Protein AF-A0A1H5KF59-F1 (afdb_monomer_lite)

Foldseek 3Di:
DPDDDQQDWDADPPDPDPVNRGIKHWHDKDKDAADDPPVPVPPDVPPDPDNPDDHHGIDMDTDIDGPPDDDDDDPPPDADFAPWKDKWFWAEAPPFFADADPQLWTDTAGPPDPPAPRYPVRDDTAAEDDPFDDDPDDDDDRDTGGWMFIWDAVVRHPNRIHTDGTDADDVNHDPDDPPVQVQKDKDWDFDPDPGPDIWMWMFGRPPPPTDTDGDDRDDDFDDDPDDDDDDDPDDDDDDDPDDDADDDPPDDDDDDPDDDDDDDPDDDFDDDPPDDDDDDDPDDDDDDPPDDDDDDPPDDDDDDQAKDKDDDPNWIWIQGPVGIDTDDPDDDDPPDDDDDDDDDDDGDDDDHDDDRDPPDPPDDDDDDDDDDDDDDDDDDDDDDDDDDDDDDDDQQFAEAAEEEEEFFEAQQADQLLQVQCVVVQPPPCLLVPDDPVNVVVQVVQPDPSPFQADPGNNRWHHWLSVVQLVQFDACLQPQDDPPHHYHYHYFYFGHFQCDPVDHGHPPRSQAQDDCRHLVNSLLVPQVRVVVSLVSNCVNYVSYAYQAYEYAFEAAASSLLSSLQNLVLLQVFCNHSNCVVVPQPRSRHDVNQRSHEPGRYAYLEYEYEFYQNLHADVVVPGNTRQDPDRPPGQNFADPRSHNYYAYEHEQQAFFSSRFGADAPPRYDYDYFYRCLATPGHRQKHWDKFFAFAKDKFKDFPPDDLCVGPQNVVQVVVQVVVCVVCVLQVFDKDKDKDKAWDWDDDPPDTTTMIIIIITIIGIAMAGSLSNLLSSVLSVVVCVVSPRRGHDDPCPDPVNHHDPLCPVLSVLSSCCSVVVDVDSPDDSVSVNVCSRYYHDDQAGNDFDPPPDDPPDDGDRNRHGDVVSDHHYHYSD

InterPro domains:
  IPR006531 Gp5/Type VI secretion system Vgr protein, OB-fold domain [PF04717] (101-168)
  IPR006533 Type VI secretion system, RhsGE-associated Vgr protein [TIGR01646] (6-219)
  IPR017847 Type VI secretion system, RhsGE-associated Vgr family subset [TIGR03361] (5-237)
  IPR018712 T6SS, Phospholipase effector Tle1-like, catalytic domain [PF09994] (592-684)
  IPR037026 Vgr protein, OB-fold domain superfamily [G3DSA:2.40.50.230] (70-171)
  IPR050708 Type VI secretion system VgrG/RHS [PTHR32305] (18-360)
  IPR054030 Gp5/Type VI secretion system Vgr, C-terminal trimerisation domain [PF22178] (185-291)

pLDDT: mean 86.0, std 15.3, range [25.7, 98.75]

Structure (mmCIF, N/CA/C/O backbone):
data_AF-A0A1H5KF59-F1
#
_entry.id   AF-A0A1H5KF59-F1
#
loop_
_atom_site.group_PDB
_atom_site.id
_atom_site.type_symbol
_atom_site.label_atom_id
_atom_site.label_alt_id
_atom_site.label_comp_id
_atom_site.label_asym_id
_atom_site.label_entity_id
_atom_site.label_seq_id
_atom_site.pdbx_PDB_ins_code
_atom_site.Cartn_x
_atom_site.Cartn_y
_atom_site.Cartn_z
_atom_site.occupancy
_atom_site.B_iso_or_equiv
_atom_site.auth_seq_id
_atom_site.auth_comp_id
_atom_site.auth_asym_id
_atom_site.auth_atom_id
_atom_site.pdbx_PDB_model_num
ATOM 1 N N . MET A 1 1 ? 16.855 -15.214 -92.678 1.00 41.34 1 MET A N 1
ATOM 2 C CA . MET A 1 1 ? 16.553 -14.379 -91.498 1.00 41.34 1 MET A CA 1
ATOM 3 C C . MET A 1 1 ? 16.082 -15.327 -90.397 1.00 41.34 1 MET A C 1
ATOM 5 O O . MET A 1 1 ? 14.948 -15.780 -90.449 1.00 41.34 1 MET A O 1
ATOM 9 N N . ARG A 1 2 ? 16.987 -15.801 -89.526 1.00 53.69 2 ARG A N 1
ATOM 10 C CA . ARG A 1 2 ? 16.626 -16.744 -88.449 1.00 53.69 2 ARG A CA 1
ATOM 11 C C . ARG A 1 2 ? 15.969 -15.933 -87.331 1.00 53.69 2 ARG A C 1
ATOM 13 O O . ARG A 1 2 ? 16.610 -15.053 -86.764 1.00 53.69 2 ARG A O 1
ATOM 20 N N . LEU A 1 3 ? 14.680 -16.175 -87.112 1.00 63.44 3 LEU A N 1
ATOM 21 C CA . LEU A 1 3 ? 13.871 -15.508 -86.098 1.00 63.44 3 LEU A CA 1
ATOM 22 C C . LEU A 1 3 ? 14.435 -15.837 -84.714 1.00 63.44 3 LEU A C 1
ATOM 24 O O . LEU A 1 3 ? 14.439 -16.986 -84.284 1.00 63.44 3 LEU A O 1
ATOM 28 N N . THR A 1 4 ? 14.980 -14.826 -84.062 1.00 76.69 4 THR A N 1
ATOM 29 C CA . THR A 1 4 ? 15.431 -14.861 -82.670 1.00 76.69 4 THR A CA 1
ATOM 30 C C . THR A 1 4 ? 14.250 -14.422 -81.824 1.00 76.69 4 THR A C 1
ATOM 32 O O . THR A 1 4 ? 13.677 -13.378 -82.106 1.00 76.69 4 THR A O 1
ATOM 35 N N . PHE A 1 5 ? 13.864 -15.207 -80.824 1.00 86.19 5 PHE A N 1
ATOM 36 C CA . PHE A 1 5 ? 12.733 -14.896 -79.951 1.00 86.19 5 PHE A CA 1
ATOM 37 C C . PHE A 1 5 ? 13.206 -14.831 -78.499 1.00 86.19 5 PHE A C 1
ATOM 39 O O . PHE A 1 5 ? 14.151 -15.528 -78.126 1.00 86.19 5 PHE A O 1
ATOM 46 N N . SER A 1 6 ? 12.531 -14.027 -77.675 1.00 89.94 6 SER A N 1
ATOM 47 C CA . SER A 1 6 ? 12.722 -14.083 -76.221 1.00 89.94 6 SER A CA 1
ATOM 48 C C . SER A 1 6 ? 12.435 -15.506 -75.699 1.00 89.94 6 SER A C 1
ATOM 50 O O . SER A 1 6 ? 11.663 -16.264 -76.298 1.00 89.94 6 SER A O 1
ATOM 52 N N . GLY A 1 7 ? 13.130 -15.911 -74.638 1.00 88.75 7 GLY A N 1
ATOM 53 C CA . GLY A 1 7 ? 13.080 -17.245 -74.036 1.00 88.75 7 GLY A CA 1
ATOM 54 C C . GLY A 1 7 ? 13.933 -18.312 -74.732 1.00 88.75 7 GLY A C 1
ATOM 55 O O . GLY A 1 7 ? 13.978 -19.444 -74.258 1.00 88.75 7 GLY A O 1
ATOM 56 N N . HIS A 1 8 ? 14.615 -17.989 -75.837 1.00 90.81 8 HIS A N 1
ATOM 57 C CA . HIS A 1 8 ? 15.476 -18.938 -76.551 1.00 90.81 8 HIS A CA 1
ATOM 58 C C . HIS A 1 8 ? 16.941 -18.806 -76.144 1.00 90.81 8 HIS A C 1
ATOM 60 O O . HIS A 1 8 ? 17.418 -17.712 -75.846 1.00 90.81 8 HIS A O 1
ATOM 66 N N . PHE A 1 9 ? 17.674 -19.917 -76.214 1.00 91.19 9 PHE A N 1
ATOM 67 C CA . PHE A 1 9 ? 19.127 -19.899 -76.117 1.00 91.19 9 PHE A CA 1
ATOM 68 C C . PHE A 1 9 ? 19.771 -19.639 -77.479 1.00 91.19 9 PHE A C 1
ATOM 70 O O . PHE A 1 9 ? 19.389 -20.231 -78.491 1.00 91.19 9 PHE A O 1
ATOM 77 N N . MET A 1 10 ? 20.778 -18.775 -77.498 1.00 90.00 10 MET A N 1
ATOM 78 C CA . MET A 1 10 ? 21.557 -18.429 -78.677 1.00 90.00 10 MET A CA 1
ATOM 79 C C . MET A 1 10 ? 23.045 -18.602 -78.377 1.00 90.00 10 MET A C 1
ATOM 81 O O . MET A 1 10 ? 23.540 -18.096 -77.377 1.00 90.00 10 MET A O 1
ATOM 85 N N . ILE A 1 11 ? 23.758 -19.305 -79.255 1.00 91.94 11 ILE A N 1
ATOM 86 C CA . ILE A 1 11 ? 25.218 -19.427 -79.179 1.00 91.94 11 ILE A CA 1
ATOM 87 C C . ILE A 1 11 ? 25.831 -18.164 -79.785 1.00 91.94 11 ILE A C 1
ATOM 89 O O . ILE A 1 11 ? 25.515 -17.824 -80.928 1.00 91.94 11 ILE A O 1
ATOM 93 N N . LEU A 1 12 ? 26.706 -17.490 -79.040 1.00 89.75 12 LEU A N 1
ATOM 94 C CA . LEU A 1 12 ? 27.554 -16.426 -79.569 1.00 89.75 12 LEU A CA 1
ATOM 95 C C . LEU A 1 12 ? 28.915 -17.024 -79.962 1.00 89.75 12 LEU A C 1
ATOM 97 O O . LEU A 1 12 ? 29.478 -17.830 -79.228 1.00 89.75 12 LEU A O 1
ATOM 101 N N . SER A 1 13 ? 29.434 -16.667 -81.134 1.00 91.06 13 SER A N 1
ATOM 102 C CA . SER A 1 13 ? 30.714 -17.166 -81.655 1.00 91.06 13 SER A CA 1
ATOM 103 C C . SER A 1 13 ? 31.490 -16.050 -82.359 1.00 91.06 13 SER A C 1
ATOM 105 O O . SER A 1 13 ? 30.885 -15.091 -82.833 1.00 91.06 13 SER A O 1
ATOM 107 N N . GLU A 1 14 ? 32.816 -16.192 -82.457 1.00 90.56 14 GLU A N 1
ATOM 108 C CA . GLU A 1 14 ? 33.741 -15.231 -83.094 1.00 90.56 14 GLU A CA 1
ATOM 109 C C . GLU A 1 14 ? 33.796 -13.828 -82.448 1.00 90.56 14 GLU A C 1
ATOM 111 O O . GLU A 1 14 ? 34.345 -12.884 -83.017 1.00 90.56 14 GLU A O 1
ATOM 116 N N . HIS A 1 15 ? 33.287 -13.672 -81.226 1.00 89.44 15 HIS A N 1
ATOM 117 C CA . HIS A 1 15 ? 33.419 -12.444 -80.455 1.00 89.44 15 HIS A CA 1
ATOM 118 C C . HIS A 1 15 ? 34.880 -12.246 -79.980 1.00 89.44 15 HIS A C 1
ATOM 120 O O . HIS A 1 15 ? 35.466 -13.187 -79.434 1.00 89.44 15 HIS A O 1
ATOM 126 N N . PRO A 1 16 ? 35.476 -11.035 -80.097 1.00 92.06 16 PRO A N 1
ATOM 127 C CA . PRO A 1 16 ? 36.874 -10.772 -79.714 1.00 92.06 16 PRO A CA 1
ATOM 128 C C . PRO A 1 16 ? 37.224 -11.096 -78.255 1.00 92.06 16 PRO A C 1
ATOM 130 O O . PRO A 1 16 ? 38.381 -11.353 -77.928 1.00 92.06 16 PRO A O 1
ATOM 133 N N . ARG A 1 17 ? 36.226 -11.079 -77.365 1.00 91.06 17 ARG A N 1
ATOM 134 C CA . ARG A 1 17 ? 36.348 -11.591 -75.993 1.00 91.06 17 ARG A CA 1
ATOM 135 C C . ARG A 1 17 ? 35.953 -13.060 -75.965 1.00 91.06 17 ARG A C 1
ATOM 137 O O . ARG A 1 17 ? 34.776 -13.366 -76.139 1.00 91.06 17 ARG A O 1
ATOM 144 N N . ALA A 1 18 ? 36.927 -13.934 -75.712 1.00 90.31 18 ALA A N 1
ATOM 145 C CA . ALA A 1 18 ? 36.744 -15.385 -75.700 1.00 90.31 18 ALA A CA 1
ATOM 146 C C . ALA A 1 18 ? 35.606 -15.835 -74.767 1.00 90.31 18 ALA A C 1
ATOM 148 O O . ALA A 1 18 ? 34.784 -16.644 -75.177 1.00 90.31 18 ALA A O 1
ATOM 149 N N . GLU A 1 19 ? 35.519 -15.240 -73.575 1.00 88.88 19 GLU A N 1
ATOM 150 C CA . GLU A 1 19 ? 34.498 -15.506 -72.548 1.00 88.88 19 GLU A CA 1
ATOM 151 C C . GLU A 1 19 ? 33.047 -15.265 -72.994 1.00 88.88 19 GLU A C 1
ATOM 153 O O . GLU A 1 19 ? 32.136 -15.806 -72.384 1.00 88.88 19 GLU A O 1
ATOM 158 N N . TRP A 1 20 ? 32.801 -14.466 -74.039 1.00 90.19 20 TRP A N 1
ATOM 159 C CA . TRP A 1 20 ? 31.434 -14.215 -74.511 1.00 90.19 20 TRP A CA 1
ATOM 160 C C . TRP A 1 20 ? 30.981 -15.225 -75.563 1.00 90.19 20 TRP A C 1
ATOM 162 O O . TRP A 1 20 ? 29.796 -15.268 -75.880 1.00 90.19 20 TRP A O 1
ATOM 172 N N . ASN A 1 21 ? 31.893 -16.052 -76.083 1.00 91.31 21 ASN A N 1
ATOM 173 C CA . ASN A 1 21 ? 31.579 -17.096 -77.055 1.00 91.31 21 ASN A CA 1
ATOM 174 C C . ASN A 1 21 ? 30.962 -18.332 -76.382 1.00 91.31 21 ASN A C 1
ATOM 176 O O . ASN A 1 21 ? 31.552 -19.411 -76.394 1.00 91.31 21 ASN A O 1
ATOM 180 N N . ASP A 1 22 ? 29.803 -18.146 -75.758 1.00 92.50 22 ASP A N 1
ATOM 181 C CA . ASP A 1 22 ? 29.073 -19.169 -75.009 1.00 92.50 22 ASP A CA 1
ATOM 182 C C . ASP A 1 22 ? 27.570 -19.140 -75.363 1.00 92.50 22 ASP A C 1
ATOM 184 O O . ASP A 1 22 ? 27.143 -18.451 -76.298 1.00 92.50 22 ASP A O 1
ATOM 188 N N . LEU A 1 23 ? 26.757 -19.918 -74.649 1.00 93.50 23 LEU A N 1
ATOM 189 C CA . LEU A 1 23 ? 25.306 -19.961 -74.759 1.00 93.50 23 LEU A CA 1
ATOM 190 C C . LEU A 1 23 ? 24.655 -18.834 -73.934 1.00 93.50 23 LEU A C 1
ATOM 192 O O . LEU A 1 23 ? 24.951 -18.636 -72.759 1.00 93.50 23 LEU A O 1
ATOM 196 N N . TRP A 1 24 ? 23.715 -18.111 -74.535 1.00 93.62 24 TRP A N 1
ATOM 197 C CA . TRP A 1 24 ? 23.035 -16.976 -73.908 1.00 93.62 24 TRP A CA 1
ATOM 198 C C . TRP A 1 24 ? 21.520 -17.145 -73.974 1.00 93.62 24 TRP A C 1
ATOM 200 O O . TRP A 1 24 ? 20.982 -17.437 -75.040 1.00 93.62 24 TRP A O 1
ATOM 210 N N . LEU A 1 25 ? 20.819 -16.938 -72.858 1.00 93.56 25 LEU A N 1
ATOM 211 C CA . LEU A 1 25 ? 19.357 -16.873 -72.807 1.00 93.56 25 LEU A CA 1
ATOM 212 C C . LEU A 1 25 ? 18.888 -15.473 -73.217 1.00 93.56 25 LEU A C 1
ATOM 214 O O . LEU A 1 25 ? 19.217 -14.488 -72.556 1.00 93.56 25 LEU A O 1
ATOM 218 N N . LEU A 1 26 ? 18.092 -15.384 -74.282 1.00 93.31 26 LEU A N 1
ATOM 219 C CA . LEU A 1 26 ? 17.495 -14.133 -74.749 1.00 93.31 26 LEU A CA 1
ATOM 220 C C . LEU A 1 26 ? 16.330 -13.729 -73.837 1.00 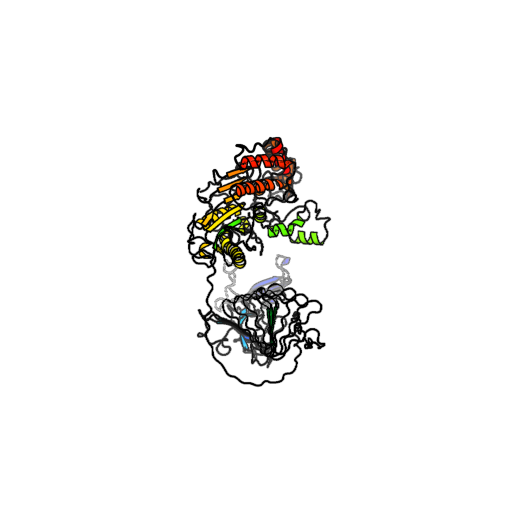93.31 26 LEU A C 1
ATOM 222 O O . LEU A 1 26 ? 15.315 -14.418 -73.789 1.00 93.31 26 LEU A O 1
ATOM 226 N N . LEU A 1 27 ? 16.462 -12.606 -73.131 1.00 91.44 27 LEU A N 1
ATOM 227 C CA . LEU A 1 27 ? 15.437 -12.064 -72.231 1.00 91.44 27 LEU A CA 1
ATOM 228 C C . LEU A 1 27 ? 14.474 -11.133 -72.971 1.00 91.44 27 LEU A C 1
ATOM 230 O O . LEU A 1 27 ? 13.261 -11.220 -72.808 1.00 91.44 27 LEU A O 1
ATOM 234 N N . GLU A 1 28 ? 15.010 -10.292 -73.849 1.00 91.62 28 GLU A N 1
ATOM 235 C CA . GLU A 1 28 ? 14.248 -9.353 -74.668 1.00 91.62 28 GLU A CA 1
ATOM 236 C C . GLU A 1 28 ? 14.810 -9.371 -76.087 1.00 91.62 28 GLU A C 1
ATOM 238 O O . GLU A 1 28 ? 16.027 -9.417 -76.268 1.00 91.62 28 GLU A O 1
ATOM 243 N N . VAL A 1 29 ? 13.940 -9.327 -77.098 1.00 91.88 29 VAL A N 1
ATOM 244 C CA . VAL A 1 29 ? 14.348 -9.162 -78.496 1.00 91.88 29 VAL A CA 1
ATOM 245 C C . VAL A 1 29 ? 13.501 -8.064 -79.125 1.00 91.88 29 VAL A C 1
ATOM 247 O O . VAL A 1 29 ? 12.293 -8.208 -79.294 1.00 91.88 29 VAL A O 1
ATOM 250 N N . VAL A 1 30 ? 14.154 -6.965 -79.490 1.00 91.38 30 VAL A N 1
ATOM 251 C CA . VAL A 1 30 ? 13.564 -5.839 -80.208 1.00 91.38 30 VAL A CA 1
ATOM 252 C C . VAL A 1 30 ? 13.890 -5.991 -81.685 1.00 91.38 30 VAL A C 1
ATOM 254 O O . VAL A 1 30 ? 15.056 -6.021 -82.084 1.00 91.38 30 VAL A O 1
ATOM 257 N N . HIS A 1 31 ? 12.849 -6.078 -82.505 1.00 88.88 31 HIS A N 1
ATOM 258 C CA . HIS A 1 31 ? 12.951 -6.253 -83.948 1.00 88.88 31 HIS A CA 1
ATOM 259 C C . HIS A 1 31 ? 12.733 -4.916 -84.664 1.00 88.88 31 HIS A C 1
ATOM 261 O O . HIS A 1 31 ? 11.703 -4.277 -84.469 1.00 88.88 31 HIS A O 1
ATOM 267 N N . GLU A 1 32 ? 13.664 -4.507 -85.528 1.00 85.81 32 GLU A N 1
ATOM 268 C CA . GLU A 1 32 ? 13.534 -3.305 -86.358 1.00 85.81 32 GLU A CA 1
ATOM 269 C C . GLU A 1 32 ? 13.731 -3.665 -87.836 1.00 85.81 32 GLU A C 1
ATOM 271 O O . GLU A 1 32 ? 14.802 -4.107 -88.256 1.00 85.81 32 GLU A O 1
ATOM 276 N N . GLY A 1 33 ? 12.686 -3.474 -88.641 1.00 83.75 33 GLY A N 1
ATOM 277 C CA . GLY A 1 33 ? 12.723 -3.654 -90.091 1.00 83.75 33 GLY A CA 1
ATOM 278 C C . GLY A 1 33 ? 12.424 -2.342 -90.807 1.00 83.75 33 GLY A C 1
ATOM 279 O O . GLY A 1 33 ? 11.449 -1.672 -90.475 1.00 83.75 33 GLY A O 1
ATOM 280 N N . LYS A 1 34 ? 13.242 -1.981 -91.800 1.00 78.38 34 LYS A N 1
ATOM 281 C CA . LYS A 1 34 ? 13.021 -0.823 -92.676 1.00 78.38 34 LYS A CA 1
ATOM 282 C C . LYS A 1 34 ? 13.097 -1.243 -94.138 1.00 78.38 34 LYS A C 1
ATOM 284 O O . LYS A 1 34 ? 14.078 -1.846 -94.574 1.00 78.38 34 LYS A O 1
ATOM 289 N N . GLN A 1 35 ? 12.066 -0.900 -94.900 1.00 72.19 35 GLN A N 1
ATOM 290 C CA . GLN A 1 35 ? 11.977 -1.165 -96.332 1.00 72.19 35 GLN A CA 1
ATOM 291 C C . GLN A 1 35 ? 11.759 0.164 -97.074 1.00 72.19 35 GLN A C 1
ATOM 293 O O . GLN A 1 35 ? 10.766 0.838 -96.793 1.00 72.19 35 GLN A O 1
ATOM 298 N N . PRO A 1 36 ? 12.654 0.574 -97.994 1.00 67.31 36 PRO A N 1
ATOM 299 C CA . PRO A 1 36 ? 12.446 1.784 -98.783 1.00 67.31 36 PRO A CA 1
ATOM 300 C C . PRO A 1 36 ? 11.284 1.600 -99.774 1.00 67.31 36 PRO A C 1
ATOM 302 O O . PRO A 1 36 ? 11.087 0.516 -100.322 1.00 67.31 36 PRO A O 1
ATOM 305 N N . GLN A 1 37 ? 10.498 2.659 -100.002 1.00 62.44 37 GLN A N 1
ATOM 306 C CA . GLN A 1 37 ? 9.475 2.683 -101.056 1.00 62.44 37 GLN A CA 1
ATOM 307 C C . GLN A 1 37 ? 10.113 2.789 -102.455 1.00 62.44 37 GLN A C 1
ATOM 309 O O . GLN A 1 37 ? 11.222 3.296 -102.608 1.00 62.44 37 GLN A O 1
ATOM 314 N N . VAL A 1 38 ? 9.361 2.346 -103.470 1.00 58.22 38 VAL A N 1
ATOM 315 C CA . VAL A 1 38 ? 9.756 2.016 -104.862 1.00 58.22 38 VAL A CA 1
ATOM 316 C C . VAL A 1 38 ? 10.604 3.071 -105.608 1.00 58.22 38 VAL A C 1
ATOM 318 O O . VAL A 1 38 ? 11.290 2.735 -106.562 1.00 58.22 38 VAL A O 1
ATOM 321 N N . LEU A 1 39 ? 10.635 4.337 -105.181 1.00 53.00 39 LEU A N 1
ATOM 322 C CA . LEU A 1 39 ? 11.456 5.394 -105.804 1.00 53.00 39 LEU A CA 1
ATOM 323 C C . LEU A 1 39 ? 12.858 5.578 -105.176 1.00 53.00 39 LEU A C 1
ATOM 325 O O . LEU A 1 39 ? 13.618 6.424 -105.639 1.00 53.00 39 LEU A O 1
ATOM 329 N N . GLY A 1 40 ? 13.213 4.797 -104.146 1.00 53.28 40 GLY A N 1
ATOM 330 C CA . GLY A 1 40 ? 14.495 4.860 -103.424 1.00 53.28 40 GLY A CA 1
ATOM 331 C C . GLY A 1 40 ? 15.441 3.667 -103.635 1.00 53.28 40 GLY A C 1
ATOM 332 O O . GLY A 1 40 ? 16.392 3.524 -102.873 1.00 53.28 40 GLY A O 1
ATOM 333 N N . GLU A 1 41 ? 15.210 2.810 -104.639 1.00 52.09 41 GLU A N 1
ATOM 334 C CA . GLU A 1 41 ? 15.948 1.542 -104.845 1.00 52.09 41 GLU A CA 1
ATOM 335 C C . GLU A 1 41 ? 17.453 1.680 -105.161 1.00 52.09 41 GLU A C 1
ATOM 337 O O . GLU A 1 41 ? 18.150 0.672 -105.216 1.00 52.09 41 GLU A O 1
ATOM 342 N N . ASN A 1 42 ? 17.986 2.899 -105.309 1.00 51.53 42 ASN A N 1
ATOM 343 C CA . ASN A 1 42 ? 19.412 3.140 -105.573 1.00 51.53 42 ASN A CA 1
ATOM 344 C C . ASN A 1 42 ? 20.179 3.830 -104.432 1.00 51.53 42 ASN A C 1
ATOM 346 O O . ASN A 1 42 ? 21.339 4.199 -104.621 1.00 51.53 42 ASN A O 1
ATOM 350 N N . VAL A 1 43 ? 19.587 3.996 -103.244 1.00 51.34 43 VAL A N 1
ATOM 351 C CA . VAL A 1 43 ? 20.363 4.415 -102.066 1.00 51.34 43 VAL A CA 1
ATOM 352 C C . VAL A 1 43 ? 20.979 3.170 -101.431 1.00 51.34 43 VAL A C 1
ATOM 354 O O . VAL A 1 43 ? 20.405 2.556 -100.538 1.00 51.34 43 VAL A O 1
ATOM 357 N N . THR A 1 44 ? 22.169 2.787 -101.898 1.00 53.12 44 THR A N 1
ATOM 358 C CA . THR A 1 44 ? 23.066 1.932 -101.110 1.00 53.12 44 THR A CA 1
ATOM 359 C C . THR A 1 44 ? 23.285 2.605 -99.757 1.00 53.12 44 THR A C 1
ATOM 361 O O . THR A 1 44 ? 23.537 3.809 -99.718 1.00 53.12 44 THR A O 1
ATOM 364 N N . SER A 1 45 ? 23.201 1.850 -98.667 1.00 52.31 45 SER A N 1
ATOM 365 C CA . SER A 1 45 ? 23.249 2.282 -97.259 1.00 52.31 45 SER A CA 1
ATOM 366 C C . SER A 1 45 ? 24.525 3.022 -96.796 1.00 52.31 45 SER A C 1
ATOM 368 O O . SER A 1 45 ? 24.753 3.126 -95.599 1.00 52.31 45 SER A O 1
ATOM 370 N N . ASP A 1 46 ? 25.344 3.547 -97.710 1.00 51.97 46 ASP A N 1
ATOM 371 C CA . ASP A 1 46 ? 26.721 4.007 -97.480 1.00 51.97 46 ASP A CA 1
ATOM 372 C C . ASP A 1 46 ? 26.987 5.476 -97.882 1.00 51.97 46 ASP A C 1
ATOM 374 O O . ASP A 1 46 ? 28.133 5.864 -98.102 1.00 51.97 46 ASP A O 1
ATOM 378 N N . VAL A 1 47 ? 25.964 6.336 -97.983 1.00 52.09 47 VAL A N 1
ATOM 379 C CA . VAL A 1 47 ? 26.150 7.758 -98.376 1.00 52.09 47 VAL A CA 1
ATOM 380 C C . VAL A 1 47 ? 26.084 8.782 -97.237 1.00 52.09 47 VAL A C 1
ATOM 382 O O . VAL A 1 47 ? 26.293 9.971 -97.478 1.00 52.09 47 VAL A O 1
ATOM 385 N N . THR A 1 48 ? 25.898 8.363 -95.984 1.00 54.41 48 THR A N 1
ATOM 386 C CA . THR A 1 48 ? 26.040 9.250 -94.817 1.00 54.41 48 THR A CA 1
ATOM 387 C C . THR A 1 48 ? 27.338 8.949 -94.072 1.00 54.41 48 THR A C 1
ATOM 389 O O . THR A 1 48 ? 27.620 7.801 -93.748 1.00 54.41 48 THR A O 1
ATOM 392 N N . GLN A 1 49 ? 28.124 9.980 -93.727 1.00 55.12 49 GLN A N 1
ATOM 393 C CA . GLN A 1 49 ? 29.352 9.834 -92.918 1.00 55.12 49 GLN A CA 1
ATOM 394 C C . GLN A 1 49 ? 29.103 9.252 -91.510 1.00 55.12 49 GLN A C 1
ATOM 396 O O . GLN A 1 49 ? 30.054 8.933 -90.799 1.00 55.12 49 GLN A O 1
ATOM 401 N N . ASN A 1 50 ? 27.837 9.098 -91.110 1.00 57.19 50 ASN A N 1
ATOM 402 C CA . ASN A 1 50 ? 27.433 8.487 -89.856 1.00 57.19 50 ASN A CA 1
ATOM 403 C C . ASN A 1 50 ? 27.068 7.010 -90.096 1.00 57.19 50 ASN A C 1
ATOM 405 O O . ASN A 1 50 ? 26.028 6.717 -90.682 1.00 57.19 50 ASN A O 1
ATOM 409 N N . LYS A 1 51 ? 27.931 6.083 -89.661 1.00 57.47 51 LYS A N 1
ATOM 410 C CA . LYS A 1 51 ? 27.766 4.625 -89.859 1.00 57.47 51 LYS A CA 1
ATOM 411 C C . LYS A 1 51 ? 26.600 4.002 -89.071 1.00 57.47 51 LYS A C 1
ATOM 413 O O . LYS A 1 51 ? 26.290 2.835 -89.284 1.00 57.47 51 LYS A O 1
ATOM 418 N N . ASP A 1 52 ? 25.962 4.761 -88.182 1.00 57.94 52 ASP A N 1
ATOM 419 C CA . ASP A 1 52 ? 24.892 4.275 -87.297 1.00 57.94 52 ASP A CA 1
ATOM 420 C C . ASP A 1 52 ? 23.467 4.467 -87.847 1.00 57.94 52 ASP A C 1
ATOM 422 O O . ASP A 1 52 ? 22.489 4.056 -87.210 1.00 57.94 52 ASP A O 1
ATOM 426 N N . ASP A 1 53 ? 23.318 5.070 -89.027 1.00 64.44 53 ASP A N 1
ATOM 427 C CA . ASP A 1 53 ? 22.005 5.379 -89.586 1.00 64.44 53 ASP A CA 1
ATOM 428 C C . ASP A 1 53 ? 21.417 4.170 -90.343 1.00 64.44 53 ASP A C 1
ATOM 430 O O . ASP A 1 53 ? 21.803 3.828 -91.464 1.00 64.44 53 ASP A O 1
ATOM 434 N N . PHE A 1 54 ? 20.503 3.448 -89.689 1.00 69.81 54 PHE A N 1
ATOM 435 C CA . PHE A 1 54 ? 19.850 2.260 -90.244 1.00 69.81 54 PHE A CA 1
ATOM 436 C C . PHE A 1 54 ? 18.751 2.672 -91.224 1.00 69.81 54 PHE A C 1
ATOM 438 O O . PHE A 1 54 ? 17.681 3.109 -90.799 1.00 69.81 54 PHE A O 1
ATOM 445 N N . HIS A 1 55 ? 19.006 2.520 -92.524 1.00 66.69 55 HIS A N 1
ATOM 446 C CA . HIS A 1 55 ? 18.130 3.005 -93.600 1.00 66.69 55 HIS A CA 1
ATOM 447 C C . HIS A 1 55 ? 17.328 1.907 -94.319 1.00 66.69 55 HIS A C 1
ATOM 449 O O . HIS A 1 55 ? 16.219 2.159 -94.786 1.00 66.69 55 HIS A O 1
ATOM 455 N N . GLN A 1 56 ? 17.861 0.686 -94.403 1.00 71.19 56 GLN A N 1
ATOM 456 C CA . GLN A 1 56 ? 17.245 -0.438 -95.111 1.00 71.19 56 GLN A CA 1
ATOM 457 C C . GLN A 1 56 ? 17.702 -1.768 -94.496 1.00 71.19 56 GLN A C 1
ATOM 459 O O . GLN A 1 56 ? 18.860 -1.913 -94.110 1.00 71.19 56 GLN A O 1
ATOM 464 N N . GLY A 1 57 ? 16.799 -2.749 -94.439 1.00 78.81 57 GLY A N 1
ATOM 465 C CA . GLY A 1 57 ? 17.076 -4.111 -93.980 1.00 78.81 57 GLY A CA 1
ATOM 466 C C . GLY A 1 57 ? 16.329 -4.476 -92.698 1.00 78.81 57 GLY A C 1
ATOM 467 O O . GLY A 1 57 ? 15.358 -3.831 -92.312 1.00 78.81 57 GLY A O 1
ATOM 468 N N . TYR A 1 58 ? 16.782 -5.538 -92.036 1.00 83.00 58 TYR A N 1
ATOM 469 C CA . TYR A 1 58 ? 16.266 -5.996 -90.745 1.00 83.00 58 TYR A CA 1
ATOM 470 C C . TYR A 1 58 ? 17.426 -6.119 -89.768 1.00 83.00 58 TYR A C 1
ATOM 472 O O . TYR A 1 58 ? 18.446 -6.732 -90.092 1.00 83.00 58 TYR A O 1
ATOM 480 N N . ARG A 1 59 ? 17.247 -5.575 -88.569 1.00 83.88 59 ARG A N 1
ATOM 481 C CA . ARG A 1 59 ? 18.149 -5.770 -87.439 1.00 83.88 59 ARG A CA 1
ATOM 482 C C . ARG A 1 59 ? 17.343 -6.126 -86.203 1.00 83.88 59 ARG A C 1
ATOM 484 O O . ARG A 1 59 ? 16.197 -5.713 -86.050 1.00 83.88 59 ARG A O 1
ATOM 491 N N . ASN A 1 60 ? 17.959 -6.871 -85.305 1.00 86.31 60 ASN A N 1
ATOM 492 C CA . ASN A 1 60 ? 17.455 -7.064 -83.960 1.00 86.31 60 ASN A CA 1
ATOM 493 C C . ASN A 1 60 ? 18.456 -6.486 -82.958 1.00 86.31 60 ASN A C 1
ATOM 495 O O . ASN A 1 60 ? 19.659 -6.416 -83.205 1.00 86.31 60 ASN A O 1
ATOM 499 N N . ARG A 1 61 ? 17.937 -6.051 -81.818 1.00 89.06 61 ARG A N 1
ATOM 500 C CA . ARG A 1 61 ? 18.715 -5.801 -80.607 1.00 89.06 61 ARG A CA 1
ATOM 501 C C . ARG A 1 61 ? 18.137 -6.711 -79.544 1.00 89.06 61 ARG A C 1
ATOM 503 O O . ARG A 1 61 ? 16.921 -6.852 -79.475 1.00 89.06 61 ARG A O 1
ATOM 510 N N . PHE A 1 62 ? 18.979 -7.356 -78.759 1.00 90.81 62 PHE A N 1
ATOM 511 C CA . PHE A 1 62 ? 18.509 -8.267 -77.729 1.00 90.81 62 PHE A CA 1
ATOM 512 C C . PHE A 1 62 ? 19.244 -8.024 -76.419 1.00 90.81 62 PHE A C 1
ATOM 514 O O . PHE A 1 62 ? 20.430 -7.693 -76.413 1.00 90.81 62 PHE A O 1
ATOM 521 N N . LEU A 1 63 ? 18.514 -8.197 -75.322 1.00 92.44 63 LEU A N 1
ATOM 522 C CA . LEU A 1 63 ? 19.067 -8.314 -73.982 1.00 92.44 63 LEU A CA 1
ATOM 523 C C . LEU A 1 63 ? 19.188 -9.803 -73.677 1.00 92.44 63 LEU A C 1
ATOM 525 O O . LEU A 1 63 ? 18.224 -10.548 -73.853 1.00 92.44 63 LEU A O 1
ATOM 529 N N . ALA A 1 64 ? 20.359 -10.241 -73.230 1.00 91.88 64 ALA A N 1
ATOM 530 C CA . ALA A 1 64 ? 20.602 -11.641 -72.926 1.00 91.88 64 ALA A CA 1
ATOM 531 C C . ALA A 1 64 ? 21.367 -11.803 -71.615 1.00 91.88 64 ALA A C 1
ATOM 533 O O . ALA A 1 64 ? 22.115 -10.916 -71.206 1.00 91.88 64 ALA A O 1
ATOM 534 N N . THR A 1 65 ? 21.182 -12.952 -70.977 1.00 93.19 65 THR A N 1
ATOM 535 C CA . THR A 1 65 ? 21.917 -13.374 -69.780 1.00 93.19 65 THR A CA 1
ATOM 536 C C . THR A 1 65 ? 22.674 -14.670 -70.083 1.00 93.19 65 THR A C 1
ATOM 538 O O . THR A 1 65 ? 22.211 -15.436 -70.934 1.00 93.19 65 THR A O 1
ATOM 541 N N . PRO A 1 66 ? 23.823 -14.943 -69.438 1.00 93.19 66 PRO A N 1
ATOM 542 C CA . PRO A 1 66 ? 24.513 -16.224 -69.581 1.00 93.19 66 PRO A CA 1
ATOM 543 C C . PRO A 1 66 ? 23.583 -17.406 -69.285 1.00 93.19 66 PRO A C 1
ATOM 545 O O . PRO A 1 66 ? 22.678 -17.288 -68.456 1.00 93.19 66 PRO A O 1
ATOM 548 N N . TRP A 1 67 ? 23.770 -18.535 -69.971 1.00 90.31 67 TRP A N 1
ATOM 549 C CA . TRP A 1 67 ? 22.888 -19.700 -69.834 1.00 90.31 67 TRP A CA 1
ATOM 550 C C . TRP A 1 67 ? 22.886 -20.335 -68.437 1.00 90.31 67 TRP A C 1
ATOM 552 O O . TRP A 1 67 ? 21.904 -20.965 -68.049 1.00 90.31 67 TRP A O 1
ATOM 562 N N . ASP A 1 68 ? 23.980 -20.174 -67.700 1.00 90.00 68 ASP A N 1
ATOM 563 C CA . ASP A 1 68 ? 24.184 -20.676 -66.344 1.00 90.00 68 ASP A CA 1
ATOM 564 C C . ASP A 1 68 ? 23.609 -19.732 -65.267 1.00 90.00 68 ASP A C 1
ATOM 566 O O . ASP A 1 68 ? 23.443 -20.121 -64.104 1.00 90.00 68 ASP A O 1
ATOM 570 N N . ALA A 1 69 ? 23.209 -18.514 -65.649 1.00 91.31 69 ALA A N 1
ATOM 571 C CA . ALA A 1 69 ? 22.482 -17.590 -64.790 1.00 91.31 69 ALA A CA 1
ATOM 572 C C . ALA A 1 69 ? 20.975 -17.919 -64.771 1.00 91.31 69 ALA A C 1
ATOM 574 O O . ALA A 1 69 ? 20.274 -17.851 -65.781 1.00 91.31 69 ALA A O 1
ATOM 575 N N . HIS A 1 70 ? 20.439 -18.232 -63.588 1.00 89.88 70 HIS A N 1
ATOM 576 C CA . HIS A 1 70 ? 19.022 -18.561 -63.421 1.00 89.88 70 HIS A CA 1
ATOM 577 C C . HIS A 1 70 ? 18.140 -17.309 -63.529 1.00 89.88 70 HIS A C 1
ATOM 579 O O . HIS A 1 70 ? 18.104 -16.489 -62.611 1.00 89.88 70 HIS A O 1
ATOM 585 N N . TYR A 1 71 ? 17.370 -17.189 -64.612 1.00 88.19 71 TYR A N 1
ATOM 586 C CA . TYR A 1 71 ? 16.437 -16.075 -64.787 1.00 88.19 71 TYR A CA 1
ATOM 587 C C . TYR A 1 71 ? 15.269 -16.122 -63.781 1.00 88.19 71 TYR A C 1
ATOM 589 O O . TYR A 1 71 ? 14.735 -17.188 -63.445 1.00 88.19 71 TYR A O 1
ATOM 597 N N . ARG A 1 72 ? 14.860 -14.943 -63.306 1.00 89.56 72 ARG A N 1
ATOM 598 C CA . ARG A 1 72 ? 13.648 -14.703 -62.515 1.00 89.56 72 ARG A CA 1
ATOM 599 C C . ARG A 1 72 ? 12.931 -13.479 -63.102 1.00 89.56 72 ARG A C 1
ATOM 601 O O . ARG A 1 72 ? 13.610 -12.478 -63.330 1.00 89.56 72 ARG A O 1
ATOM 608 N N . PRO A 1 73 ? 11.609 -13.539 -63.350 1.00 85.62 73 PRO A N 1
ATOM 609 C CA . PRO A 1 73 ? 10.848 -12.371 -63.787 1.00 85.62 73 PRO A CA 1
ATOM 610 C C . PRO A 1 73 ? 10.976 -11.213 -62.793 1.00 85.62 73 PRO A C 1
ATOM 612 O O . PRO A 1 73 ? 11.060 -11.438 -61.583 1.00 85.62 73 PRO A O 1
ATOM 615 N N . ALA A 1 74 ? 10.969 -9.981 -63.299 1.00 83.31 74 ALA A N 1
ATOM 616 C CA . ALA A 1 74 ? 10.902 -8.798 -62.450 1.00 83.31 74 ALA A CA 1
ATOM 617 C C . ALA A 1 74 ? 9.551 -8.747 -61.708 1.00 83.31 74 ALA A C 1
ATOM 619 O O . ALA A 1 74 ? 8.517 -9.145 -62.247 1.00 83.31 74 ALA A O 1
ATOM 620 N N . LEU A 1 75 ? 9.550 -8.249 -60.466 1.00 83.00 75 LEU A N 1
ATOM 621 C CA . LEU A 1 75 ? 8.342 -8.072 -59.648 1.00 83.00 75 LEU A CA 1
ATOM 622 C C . LEU A 1 75 ? 7.556 -6.818 -60.084 1.00 83.00 75 LEU A C 1
ATOM 624 O O . LEU A 1 75 ? 7.353 -5.896 -59.302 1.00 83.00 75 LEU A O 1
ATOM 628 N N . GLU A 1 76 ? 7.145 -6.767 -61.351 1.00 86.56 76 GLU A N 1
ATOM 629 C CA . GLU A 1 76 ? 6.425 -5.625 -61.945 1.00 86.56 76 GLU A CA 1
ATOM 630 C C . GLU A 1 76 ? 4.912 -5.658 -61.690 1.00 86.56 76 GLU A C 1
ATOM 632 O O . GLU A 1 76 ? 4.221 -4.659 -61.884 1.00 86.56 76 GLU A O 1
ATOM 637 N N . HIS A 1 77 ? 4.384 -6.797 -61.240 1.00 86.00 77 HIS A N 1
ATOM 638 C CA . HIS A 1 77 ? 2.976 -6.960 -60.898 1.00 86.00 77 HIS A CA 1
ATOM 639 C C . HIS A 1 77 ? 2.795 -6.774 -59.385 1.00 86.00 77 HIS A C 1
ATOM 641 O O . HIS A 1 77 ? 3.105 -7.698 -58.627 1.00 86.00 77 HIS A O 1
ATOM 647 N N . PRO A 1 78 ? 2.328 -5.603 -58.913 1.00 84.94 78 PRO A N 1
ATOM 648 C CA . PRO A 1 78 ? 2.083 -5.403 -57.491 1.00 84.94 78 PRO A CA 1
ATOM 649 C C . PRO A 1 78 ? 0.999 -6.370 -57.001 1.00 84.94 78 PRO A C 1
ATOM 651 O O . PRO A 1 78 ? -0.007 -6.588 -57.682 1.00 84.94 78 PRO A O 1
ATOM 654 N N . LYS A 1 79 ? 1.195 -6.945 -55.808 1.00 90.19 79 LYS A N 1
ATOM 655 C CA . LYS A 1 79 ? 0.178 -7.782 -55.159 1.00 90.19 79 LYS A CA 1
ATOM 656 C C . LYS A 1 79 ? -1.081 -6.933 -54.887 1.00 90.19 79 LYS A C 1
ATOM 658 O O . LYS A 1 79 ? -0.924 -5.792 -54.447 1.00 90.19 79 LYS A O 1
ATOM 663 N N . PRO A 1 80 ? -2.307 -7.445 -55.125 1.00 92.19 80 PRO A N 1
ATOM 664 C CA . PRO A 1 80 ? -3.532 -6.756 -54.722 1.00 92.19 80 PRO A CA 1
ATOM 665 C C . PRO A 1 80 ? -3.530 -6.451 -53.222 1.00 92.19 80 PRO A C 1
ATOM 667 O O . PRO A 1 80 ? -3.098 -7.285 -52.429 1.00 92.19 80 PRO A O 1
ATOM 670 N N . GLN A 1 81 ? -4.025 -5.272 -52.842 1.00 93.38 81 GLN A N 1
ATOM 671 C CA . GLN A 1 81 ? -4.075 -4.826 -51.449 1.00 93.38 81 GLN A CA 1
ATOM 672 C C . GLN A 1 81 ? -5.492 -4.411 -51.050 1.00 93.38 81 GLN A C 1
ATOM 674 O O . GLN A 1 81 ? -6.183 -3.727 -51.808 1.00 93.38 81 GLN A O 1
ATOM 679 N N . VAL A 1 82 ? -5.904 -4.777 -49.836 1.00 93.88 82 VAL A N 1
ATOM 680 C CA . VAL A 1 82 ? -7.106 -4.255 -49.181 1.00 93.88 82 VAL A CA 1
ATOM 681 C C . VAL A 1 82 ? -6.696 -3.104 -48.270 1.00 93.88 82 VAL A C 1
ATOM 683 O O . VAL A 1 82 ? -6.011 -3.296 -47.271 1.00 93.88 82 VAL A O 1
ATOM 686 N N . LEU A 1 83 ? -7.126 -1.889 -48.612 1.00 89.19 83 LEU A N 1
ATOM 687 C CA . LEU A 1 83 ? -6.691 -0.659 -47.934 1.00 89.19 83 LEU A CA 1
ATOM 688 C C . LEU A 1 83 ? -7.326 -0.438 -46.548 1.00 89.19 83 LEU A C 1
ATOM 690 O O . LEU A 1 83 ? -7.029 0.553 -45.888 1.00 89.19 83 LEU A O 1
ATOM 694 N N . GLY A 1 84 ? -8.218 -1.322 -46.107 1.00 91.69 84 GLY A N 1
ATOM 695 C CA . GLY A 1 84 ? -8.914 -1.188 -44.835 1.00 91.69 84 GLY A CA 1
ATOM 696 C C . GLY A 1 84 ? -9.633 -2.466 -44.428 1.00 91.69 84 GLY A C 1
ATOM 697 O O . GLY A 1 84 ? -9.546 -3.493 -45.098 1.00 91.69 84 GLY A O 1
ATOM 698 N N . SER A 1 85 ? -10.355 -2.391 -43.318 1.00 95.88 85 SER A N 1
ATOM 699 C CA . SER A 1 85 ? -11.160 -3.506 -42.828 1.00 95.88 85 SER A CA 1
ATOM 700 C C . SER A 1 85 ? -12.479 -3.630 -43.594 1.00 95.88 85 SER A C 1
ATOM 702 O O . SER A 1 85 ? -13.055 -2.636 -44.037 1.00 95.88 85 SER A O 1
ATOM 704 N N . GLN A 1 86 ? -12.979 -4.855 -43.712 1.00 96.56 86 GLN A N 1
ATOM 705 C CA . GLN A 1 86 ? -14.285 -5.174 -44.292 1.00 96.56 86 GLN A CA 1
ATOM 706 C C . GLN A 1 86 ? -15.110 -5.981 -43.294 1.00 96.56 86 GLN A C 1
ATOM 708 O O . GLN A 1 86 ? -14.551 -6.526 -42.347 1.00 96.56 86 GLN A O 1
ATOM 713 N N . THR A 1 87 ? -16.424 -6.077 -43.490 1.00 97.69 87 THR A N 1
ATOM 714 C CA . THR A 1 87 ? -17.251 -6.980 -42.681 1.00 97.69 87 THR A CA 1
ATOM 715 C C . THR A 1 87 ? -17.466 -8.320 -43.381 1.00 97.69 87 THR A C 1
ATOM 717 O O . THR A 1 87 ? -17.367 -8.417 -44.607 1.00 97.69 87 THR A O 1
ATOM 720 N N . ALA A 1 88 ? -17.709 -9.363 -42.594 1.00 97.50 88 ALA A N 1
ATOM 721 C CA . ALA A 1 88 ? -17.999 -10.719 -43.049 1.00 97.50 88 ALA A CA 1
ATOM 722 C C . ALA A 1 88 ? -18.944 -11.411 -42.052 1.00 97.50 88 ALA A C 1
ATOM 724 O O . ALA A 1 88 ? -19.044 -10.986 -40.900 1.00 97.50 88 ALA A O 1
ATOM 725 N N . ILE A 1 89 ? -19.630 -12.473 -42.476 1.00 97.44 89 ILE A N 1
ATOM 726 C CA . ILE A 1 89 ? -20.544 -13.239 -41.611 1.00 97.44 89 ILE A CA 1
ATOM 727 C C . ILE A 1 89 ? -19.881 -14.544 -41.189 1.00 97.44 89 ILE A C 1
ATOM 729 O O . ILE A 1 89 ? -19.352 -15.259 -42.035 1.00 97.44 89 ILE A O 1
ATOM 733 N N . VAL A 1 90 ? -19.913 -14.877 -39.900 1.00 97.75 90 VAL A N 1
ATOM 734 C CA . VAL A 1 90 ? -19.376 -16.146 -39.387 1.00 97.75 90 VAL A CA 1
ATOM 735 C C . VAL A 1 90 ? -20.211 -17.322 -39.896 1.00 97.75 90 VAL A C 1
ATOM 737 O O . VAL A 1 90 ? -21.440 -17.298 -39.843 1.00 97.75 90 VAL A O 1
ATOM 740 N N . THR A 1 91 ? -19.534 -18.368 -40.362 1.00 97.50 91 THR A N 1
ATOM 741 C CA . THR A 1 91 ? -20.124 -19.560 -40.990 1.00 97.50 91 THR A CA 1
ATOM 742 C C . THR A 1 91 ? -19.714 -20.830 -40.253 1.00 97.50 91 THR A C 1
ATOM 744 O O . THR A 1 91 ? -18.732 -20.849 -39.510 1.00 97.50 91 THR A O 1
ATOM 747 N N . GLY A 1 92 ? -20.467 -21.904 -40.470 1.00 95.94 92 GLY A N 1
ATOM 748 C CA . GLY A 1 92 ? -20.181 -23.219 -39.913 1.00 95.94 92 GLY A CA 1
ATOM 749 C C . GLY A 1 92 ? -21.047 -24.304 -40.554 1.00 95.94 92 GLY A C 1
ATOM 750 O O . GLY A 1 92 ? -21.825 -24.012 -41.470 1.00 95.94 92 GLY A O 1
ATOM 751 N N . PRO A 1 93 ? -20.910 -25.560 -40.105 1.00 95.12 93 PRO A N 1
ATOM 752 C CA . PRO A 1 93 ? -21.743 -26.666 -40.547 1.00 95.12 93 PRO A CA 1
ATOM 753 C C . PRO A 1 93 ? -23.235 -26.434 -40.251 1.00 95.12 93 PRO A C 1
ATOM 755 O O . PRO A 1 93 ? -23.588 -25.734 -39.297 1.00 95.12 93 PRO A O 1
ATOM 758 N N . PRO A 1 94 ? -24.146 -27.048 -41.028 1.00 91.19 94 PRO A N 1
ATOM 759 C CA . PRO A 1 94 ? -25.579 -26.931 -40.783 1.00 91.19 94 PRO A CA 1
ATOM 760 C C . PRO A 1 94 ? -25.975 -27.368 -39.363 1.00 91.19 94 PRO A C 1
ATOM 762 O O . PRO A 1 94 ? -25.725 -28.503 -38.964 1.00 91.19 94 PRO A O 1
ATOM 765 N N . GLY A 1 95 ? -26.650 -26.479 -38.627 1.00 89.00 95 GLY A N 1
ATOM 766 C CA . GLY A 1 95 ? -27.163 -26.742 -37.276 1.00 89.00 95 GLY A CA 1
ATOM 767 C C . GLY A 1 95 ? -26.187 -26.453 -36.130 1.00 89.00 95 GLY A C 1
ATOM 768 O O . GLY A 1 95 ? -26.577 -26.583 -34.972 1.00 89.00 95 GLY A O 1
ATOM 769 N N . GLU A 1 96 ? -24.952 -26.043 -36.423 1.00 93.44 96 GLU A N 1
ATOM 770 C CA . GLU A 1 96 ? -23.954 -25.679 -35.415 1.00 93.44 96 GLU A CA 1
ATOM 771 C C . GLU A 1 96 ? -24.041 -24.181 -35.077 1.00 93.44 96 GLU A C 1
ATOM 773 O O . GLU A 1 96 ? -23.984 -23.329 -35.961 1.00 93.44 96 GLU A O 1
ATOM 778 N N . GLU A 1 97 ? -24.192 -23.839 -33.793 1.00 94.88 97 GLU A N 1
ATOM 779 C CA . GLU A 1 97 ? -24.253 -22.435 -33.345 1.00 94.88 97 GLU A CA 1
ATOM 780 C C . GLU A 1 97 ? -22.860 -21.819 -33.140 1.00 94.88 97 GLU A C 1
ATOM 782 O O . GLU A 1 97 ? -22.688 -20.607 -33.260 1.00 94.88 97 GLU A O 1
ATOM 787 N N . ILE A 1 98 ? -21.856 -22.636 -32.811 1.00 96.44 98 ILE A N 1
ATOM 788 C CA . ILE A 1 98 ? -20.486 -22.204 -32.512 1.00 96.44 98 ILE A CA 1
ATOM 789 C C . ILE A 1 98 ? -19.531 -23.132 -33.252 1.00 96.44 98 ILE A C 1
ATOM 791 O O . ILE A 1 98 ? -19.411 -24.285 -32.859 1.00 96.44 98 ILE A O 1
ATOM 795 N N . HIS A 1 99 ? -18.851 -22.619 -34.280 1.00 96.50 99 HIS A N 1
ATOM 796 C CA . HIS A 1 99 ? -17.907 -23.389 -35.086 1.00 96.50 99 HIS A CA 1
ATOM 797 C C . HIS A 1 99 ? -16.494 -22.804 -34.994 1.00 96.50 99 HIS A C 1
ATOM 799 O O . HIS A 1 99 ? -16.189 -21.784 -35.619 1.00 96.50 99 HIS A O 1
ATOM 805 N N . CYS A 1 100 ? -15.632 -23.443 -34.201 1.00 96.75 100 CYS A N 1
ATOM 806 C CA . CYS A 1 100 ? -14.245 -23.026 -34.005 1.00 96.75 100 CYS A CA 1
ATOM 807 C C . CYS A 1 100 ? -13.275 -24.208 -33.914 1.00 96.75 100 CYS A C 1
ATOM 809 O O . CYS A 1 100 ? -13.679 -25.337 -33.644 1.00 96.75 100 CYS A O 1
ATOM 811 N N . ASP A 1 101 ? -11.984 -23.936 -34.090 1.00 95.75 101 ASP A N 1
ATOM 812 C CA . ASP A 1 101 ? -10.918 -24.922 -33.891 1.00 95.75 101 ASP A CA 1
ATOM 813 C C . ASP A 1 101 ? -10.178 -24.760 -32.548 1.00 95.75 101 ASP A C 1
ATOM 815 O O . ASP A 1 101 ? -10.543 -23.935 -31.710 1.00 95.75 101 ASP A O 1
ATOM 819 N N . GLU A 1 102 ? -9.114 -25.547 -32.345 1.00 95.19 102 GLU A N 1
ATOM 820 C CA . GLU A 1 102 ? -8.299 -25.557 -31.116 1.00 95.19 102 GLU A CA 1
ATOM 821 C C . GLU A 1 102 ? -7.639 -24.207 -30.775 1.00 95.19 102 GLU A C 1
ATOM 823 O O . GLU A 1 102 ? -7.217 -23.995 -29.640 1.00 95.19 102 GLU A O 1
ATOM 828 N N . TYR A 1 103 ? -7.571 -23.277 -31.733 1.00 93.81 103 TYR A N 1
ATOM 829 C CA . TYR A 1 103 ? -6.994 -21.945 -31.555 1.00 93.81 103 TYR A CA 1
ATOM 830 C C . TYR A 1 103 ? -8.065 -20.853 -31.405 1.00 93.81 103 TYR A C 1
ATOM 832 O O . TYR A 1 103 ? -7.731 -19.666 -31.416 1.00 93.81 103 TYR A O 1
ATOM 840 N N . GLY A 1 104 ? -9.348 -21.225 -31.320 1.00 94.75 104 GLY A N 1
ATOM 841 C CA . GLY A 1 104 ? -10.464 -20.279 -31.275 1.00 94.75 104 GLY A CA 1
ATOM 842 C C . GLY A 1 104 ? -10.663 -19.511 -32.585 1.00 94.75 104 GLY A C 1
ATOM 843 O O . GLY A 1 104 ? -11.231 -18.418 -32.577 1.00 94.75 104 GLY A O 1
ATOM 844 N N . ARG A 1 105 ? -10.170 -20.045 -33.713 1.00 98.00 105 ARG A N 1
ATOM 845 C CA . ARG A 1 105 ? -10.389 -19.458 -35.042 1.00 98.00 105 ARG A CA 1
ATOM 846 C C . ARG A 1 105 ? -11.794 -19.778 -35.526 1.00 98.00 105 ARG A C 1
ATOM 848 O O . ARG A 1 105 ? -12.344 -20.810 -35.163 1.00 98.00 105 ARG A O 1
ATOM 855 N N . VAL A 1 106 ? -12.339 -18.930 -36.393 1.00 98.25 106 VAL A N 1
ATOM 856 C CA . VAL A 1 106 ? -13.655 -19.133 -37.025 1.00 98.25 106 VAL A CA 1
ATOM 857 C C . VAL A 1 106 ? -13.550 -19.027 -38.544 1.00 98.25 106 VAL A C 1
ATOM 859 O O . VAL A 1 106 ? -12.545 -18.543 -39.072 1.00 98.25 106 VAL A O 1
ATOM 862 N N . LYS A 1 107 ? -14.580 -19.480 -39.260 1.00 98.12 107 LYS A N 1
ATOM 863 C CA . LYS A 1 107 ? -14.703 -19.312 -40.716 1.00 98.12 107 LYS A CA 1
ATOM 864 C C . LYS A 1 107 ? -15.753 -18.263 -41.043 1.00 98.12 107 LYS A C 1
ATOM 866 O O . LYS A 1 107 ? -16.708 -18.090 -40.289 1.00 98.12 107 LYS A O 1
ATOM 871 N N . VAL A 1 108 ? -15.594 -17.561 -42.161 1.00 98.00 108 VAL A N 1
ATOM 872 C CA . VAL A 1 108 ? -16.465 -16.442 -42.542 1.00 98.00 108 VAL A CA 1
ATOM 873 C C . VAL A 1 108 ? -16.823 -16.468 -44.027 1.00 98.00 108 VAL A C 1
ATOM 875 O O . VAL A 1 108 ? -16.062 -16.969 -44.845 1.00 98.00 108 VAL A O 1
ATOM 878 N N . GLN A 1 109 ? -17.954 -15.866 -44.380 1.00 97.50 109 GLN A N 1
ATOM 879 C CA . GLN A 1 109 ? -18.334 -15.521 -4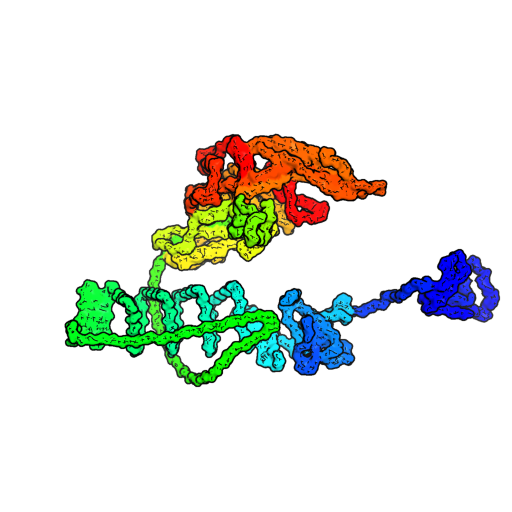5.749 1.00 97.50 109 GLN A CA 1
ATOM 880 C C . GLN A 1 109 ? -18.100 -14.025 -45.966 1.00 97.50 109 GLN A C 1
ATOM 882 O O . GLN A 1 109 ? -18.709 -13.195 -45.284 1.00 97.50 109 GLN A O 1
ATOM 887 N N . PHE A 1 110 ? -17.235 -13.675 -46.920 1.00 97.44 110 PHE A N 1
ATOM 888 C CA . PHE A 1 110 ? -17.068 -12.291 -47.369 1.00 97.44 110 PHE A CA 1
ATOM 889 C C . PHE A 1 110 ? -18.179 -11.899 -48.345 1.00 97.44 110 PHE A C 1
ATOM 891 O O . PHE A 1 110 ? -18.609 -12.708 -49.164 1.00 97.44 110 PHE A O 1
ATOM 898 N N . HIS A 1 111 ? -18.585 -10.627 -48.325 1.00 95.81 111 HIS A N 1
ATOM 899 C CA . HIS A 1 111 ? -19.677 -10.122 -49.174 1.00 95.81 111 HIS A CA 1
ATOM 900 C C . HIS A 1 111 ? -19.371 -10.135 -50.679 1.00 95.81 111 HIS A C 1
ATOM 902 O O . HIS A 1 111 ? -20.286 -10.128 -51.497 1.00 95.81 111 HIS A O 1
ATOM 908 N N . TRP A 1 112 ? -18.090 -10.111 -51.058 1.00 94.69 112 TRP A N 1
ATOM 909 C CA . TRP A 1 112 ? -17.650 -10.172 -52.456 1.00 94.69 112 TRP A CA 1
ATOM 910 C C . TRP A 1 112 ? -17.456 -11.602 -52.966 1.00 94.69 112 TRP A C 1
ATOM 912 O O . TRP A 1 112 ? -17.339 -11.797 -54.179 1.00 94.69 112 TRP A O 1
ATOM 922 N N . ASP A 1 113 ? -17.426 -12.591 -52.070 1.00 95.69 113 ASP A N 1
ATOM 923 C CA . ASP A 1 113 ? -17.344 -13.992 -52.453 1.00 95.69 113 ASP A CA 1
ATOM 924 C C . ASP A 1 113 ? -18.739 -14.492 -52.851 1.00 95.69 113 ASP A C 1
ATOM 926 O O . ASP A 1 113 ? -19.663 -14.550 -52.042 1.00 95.69 113 ASP A O 1
ATOM 930 N N . ARG A 1 114 ? -18.879 -14.799 -54.142 1.00 93.75 114 ARG A N 1
ATOM 931 C CA . ARG A 1 114 ? -20.119 -15.286 -54.763 1.00 93.75 114 ARG A CA 1
ATOM 932 C C . ARG A 1 114 ? -20.100 -16.795 -54.996 1.00 93.75 114 ARG A C 1
ATOM 934 O O . ARG A 1 114 ? -21.138 -17.345 -55.355 1.00 93.75 114 ARG A O 1
ATOM 941 N N . ASP A 1 115 ? -18.933 -17.421 -54.848 1.00 93.50 115 ASP A N 1
ATOM 942 C CA . ASP A 1 115 ? -18.739 -18.854 -55.068 1.00 93.50 115 ASP A CA 1
ATOM 943 C C . ASP A 1 115 ? -18.912 -19.633 -53.750 1.00 93.50 115 ASP A C 1
ATOM 945 O O . ASP A 1 115 ? -19.307 -20.802 -53.765 1.00 93.50 115 ASP A O 1
ATOM 949 N N . GLY A 1 116 ? -18.671 -18.973 -52.609 1.00 88.38 116 GLY A N 1
ATOM 950 C CA . GLY A 1 116 ? -18.939 -19.486 -51.269 1.00 88.38 116 GLY A CA 1
ATOM 951 C C . GLY A 1 116 ? -20.411 -19.834 -51.020 1.00 88.38 116 GLY A C 1
ATOM 952 O O . GLY A 1 116 ? -21.337 -19.198 -51.523 1.00 88.38 116 GLY A O 1
ATOM 953 N N . GLN A 1 117 ? -20.628 -20.881 -50.223 1.00 91.56 117 GLN A N 1
ATOM 954 C CA . GLN A 1 117 ? -21.956 -21.434 -49.917 1.00 91.56 117 GLN A CA 1
ATOM 955 C C . GLN A 1 117 ? -22.430 -21.098 -48.494 1.00 91.56 117 GLN A C 1
ATOM 957 O O . GLN A 1 117 ? -23.366 -21.728 -48.001 1.00 91.56 117 GLN A O 1
ATOM 962 N N . ALA A 1 118 ? -21.773 -20.147 -47.819 1.00 90.69 118 ALA A N 1
ATOM 963 C CA . ALA A 1 118 ? -22.010 -19.796 -46.419 1.00 90.69 118 ALA A CA 1
ATOM 964 C C . ALA A 1 118 ? -21.954 -21.002 -45.453 1.00 90.69 118 ALA A C 1
ATOM 966 O O . ALA A 1 118 ? -22.689 -21.066 -44.468 1.00 90.69 118 ALA A O 1
ATOM 967 N N . ASN A 1 119 ? -21.070 -21.962 -45.739 1.00 93.00 119 ASN A N 1
ATOM 968 C CA . ASN A 1 119 ? -20.826 -23.159 -44.932 1.00 93.00 119 ASN A CA 1
ATOM 969 C C . ASN A 1 119 ? -19.369 -23.228 -44.438 1.00 93.00 119 ASN A C 1
ATOM 971 O O . ASN A 1 119 ? -18.568 -22.319 -44.667 1.00 93.00 119 ASN A O 1
ATOM 975 N N . ASP A 1 120 ? -19.007 -24.332 -43.796 1.00 91.94 120 ASP A N 1
ATOM 976 C CA . ASP A 1 120 ? -17.676 -24.612 -43.256 1.00 91.94 120 ASP A CA 1
ATOM 977 C C . ASP A 1 120 ? -16.554 -24.707 -44.306 1.00 91.94 120 ASP A C 1
ATOM 979 O O . ASP A 1 120 ? -15.392 -24.804 -43.929 1.00 91.94 120 ASP A O 1
ATOM 983 N N . ASN A 1 121 ? -16.836 -24.653 -45.608 1.00 92.25 121 ASN A N 1
ATOM 984 C CA . ASN A 1 121 ? -15.820 -24.684 -46.669 1.00 92.25 121 ASN A CA 1
ATOM 985 C C . ASN A 1 121 ? -15.589 -23.320 -47.334 1.00 92.25 121 ASN A C 1
ATOM 987 O O . ASN A 1 121 ? -14.780 -23.214 -48.252 1.00 92.25 121 ASN A O 1
ATOM 991 N N . THR A 1 122 ? -16.273 -22.280 -46.855 1.00 92.19 122 THR A N 1
ATOM 992 C CA . THR A 1 122 ? -16.269 -20.939 -47.456 1.00 92.19 122 THR A CA 1
ATOM 993 C C . THR A 1 122 ? -14.913 -20.239 -47.362 1.00 92.19 122 THR A C 1
ATOM 995 O O . THR A 1 122 ? -14.466 -19.617 -48.320 1.00 92.19 122 THR A O 1
ATOM 998 N N . SER A 1 123 ? -14.234 -20.339 -46.217 1.00 96.19 123 SER A N 1
ATOM 999 C CA . SER A 1 123 ? -12.953 -19.666 -45.989 1.00 96.19 123 SER A CA 1
ATOM 1000 C C . SER A 1 123 ? -11.932 -20.565 -45.301 1.00 96.19 123 SER A C 1
ATOM 1002 O O . SER A 1 123 ? -12.241 -21.638 -44.771 1.00 96.19 123 SER A O 1
ATOM 1004 N N . CYS A 1 124 ? -10.690 -20.081 -45.243 1.00 95.56 124 CYS A N 1
ATOM 1005 C CA . CYS A 1 124 ? -9.711 -20.578 -44.286 1.00 95.56 124 CYS A CA 1
ATOM 1006 C C . CYS A 1 124 ? -10.138 -20.250 -42.840 1.00 95.56 124 CYS A C 1
ATOM 1008 O O . CYS A 1 124 ? -11.141 -19.574 -42.599 1.00 95.56 124 CYS A O 1
ATOM 1010 N N . TRP A 1 125 ? -9.367 -20.734 -41.869 1.00 98.00 125 TRP A N 1
ATOM 1011 C CA . TRP A 1 125 ? -9.539 -20.379 -40.464 1.00 98.00 125 TRP A CA 1
ATOM 1012 C C . TRP A 1 125 ? -8.969 -18.988 -40.177 1.00 98.00 125 TRP A C 1
ATOM 1014 O O . TRP A 1 125 ? -7.763 -18.770 -40.310 1.00 98.00 125 TRP A O 1
ATOM 1024 N N . LEU A 1 126 ? -9.820 -18.067 -39.729 1.00 98.12 126 LEU A N 1
ATOM 1025 C CA . LEU A 1 126 ? -9.436 -16.711 -39.352 1.00 98.12 126 LEU A CA 1
ATOM 1026 C C . LEU A 1 126 ? -9.198 -16.635 -37.846 1.00 98.12 126 LEU A C 1
ATOM 1028 O O . LEU A 1 126 ? -10.047 -17.028 -37.046 1.00 98.12 126 LEU A O 1
ATOM 1032 N N . ARG A 1 127 ? -8.051 -16.074 -37.452 1.00 97.69 127 ARG A N 1
ATOM 1033 C CA . ARG A 1 127 ? -7.796 -15.722 -36.049 1.00 97.69 127 ARG A CA 1
ATOM 1034 C C . ARG A 1 127 ? -8.727 -14.600 -35.607 1.00 97.69 127 ARG A C 1
ATOM 1036 O O . ARG A 1 127 ? -9.011 -13.692 -36.383 1.00 97.69 127 ARG A O 1
ATOM 1043 N N . VAL A 1 128 ? -9.158 -14.671 -34.354 1.00 97.62 128 VAL A N 1
ATOM 1044 C CA . VAL A 1 128 ? -9.994 -13.660 -33.708 1.00 97.62 128 VAL A CA 1
ATOM 1045 C C . VAL A 1 128 ? -9.133 -12.906 -32.707 1.00 97.62 128 VAL A C 1
ATOM 1047 O O . VAL A 1 128 ? -8.567 -13.505 -31.795 1.00 97.62 128 VAL A O 1
ATOM 1050 N N . ALA A 1 129 ? -8.990 -11.599 -32.901 1.00 95.06 129 ALA A N 1
ATOM 1051 C CA . ALA A 1 129 ? -8.308 -10.741 -31.950 1.00 95.06 129 ALA A CA 1
ATOM 1052 C C . ALA A 1 129 ? -9.125 -10.654 -30.656 1.00 95.06 129 ALA A C 1
ATOM 1054 O O . ALA A 1 129 ? -10.338 -10.439 -30.684 1.00 95.06 129 ALA A O 1
ATOM 1055 N N . THR A 1 130 ? -8.448 -10.789 -29.520 1.00 91.31 130 THR A N 1
ATOM 1056 C CA . THR A 1 130 ? -9.029 -10.567 -28.194 1.00 91.31 130 THR A CA 1
ATOM 1057 C C . THR A 1 130 ? -8.292 -9.413 -27.519 1.00 91.31 130 THR A C 1
ATOM 1059 O O . THR A 1 130 ? -7.147 -9.114 -27.858 1.00 91.31 130 THR A O 1
ATOM 1062 N N . GLY A 1 131 ? -8.941 -8.741 -26.565 1.00 89.19 131 GLY A N 1
ATOM 1063 C CA . GLY A 1 131 ? -8.308 -7.641 -25.828 1.00 89.19 131 GLY A CA 1
ATOM 1064 C C . GLY A 1 131 ? -7.154 -8.087 -24.920 1.00 89.19 131 GLY A C 1
ATOM 1065 O O . GLY A 1 131 ? -6.362 -7.251 -24.496 1.00 89.19 131 GLY A O 1
ATOM 1066 N N . TRP A 1 132 ? -7.050 -9.389 -24.617 1.00 90.62 132 TRP A N 1
ATOM 1067 C CA . TRP A 1 132 ? -6.031 -9.948 -23.732 1.00 90.62 132 TRP A CA 1
ATOM 1068 C C . TRP A 1 132 ? -5.827 -11.442 -24.018 1.00 90.62 132 TRP A C 1
ATOM 1070 O O . TRP A 1 132 ? -6.740 -12.238 -23.803 1.00 90.62 132 TRP A O 1
ATOM 1080 N N . ALA A 1 133 ? -4.641 -11.826 -24.493 1.00 92.44 133 ALA A N 1
ATOM 1081 C CA . ALA A 1 133 ? -4.282 -13.214 -24.789 1.00 92.44 133 ALA A CA 1
ATOM 1082 C C . ALA A 1 133 ? -2.851 -13.513 -24.319 1.00 92.44 133 ALA A C 1
ATOM 1084 O O . ALA A 1 133 ? -1.914 -12.807 -24.691 1.00 92.44 133 ALA A O 1
ATOM 1085 N N . GLY A 1 134 ? -2.685 -14.562 -23.514 1.00 86.38 134 GLY A N 1
ATOM 1086 C CA . GLY A 1 134 ? -1.407 -15.042 -22.993 1.00 86.38 134 GLY A CA 1
ATOM 1087 C C . GLY A 1 134 ? -1.295 -16.569 -23.030 1.00 86.38 134 GLY A C 1
ATOM 1088 O O . GLY A 1 134 ? -2.148 -17.261 -23.586 1.00 86.38 134 GLY A O 1
ATOM 1089 N N . SER A 1 135 ? -0.223 -17.117 -22.453 1.00 90.25 135 SER A N 1
ATOM 1090 C CA . SER A 1 135 ? 0.034 -18.566 -22.437 1.00 90.25 135 SER A CA 1
ATOM 1091 C C . SER A 1 135 ? -0.945 -19.298 -21.508 1.00 90.25 135 SER A C 1
ATOM 1093 O O . SER A 1 135 ? -0.652 -19.470 -20.328 1.00 90.25 135 SER A O 1
ATOM 1095 N N . ALA A 1 136 ? -2.085 -19.740 -22.055 1.00 83.56 136 ALA A N 1
ATOM 1096 C CA . ALA A 1 136 ? -3.194 -20.391 -21.342 1.00 83.56 136 ALA A CA 1
ATOM 1097 C C . ALA A 1 136 ? -3.943 -19.493 -20.329 1.00 83.56 136 ALA A C 1
ATOM 1099 O O . ALA A 1 136 ? -4.536 -19.986 -19.373 1.00 83.56 136 ALA A O 1
ATOM 1100 N N . TYR A 1 137 ? -3.955 -18.176 -20.559 1.00 85.06 137 TYR A N 1
ATOM 1101 C CA . TYR A 1 137 ? -4.767 -17.201 -19.818 1.00 85.06 137 TYR A CA 1
ATOM 1102 C C . TYR A 1 137 ? -5.188 -16.043 -20.738 1.00 85.06 137 TYR A C 1
ATOM 1104 O O . TYR A 1 137 ? -4.544 -15.791 -21.758 1.00 85.06 137 TYR A O 1
ATOM 1112 N N . GLY A 1 138 ? -6.258 -15.324 -20.394 1.00 90.56 138 GLY A N 1
ATOM 1113 C CA . GLY A 1 138 ? -6.767 -14.186 -21.1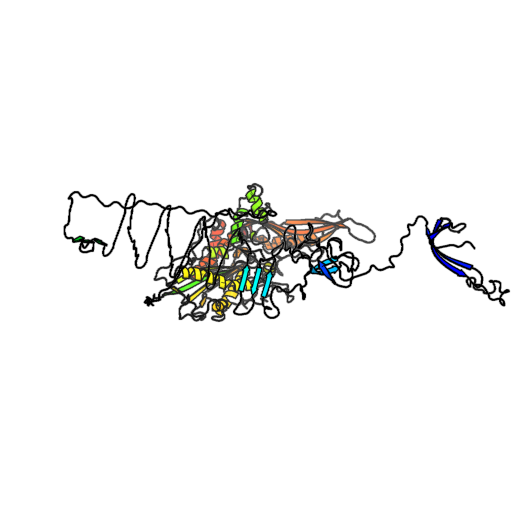69 1.00 90.56 138 GLY A CA 1
ATOM 1114 C C . GLY A 1 138 ? -8.286 -14.208 -21.342 1.00 90.56 138 GLY A C 1
ATOM 1115 O O . GLY A 1 138 ? -8.979 -15.039 -20.759 1.00 90.56 138 GLY A O 1
ATOM 1116 N N . GLY A 1 139 ? -8.805 -13.280 -22.147 1.00 91.69 139 GLY A N 1
ATOM 1117 C CA . GLY A 1 139 ? -10.220 -13.212 -22.507 1.00 91.69 139 GLY A CA 1
ATOM 1118 C C . GLY A 1 139 ? -10.500 -13.940 -23.820 1.00 91.69 139 GLY A C 1
ATOM 1119 O O . GLY A 1 139 ? -9.810 -13.708 -24.813 1.00 91.69 139 GLY A O 1
ATOM 1120 N N . ILE A 1 140 ? -11.539 -14.778 -23.844 1.00 92.50 140 ILE A N 1
ATOM 1121 C CA . ILE A 1 140 ? -12.006 -15.467 -25.051 1.00 92.50 140 ILE A CA 1
ATOM 1122 C C . ILE A 1 140 ? -13.528 -15.347 -25.183 1.00 92.50 140 ILE A C 1
ATOM 1124 O O . ILE A 1 140 ? -14.284 -15.723 -24.291 1.00 92.50 140 ILE A O 1
ATOM 1128 N N . ALA A 1 141 ? -13.977 -14.807 -26.313 1.00 94.69 141 ALA A N 1
ATOM 1129 C CA . ALA A 1 141 ? -15.383 -14.734 -26.693 1.00 94.69 141 ALA A CA 1
ATOM 1130 C C . ALA A 1 141 ? -15.483 -15.117 -28.172 1.00 94.69 141 ALA A C 1
ATOM 1132 O O . ALA A 1 141 ? -15.177 -14.315 -29.051 1.00 94.69 141 ALA A O 1
ATOM 1133 N N . ILE A 1 142 ? -15.833 -16.376 -28.431 1.00 96.62 142 ILE A N 1
ATOM 1134 C CA . ILE A 1 142 ? -15.811 -16.959 -29.777 1.00 96.62 142 ILE A CA 1
ATOM 1135 C C . ILE A 1 142 ? -17.009 -16.422 -30.576 1.00 96.62 142 ILE A C 1
ATOM 1137 O O . ILE A 1 142 ? -18.149 -16.624 -30.138 1.00 96.62 142 ILE A O 1
ATOM 1141 N N . PRO A 1 143 ? -16.790 -15.762 -31.733 1.00 96.88 143 PRO A N 1
ATOM 1142 C CA . PRO A 1 143 ? -17.871 -15.364 -32.625 1.00 96.88 143 PRO A CA 1
ATOM 1143 C C . PRO A 1 143 ? -18.690 -16.584 -33.061 1.00 96.88 143 PRO A C 1
ATOM 1145 O O . PRO A 1 143 ? -18.142 -17.601 -33.484 1.00 96.88 143 PRO A O 1
ATOM 1148 N N . ARG A 1 144 ? -20.010 -16.489 -32.934 1.00 96.44 144 ARG A N 1
ATOM 1149 C CA . ARG A 1 144 ? -20.960 -17.561 -33.254 1.00 96.44 144 ARG A CA 1
ATOM 1150 C C . ARG A 1 144 ? -21.407 -17.484 -34.706 1.00 96.44 144 ARG A C 1
ATOM 1152 O O . ARG A 1 144 ? -21.360 -16.414 -35.310 1.00 96.44 144 ARG A O 1
ATOM 1159 N N . VAL A 1 145 ? -21.876 -18.605 -35.250 1.00 96.00 145 VAL A N 1
ATOM 1160 C CA . VAL A 1 145 ? -22.418 -18.672 -36.614 1.00 96.00 145 VAL A CA 1
ATOM 1161 C C . VAL A 1 145 ? -23.553 -17.653 -36.768 1.00 96.00 145 VAL A C 1
ATOM 1163 O O . VAL A 1 145 ? -24.432 -17.557 -35.914 1.00 96.00 145 VAL A O 1
ATOM 1166 N N . GLY A 1 146 ? -23.507 -16.864 -37.844 1.00 94.00 146 GLY A N 1
ATOM 1167 C CA . GLY A 1 146 ? -24.456 -15.779 -38.117 1.00 94.00 146 GLY A CA 1
ATOM 1168 C C . GLY A 1 146 ? -24.083 -14.410 -37.532 1.00 94.00 146 GLY A C 1
ATOM 1169 O O . GLY A 1 146 ? -24.738 -13.423 -37.862 1.00 94.00 146 GLY A O 1
ATOM 1170 N N . MET A 1 147 ? -23.033 -14.303 -36.708 1.00 96.50 147 MET A N 1
ATOM 1171 C CA . MET A 1 147 ? -22.538 -13.000 -36.244 1.00 96.50 147 MET A CA 1
ATOM 1172 C C . MET A 1 147 ? -21.792 -12.253 -37.358 1.00 96.50 147 MET A C 1
ATOM 1174 O O . MET A 1 147 ? -21.029 -12.854 -38.117 1.00 96.50 147 MET A O 1
ATOM 1178 N N . GLU A 1 148 ? -21.970 -10.932 -37.421 1.00 98.19 148 GLU A N 1
ATOM 1179 C CA . GLU A 1 148 ? -21.174 -10.056 -38.284 1.00 98.19 148 GLU A CA 1
ATOM 1180 C C . GLU A 1 148 ? -19.860 -9.673 -37.589 1.00 98.19 148 GLU A C 1
ATOM 1182 O O . GLU A 1 148 ? -19.844 -9.208 -36.444 1.00 98.19 148 GLU A O 1
ATOM 1187 N N . VAL A 1 149 ? -18.744 -9.862 -38.293 1.00 98.12 149 VAL A N 1
ATOM 1188 C CA . VAL A 1 149 ? -17.388 -9.590 -37.805 1.00 98.12 149 VAL A CA 1
ATOM 1189 C C . VAL A 1 149 ? -16.661 -8.594 -38.698 1.00 98.12 149 VAL A C 1
ATOM 1191 O O . VAL A 1 149 ? -16.865 -8.560 -39.909 1.00 98.12 149 VAL A O 1
ATOM 1194 N N . LEU A 1 150 ? -15.783 -7.794 -38.095 1.00 97.81 150 LEU A N 1
ATOM 1195 C CA . LEU A 1 150 ? -14.859 -6.904 -38.788 1.00 97.81 150 LEU A CA 1
ATOM 1196 C C . LEU A 1 150 ? -13.550 -7.653 -39.057 1.00 97.81 150 LEU A C 1
ATOM 1198 O O . LEU A 1 150 ? -12.901 -8.121 -38.123 1.00 97.81 150 LEU A O 1
ATOM 1202 N N . VAL A 1 151 ? -13.159 -7.755 -40.323 1.00 98.25 151 VAL A N 1
ATOM 1203 C CA . VAL A 1 151 ? -11.955 -8.440 -40.798 1.00 98.25 151 VAL A CA 1
ATOM 1204 C C . VAL A 1 151 ? -10.949 -7.417 -41.316 1.00 98.25 151 VAL A C 1
ATOM 1206 O O . VAL A 1 151 ? -11.242 -6.631 -42.216 1.00 98.25 151 VAL A O 1
ATOM 1209 N N . THR A 1 152 ? -9.748 -7.449 -40.753 1.00 97.06 152 THR A N 1
ATOM 1210 C CA . THR A 1 152 ? -8.570 -6.682 -41.163 1.00 97.06 152 THR A CA 1
ATOM 1211 C C . THR A 1 152 ? -7.589 -7.598 -41.892 1.00 97.06 152 THR A C 1
ATOM 1213 O O . THR A 1 152 ? -7.538 -8.796 -41.630 1.00 97.06 152 THR A O 1
ATOM 1216 N N . PHE A 1 153 ? -6.790 -7.035 -42.793 1.00 97.06 153 PHE A N 1
ATOM 1217 C CA . PHE A 1 153 ? -5.840 -7.769 -43.626 1.00 97.06 153 PHE A CA 1
ATOM 1218 C C . PHE A 1 153 ? -4.415 -7.343 -43.261 1.00 97.06 153 PHE A C 1
ATOM 1220 O O . PHE A 1 153 ? -4.082 -6.160 -43.362 1.00 97.06 153 PHE A O 1
ATOM 1227 N N . LEU A 1 154 ? -3.591 -8.277 -42.776 1.00 95.00 154 LEU A N 1
ATOM 1228 C CA . LEU A 1 154 ? -2.223 -7.975 -42.334 1.00 95.00 154 LEU A CA 1
ATOM 1229 C C . LEU A 1 154 ? -1.383 -7.497 -43.522 1.00 95.00 154 LEU A C 1
ATOM 1231 O O . LEU A 1 154 ? -1.408 -8.122 -44.577 1.00 95.00 154 LEU A O 1
ATOM 1235 N N . GLU A 1 155 ? -0.676 -6.372 -43.373 1.00 94.38 155 GLU A N 1
ATOM 1236 C CA . GLU A 1 155 ? 0.052 -5.706 -44.472 1.00 94.38 155 GLU A CA 1
ATOM 1237 C C . GLU A 1 155 ? -0.827 -5.376 -45.702 1.00 94.38 155 GLU A C 1
ATOM 1239 O O . GLU A 1 155 ? -0.332 -5.213 -46.817 1.00 94.38 155 GLU A O 1
ATOM 1244 N N . GLY A 1 156 ? -2.151 -5.300 -45.514 1.00 94.19 156 GLY A N 1
ATOM 1245 C CA . GLY A 1 156 ? -3.121 -5.136 -46.598 1.00 94.19 156 GLY A CA 1
ATOM 1246 C C . GLY A 1 156 ? -3.285 -6.374 -47.484 1.00 94.19 156 GLY A C 1
ATOM 1247 O O . GLY A 1 156 ? -3.911 -6.273 -48.534 1.00 94.19 156 GLY A O 1
ATOM 1248 N N . ASP A 1 157 ? -2.741 -7.529 -47.099 1.00 95.31 157 ASP A N 1
ATOM 1249 C CA . ASP A 1 157 ? -2.757 -8.760 -47.887 1.00 95.31 157 ASP A CA 1
ATOM 1250 C C . ASP A 1 157 ? -4.115 -9.492 -47.784 1.00 95.31 157 ASP A C 1
ATOM 1252 O O . ASP A 1 157 ? -4.449 -9.985 -46.700 1.00 95.31 157 ASP A O 1
ATOM 1256 N N . PRO A 1 158 ? -4.891 -9.628 -48.885 1.00 95.38 158 PRO A N 1
ATOM 1257 C CA . PRO A 1 158 ? -6.152 -10.376 -48.893 1.00 95.38 158 PRO A CA 1
ATOM 1258 C C . PRO A 1 158 ? -6.023 -11.822 -48.387 1.00 95.38 158 PRO A C 1
ATOM 1260 O O . PRO A 1 158 ? -6.989 -12.372 -47.860 1.00 95.38 158 PRO A O 1
ATOM 1263 N N . ASP A 1 159 ? -4.833 -12.421 -48.511 1.00 95.81 159 ASP A N 1
ATOM 1264 C CA . ASP A 1 159 ? -4.553 -13.799 -48.099 1.00 95.81 159 ASP A CA 1
ATOM 1265 C C . ASP A 1 159 ? -4.246 -13.927 -46.594 1.00 95.81 159 ASP A C 1
ATOM 1267 O O . ASP A 1 159 ? -4.074 -15.037 -46.087 1.00 95.81 159 ASP A O 1
ATOM 1271 N N . GLN A 1 160 ? -4.171 -12.808 -45.860 1.00 96.44 160 GLN A N 1
ATOM 1272 C CA . GLN A 1 160 ? -3.874 -12.776 -44.422 1.00 96.44 160 GLN A CA 1
ATOM 1273 C C . GLN A 1 160 ? -4.983 -12.089 -43.601 1.00 96.44 160 GLN A C 1
ATOM 1275 O O . GLN A 1 160 ? -4.729 -11.077 -42.933 1.00 96.44 160 GLN A O 1
ATOM 1280 N N . PRO A 1 161 ? -6.218 -12.628 -43.619 1.00 97.38 161 PRO A N 1
ATOM 1281 C CA . PRO A 1 161 ? -7.331 -12.078 -42.857 1.00 97.38 161 PRO A CA 1
ATOM 1282 C C . PRO A 1 161 ? -7.211 -12.350 -41.347 1.00 97.38 161 PRO A C 1
ATOM 1284 O O . PRO A 1 161 ? -6.815 -13.429 -40.897 1.00 97.38 161 PRO A O 1
ATOM 1287 N N . LEU A 1 162 ? -7.622 -11.364 -40.553 1.00 97.12 162 LEU A N 1
ATOM 1288 C CA . LEU A 1 162 ? -7.676 -11.377 -39.093 1.00 97.12 162 LEU A CA 1
ATOM 1289 C C . LEU A 1 162 ? -8.967 -10.688 -38.640 1.00 97.12 162 LEU A C 1
ATOM 1291 O O . LEU A 1 162 ? -9.220 -9.546 -39.009 1.00 97.12 162 LEU A O 1
ATOM 1295 N N . ILE A 1 163 ? -9.771 -11.342 -37.808 1.00 98.19 163 ILE A N 1
ATOM 1296 C CA . ILE A 1 163 ? -10.959 -10.715 -37.221 1.00 98.19 163 ILE A CA 1
ATOM 1297 C C . ILE A 1 163 ? -10.521 -9.785 -36.091 1.00 98.19 163 ILE A C 1
ATOM 1299 O O . ILE A 1 163 ? -9.812 -10.211 -35.183 1.00 98.19 163 ILE A O 1
ATOM 1303 N N . THR A 1 164 ? -10.953 -8.527 -36.131 1.00 96.25 164 THR A N 1
ATOM 1304 C CA . THR A 1 164 ? -10.590 -7.479 -35.162 1.00 96.25 164 THR A CA 1
ATOM 1305 C C . THR A 1 164 ? -11.771 -6.960 -34.343 1.00 96.25 164 THR A C 1
ATOM 1307 O O . THR A 1 164 ? -11.565 -6.210 -33.391 1.00 96.25 164 THR A O 1
ATOM 1310 N N . GLY A 1 165 ? -13.002 -7.381 -34.649 1.00 94.56 165 GLY A N 1
ATOM 1311 C CA . GLY A 1 165 ? -14.185 -7.031 -33.860 1.00 94.56 165 GLY A CA 1
ATOM 1312 C C . GLY A 1 165 ? -15.463 -7.739 -34.311 1.00 94.56 165 GLY A C 1
ATOM 1313 O O . GLY A 1 165 ? -15.484 -8.395 -35.349 1.00 94.56 165 GLY A O 1
ATOM 1314 N N . CYS A 1 166 ? -16.534 -7.580 -33.530 1.00 95.25 166 CYS A N 1
ATOM 1315 C CA . CYS A 1 166 ? -17.898 -8.019 -33.853 1.00 95.25 166 CYS A CA 1
ATOM 1316 C C . CYS A 1 166 ? -18.825 -6.800 -33.905 1.00 95.25 166 CYS A C 1
ATOM 1318 O O . CYS A 1 166 ? -18.628 -5.848 -33.147 1.00 95.25 166 CYS A O 1
ATOM 1320 N N . LEU A 1 167 ? -19.828 -6.826 -34.780 1.00 95.94 167 LEU A N 1
ATOM 1321 C CA . LEU A 1 167 ? -20.717 -5.693 -35.031 1.00 95.94 167 LEU A CA 1
ATOM 1322 C C . LEU A 1 167 ? -22.183 -6.084 -34.814 1.00 95.94 167 LEU A C 1
ATOM 1324 O O . LEU A 1 167 ? -22.617 -7.165 -35.204 1.00 95.94 167 LEU A O 1
ATOM 1328 N N . TYR A 1 168 ? -22.949 -5.176 -34.205 1.00 96.25 168 TYR A N 1
ATOM 1329 C CA . TYR A 1 168 ? -24.409 -5.266 -34.146 1.00 96.25 168 TYR A CA 1
ATOM 1330 C C . TYR A 1 168 ? -25.032 -4.586 -35.371 1.00 96.25 168 TYR A C 1
ATOM 1332 O O . TYR A 1 168 ? -24.516 -3.586 -35.871 1.00 96.25 168 TYR A O 1
ATOM 1340 N N . HIS A 1 169 ? -26.179 -5.094 -35.813 1.00 92.88 169 HIS A N 1
ATOM 1341 C CA . HIS A 1 169 ? -26.963 -4.554 -36.923 1.00 92.88 169 HIS A CA 1
ATOM 1342 C C . HIS A 1 169 ? -28.464 -4.821 -36.704 1.00 92.88 169 HIS A C 1
ATOM 1344 O O . HIS A 1 169 ? -28.911 -5.126 -35.603 1.00 92.88 169 HIS A O 1
ATOM 1350 N N . LYS A 1 170 ? -29.286 -4.664 -37.746 1.00 92.19 170 LYS A N 1
ATOM 1351 C CA . LYS A 1 170 ? -30.753 -4.759 -37.639 1.00 92.19 170 LYS A CA 1
ATOM 1352 C C . LYS A 1 170 ? -31.273 -6.138 -37.197 1.00 92.19 170 LYS A C 1
ATOM 1354 O O . LYS A 1 170 ? -32.346 -6.200 -36.609 1.00 92.19 170 LYS A O 1
ATOM 1359 N N . GLU A 1 171 ? -30.558 -7.215 -37.512 1.00 90.25 171 GLU A N 1
ATOM 1360 C CA . GLU A 1 171 ? -30.962 -8.586 -37.157 1.00 90.25 171 GLU A CA 1
ATOM 1361 C C . GLU A 1 171 ? -30.243 -9.045 -35.885 1.00 90.25 171 GLU A C 1
ATOM 1363 O O . GLU A 1 171 ? -30.891 -9.498 -34.945 1.00 90.25 171 GLU A O 1
ATOM 1368 N N . ASN A 1 172 ? -28.927 -8.817 -35.807 1.00 92.25 172 ASN A N 1
ATOM 1369 C CA . ASN A 1 172 ? -28.151 -8.962 -34.579 1.00 92.25 172 ASN A CA 1
ATOM 1370 C C . ASN A 1 172 ? -28.235 -7.664 -33.773 1.00 92.25 172 ASN A C 1
ATOM 1372 O O . ASN A 1 172 ? -27.347 -6.814 -33.853 1.00 92.25 172 ASN A O 1
ATOM 1376 N N . VAL A 1 173 ? -29.338 -7.487 -33.048 1.00 94.38 173 VAL A N 1
ATOM 1377 C CA . VAL A 1 173 ? -29.591 -6.282 -32.248 1.00 94.38 173 VAL A CA 1
ATOM 1378 C C . VAL A 1 173 ? -28.764 -6.258 -30.964 1.00 94.38 173 VAL A C 1
ATOM 1380 O O . VAL A 1 173 ? -28.342 -7.289 -30.442 1.00 94.38 173 VAL A O 1
ATOM 1383 N N . VAL A 1 174 ? -28.549 -5.053 -30.439 1.00 96.12 174 VAL A N 1
ATOM 1384 C CA . VAL A 1 174 ? -27.902 -4.842 -29.139 1.00 96.12 174 VAL A CA 1
ATOM 1385 C C . VAL A 1 174 ? -28.698 -5.500 -27.992 1.00 96.12 174 VAL A C 1
ATOM 1387 O O . VAL A 1 174 ? -29.922 -5.597 -28.089 1.00 96.12 174 VAL A O 1
ATOM 1390 N N . PRO A 1 175 ? -28.057 -5.903 -26.873 1.00 95.25 175 PRO A N 1
ATOM 1391 C CA . PRO A 1 175 ? -28.727 -6.628 -25.781 1.00 95.25 175 PRO A CA 1
ATOM 1392 C C . PRO A 1 175 ? -29.864 -5.876 -25.071 1.00 95.25 175 PRO A C 1
ATOM 1394 O O . PRO A 1 175 ? -30.697 -6.500 -24.417 1.00 95.25 175 PRO A O 1
ATOM 1397 N N . TYR A 1 176 ? -29.876 -4.544 -25.163 1.00 96.12 176 TYR A N 1
ATOM 1398 C CA . TYR A 1 176 ? -30.886 -3.664 -24.579 1.00 96.12 176 TYR A CA 1
ATOM 1399 C C . TYR A 1 176 ? -31.261 -2.569 -25.569 1.00 96.12 176 TYR A C 1
ATOM 1401 O O . TYR A 1 176 ? -30.396 -2.071 -26.288 1.00 96.12 176 TYR A O 1
ATOM 1409 N N . ASP A 1 177 ? -32.519 -2.129 -25.543 1.00 95.94 177 ASP A N 1
ATOM 1410 C CA . ASP A 1 177 ? -33.002 -1.077 -26.438 1.00 95.94 177 ASP A CA 1
ATOM 1411 C C . ASP A 1 177 ? -32.183 0.214 -26.291 1.00 95.94 177 ASP A C 1
ATOM 1413 O O . ASP A 1 177 ? -32.084 0.802 -25.205 1.00 95.94 177 ASP A O 1
ATOM 1417 N N . LEU A 1 178 ? -31.622 0.686 -27.404 1.00 95.69 178 LEU A N 1
ATOM 1418 C CA . LEU A 1 178 ? -30.899 1.951 -27.500 1.00 95.69 178 LEU A CA 1
ATOM 1419 C C . LEU A 1 178 ? -31.698 2.968 -28.332 1.00 95.69 178 LEU A C 1
ATOM 1421 O O . LEU A 1 178 ? -32.374 2.581 -29.284 1.00 95.69 178 LEU A O 1
ATOM 1425 N N . PRO A 1 179 ? -31.635 4.275 -27.994 1.00 96.19 179 PRO A N 1
ATOM 1426 C CA . PRO A 1 179 ? -30.763 4.900 -26.989 1.00 96.19 179 PRO A CA 1
ATOM 1427 C C . PRO A 1 179 ? -31.337 4.926 -25.559 1.00 96.19 179 PRO A C 1
ATOM 1429 O O . PRO A 1 179 ? -30.746 5.566 -24.690 1.00 96.19 179 PRO A O 1
ATOM 1432 N N . ALA A 1 180 ? -32.477 4.273 -25.301 1.00 97.12 180 ALA A N 1
ATOM 1433 C CA . ALA A 1 180 ? -33.149 4.310 -23.998 1.00 97.12 180 ALA A CA 1
ATOM 1434 C C . ALA A 1 180 ? -32.236 3.862 -22.843 1.00 97.12 180 ALA A C 1
ATOM 1436 O O . ALA A 1 180 ? -32.213 4.504 -21.796 1.00 97.12 180 ALA A O 1
ATOM 1437 N N . ASN A 1 181 ? -31.429 2.821 -23.065 1.00 97.19 181 ASN A N 1
ATOM 1438 C CA . ASN A 1 181 ? -30.532 2.239 -22.066 1.00 97.19 181 ASN A CA 1
ATOM 1439 C C . ASN A 1 181 ? -29.049 2.584 -22.308 1.00 97.19 181 ASN A C 1
ATOM 1441 O O . ASN A 1 181 ? -28.166 1.773 -22.048 1.00 97.19 181 ASN A O 1
ATOM 1445 N N . LYS A 1 182 ? -28.759 3.783 -22.833 1.00 96.69 182 LYS A N 1
ATOM 1446 C CA . LYS A 1 182 ? -27.393 4.219 -23.198 1.00 96.69 182 LYS A CA 1
ATOM 1447 C C . LYS A 1 182 ? -26.390 4.309 -22.036 1.00 96.69 182 LYS A C 1
ATOM 1449 O O . LYS A 1 182 ? -25.207 4.487 -22.287 1.00 96.69 182 LYS A O 1
ATOM 1454 N N . THR A 1 183 ? -26.863 4.255 -20.793 1.00 97.56 183 THR A N 1
ATOM 1455 C CA . THR A 1 183 ? -26.055 4.275 -19.562 1.00 97.56 183 THR A CA 1
ATOM 1456 C C . THR A 1 183 ? -25.692 2.875 -19.068 1.00 97.56 183 THR A C 1
ATOM 1458 O O . THR A 1 183 ? -25.085 2.749 -18.012 1.00 97.56 183 THR A O 1
ATOM 1461 N N . ARG A 1 184 ? -26.062 1.816 -19.803 1.00 97.69 184 ARG A N 1
ATOM 1462 C CA . ARG A 1 184 ? -25.740 0.436 -19.433 1.00 97.69 184 ARG A CA 1
ATOM 1463 C C . ARG A 1 184 ? -24.502 -0.068 -20.151 1.00 97.69 184 ARG A C 1
ATOM 1465 O O . ARG A 1 184 ? -24.445 -0.061 -21.379 1.00 97.69 184 ARG A O 1
ATOM 1472 N N . SER A 1 185 ? -23.593 -0.635 -19.373 1.00 97.88 185 SER A N 1
ATOM 1473 C CA . SER A 1 185 ? -22.494 -1.476 -19.839 1.00 97.88 185 SER A CA 1
ATOM 1474 C C . SER A 1 185 ? -22.825 -2.931 -19.507 1.00 97.88 185 SER A C 1
ATOM 1476 O O . SER A 1 185 ? -23.219 -3.227 -18.382 1.00 97.88 185 SER A O 1
ATOM 1478 N N . THR A 1 186 ? -22.732 -3.857 -20.465 1.00 96.69 186 THR A N 1
ATOM 1479 C CA . THR A 1 186 ? -23.115 -5.264 -20.235 1.00 96.69 186 THR A CA 1
ATOM 1480 C C . THR A 1 186 ? -22.186 -6.245 -20.940 1.00 96.69 186 THR A C 1
ATOM 1482 O O . THR A 1 186 ? -21.747 -6.012 -22.067 1.00 96.69 186 THR A O 1
ATOM 1485 N N . PHE A 1 187 ? -21.931 -7.368 -20.274 1.00 96.75 187 PHE A N 1
ATOM 1486 C CA . PHE A 1 187 ? -21.419 -8.598 -20.853 1.00 96.75 187 PHE A CA 1
ATOM 1487 C C . PHE A 1 187 ? -22.494 -9.674 -20.687 1.00 96.75 187 PHE A C 1
ATOM 1489 O O . PHE A 1 187 ? -22.665 -10.240 -19.606 1.00 96.75 187 PHE A O 1
ATOM 1496 N N . LYS A 1 188 ? -23.253 -9.926 -21.758 1.00 96.56 188 LYS A N 1
ATOM 1497 C CA . LYS A 1 188 ? -24.382 -10.861 -21.771 1.00 96.56 188 LYS A CA 1
ATOM 1498 C C . LYS A 1 188 ? -24.119 -12.009 -22.734 1.00 96.56 188 LYS A C 1
ATOM 1500 O O . LYS A 1 188 ? -23.797 -11.796 -23.899 1.00 96.56 188 LYS A O 1
ATOM 1505 N N . THR A 1 189 ? -24.272 -13.227 -22.234 1.00 96.38 189 THR A N 1
ATOM 1506 C CA . THR A 1 189 ? -24.072 -14.469 -22.992 1.00 96.38 189 THR A CA 1
ATOM 1507 C C . THR A 1 189 ? -25.412 -15.093 -23.384 1.00 96.38 189 THR A C 1
ATOM 1509 O O . THR A 1 189 ? -26.469 -14.627 -22.970 1.00 96.38 189 THR A O 1
ATOM 1512 N N . LEU A 1 190 ? -25.383 -16.164 -24.174 1.00 95.00 190 LEU A N 1
ATOM 1513 C CA . LEU A 1 190 ? -26.567 -16.949 -24.522 1.00 95.00 190 LEU A CA 1
ATOM 1514 C C . LEU A 1 190 ? -26.250 -18.432 -24.338 1.00 95.00 190 LEU A C 1
ATOM 1516 O O . LEU A 1 190 ? -25.240 -18.910 -24.869 1.00 95.00 190 LEU A O 1
ATOM 1520 N N . SER A 1 191 ? -27.093 -19.159 -23.604 1.00 96.56 191 SER A N 1
ATOM 1521 C CA . SER A 1 191 ? -26.964 -20.614 -23.471 1.00 96.56 191 SER A CA 1
ATOM 1522 C C . SER A 1 191 ? -26.947 -21.279 -24.850 1.00 96.56 191 SER A C 1
ATOM 1524 O O . SER A 1 191 ? -27.669 -20.858 -25.748 1.00 96.56 191 SER A O 1
ATOM 1526 N N . SER A 1 192 ? -26.118 -22.304 -25.028 1.00 94.62 192 SER A N 1
ATOM 1527 C CA . SER A 1 192 ? -25.981 -23.025 -26.296 1.00 94.62 192 SER A CA 1
ATOM 1528 C C . SER A 1 192 ? -25.860 -24.529 -26.026 1.00 94.62 192 SER A C 1
ATOM 1530 O O . SER A 1 192 ? -25.245 -24.891 -25.016 1.00 94.62 192 SER A O 1
ATOM 1532 N N . PRO A 1 193 ? -26.419 -25.399 -26.889 1.00 91.44 193 PRO A N 1
ATOM 1533 C CA . PRO A 1 193 ? -27.266 -25.081 -28.049 1.00 91.44 193 PRO A CA 1
ATOM 1534 C C . PRO A 1 193 ? -28.735 -24.774 -27.683 1.00 91.44 193 PRO A C 1
ATOM 1536 O O . PRO A 1 193 ? -29.226 -25.202 -26.639 1.00 91.44 193 PRO A O 1
ATOM 1539 N N . GLY A 1 194 ? -29.458 -24.060 -28.556 1.00 87.94 194 GLY A N 1
ATOM 1540 C CA . GLY A 1 194 ? -30.915 -23.862 -28.489 1.00 87.94 194 GLY A CA 1
ATOM 1541 C C . GLY A 1 194 ? -31.400 -22.782 -27.510 1.00 87.94 194 GLY A C 1
ATOM 1542 O O . GLY A 1 194 ? -32.486 -22.915 -26.941 1.00 87.94 194 GLY A O 1
ATOM 1543 N N . GLY A 1 195 ? -30.584 -21.752 -27.268 1.00 75.38 195 GLY A N 1
ATOM 1544 C CA . GLY A 1 195 ? -30.643 -20.870 -26.094 1.00 75.38 195 GLY A CA 1
ATOM 1545 C C . GLY A 1 195 ? -32.010 -20.306 -25.673 1.00 75.38 195 GLY A C 1
ATOM 1546 O O . GLY A 1 195 ? -32.689 -19.625 -26.436 1.00 75.38 195 GLY A O 1
ATOM 1547 N N . LYS A 1 196 ? -32.361 -20.515 -24.391 1.00 76.25 196 LYS A N 1
ATOM 1548 C CA . LYS A 1 196 ? -33.491 -19.891 -23.657 1.00 76.25 196 LYS A CA 1
ATOM 1549 C C . LYS A 1 196 ? -33.080 -19.359 -22.270 1.00 76.25 196 LYS A C 1
ATOM 1551 O O . LYS A 1 196 ? -33.904 -19.263 -21.368 1.00 76.25 196 LYS A O 1
ATOM 1556 N N . GLY A 1 197 ? -31.797 -19.046 -22.102 1.00 93.38 197 GLY A N 1
ATOM 1557 C CA . GLY A 1 197 ? -31.199 -18.567 -20.857 1.00 93.38 197 GLY A CA 1
ATOM 1558 C C . GLY A 1 197 ? -29.894 -17.817 -21.120 1.00 93.38 197 GLY A C 1
ATOM 1559 O O . GLY A 1 197 ? -29.376 -17.848 -22.242 1.00 93.38 197 GLY A O 1
ATOM 1560 N N . TYR A 1 198 ? -29.374 -17.118 -20.112 1.00 96.88 198 TYR A N 1
ATOM 1561 C CA . TYR A 1 198 ? -28.179 -16.279 -20.253 1.00 96.88 198 TYR A CA 1
ATOM 1562 C C . TYR A 1 198 ? -27.413 -16.123 -18.940 1.00 96.88 198 TYR A C 1
ATOM 1564 O O . TYR A 1 198 ? -28.010 -16.091 -17.872 1.00 96.88 198 TYR A O 1
ATOM 1572 N N . ASN A 1 199 ? -26.097 -15.929 -19.021 1.00 97.88 199 ASN A N 1
ATOM 1573 C CA . ASN A 1 199 ? -25.321 -15.334 -17.928 1.00 97.88 199 ASN A CA 1
ATOM 1574 C C . ASN A 1 199 ? -25.045 -13.869 -18.260 1.00 97.88 199 ASN A C 1
ATOM 1576 O O . ASN A 1 199 ? -24.799 -13.550 -19.430 1.00 97.88 199 ASN A O 1
ATOM 1580 N N . GLU A 1 200 ? -25.093 -12.992 -17.262 1.00 97.88 200 GLU A N 1
ATOM 1581 C CA . GLU A 1 200 ? -24.931 -11.555 -17.468 1.00 97.88 200 GLU A CA 1
ATOM 1582 C C . GLU A 1 200 ? -24.191 -10.874 -16.317 1.00 97.88 200 GLU A C 1
ATOM 1584 O O . GLU A 1 200 ? -24.514 -11.087 -15.151 1.00 97.88 200 GLU A O 1
ATOM 1589 N N . PHE A 1 201 ? -23.255 -9.997 -16.679 1.00 98.12 201 PHE A N 1
ATOM 1590 C CA . PHE A 1 201 ? -22.717 -8.956 -15.811 1.00 98.12 201 PHE A CA 1
ATOM 1591 C C . PHE A 1 201 ? -23.058 -7.593 -16.411 1.00 98.12 201 PHE A C 1
ATOM 1593 O O . PHE A 1 201 ? -22.687 -7.303 -17.551 1.00 98.12 201 PHE A O 1
ATOM 1600 N N . ARG A 1 202 ? -23.786 -6.761 -15.667 1.00 98.19 202 ARG A N 1
ATOM 1601 C CA . ARG A 1 202 ? -24.295 -5.470 -16.141 1.00 98.19 202 ARG A CA 1
ATOM 1602 C C . ARG A 1 202 ? -24.045 -4.374 -15.119 1.00 98.19 202 ARG A C 1
ATOM 1604 O O . ARG A 1 202 ? -24.357 -4.552 -13.950 1.00 98.19 202 ARG A O 1
ATOM 1611 N N . ILE A 1 203 ? -23.577 -3.226 -15.593 1.00 98.31 203 ILE A N 1
ATOM 1612 C CA . ILE A 1 203 ? -23.390 -1.994 -14.827 1.00 98.31 203 ILE A CA 1
ATOM 1613 C C . ILE A 1 203 ? -24.334 -0.932 -15.405 1.00 98.31 203 ILE A C 1
ATOM 1615 O O . ILE A 1 203 ? -24.341 -0.696 -16.612 1.00 98.31 203 ILE A O 1
ATOM 1619 N N . GLU A 1 204 ? -25.165 -0.335 -14.559 1.00 98.06 204 GLU A N 1
ATOM 1620 C CA . GLU A 1 204 ? -26.014 0.820 -14.855 1.00 98.06 204 GLU A CA 1
ATOM 1621 C C . GLU A 1 204 ? -25.376 2.075 -14.253 1.00 98.06 204 GLU A C 1
ATOM 1623 O O . GLU A 1 204 ? -25.213 2.150 -13.038 1.00 98.06 204 GLU A O 1
ATOM 1628 N N . ASP A 1 205 ? -25.063 3.059 -15.100 1.00 98.06 205 ASP A N 1
ATOM 1629 C CA . ASP A 1 205 ? -24.428 4.332 -14.723 1.00 98.06 205 ASP A CA 1
ATOM 1630 C C . ASP A 1 205 ? -25.431 5.501 -14.655 1.00 98.06 205 ASP A C 1
ATOM 1632 O O . ASP A 1 205 ? -25.062 6.681 -14.596 1.00 98.06 205 ASP A O 1
ATOM 1636 N N . LYS A 1 206 ? -26.738 5.215 -14.717 1.00 97.12 206 LYS A N 1
ATOM 1637 C CA . LYS A 1 206 ? -27.765 6.245 -14.566 1.00 97.12 206 LYS A CA 1
ATOM 1638 C C . LYS A 1 206 ? -27.738 6.798 -13.142 1.00 97.12 206 LYS A C 1
ATOM 1640 O O . LYS A 1 206 ? -28.179 6.141 -12.208 1.00 97.12 206 LYS A O 1
ATOM 1645 N N . LYS A 1 207 ? -27.306 8.054 -13.018 1.00 95.25 207 LYS A N 1
ATOM 1646 C CA . LYS A 1 207 ? -27.212 8.776 -11.743 1.00 95.25 207 LYS A CA 1
ATOM 1647 C C . LYS A 1 207 ? -28.478 8.656 -10.882 1.00 95.25 207 LYS A C 1
ATOM 1649 O O . LYS A 1 207 ? -29.560 9.036 -11.336 1.00 95.25 207 LYS A O 1
ATOM 1654 N N . GLY A 1 208 ? -28.316 8.207 -9.638 1.00 95.50 208 GLY A N 1
ATOM 1655 C CA . GLY A 1 208 ? -29.391 7.976 -8.665 1.00 95.50 208 GLY A CA 1
ATOM 1656 C C . GLY A 1 208 ? -30.148 6.655 -8.852 1.00 95.50 208 GLY A C 1
ATOM 1657 O O . GLY A 1 208 ? -31.141 6.423 -8.167 1.00 95.50 208 GLY A O 1
ATOM 1658 N N . ALA A 1 209 ? -29.723 5.823 -9.799 1.00 97.00 209 ALA A N 1
ATOM 1659 C CA . ALA A 1 209 ? -30.269 4.502 -10.093 1.00 97.00 209 ALA A CA 1
ATOM 1660 C C . ALA A 1 209 ? -29.148 3.531 -10.512 1.00 97.00 209 ALA A C 1
ATOM 1662 O O . ALA A 1 209 ? -29.390 2.600 -11.284 1.00 97.00 209 ALA A O 1
ATOM 1663 N N . GLU A 1 210 ? -27.920 3.786 -10.047 1.00 98.12 210 GLU A N 1
ATOM 1664 C CA . GLU A 1 210 ? -26.752 2.977 -10.352 1.00 98.12 210 GLU A CA 1
ATOM 1665 C C . GLU A 1 210 ? -26.940 1.550 -9.828 1.00 98.12 210 GLU A C 1
ATOM 1667 O O . GLU A 1 210 ? -27.446 1.329 -8.726 1.00 98.12 210 GLU A O 1
ATOM 1672 N N . GLN A 1 211 ? -26.542 0.561 -10.626 1.00 97.94 211 GLN A N 1
ATOM 1673 C CA . GLN A 1 211 ? -26.719 -0.843 -10.267 1.00 97.94 211 GLN A CA 1
ATOM 1674 C C . GLN A 1 211 ? -25.665 -1.721 -10.926 1.00 97.94 211 GLN A C 1
ATOM 1676 O O . GLN A 1 211 ? -25.457 -1.657 -12.135 1.00 97.94 211 GLN A O 1
ATOM 1681 N N . ILE A 1 212 ? -25.098 -2.636 -10.144 1.00 97.81 212 ILE A N 1
ATOM 1682 C CA . ILE A 1 212 ? -24.418 -3.817 -10.671 1.00 97.81 212 ILE A CA 1
ATOM 1683 C C . ILE A 1 212 ? -25.398 -4.990 -10.594 1.00 97.81 212 ILE A C 1
ATOM 1685 O O . ILE A 1 212 ? -25.952 -5.276 -9.536 1.00 97.81 212 ILE A O 1
ATOM 1689 N N . TYR A 1 213 ? -25.647 -5.644 -11.726 1.00 97.56 213 TYR A N 1
ATOM 1690 C CA . TYR A 1 213 ? -26.497 -6.824 -11.836 1.00 97.56 213 TYR A CA 1
ATOM 1691 C C . TYR A 1 213 ? -25.665 -8.008 -12.317 1.00 97.56 213 TYR A C 1
ATOM 1693 O O . TYR A 1 213 ? -25.048 -7.954 -13.384 1.00 97.56 213 TYR A O 1
ATOM 1701 N N . LEU A 1 214 ? -25.679 -9.073 -11.522 1.00 97.69 214 LEU A N 1
ATOM 1702 C CA . LEU A 1 214 ? -25.047 -10.346 -11.825 1.00 97.69 214 LEU A CA 1
ATOM 1703 C C . LEU A 1 214 ? -26.137 -11.413 -11.936 1.00 97.69 214 LEU A C 1
ATOM 1705 O O . LEU A 1 214 ? -26.961 -11.560 -11.037 1.00 97.69 214 LEU A O 1
ATOM 1709 N N . HIS A 1 215 ? -26.144 -12.148 -13.044 1.00 97.75 215 HIS A N 1
ATOM 1710 C CA . HIS A 1 215 ? -27.067 -13.254 -13.275 1.00 97.75 215 HIS A CA 1
ATOM 1711 C C . HIS A 1 215 ? -26.305 -14.500 -13.703 1.00 97.75 215 HIS A C 1
ATOM 1713 O O . HIS A 1 215 ? -25.658 -14.509 -14.755 1.00 97.75 215 HIS A O 1
ATOM 1719 N N . ALA A 1 216 ? -26.445 -15.560 -12.911 1.00 97.12 216 ALA A N 1
ATOM 1720 C CA . ALA A 1 216 ? -26.026 -16.907 -13.259 1.00 97.12 216 ALA A CA 1
ATOM 1721 C C . ALA A 1 216 ? -27.266 -17.730 -13.624 1.00 97.12 216 ALA A C 1
ATOM 1723 O O . ALA A 1 216 ? -28.193 -17.852 -12.829 1.00 97.12 216 ALA A O 1
ATOM 1724 N N . GLN A 1 217 ? -27.294 -18.314 -14.824 1.00 96.75 217 GLN A N 1
ATOM 1725 C CA . GLN A 1 217 ? -28.437 -19.119 -15.275 1.00 96.75 217 GLN A CA 1
ATOM 1726 C C . GLN A 1 217 ? -28.584 -20.442 -14.505 1.00 96.75 217 GLN A C 1
ATOM 1728 O O . GLN A 1 217 ? -29.654 -21.054 -14.541 1.00 96.75 217 GLN A O 1
ATOM 1733 N N . ARG A 1 218 ? -27.495 -20.925 -13.894 1.00 93.50 218 ARG A N 1
ATOM 1734 C CA . ARG A 1 218 ? -27.438 -22.228 -13.227 1.00 93.50 218 ARG A CA 1
ATOM 1735 C C . ARG A 1 218 ? -26.747 -22.139 -11.867 1.00 93.50 218 ARG A C 1
ATOM 1737 O O . ARG A 1 218 ? -27.430 -21.915 -10.880 1.00 93.50 218 ARG A O 1
ATOM 1744 N N . ASP A 1 219 ? -25.424 -22.278 -11.835 1.00 90.94 219 ASP A N 1
ATOM 1745 C CA . ASP A 1 219 ? -24.625 -22.258 -10.606 1.00 90.94 219 ASP A CA 1
ATOM 1746 C C . ASP A 1 219 ? -23.758 -20.987 -10.579 1.00 90.94 219 ASP A C 1
ATOM 1748 O O . ASP A 1 219 ? -23.289 -20.539 -11.632 1.00 90.94 219 ASP A O 1
ATOM 1752 N N . TRP A 1 220 ? -23.551 -20.414 -9.391 1.00 92.50 220 TRP A N 1
ATOM 1753 C CA . TRP A 1 220 ? -22.578 -19.350 -9.129 1.00 92.50 220 TRP A CA 1
ATOM 1754 C C . TRP A 1 220 ? -21.582 -19.852 -8.085 1.00 92.50 220 TRP A C 1
ATOM 1756 O O . TRP A 1 220 ? -21.950 -20.036 -6.926 1.00 92.50 220 TRP A O 1
ATOM 1766 N N . ASP A 1 221 ? -20.338 -20.059 -8.512 1.00 86.56 221 ASP A N 1
ATOM 1767 C CA . ASP A 1 221 ? -19.238 -20.480 -7.648 1.00 86.56 221 ASP A CA 1
ATOM 1768 C C . ASP A 1 221 ? -18.272 -19.305 -7.441 1.00 86.56 221 ASP A C 1
ATOM 1770 O O . ASP A 1 221 ? -17.777 -18.719 -8.407 1.00 86.56 221 ASP A O 1
ATOM 1774 N N . GLU A 1 222 ? -17.976 -18.979 -6.183 1.00 88.94 222 GLU A N 1
ATOM 1775 C CA . GLU A 1 222 ? -17.014 -17.946 -5.790 1.00 88.94 222 GLU A CA 1
ATOM 1776 C C . GLU A 1 222 ? -15.888 -18.598 -4.970 1.00 88.94 222 GLU A C 1
ATOM 1778 O O . GLU A 1 222 ? -16.151 -19.197 -3.928 1.00 88.94 222 GLU A O 1
ATOM 1783 N N . ASN A 1 223 ? -14.639 -18.512 -5.443 1.00 84.50 223 ASN A N 1
ATOM 1784 C CA . ASN A 1 223 ? -13.471 -19.071 -4.754 1.00 84.50 223 ASN A CA 1
ATOM 1785 C C . ASN A 1 223 ? -12.433 -17.974 -4.477 1.00 84.50 223 ASN A C 1
ATOM 1787 O O . ASN A 1 223 ? -11.887 -17.386 -5.413 1.00 84.50 223 ASN A O 1
ATOM 1791 N N . ILE A 1 224 ? -12.165 -17.709 -3.197 1.00 88.81 224 ILE A N 1
ATOM 1792 C CA . ILE A 1 224 ? -11.231 -16.680 -2.734 1.00 88.81 224 ILE A CA 1
ATOM 1793 C C . ILE A 1 224 ? -10.098 -17.361 -1.961 1.00 88.81 224 ILE A C 1
ATOM 1795 O O . ILE A 1 224 ? -10.305 -17.858 -0.861 1.00 88.81 224 ILE A O 1
ATOM 1799 N N . GLU A 1 225 ? -8.891 -17.352 -2.529 1.00 76.81 225 GLU A N 1
ATOM 1800 C CA . GLU A 1 225 ? -7.705 -18.012 -1.946 1.00 76.81 225 GLU A CA 1
ATOM 1801 C C . GLU A 1 225 ? -7.067 -17.227 -0.779 1.00 76.81 225 GLU A C 1
ATOM 1803 O O . GLU A 1 225 ? -6.155 -17.724 -0.123 1.00 76.81 225 GLU A O 1
ATOM 1808 N N . HIS A 1 226 ? -7.507 -15.986 -0.538 1.00 82.94 226 HIS A N 1
ATOM 1809 C CA . HIS A 1 226 ? -7.004 -15.140 0.549 1.00 82.94 226 HIS A CA 1
ATOM 1810 C C . HIS A 1 226 ? -8.163 -14.462 1.299 1.00 82.94 226 HIS A C 1
ATOM 1812 O O . HIS A 1 226 ? -8.848 -15.129 2.067 1.00 82.94 226 HIS A O 1
ATOM 1818 N N . ASP A 1 227 ? -8.444 -13.178 1.044 1.00 80.88 227 ASP A N 1
ATOM 1819 C CA . ASP A 1 227 ? -9.459 -12.422 1.793 1.00 80.88 227 ASP A CA 1
ATOM 1820 C C . ASP A 1 227 ? -10.653 -12.013 0.922 1.00 80.88 227 ASP A C 1
ATOM 1822 O O . ASP A 1 227 ? -10.475 -11.404 -0.137 1.00 80.88 227 ASP A O 1
ATOM 1826 N N . GLN A 1 228 ? -11.875 -12.242 1.415 1.00 93.94 228 GLN A N 1
ATOM 1827 C CA . GLN A 1 228 ? -13.101 -11.625 0.895 1.00 93.94 228 GLN A CA 1
ATOM 1828 C C . GLN A 1 228 ? -13.520 -10.480 1.828 1.00 93.94 228 GLN A C 1
ATOM 1830 O O . GLN A 1 228 ? -13.669 -10.672 3.033 1.00 93.94 228 GLN A O 1
ATOM 1835 N N . LYS A 1 229 ? -13.722 -9.273 1.285 1.00 84.19 229 LYS A N 1
ATOM 1836 C CA . LYS A 1 229 ? -14.179 -8.096 2.046 1.00 84.19 229 LYS A CA 1
ATOM 1837 C C . LYS A 1 229 ? -15.452 -7.542 1.424 1.00 84.19 229 LYS A C 1
ATOM 1839 O O . LYS A 1 229 ? -15.465 -7.211 0.242 1.00 84.19 229 LYS A O 1
ATOM 1844 N N . ILE A 1 230 ? -16.505 -7.412 2.227 1.00 92.25 230 ILE A N 1
ATOM 1845 C CA . ILE A 1 230 ? -17.832 -6.976 1.784 1.00 92.25 230 ILE A CA 1
ATOM 1846 C C . ILE A 1 230 ? -18.277 -5.779 2.638 1.00 92.25 230 ILE A C 1
ATOM 1848 O O . ILE A 1 230 ? -18.338 -5.878 3.860 1.00 92.25 230 ILE A O 1
ATOM 1852 N N . ARG A 1 231 ? -18.606 -4.648 1.997 1.00 92.12 231 ARG A N 1
ATOM 1853 C CA . ARG A 1 231 ? -19.170 -3.451 2.647 1.00 92.12 231 ARG A CA 1
ATOM 1854 C C . ARG A 1 231 ? -20.435 -3.013 1.916 1.00 92.12 231 ARG A C 1
ATOM 1856 O O . ARG A 1 231 ? -20.379 -2.711 0.727 1.00 92.12 231 ARG A O 1
ATOM 1863 N N . ILE A 1 232 ? -21.545 -2.923 2.644 1.00 94.44 232 ILE A N 1
ATOM 1864 C CA . ILE A 1 232 ? -22.834 -2.447 2.140 1.00 94.44 232 ILE A CA 1
ATOM 1865 C C . ILE A 1 232 ? -23.152 -1.152 2.882 1.00 94.44 232 ILE A C 1
ATOM 1867 O O . ILE A 1 232 ? -23.165 -1.133 4.106 1.00 94.44 232 ILE A O 1
ATOM 1871 N N . GLY A 1 233 ? -23.347 -0.055 2.146 1.00 89.12 233 GLY A N 1
ATOM 1872 C CA . GLY A 1 233 ? -23.613 1.266 2.735 1.00 89.12 233 GLY A CA 1
ATOM 1873 C C . GLY A 1 233 ? -25.062 1.486 3.180 1.00 89.12 233 GLY A C 1
ATOM 1874 O O . GLY A 1 233 ? -25.368 2.543 3.716 1.00 89.12 233 GLY A O 1
ATOM 1875 N N . ASN A 1 234 ? -25.939 0.521 2.907 1.00 95.50 234 ASN A N 1
ATOM 1876 C CA . ASN A 1 234 ? -27.342 0.516 3.304 1.00 95.50 234 ASN A CA 1
ATOM 1877 C C . ASN A 1 234 ? -27.758 -0.934 3.636 1.00 95.50 234 ASN A C 1
ATOM 1879 O O . ASN A 1 234 ? -27.122 -1.570 4.471 1.00 95.50 234 ASN A O 1
ATOM 1883 N N . GLU A 1 235 ? -28.745 -1.502 2.942 1.00 91.00 235 GLU A N 1
ATOM 1884 C CA . GLU A 1 235 ? -29.309 -2.816 3.264 1.00 91.00 235 GLU A CA 1
ATOM 1885 C C . GLU A 1 235 ? -28.729 -3.964 2.428 1.00 91.00 235 GLU A C 1
ATOM 1887 O O . GLU A 1 235 ? -28.462 -3.822 1.231 1.00 91.00 235 GLU A O 1
ATOM 1892 N N . ARG A 1 236 ? -28.613 -5.140 3.056 1.00 94.50 236 ARG A N 1
ATOM 1893 C CA . ARG A 1 236 ? -28.363 -6.426 2.397 1.00 94.50 236 ARG A CA 1
ATOM 1894 C C . ARG A 1 236 ? -29.594 -7.313 2.564 1.00 94.50 236 ARG A C 1
ATOM 1896 O O . ARG A 1 236 ? -30.035 -7.538 3.685 1.00 94.50 236 ARG A O 1
ATOM 1903 N N . HIS A 1 237 ? -30.089 -7.850 1.453 1.00 92.50 237 HIS A N 1
ATOM 1904 C CA . HIS A 1 237 ? -31.201 -8.799 1.421 1.00 92.50 237 HIS A CA 1
ATOM 1905 C C . HIS A 1 237 ? -30.705 -10.135 0.870 1.00 92.50 237 HIS A C 1
ATOM 1907 O O . HIS A 1 237 ? -30.273 -10.197 -0.280 1.00 92.50 237 HIS A O 1
ATOM 1913 N N . ASP A 1 238 ? -30.779 -11.192 1.679 1.00 93.81 238 ASP A N 1
ATOM 1914 C CA . ASP A 1 238 ? -30.453 -12.559 1.267 1.00 93.81 238 ASP A CA 1
ATOM 1915 C C . ASP A 1 238 ? -31.733 -13.405 1.262 1.00 93.81 238 ASP A C 1
ATOM 1917 O O . ASP A 1 238 ? -32.435 -13.503 2.267 1.00 93.81 238 ASP A O 1
ATOM 1921 N N . THR A 1 239 ? -32.052 -14.030 0.129 1.00 93.38 239 THR A N 1
ATOM 1922 C CA . THR A 1 239 ? -33.162 -14.988 0.019 1.00 93.38 239 THR A CA 1
ATOM 1923 C C . THR A 1 239 ? -32.633 -16.300 -0.531 1.00 93.38 239 THR A C 1
ATOM 1925 O O . THR A 1 239 ? -32.098 -16.347 -1.636 1.00 93.38 239 THR A O 1
ATOM 1928 N N . VAL A 1 240 ? -32.802 -17.373 0.240 1.00 93.62 240 VAL A N 1
ATOM 1929 C CA . VAL A 1 240 ? -32.427 -18.733 -0.154 1.00 93.62 240 VAL A CA 1
ATOM 1930 C C . VAL A 1 240 ? -33.654 -19.617 -0.003 1.00 93.62 240 VAL A C 1
ATOM 1932 O O . VAL A 1 240 ? -34.133 -19.837 1.103 1.00 93.62 240 VAL A O 1
ATOM 1935 N N . GLU A 1 241 ? -34.170 -20.125 -1.121 1.00 92.25 241 GLU A N 1
ATOM 1936 C CA . GLU A 1 241 ? -35.418 -20.907 -1.142 1.00 92.25 241 GLU A CA 1
ATOM 1937 C C . GLU A 1 241 ? -35.281 -22.297 -0.503 1.00 92.25 241 GLU A C 1
ATOM 1939 O O . GLU A 1 241 ? -36.277 -22.937 -0.172 1.00 92.25 241 GLU A O 1
ATOM 1944 N N . ALA A 1 242 ? -34.048 -22.782 -0.353 1.00 92.69 242 ALA A N 1
ATOM 1945 C CA . ALA A 1 242 ? -33.755 -24.104 0.180 1.00 92.69 242 ALA A CA 1
ATOM 1946 C C . ALA A 1 242 ? -32.886 -24.029 1.442 1.00 92.69 242 ALA A C 1
ATOM 1948 O O . ALA A 1 242 ? -33.392 -23.767 2.528 1.00 92.69 242 ALA A O 1
ATOM 1949 N N . LYS A 1 243 ? -31.586 -24.325 1.332 1.00 85.69 243 LYS A N 1
ATOM 1950 C CA . LYS A 1 243 ? -30.698 -24.509 2.487 1.00 85.69 243 LYS A CA 1
ATOM 1951 C C . LYS A 1 243 ? -29.504 -23.573 2.420 1.00 85.69 243 LYS A C 1
ATOM 1953 O O . LYS A 1 243 ? -28.915 -23.411 1.355 1.00 85.69 243 LYS A O 1
ATOM 1958 N N . VAL A 1 244 ? -29.117 -23.054 3.581 1.00 89.69 244 VAL A N 1
ATOM 1959 C CA . VAL A 1 244 ? -27.847 -22.359 3.803 1.00 89.69 244 VAL A CA 1
ATOM 1960 C C . VAL A 1 244 ? -26.959 -23.257 4.656 1.00 89.69 244 VAL A C 1
ATOM 1962 O O . VAL A 1 244 ? -27.411 -23.791 5.668 1.00 89.69 244 VAL A O 1
ATOM 1965 N N . PHE A 1 245 ? -25.706 -23.424 4.241 1.00 85.25 245 PHE A N 1
ATOM 1966 C CA . PHE A 1 245 ? -24.683 -24.126 5.008 1.00 85.25 245 PHE A CA 1
ATOM 1967 C C . PHE A 1 245 ? -23.470 -23.208 5.148 1.00 85.25 245 PHE A C 1
ATOM 1969 O O . PHE A 1 245 ? -22.930 -22.765 4.136 1.00 85.25 245 PHE A O 1
ATOM 1976 N N . SER A 1 246 ? -23.034 -22.967 6.384 1.00 88.00 246 SER A N 1
ATOM 1977 C CA . SER A 1 246 ? -21.875 -22.125 6.693 1.00 88.00 246 SER A CA 1
ATOM 1978 C C . SER A 1 246 ? -20.954 -22.859 7.662 1.00 88.00 246 SER A C 1
ATOM 1980 O O . SER A 1 246 ? -21.410 -23.348 8.694 1.00 88.00 246 SER A O 1
ATOM 1982 N N . GLU A 1 247 ? -19.664 -22.940 7.335 1.00 85.69 247 GLU A N 1
ATOM 1983 C CA . GLU A 1 247 ? -18.623 -23.484 8.212 1.00 85.69 247 GLU A CA 1
ATOM 1984 C C . GLU A 1 247 ? -17.519 -22.437 8.393 1.00 85.69 247 GLU A C 1
ATOM 1986 O O . GLU A 1 247 ? -16.859 -22.045 7.430 1.00 85.69 247 GLU A O 1
ATOM 1991 N N . PHE A 1 248 ? -17.297 -22.017 9.638 1.00 87.44 248 PHE A N 1
ATOM 1992 C CA . PHE A 1 248 ? -16.206 -21.126 10.027 1.00 87.44 248 PHE A CA 1
ATOM 1993 C C . PHE A 1 248 ? -15.177 -21.936 10.818 1.00 87.44 248 PHE A C 1
ATOM 1995 O O . PHE A 1 248 ? -15.468 -22.431 11.904 1.00 87.44 248 PHE A O 1
ATOM 2002 N N . LYS A 1 249 ? -13.980 -22.131 10.253 1.00 82.31 249 LYS A N 1
ATOM 2003 C CA . LYS A 1 249 ? -13.008 -23.115 10.771 1.00 82.31 249 LYS A CA 1
ATOM 2004 C C . LYS A 1 249 ? -12.218 -22.670 11.999 1.00 82.31 249 LYS A C 1
ATOM 2006 O O . LYS A 1 249 ? -11.675 -23.526 12.691 1.00 82.31 249 LYS A O 1
ATOM 2011 N N . VAL A 1 250 ? -12.088 -21.365 12.223 1.00 85.06 250 VAL A N 1
ATOM 2012 C CA . VAL A 1 250 ? -11.238 -20.813 13.288 1.00 85.06 250 VAL A CA 1
ATOM 2013 C C . VAL A 1 250 ? -12.085 -20.018 14.265 1.00 85.06 250 VAL A C 1
ATOM 2015 O O . VAL A 1 250 ? -12.338 -20.485 15.371 1.00 85.06 250 VAL A O 1
ATOM 2018 N N . GLU A 1 251 ? -12.546 -18.843 13.849 1.00 81.88 251 GLU A N 1
ATOM 2019 C CA . GLU A 1 251 ? -13.309 -17.938 14.697 1.00 81.88 251 GLU A CA 1
ATOM 2020 C C . GLU A 1 251 ? -14.389 -17.206 13.897 1.00 81.88 251 GLU A C 1
ATOM 2022 O O . GLU A 1 251 ? -14.238 -16.956 12.701 1.00 81.88 251 GLU A O 1
ATOM 2027 N N . GLU A 1 252 ? -15.478 -16.867 14.582 1.00 93.31 252 GLU A N 1
ATOM 2028 C CA . GLU A 1 252 ? -16.515 -15.958 14.105 1.00 93.31 252 GLU A CA 1
ATOM 2029 C C . GLU A 1 252 ? -16.648 -14.838 15.138 1.00 93.31 252 GLU A C 1
ATOM 2031 O O . GLU A 1 252 ? -16.914 -15.090 16.314 1.00 93.31 252 GLU A O 1
ATOM 2036 N N . HIS A 1 253 ? -16.483 -13.596 14.689 1.00 85.06 253 HIS A N 1
ATOM 2037 C CA . HIS A 1 253 ? -16.777 -12.407 15.483 1.00 85.06 253 HIS A CA 1
ATOM 2038 C C . HIS A 1 253 ? -18.007 -11.741 14.884 1.00 85.06 253 HIS A C 1
ATOM 2040 O O . HIS A 1 253 ? -18.009 -11.366 13.711 1.00 85.06 253 HIS A O 1
ATOM 2046 N N . ARG A 1 254 ? -19.063 -11.597 15.686 1.00 91.12 254 ARG A N 1
ATOM 2047 C CA . ARG A 1 254 ? -20.318 -10.977 15.255 1.00 91.12 254 ARG A CA 1
ATOM 2048 C C . ARG A 1 254 ? -20.747 -9.913 16.254 1.00 91.12 254 ARG A C 1
ATOM 2050 O O . ARG A 1 254 ? -21.119 -10.233 17.378 1.00 91.12 254 ARG A O 1
ATOM 2057 N N . ILE A 1 255 ? -20.753 -8.662 15.804 1.00 84.19 255 ILE A N 1
ATOM 2058 C CA . ILE A 1 255 ? -21.265 -7.512 16.555 1.00 84.19 255 ILE A CA 1
ATOM 2059 C C . ILE A 1 255 ? -22.557 -7.044 15.882 1.00 84.19 255 ILE A C 1
ATOM 2061 O O . ILE A 1 255 ? -22.649 -6.967 14.657 1.00 84.19 255 ILE A O 1
ATOM 2065 N N . THR A 1 256 ? -23.592 -6.776 16.671 1.00 91.88 256 THR A N 1
ATOM 2066 C CA . THR A 1 256 ? -24.852 -6.175 16.215 1.00 91.88 256 THR A CA 1
ATOM 2067 C C . THR A 1 256 ? -25.161 -5.039 17.180 1.00 91.88 256 THR A C 1
ATOM 2069 O O . THR A 1 256 ? -25.308 -5.292 18.369 1.00 91.88 256 THR A O 1
ATOM 2072 N N . HIS A 1 257 ? -25.158 -3.799 16.685 1.00 86.88 257 HIS A N 1
ATOM 2073 C CA . HIS A 1 257 ? -25.272 -2.605 17.534 1.00 86.88 257 HIS A CA 1
ATOM 2074 C C . HIS A 1 257 ? -26.686 -2.382 18.076 1.00 86.88 257 HIS A C 1
ATOM 2076 O O . HIS A 1 257 ? -26.840 -1.866 19.174 1.00 86.88 257 HIS A O 1
ATOM 2082 N N . LEU A 1 258 ? -27.695 -2.764 17.295 1.00 93.12 258 LEU A N 1
ATOM 2083 C CA . LEU A 1 258 ? -29.106 -2.670 17.659 1.00 93.12 258 LEU A CA 1
ATOM 2084 C C . LEU A 1 258 ? -29.681 -4.084 17.832 1.00 93.12 258 LEU A C 1
ATOM 2086 O O . LEU A 1 258 ? -28.967 -5.031 18.170 1.00 93.12 258 LEU A O 1
ATOM 2090 N N . ASP A 1 259 ? -30.969 -4.245 17.551 1.00 90.06 259 ASP A N 1
ATOM 2091 C CA . ASP A 1 259 ? -31.673 -5.507 17.698 1.00 90.06 259 ASP A CA 1
ATOM 2092 C C . ASP A 1 259 ? -31.093 -6.639 16.843 1.00 90.06 259 ASP A C 1
ATOM 2094 O O . ASP A 1 259 ? -30.933 -6.538 15.623 1.00 90.06 259 ASP A O 1
ATOM 2098 N N . ARG A 1 260 ? -30.931 -7.804 17.476 1.00 95.25 260 ARG A N 1
ATOM 2099 C CA . ARG A 1 260 ? -30.851 -9.095 16.789 1.00 95.25 260 ARG A CA 1
ATOM 2100 C C . ARG A 1 260 ? -32.173 -9.842 16.968 1.00 95.25 260 ARG A C 1
ATOM 2102 O O . ARG A 1 260 ? -32.391 -10.482 17.992 1.00 95.25 260 ARG A O 1
ATOM 2109 N N . LYS A 1 261 ? -33.022 -9.832 15.938 1.00 94.00 261 LYS A N 1
ATOM 2110 C CA . LYS A 1 261 ? -34.292 -10.582 15.904 1.00 94.00 261 LYS A CA 1
ATOM 2111 C C . LYS A 1 261 ? -34.079 -11.930 15.212 1.00 94.00 261 LYS A C 1
ATOM 2113 O O . LYS A 1 261 ? -33.554 -11.974 14.104 1.00 94.00 261 LYS A O 1
ATOM 2118 N N . THR A 1 262 ? -34.432 -13.030 15.879 1.00 93.56 262 THR A N 1
ATOM 2119 C CA . THR A 1 262 ? -34.316 -14.400 15.342 1.00 93.56 262 THR A CA 1
ATOM 2120 C C . THR A 1 262 ? -35.631 -15.138 15.576 1.00 93.56 262 THR A C 1
ATOM 2122 O O . THR A 1 262 ? -36.097 -15.196 16.708 1.00 93.56 262 THR A O 1
ATOM 2125 N N . GLU A 1 263 ? -36.217 -15.704 14.521 1.00 93.50 263 GLU A N 1
ATOM 2126 C CA . GLU A 1 263 ? -37.414 -16.549 14.595 1.00 93.50 263 GLU A CA 1
ATOM 2127 C C . GLU A 1 263 ? -37.072 -17.935 14.038 1.00 93.50 263 GLU A C 1
ATOM 2129 O O . GLU A 1 263 ? -36.775 -18.084 12.851 1.00 93.50 263 GLU A O 1
ATOM 2134 N N . ALA A 1 264 ? -37.125 -18.954 14.894 1.00 92.69 264 ALA A N 1
ATOM 2135 C CA . ALA A 1 264 ? -37.075 -20.352 14.486 1.00 92.69 264 ALA A CA 1
ATOM 2136 C C . ALA A 1 264 ? -38.487 -20.936 14.610 1.00 92.69 264 ALA A C 1
ATOM 2138 O O . ALA A 1 264 ? -39.068 -20.945 15.690 1.00 92.69 264 ALA A O 1
ATOM 2139 N N . ARG A 1 265 ? -39.062 -21.393 13.492 1.00 91.62 265 ARG A N 1
ATOM 2140 C CA . ARG A 1 265 ? -40.438 -21.931 13.464 1.00 91.62 265 ARG A CA 1
ATOM 2141 C C . ARG A 1 265 ? -40.541 -23.413 13.810 1.00 91.62 265 ARG A C 1
ATOM 2143 O O . ARG A 1 265 ? -41.635 -23.903 14.072 1.00 91.62 265 ARG A O 1
ATOM 2150 N N . ALA A 1 266 ? -39.424 -24.121 13.723 1.00 93.06 266 ALA A N 1
ATOM 2151 C CA . ALA A 1 266 ? -39.293 -25.516 14.117 1.00 93.06 266 ALA A CA 1
ATOM 2152 C C . ALA A 1 266 ? -38.359 -25.578 15.337 1.00 93.06 266 ALA A C 1
ATOM 2154 O O . ALA A 1 266 ? -38.488 -24.754 16.237 1.00 93.06 266 ALA A O 1
ATOM 2155 N N . ASP A 1 267 ? -37.407 -26.505 15.353 1.00 89.75 267 ASP A N 1
ATOM 2156 C CA . ASP A 1 267 ? -36.484 -26.673 16.473 1.00 89.75 267 ASP A CA 1
ATOM 2157 C C . ASP A 1 267 ? -35.242 -25.774 16.339 1.00 89.75 267 ASP A C 1
ATOM 2159 O O . ASP A 1 267 ? -34.672 -25.646 15.251 1.00 89.75 267 ASP A O 1
ATOM 2163 N N . ASP A 1 268 ? -34.796 -25.197 17.459 1.00 94.00 268 ASP A N 1
ATOM 2164 C CA . ASP A 1 268 ? -33.482 -24.559 17.596 1.00 94.00 268 ASP A CA 1
ATOM 2165 C C . ASP A 1 268 ? -32.558 -25.456 18.434 1.00 94.00 268 ASP A C 1
ATOM 2167 O O . ASP A 1 268 ? -32.880 -25.852 19.558 1.00 94.00 268 ASP A O 1
ATOM 2171 N N . HIS A 1 269 ? -31.402 -25.806 17.871 1.00 89.44 269 HIS A N 1
ATOM 2172 C CA . HIS A 1 269 ? -30.431 -26.707 18.480 1.00 89.44 269 HIS A CA 1
ATOM 2173 C C . HIS A 1 269 ? -29.088 -25.999 18.650 1.00 89.44 269 HIS A C 1
ATOM 2175 O O . HIS A 1 269 ? -28.401 -25.702 17.674 1.00 89.44 269 HIS A O 1
ATOM 2181 N N . LEU A 1 270 ? -28.655 -25.829 19.902 1.00 92.75 270 LEU A N 1
ATOM 2182 C CA . LEU A 1 270 ? -27.364 -25.237 20.243 1.00 92.75 270 LEU A CA 1
ATOM 2183 C C . LEU A 1 270 ? -26.459 -26.259 20.941 1.00 92.75 270 LEU A C 1
ATOM 2185 O O . LEU A 1 270 ? -26.794 -26.784 22.000 1.00 92.75 270 LEU A O 1
ATOM 2189 N N . THR A 1 271 ? -25.279 -26.510 20.370 1.00 89.62 271 THR A N 1
ATOM 2190 C CA . THR A 1 271 ? -24.193 -27.250 21.035 1.00 89.62 271 THR A CA 1
ATOM 2191 C C . THR A 1 271 ? -22.997 -26.334 21.226 1.00 89.62 271 THR A C 1
ATOM 2193 O O . THR A 1 271 ? -22.448 -25.829 20.251 1.00 89.62 271 THR A O 1
ATOM 2196 N N . VAL A 1 272 ? -22.547 -26.175 22.471 1.00 90.94 272 VAL A N 1
ATOM 2197 C CA . VAL A 1 272 ? -21.311 -25.459 22.807 1.00 90.94 272 VAL A CA 1
ATOM 2198 C C . VAL A 1 272 ? -20.330 -26.456 23.414 1.00 90.94 272 VAL A C 1
ATOM 2200 O O . VAL A 1 272 ? -20.604 -27.043 24.456 1.00 90.94 272 VAL A O 1
ATOM 2203 N N . GLY A 1 273 ? -19.195 -26.678 22.746 1.00 87.88 273 GLY A N 1
ATOM 2204 C CA . GLY A 1 273 ? -18.253 -27.742 23.117 1.00 87.88 273 GLY A CA 1
ATOM 2205 C C . GLY A 1 273 ? -17.456 -27.489 24.400 1.00 87.88 273 GLY A C 1
ATOM 2206 O O . GLY A 1 273 ? -16.945 -28.440 24.986 1.00 87.88 273 GLY A O 1
ATOM 2207 N N . VAL A 1 274 ? -17.332 -26.226 24.827 1.00 93.00 274 VAL A N 1
ATOM 2208 C CA . VAL A 1 274 ? -16.527 -25.843 25.999 1.00 93.00 274 VAL A CA 1
ATOM 2209 C C . VAL A 1 274 ? -17.327 -24.951 26.947 1.00 93.00 274 VAL A C 1
ATOM 2211 O O . VAL A 1 274 ? -17.878 -25.452 27.923 1.00 93.00 274 VAL A O 1
ATOM 2214 N N . THR A 1 275 ? -17.424 -23.650 26.660 1.00 86.94 275 THR A N 1
ATOM 2215 C CA . THR A 1 275 ? -18.060 -22.681 27.562 1.00 86.94 275 THR A CA 1
ATOM 2216 C C . THR A 1 275 ? -18.983 -21.754 26.790 1.00 86.94 275 THR A C 1
ATOM 2218 O O . THR A 1 275 ? -18.600 -21.223 25.750 1.00 86.94 275 THR A O 1
ATOM 2221 N N . GLN A 1 276 ? -20.180 -21.525 27.327 1.00 95.31 276 GLN A N 1
ATOM 2222 C CA . GLN A 1 276 ? -21.093 -20.482 26.873 1.00 95.31 276 GLN A CA 1
ATOM 2223 C C . GLN A 1 276 ? -21.095 -19.350 27.904 1.00 95.31 276 GLN A C 1
ATOM 2225 O O . GLN A 1 276 ? -21.391 -19.581 29.075 1.00 95.31 276 GLN A O 1
ATOM 2230 N N . HIS A 1 277 ? -20.781 -18.133 27.467 1.00 88.94 277 HIS A N 1
ATOM 2231 C CA . HIS A 1 277 ? -20.936 -16.925 28.273 1.00 88.94 277 HIS A CA 1
ATOM 2232 C C . HIS A 1 277 ? -22.117 -16.120 27.737 1.00 88.94 277 HIS A C 1
ATOM 2234 O O . HIS A 1 277 ? -22.173 -15.823 26.546 1.00 88.94 277 HIS A O 1
ATOM 2240 N N . VAL A 1 278 ? -23.051 -15.765 28.617 1.00 93.81 278 VAL A N 1
ATOM 2241 C CA . VAL A 1 278 ? -24.197 -14.912 28.294 1.00 93.81 278 VAL A CA 1
ATOM 2242 C C . VAL A 1 278 ? -24.243 -13.800 29.333 1.00 93.81 278 VAL A C 1
ATOM 2244 O O . VAL A 1 278 ? -24.351 -14.074 30.525 1.00 93.81 278 VAL A O 1
ATOM 2247 N N . LYS A 1 279 ? -24.129 -12.550 28.882 1.00 90.56 279 LYS A N 1
ATOM 2248 C CA . LYS A 1 279 ? -24.320 -11.353 29.705 1.00 90.56 279 LYS A CA 1
ATOM 2249 C C . LYS A 1 279 ? -25.459 -10.553 29.090 1.00 90.56 279 LYS A C 1
ATOM 2251 O O . LYS A 1 279 ? -25.414 -10.250 27.903 1.00 90.56 279 LYS A O 1
ATOM 2256 N N . VAL A 1 280 ? -26.455 -10.220 29.900 1.00 93.31 280 VAL A N 1
ATOM 2257 C CA . VAL A 1 280 ? -27.620 -9.429 29.494 1.00 93.31 280 VAL A CA 1
ATOM 2258 C C . VAL A 1 280 ? -27.640 -8.165 30.347 1.00 93.31 280 VAL A C 1
ATOM 2260 O O . VAL A 1 280 ? -27.426 -8.256 31.552 1.00 93.31 280 VAL A O 1
ATOM 2263 N N . GLY A 1 281 ? -27.822 -6.998 29.721 1.00 89.38 281 GLY A N 1
ATOM 2264 C CA . GLY A 1 281 ? -27.739 -5.702 30.407 1.00 89.38 281 GLY A CA 1
ATOM 2265 C C . GLY A 1 281 ? -28.912 -5.439 31.351 1.00 89.38 281 GLY A C 1
ATOM 2266 O O . GLY A 1 281 ? -28.692 -5.060 32.496 1.00 89.38 281 GLY A O 1
ATOM 2267 N N . THR A 1 282 ? -30.137 -5.694 30.882 1.00 93.56 282 THR A N 1
ATOM 2268 C CA . THR A 1 282 ? -31.363 -5.301 31.600 1.00 93.56 282 THR A CA 1
ATOM 2269 C C . THR A 1 282 ? -32.135 -6.504 32.135 1.00 93.56 282 THR A C 1
ATOM 2271 O O . THR A 1 282 ? -32.263 -6.673 33.345 1.00 93.56 282 THR A O 1
ATOM 2274 N N . ALA A 1 283 ? -32.657 -7.363 31.253 1.00 90.69 283 ALA A N 1
ATOM 2275 C CA . ALA A 1 283 ? -33.485 -8.497 31.652 1.00 90.69 283 ALA A CA 1
ATOM 2276 C C . ALA A 1 283 ? -33.392 -9.654 30.653 1.00 90.69 283 ALA A C 1
ATOM 2278 O O . ALA A 1 283 ? -33.359 -9.443 29.443 1.00 90.69 283 ALA A O 1
ATOM 2279 N N . GLN A 1 284 ? -33.396 -10.884 31.170 1.00 95.25 284 GLN A N 1
ATOM 2280 C CA . GLN A 1 284 ? -33.538 -12.099 30.373 1.00 95.25 284 GLN A CA 1
ATOM 2281 C C . GLN A 1 284 ? -34.932 -12.691 30.604 1.00 95.25 284 GLN A C 1
ATOM 2283 O O . GLN A 1 284 ? -35.247 -13.136 31.708 1.00 95.25 284 GLN A O 1
ATOM 2288 N N . PHE A 1 285 ? -35.752 -12.721 29.555 1.00 94.06 285 PHE A N 1
ATOM 2289 C CA . PHE A 1 285 ? -37.081 -13.329 29.578 1.00 94.06 285 PHE A CA 1
ATOM 2290 C C . PHE A 1 285 ? -37.031 -14.704 28.909 1.00 94.06 285 PHE A C 1
ATOM 2292 O O . PHE A 1 285 ? -36.537 -14.833 27.791 1.00 94.06 285 PHE A O 1
ATOM 2299 N N . VAL A 1 286 ? -37.525 -15.735 29.598 1.00 94.00 286 VAL A N 1
ATOM 2300 C CA . VAL A 1 286 ? -37.608 -17.104 29.070 1.00 94.00 286 VAL A CA 1
ATOM 2301 C C . VAL A 1 286 ? -39.002 -17.646 29.351 1.00 94.00 286 VAL A C 1
ATOM 2303 O O . VAL A 1 286 ? -39.393 -17.793 30.508 1.00 94.00 286 VAL A O 1
ATOM 2306 N N . GLU A 1 287 ? -39.736 -17.959 28.289 1.00 93.62 287 GLU A N 1
ATOM 2307 C CA . GLU A 1 287 ? -41.031 -18.632 28.340 1.00 93.62 287 GLU A CA 1
ATOM 2308 C C . GLU A 1 287 ? -40.925 -19.961 27.590 1.00 93.62 287 GLU A C 1
ATOM 2310 O O . GLU A 1 287 ? -40.395 -20.019 26.482 1.00 93.62 287 GLU A O 1
ATOM 2315 N N . ALA A 1 288 ? -41.429 -21.034 28.197 1.00 92.88 288 ALA A N 1
ATOM 2316 C CA . ALA A 1 288 ? -41.597 -22.322 27.541 1.00 92.88 288 ALA A CA 1
ATOM 2317 C C . ALA A 1 288 ? -43.007 -22.840 27.825 1.00 92.88 288 ALA A C 1
ATOM 2319 O O . ALA A 1 288 ? -43.471 -22.780 28.964 1.00 92.88 288 ALA A O 1
ATOM 2320 N N . GLY A 1 289 ? -43.676 -23.369 26.798 1.00 92.31 289 GLY A N 1
ATOM 2321 C CA . GLY A 1 289 ? -45.043 -23.878 26.930 1.00 92.31 289 GLY A CA 1
ATOM 2322 C C . GLY A 1 289 ? -45.160 -25.135 27.800 1.00 92.31 289 GLY A C 1
ATOM 2323 O O . GLY A 1 289 ? -46.207 -25.354 28.405 1.00 92.31 289 GLY A O 1
ATOM 2324 N N . GLU A 1 290 ? -44.096 -25.944 27.882 1.00 91.75 290 GLU A N 1
ATOM 2325 C CA . GLU A 1 290 ? -44.097 -27.219 28.615 1.00 91.75 290 GLU A CA 1
ATOM 2326 C C . GLU A 1 290 ? -43.041 -27.278 29.730 1.00 91.75 290 GLU A C 1
ATOM 2328 O O . GLU A 1 290 ? -43.393 -27.496 30.890 1.00 91.75 290 GLU A O 1
ATOM 2333 N N . GLU A 1 291 ? -41.754 -27.082 29.418 1.00 91.81 291 GLU A N 1
ATOM 2334 C CA . GLU A 1 291 ? -40.661 -27.304 30.375 1.00 91.81 291 GLU A CA 1
ATOM 2335 C C . GLU A 1 291 ? -39.460 -26.370 30.139 1.00 91.81 291 GLU A C 1
ATOM 2337 O O . GLU A 1 291 ? -39.027 -26.173 29.006 1.00 91.81 291 GLU A O 1
ATOM 2342 N N . ILE A 1 292 ? -38.872 -25.856 31.229 1.00 92.88 292 ILE A N 1
ATOM 2343 C CA . ILE A 1 292 ? -37.510 -25.296 31.262 1.00 92.88 292 ILE A CA 1
ATOM 2344 C C . ILE A 1 292 ? -36.677 -26.182 32.196 1.00 92.88 292 ILE A C 1
ATOM 2346 O O . ILE A 1 292 ? -36.972 -26.265 33.390 1.00 92.88 292 ILE A O 1
ATOM 2350 N N . HIS A 1 293 ? -35.628 -26.822 31.673 1.00 90.62 293 HIS A N 1
ATOM 2351 C CA . HIS A 1 293 ? -34.791 -27.759 32.428 1.00 90.62 293 HIS A CA 1
ATOM 2352 C C . HIS A 1 293 ? -33.320 -27.323 32.456 1.00 90.62 293 HIS A C 1
ATOM 2354 O O . HIS A 1 293 ? -32.631 -27.349 31.439 1.00 90.62 293 HIS A O 1
ATOM 2360 N N . TYR A 1 294 ? -32.815 -26.981 33.647 1.00 90.81 294 TYR A N 1
ATOM 2361 C CA . TYR A 1 294 ? -31.390 -26.735 33.890 1.00 90.81 294 TYR A CA 1
ATOM 2362 C C . TYR A 1 294 ? -30.741 -27.954 34.555 1.00 90.81 294 TYR A C 1
ATOM 2364 O O . TYR A 1 294 ? -30.963 -28.215 35.737 1.00 90.81 294 TYR A O 1
ATOM 2372 N N . HIS A 1 295 ? -29.906 -28.682 33.811 1.00 89.75 295 HIS A N 1
ATOM 2373 C CA . HIS A 1 295 ? -29.142 -29.822 34.322 1.00 89.75 295 HIS A CA 1
ATOM 2374 C C . HIS A 1 295 ? -27.633 -29.540 34.281 1.00 89.75 295 HIS A C 1
ATOM 2376 O O . HIS A 1 295 ? -27.066 -29.330 33.210 1.00 89.75 295 HIS A O 1
ATOM 2382 N N . ALA A 1 296 ? -26.958 -29.618 35.435 1.00 89.62 296 ALA A N 1
ATOM 2383 C CA . ALA A 1 296 ? -25.498 -29.575 35.529 1.00 89.62 296 ALA A CA 1
ATOM 2384 C C . ALA A 1 296 ? -24.971 -30.783 36.310 1.00 89.62 296 ALA A C 1
ATOM 2386 O O . ALA A 1 296 ? -25.452 -31.085 37.399 1.00 89.62 296 ALA A O 1
ATOM 2387 N N . GLY A 1 297 ? -23.933 -31.444 35.786 1.00 88.00 297 GLY A N 1
ATOM 2388 C CA . GLY A 1 297 ? -23.383 -32.661 36.396 1.00 88.00 297 GLY A CA 1
ATOM 2389 C C . GLY A 1 297 ? -22.698 -32.462 37.756 1.00 88.00 297 GLY A C 1
ATOM 2390 O O . GLY A 1 297 ? -22.425 -33.447 38.434 1.00 88.00 297 GLY A O 1
ATOM 2391 N N . ASN A 1 298 ? -22.404 -31.219 38.157 1.00 92.00 298 ASN A N 1
ATOM 2392 C CA . ASN A 1 298 ? -21.724 -30.920 39.423 1.00 92.00 298 ASN A CA 1
ATOM 2393 C C . ASN A 1 298 ? -22.436 -29.826 40.235 1.00 92.00 298 ASN A C 1
ATOM 2395 O O . ASN A 1 298 ? -22.873 -30.073 41.355 1.00 92.00 298 ASN A O 1
ATOM 2399 N N . LYS A 1 299 ? -22.575 -28.614 39.680 1.00 88.44 299 LYS A N 1
ATOM 2400 C CA . LYS A 1 299 ? -23.126 -27.459 40.401 1.00 88.44 299 LYS A CA 1
ATOM 2401 C C . LYS A 1 299 ? -24.013 -26.616 39.491 1.00 88.44 299 LYS A C 1
ATOM 2403 O O . LYS A 1 299 ? -23.600 -26.278 38.387 1.00 88.44 299 LYS A O 1
ATOM 2408 N N . VAL A 1 300 ? -25.178 -26.228 40.004 1.00 91.50 300 VAL A N 1
ATOM 2409 C CA . VAL A 1 300 ? -25.979 -25.104 39.502 1.00 91.50 300 VAL A CA 1
ATOM 2410 C C . VAL A 1 300 ? -25.935 -24.013 40.571 1.00 91.50 300 VAL A C 1
ATOM 2412 O O . VAL A 1 300 ? -26.107 -24.305 41.754 1.00 91.50 300 VAL A O 1
ATOM 2415 N N . VAL A 1 301 ? -25.659 -22.775 40.169 1.00 89.19 301 VAL A N 1
ATOM 2416 C CA . VAL A 1 301 ? -25.665 -21.595 41.044 1.00 89.19 301 VAL A CA 1
ATOM 2417 C C . VAL A 1 301 ? -26.636 -20.593 40.456 1.00 89.19 301 VAL A C 1
ATOM 2419 O O . VAL A 1 301 ? -26.519 -20.261 39.282 1.00 89.19 301 VAL A O 1
ATOM 2422 N N . VAL A 1 302 ? -27.577 -20.127 41.271 1.00 90.69 302 VAL A N 1
ATOM 2423 C CA . VAL A 1 302 ? -28.493 -19.042 40.921 1.00 90.69 302 VAL A CA 1
ATOM 2424 C C . VAL A 1 302 ? -28.391 -18.017 42.036 1.00 90.69 302 VAL A C 1
ATOM 2426 O O . VAL A 1 302 ? -28.684 -18.326 43.191 1.00 90.69 302 VAL A O 1
ATOM 2429 N N . GLU A 1 303 ? -27.922 -16.827 41.692 1.00 85.44 303 GLU A N 1
ATOM 2430 C CA . GLU A 1 303 ? -27.686 -15.727 42.621 1.00 85.44 303 GLU A CA 1
ATOM 2431 C C . GLU A 1 303 ? -28.542 -14.538 42.188 1.00 85.44 303 GLU A C 1
ATOM 2433 O O . GLU A 1 303 ? -28.589 -14.192 41.011 1.00 85.44 303 GLU A O 1
ATOM 2438 N N . GLY A 1 304 ? -29.240 -13.938 43.148 1.00 84.69 304 GLY A N 1
ATOM 2439 C CA . GLY A 1 304 ? -29.918 -12.659 42.985 1.00 84.69 304 GLY A CA 1
ATOM 2440 C C . GLY A 1 304 ? -29.420 -11.729 44.079 1.00 84.69 304 GLY A C 1
ATOM 2441 O O . GLY A 1 304 ? -29.424 -12.115 45.246 1.00 84.69 304 GLY A O 1
ATOM 2442 N N . GLU A 1 305 ? -28.957 -10.534 43.714 1.00 82.88 305 GLU A N 1
ATOM 2443 C CA . GLU A 1 305 ? -28.385 -9.589 44.683 1.00 82.88 305 GLU A CA 1
ATOM 2444 C C . GLU A 1 305 ? -29.441 -9.062 45.660 1.00 82.88 305 GLU A C 1
ATOM 2446 O O . GLU A 1 305 ? -29.204 -8.984 46.864 1.00 82.88 305 GLU A O 1
ATOM 2451 N N . MET A 1 306 ? -30.622 -8.727 45.136 1.00 90.88 306 MET A N 1
ATOM 2452 C CA . MET A 1 306 ? -31.706 -8.123 45.913 1.00 90.88 306 MET A CA 1
ATOM 2453 C C . MET A 1 306 ? -32.772 -9.137 46.322 1.00 90.88 306 MET A C 1
ATOM 2455 O O . MET A 1 306 ? -33.227 -9.136 47.467 1.00 90.88 306 MET A O 1
ATOM 2459 N N . GLU A 1 307 ? -33.190 -9.987 45.384 1.00 92.19 307 GLU A N 1
ATOM 2460 C CA . GLU A 1 307 ? -34.272 -10.942 45.588 1.00 92.19 307 GLU A CA 1
ATOM 2461 C C . GLU A 1 307 ? -34.094 -12.166 44.679 1.00 92.19 307 GLU A C 1
ATOM 2463 O O . GLU A 1 307 ? -33.742 -12.041 43.506 1.00 92.19 307 GLU A O 1
ATOM 2468 N N . LEU A 1 308 ? -34.396 -13.351 45.208 1.00 93.00 308 LEU A N 1
ATOM 2469 C CA . LEU A 1 308 ? -34.626 -14.570 44.440 1.00 93.00 308 LEU A CA 1
ATOM 2470 C C . LEU A 1 308 ? -35.994 -15.141 44.821 1.00 93.00 308 LEU A C 1
ATOM 2472 O O . LEU A 1 308 ? -36.229 -15.467 45.985 1.00 93.00 308 LEU A O 1
ATOM 2476 N N . THR A 1 309 ? -36.883 -15.316 43.843 1.00 91.94 309 THR A N 1
ATOM 2477 C CA . THR A 1 309 ? -38.262 -15.763 44.084 1.00 91.94 309 THR A CA 1
ATOM 2478 C C . THR A 1 309 ? -38.650 -16.918 43.160 1.00 91.94 309 THR A C 1
ATOM 2480 O O . THR A 1 309 ? -38.535 -16.818 41.944 1.00 91.94 309 THR A O 1
ATOM 2483 N N . ALA A 1 310 ? -39.191 -17.996 43.732 1.00 90.62 310 ALA A N 1
ATOM 2484 C CA . ALA A 1 310 ? -39.796 -19.116 43.014 1.00 90.62 310 ALA A CA 1
ATOM 2485 C C . ALA A 1 310 ? -41.281 -19.235 43.390 1.00 90.62 310 ALA A C 1
ATOM 2487 O O . ALA A 1 310 ? -41.616 -19.312 44.573 1.00 90.62 310 ALA A O 1
ATOM 2488 N N . LYS A 1 311 ? -42.181 -19.256 42.399 1.00 89.56 311 LYS A N 1
ATOM 2489 C CA . LYS A 1 311 ? -43.644 -19.323 42.587 1.00 89.56 311 LYS A CA 1
ATOM 2490 C C . LYS A 1 311 ? -44.229 -20.508 41.821 1.00 89.56 311 LYS A C 1
ATOM 2492 O O . LYS A 1 311 ? -43.888 -20.706 40.662 1.00 89.56 311 LYS A O 1
ATOM 2497 N N . ALA A 1 312 ? -45.139 -21.258 42.441 1.00 87.56 312 ALA A N 1
ATOM 2498 C CA . ALA A 1 312 ? -45.874 -22.345 41.790 1.00 87.56 312 ALA A CA 1
ATOM 2499 C C . ALA A 1 312 ? -47.217 -22.605 42.492 1.00 87.56 312 ALA A C 1
ATOM 2501 O O . ALA A 1 312 ? -47.269 -22.698 43.717 1.00 87.56 312 ALA A O 1
ATOM 2502 N N . GLY A 1 313 ? -48.312 -22.737 41.731 1.00 83.38 313 GLY A N 1
ATOM 2503 C CA . GLY A 1 313 ? -49.619 -23.174 42.254 1.00 83.38 313 GLY A CA 1
ATOM 2504 C C . GLY A 1 313 ? -50.160 -22.364 43.446 1.00 83.38 313 GLY A C 1
ATOM 2505 O O . GLY A 1 313 ? -50.779 -22.933 44.340 1.00 83.38 313 GLY A O 1
ATOM 2506 N N . GLY A 1 314 ? -49.874 -21.058 43.508 1.00 84.75 314 GLY A N 1
ATOM 2507 C CA . GLY A 1 314 ? -50.247 -20.180 44.629 1.00 84.75 314 GLY A CA 1
ATOM 2508 C C . GLY A 1 314 ? -49.311 -20.231 45.849 1.00 84.75 314 GLY A C 1
ATOM 2509 O O . GLY A 1 314 ? -49.513 -19.468 46.789 1.00 84.75 314 GLY A O 1
ATOM 2510 N N . SER A 1 315 ? -48.281 -21.081 45.834 1.00 91.69 315 SER A N 1
ATOM 2511 C CA . SER A 1 315 ? -47.209 -21.139 46.841 1.00 91.69 315 SER A CA 1
ATOM 2512 C C . SER A 1 315 ? -45.943 -20.439 46.338 1.00 91.69 315 SER A C 1
ATOM 2514 O O . SER A 1 315 ? -45.733 -20.326 45.127 1.00 91.69 315 SER A O 1
ATOM 2516 N N . PHE A 1 316 ? -45.083 -19.973 47.248 1.00 91.94 316 PHE A N 1
ATOM 2517 C CA . PHE A 1 316 ? -43.808 -19.356 46.883 1.00 91.94 316 PHE A CA 1
ATOM 2518 C C . PHE A 1 316 ? -42.702 -19.521 47.927 1.00 91.94 316 PHE A C 1
ATOM 2520 O O . PHE A 1 316 ? -42.954 -19.661 49.127 1.00 91.94 316 PHE A O 1
ATOM 2527 N N . VAL A 1 317 ? -41.468 -19.435 47.439 1.00 92.25 317 VAL A N 1
ATOM 2528 C CA . VAL A 1 317 ? -40.250 -19.247 48.226 1.00 92.25 317 VAL A CA 1
ATOM 2529 C C . VAL A 1 317 ? -39.602 -17.956 47.752 1.00 92.25 317 VAL A C 1
ATOM 2531 O O . VAL A 1 317 ? -39.407 -17.776 46.552 1.00 92.25 317 VAL A O 1
ATOM 2534 N N . LYS A 1 318 ? -39.289 -17.061 48.684 1.00 93.25 318 LYS A N 1
ATOM 2535 C CA . LYS A 1 318 ? -38.588 -15.806 48.418 1.00 93.25 318 LYS A CA 1
ATOM 2536 C C . LYS A 1 318 ? -37.378 -15.684 49.334 1.00 93.25 318 LYS A C 1
ATOM 2538 O O . LYS A 1 318 ? -37.498 -15.922 50.535 1.00 93.25 318 LYS A O 1
ATOM 2543 N N . VAL A 1 319 ? -36.247 -15.292 48.772 1.00 93.19 319 VAL A N 1
ATOM 2544 C CA . VAL A 1 319 ? -35.006 -14.975 49.478 1.00 93.19 319 VAL A CA 1
ATOM 2545 C C . VAL A 1 319 ? -34.670 -13.518 49.190 1.00 93.19 319 VAL A C 1
ATOM 2547 O O . VAL A 1 319 ? -34.590 -13.140 48.028 1.00 93.19 319 VAL A O 1
ATOM 2550 N N . ASP A 1 320 ? -34.496 -12.709 50.228 1.00 93.06 320 ASP A N 1
ATOM 2551 C CA . ASP A 1 320 ? -34.094 -11.302 50.134 1.00 93.06 320 ASP A CA 1
ATOM 2552 C C . ASP A 1 320 ? -33.202 -10.916 51.332 1.00 93.06 320 ASP A C 1
ATOM 2554 O O . ASP A 1 320 ? -32.874 -11.755 52.178 1.00 93.06 320 ASP A O 1
ATOM 2558 N N . ALA A 1 321 ? -32.806 -9.643 51.431 1.00 87.62 321 ALA A N 1
ATOM 2559 C CA . ALA A 1 321 ? -31.972 -9.142 52.530 1.00 87.62 321 ALA A CA 1
ATOM 2560 C C . ALA A 1 321 ? -32.596 -9.326 53.935 1.00 87.62 321 ALA A C 1
ATOM 2562 O O . ALA A 1 321 ? -31.879 -9.295 54.937 1.00 87.62 321 ALA A O 1
ATOM 2563 N N . GLY A 1 322 ? -33.917 -9.514 54.030 1.00 88.69 322 GLY A N 1
ATOM 2564 C CA . GLY A 1 322 ? -34.642 -9.780 55.273 1.00 88.69 322 GLY A CA 1
ATOM 2565 C C . GLY A 1 322 ? -34.682 -11.260 55.675 1.00 88.69 322 GLY A C 1
ATOM 2566 O O . GLY A 1 322 ? -35.061 -11.564 56.809 1.00 88.69 322 GLY A O 1
ATOM 2567 N N . GLY A 1 323 ? -34.276 -12.178 54.791 1.00 90.56 323 GLY A N 1
ATOM 2568 C CA . GLY A 1 323 ? -34.181 -13.615 55.048 1.00 90.56 323 GLY A CA 1
ATOM 2569 C C . GLY A 1 323 ? -34.953 -14.475 54.042 1.00 90.56 323 GLY A C 1
ATOM 2570 O O . GLY A 1 323 ? -35.157 -14.100 52.891 1.00 90.56 323 GLY A O 1
ATOM 2571 N N . VAL A 1 324 ? -35.372 -15.670 54.478 1.00 93.81 324 VAL A N 1
ATOM 2572 C CA . VAL A 1 324 ? -36.114 -16.636 53.648 1.00 93.81 324 VAL A CA 1
ATOM 2573 C C . VAL A 1 324 ? -37.587 -16.656 54.058 1.00 93.81 324 VAL A C 1
ATOM 2575 O O . VAL A 1 324 ? -37.919 -17.021 55.186 1.00 93.81 324 VAL A O 1
ATOM 2578 N N . THR A 1 325 ? -38.477 -16.311 53.127 1.00 92.25 325 THR A N 1
ATOM 2579 C CA . THR A 1 325 ? -39.936 -16.392 53.285 1.00 92.25 325 THR A CA 1
ATOM 2580 C C . THR A 1 325 ? -40.479 -17.593 52.515 1.00 92.25 325 THR A C 1
ATOM 2582 O O . THR A 1 325 ? -40.256 -17.715 51.313 1.00 92.25 325 THR A O 1
ATOM 2585 N N . ILE A 1 326 ? -41.234 -18.462 53.190 1.00 91.31 326 ILE A N 1
ATOM 2586 C CA . ILE A 1 326 ? -41.900 -19.626 52.588 1.00 91.31 326 ILE A CA 1
ATOM 2587 C C . ILE A 1 326 ? -43.397 -19.518 52.881 1.00 91.31 326 ILE A C 1
ATOM 2589 O O . ILE A 1 326 ? -43.785 -19.395 54.043 1.00 91.31 326 ILE A O 1
ATOM 2593 N N . SER A 1 327 ? -44.235 -19.569 51.845 1.00 89.56 327 SER A N 1
ATOM 2594 C CA . SER A 1 327 ? -45.693 -19.464 51.970 1.00 89.56 327 SER A CA 1
ATOM 2595 C C . SER A 1 327 ? -46.399 -20.467 51.060 1.00 89.56 327 SER A C 1
ATOM 2597 O O . SER A 1 327 ? -46.101 -20.556 49.869 1.00 89.56 327 SER A O 1
ATOM 2599 N N . GLY A 1 328 ? -47.345 -21.220 51.618 1.00 88.44 328 GLY A N 1
ATOM 2600 C CA . GLY A 1 328 ? -48.145 -22.220 50.913 1.00 88.44 328 GLY A CA 1
ATOM 2601 C C . GLY A 1 328 ? -49.186 -22.848 51.842 1.00 88.44 328 GLY A C 1
ATOM 2602 O O . GLY A 1 328 ? -49.101 -22.697 53.060 1.00 88.44 328 GLY A O 1
ATOM 2603 N N . ALA A 1 329 ? -50.173 -23.549 51.277 1.00 87.50 329 ALA A N 1
ATOM 2604 C CA . ALA A 1 329 ? -51.248 -24.179 52.056 1.00 87.50 329 ALA A CA 1
ATOM 2605 C C . ALA A 1 329 ? -50.735 -25.262 53.030 1.00 87.50 329 ALA A C 1
ATOM 2607 O O . ALA A 1 329 ? -51.282 -25.427 54.118 1.00 87.50 329 ALA A O 1
ATOM 2608 N N . GLU A 1 330 ? -49.676 -25.982 52.649 1.00 84.25 330 GLU A N 1
ATOM 2609 C CA . GLU A 1 330 ? -48.997 -26.993 53.464 1.00 84.25 330 GLU A CA 1
ATOM 2610 C C . GLU A 1 330 ? -47.488 -26.956 53.156 1.00 84.25 330 GLU A C 1
ATOM 2612 O O . GLU A 1 330 ? -47.094 -27.037 51.993 1.00 84.25 330 GLU A O 1
ATOM 2617 N N . VAL A 1 331 ? -46.631 -26.846 54.181 1.00 85.06 331 VAL A N 1
ATOM 2618 C CA . VAL A 1 331 ? -45.160 -26.854 54.037 1.00 85.06 331 VAL A CA 1
ATOM 2619 C C . VAL A 1 331 ? -44.599 -28.140 54.650 1.00 85.06 331 VAL A C 1
ATOM 2621 O O . VAL A 1 331 ? -44.610 -28.313 55.868 1.00 85.06 331 VAL A O 1
ATOM 2624 N N . LYS A 1 332 ? -44.099 -29.052 53.806 1.00 81.75 332 LYS A N 1
ATOM 2625 C CA . LYS A 1 332 ? -43.536 -30.350 54.222 1.00 81.75 332 LYS A CA 1
ATOM 2626 C C . LYS A 1 332 ? -42.016 -30.279 54.323 1.00 81.75 332 LYS A C 1
ATOM 2628 O O . LYS A 1 332 ? -41.325 -30.314 53.309 1.00 81.75 332 LYS A O 1
ATOM 2633 N N . ALA A 1 333 ? -41.492 -30.232 55.545 1.00 80.19 333 ALA A N 1
ATOM 2634 C CA . ALA A 1 333 ? -40.058 -30.319 55.813 1.00 80.19 333 ALA A CA 1
ATOM 2635 C C . ALA A 1 333 ? -39.685 -31.748 56.247 1.00 80.19 333 ALA A C 1
ATOM 2637 O O . ALA A 1 333 ? -40.228 -32.266 57.222 1.00 80.19 333 ALA A O 1
ATOM 2638 N N . ASN A 1 334 ? -38.756 -32.390 55.530 1.00 76.12 334 ASN A N 1
ATOM 2639 C CA . ASN A 1 334 ? -38.250 -33.745 55.819 1.00 76.12 334 ASN A CA 1
ATOM 2640 C C . ASN A 1 334 ? -39.320 -34.862 55.864 1.00 76.12 334 ASN A C 1
ATOM 2642 O O . ASN A 1 334 ? -39.150 -35.856 56.565 1.00 76.12 334 ASN A O 1
ATOM 2646 N N . SER A 1 335 ? -40.423 -34.727 55.118 1.00 76.25 335 SER A N 1
ATOM 2647 C CA . SER A 1 335 ? -41.580 -35.643 55.193 1.00 76.25 335 SER A CA 1
ATOM 2648 C C . SER A 1 335 ? -41.620 -36.757 54.122 1.00 76.25 335 SER A C 1
ATOM 2650 O O . SER A 1 335 ? -42.651 -37.406 53.976 1.00 76.25 335 SER A O 1
ATOM 2652 N N . GLY A 1 336 ? -40.524 -37.004 53.386 1.00 62.50 336 GLY A N 1
ATOM 2653 C CA . GLY A 1 336 ? -40.357 -38.211 52.548 1.00 62.50 336 GLY A CA 1
ATOM 2654 C C . GLY A 1 336 ? -40.940 -38.196 51.120 1.00 62.50 336 GLY A C 1
ATOM 2655 O O . GLY A 1 336 ? -41.473 -39.214 50.689 1.00 62.50 336 GLY A O 1
ATOM 2656 N N . GLY A 1 337 ? -40.844 -37.087 50.373 1.00 70.06 337 GLY A N 1
ATOM 2657 C CA . GLY A 1 337 ? -41.238 -37.012 48.949 1.00 70.06 337 GLY A CA 1
ATOM 2658 C C . GLY A 1 337 ? -40.092 -37.265 47.951 1.00 70.06 337 GLY A C 1
ATOM 2659 O O . GLY A 1 337 ? -38.922 -37.208 48.326 1.00 70.06 337 GLY A O 1
ATOM 2660 N N . SER A 1 338 ? -40.425 -37.511 46.676 1.00 76.31 338 SER A N 1
ATOM 2661 C CA . SER A 1 338 ? -39.473 -37.588 45.551 1.00 76.31 338 SER A CA 1
ATOM 2662 C C . SER A 1 338 ? -39.475 -36.292 44.719 1.00 76.31 338 SER A C 1
ATOM 2664 O O . SER A 1 338 ? -40.549 -35.714 44.536 1.00 76.31 338 SER A O 1
ATOM 2666 N N . PRO A 1 339 ? -38.323 -35.833 44.191 1.00 78.12 339 PRO A N 1
ATOM 2667 C CA . PRO A 1 339 ? -38.269 -34.678 43.292 1.00 78.12 339 PRO A CA 1
ATOM 2668 C C . PRO A 1 339 ? -38.918 -34.986 41.932 1.00 78.12 339 PRO A C 1
ATOM 2670 O O . PRO A 1 339 ? -39.053 -36.150 41.552 1.00 78.12 339 PRO A O 1
ATOM 2673 N N . GLY A 1 340 ? -39.301 -33.942 41.192 1.00 80.00 340 GLY A N 1
ATOM 2674 C CA . GLY A 1 340 ? -39.650 -34.073 39.774 1.00 80.00 340 GLY A CA 1
ATOM 2675 C C . GLY A 1 340 ? -38.427 -34.453 38.929 1.00 80.00 340 GLY A C 1
ATOM 2676 O O . GLY A 1 340 ? -37.296 -34.168 39.323 1.00 80.00 340 GLY A O 1
ATOM 2677 N N . ALA A 1 341 ? -38.650 -35.103 37.785 1.00 85.00 341 ALA A N 1
ATOM 2678 C CA . ALA A 1 341 ? -37.608 -35.445 36.816 1.00 85.00 341 ALA A CA 1
ATOM 2679 C C . ALA A 1 341 ? -37.825 -34.635 35.534 1.00 85.00 341 ALA A C 1
ATOM 2681 O O . ALA A 1 341 ? -38.938 -34.642 35.011 1.00 85.00 341 ALA A O 1
ATOM 2682 N N . GLY A 1 342 ? -36.783 -33.947 35.064 1.00 85.19 342 GLY A N 1
ATOM 2683 C CA . GLY A 1 342 ? -36.828 -33.205 33.805 1.00 85.19 342 GLY A CA 1
ATOM 2684 C C . GLY A 1 342 ? -36.501 -34.069 32.587 1.00 85.19 342 GLY A C 1
ATOM 2685 O O . GLY A 1 342 ? -35.886 -35.136 32.713 1.00 85.19 342 GLY A O 1
ATOM 2686 N N . THR A 1 343 ? -36.897 -33.610 31.403 1.00 89.38 343 THR A N 1
ATOM 2687 C CA . THR A 1 343 ? -36.664 -34.314 30.132 1.00 89.38 343 THR A CA 1
ATOM 2688 C C . THR A 1 343 ? -35.179 -34.267 29.731 1.00 89.38 343 THR A C 1
ATOM 2690 O O . THR A 1 343 ? -34.481 -33.282 29.971 1.00 89.38 343 THR A O 1
ATOM 2693 N N . GLY A 1 344 ? -34.653 -35.351 29.147 1.00 84.38 344 GLY A N 1
ATOM 2694 C CA . GLY A 1 344 ? -33.253 -35.439 28.701 1.00 84.38 344 GLY A CA 1
ATOM 2695 C C . GLY A 1 344 ? -32.958 -34.665 27.405 1.00 84.38 344 GLY A C 1
ATOM 2696 O O . GLY A 1 344 ? -33.862 -34.358 26.636 1.00 84.38 344 GLY A O 1
ATOM 2697 N N . ILE A 1 345 ? -31.675 -34.390 27.137 1.00 86.00 345 ILE A N 1
ATOM 2698 C CA . ILE A 1 345 ? -31.217 -33.669 25.933 1.00 86.00 345 ILE A CA 1
ATOM 2699 C C . ILE A 1 345 ? -31.297 -34.567 24.681 1.00 86.00 345 ILE A C 1
ATOM 2701 O O . ILE A 1 345 ? -30.787 -35.688 24.694 1.00 86.00 345 ILE A O 1
ATOM 2705 N N . ALA A 1 346 ? -31.851 -34.043 23.580 1.00 89.19 346 ALA A N 1
ATOM 2706 C CA . ALA A 1 346 ? -31.914 -34.692 22.262 1.00 89.19 346 ALA A CA 1
ATOM 2707 C C . ALA A 1 346 ? -31.501 -33.726 21.123 1.00 89.19 346 ALA A C 1
ATOM 2709 O O . ALA A 1 346 ? -32.329 -33.297 20.325 1.00 89.19 346 ALA A O 1
ATOM 2710 N N . ILE A 1 347 ? -30.217 -33.341 21.065 1.00 88.56 347 ILE A N 1
ATOM 2711 C CA . ILE A 1 347 ? -29.691 -32.388 20.065 1.00 88.56 347 ILE A CA 1
ATOM 2712 C C . ILE A 1 347 ? -29.424 -33.064 18.708 1.00 88.56 347 ILE A C 1
ATOM 2714 O O . ILE A 1 347 ? -28.813 -34.133 18.651 1.00 88.56 347 ILE A O 1
ATOM 2718 N N . LEU A 1 348 ? -29.812 -32.396 17.615 1.00 86.31 348 LEU A N 1
ATOM 2719 C CA . LEU A 1 348 ? -29.404 -32.732 16.248 1.00 86.31 348 LEU A CA 1
ATOM 2720 C C . LEU A 1 348 ? -28.101 -32.007 15.871 1.00 86.31 348 LEU A C 1
ATOM 2722 O O . LEU A 1 348 ? -27.935 -30.822 16.146 1.00 86.31 348 LEU A O 1
ATOM 2726 N N . THR A 1 349 ? -27.165 -32.712 15.229 1.00 84.12 349 THR A N 1
ATOM 2727 C CA . THR A 1 349 ? -25.866 -32.143 14.830 1.00 84.12 349 THR A CA 1
ATOM 2728 C C . THR A 1 349 ? -25.941 -31.403 13.487 1.00 84.12 349 THR A C 1
ATOM 2730 O O . THR A 1 349 ? -26.610 -31.903 12.576 1.00 84.12 349 THR A O 1
ATOM 2733 N N . PRO A 1 350 ? -25.199 -30.293 13.303 1.00 82.50 350 PRO A N 1
ATOM 2734 C CA . PRO A 1 350 ? -25.099 -29.606 12.015 1.00 82.50 350 PRO A CA 1
ATOM 2735 C C . PRO A 1 350 ? -24.565 -30.504 10.890 1.00 82.50 350 PRO A C 1
ATOM 2737 O O . PRO A 1 350 ? -23.737 -31.388 11.115 1.00 82.50 350 PRO A O 1
ATOM 2740 N N . ILE A 1 351 ? -25.012 -30.243 9.660 1.00 79.19 351 ILE A N 1
ATOM 2741 C CA . ILE A 1 351 ? -24.477 -30.864 8.441 1.00 79.19 351 ILE A CA 1
ATOM 2742 C C . ILE A 1 351 ? -23.389 -29.939 7.884 1.00 79.19 351 ILE A C 1
ATOM 2744 O O . ILE A 1 351 ? -23.636 -28.752 7.685 1.00 79.19 351 ILE A O 1
ATOM 2748 N N . ILE A 1 352 ? -22.202 -30.483 7.619 1.00 74.25 352 ILE A N 1
ATOM 2749 C CA . ILE A 1 352 ? -21.057 -29.724 7.093 1.00 74.25 352 ILE A CA 1
ATOM 2750 C C . ILE A 1 352 ? -21.274 -29.448 5.590 1.00 74.25 352 ILE A C 1
ATOM 2752 O O . ILE A 1 352 ? -21.671 -30.376 4.872 1.00 74.25 352 ILE A O 1
ATOM 2756 N N . PRO A 1 353 ? -21.030 -28.214 5.093 1.00 73.19 353 PRO A N 1
ATOM 2757 C CA . PRO A 1 353 ? -21.054 -27.926 3.662 1.00 73.19 353 PRO A CA 1
ATOM 2758 C C . PRO A 1 353 ? -20.134 -28.876 2.879 1.00 73.19 353 PRO A C 1
ATOM 2760 O O . PRO A 1 353 ? -19.058 -29.255 3.341 1.00 73.19 353 PRO A O 1
ATOM 2763 N N . GLY A 1 354 ? -20.539 -29.255 1.666 1.00 62.03 354 GLY A N 1
ATOM 2764 C CA . GLY A 1 354 ? -19.629 -29.941 0.747 1.00 62.03 354 GLY A CA 1
ATOM 2765 C C . GLY A 1 354 ? -18.446 -29.039 0.382 1.00 62.03 354 GLY A C 1
ATOM 2766 O O . GLY A 1 354 ? -18.578 -27.817 0.384 1.00 62.03 354 GLY A O 1
ATOM 2767 N N . ALA A 1 355 ? -17.294 -29.628 0.049 1.00 55.66 355 ALA A N 1
ATOM 2768 C CA . ALA A 1 355 ? -16.164 -28.854 -0.459 1.00 55.66 355 ALA A CA 1
ATOM 2769 C C . ALA A 1 355 ? -16.592 -28.069 -1.710 1.00 55.66 355 ALA A C 1
ATOM 2771 O O . ALA A 1 355 ? -17.206 -28.648 -2.612 1.00 55.66 355 ALA A O 1
ATOM 2772 N N . ALA A 1 356 ? -16.247 -26.777 -1.768 1.00 53.41 356 ALA A N 1
ATOM 2773 C CA . ALA A 1 356 ? -16.343 -26.012 -3.005 1.00 53.41 356 ALA A CA 1
ATOM 2774 C C . ALA A 1 356 ? -15.602 -26.786 -4.104 1.00 53.41 356 ALA A C 1
ATOM 2776 O O . ALA A 1 356 ? -14.530 -27.352 -3.858 1.00 53.41 356 ALA A O 1
ATOM 2777 N N . ALA A 1 357 ? -16.200 -26.884 -5.291 1.00 49.09 357 ALA A N 1
ATOM 2778 C CA . ALA A 1 357 ? -15.597 -27.637 -6.374 1.00 49.09 357 ALA A CA 1
ATOM 2779 C C . ALA A 1 357 ? -14.223 -27.032 -6.696 1.00 49.09 357 ALA A C 1
ATOM 2781 O O . ALA A 1 357 ? -14.126 -25.890 -7.138 1.00 49.09 357 ALA A O 1
ATOM 2782 N N . ALA A 1 358 ? -13.154 -27.802 -6.481 1.00 43.47 358 ALA A N 1
ATOM 2783 C CA . ALA A 1 358 ? -11.843 -27.440 -6.991 1.00 43.47 358 ALA A CA 1
ATOM 2784 C C . ALA A 1 358 ? -11.941 -27.476 -8.520 1.00 43.47 358 ALA A C 1
ATOM 2786 O O . ALA A 1 358 ? -11.989 -28.552 -9.121 1.00 43.47 358 ALA A O 1
ATOM 2787 N N . ALA A 1 359 ? -12.047 -26.305 -9.147 1.00 45.69 359 ALA A N 1
ATOM 2788 C CA . ALA A 1 359 ? -12.069 -26.198 -10.593 1.00 45.69 359 ALA A CA 1
ATOM 2789 C C . ALA A 1 359 ? -10.708 -26.659 -11.135 1.00 45.69 359 ALA A C 1
ATOM 2791 O O . ALA A 1 359 ? -9.732 -25.912 -11.152 1.00 45.69 359 ALA A O 1
ATOM 2792 N N . ILE A 1 360 ? -10.624 -27.919 -11.564 1.00 49.19 360 ILE A N 1
ATOM 2793 C CA . ILE A 1 360 ? -9.476 -28.414 -12.319 1.00 49.19 360 ILE A CA 1
ATOM 2794 C C . ILE A 1 360 ? -9.598 -27.824 -13.723 1.00 49.19 360 ILE A C 1
ATOM 2796 O O . ILE A 1 360 ? -10.588 -28.062 -14.420 1.00 49.19 360 ILE A O 1
ATOM 2800 N N . ALA A 1 361 ? -8.594 -27.048 -14.138 1.00 45.38 361 ALA A N 1
ATOM 2801 C CA . ALA A 1 361 ? -8.555 -26.449 -15.466 1.00 45.38 361 ALA A CA 1
ATOM 2802 C C . ALA A 1 361 ? -8.828 -27.511 -16.551 1.00 45.38 361 ALA A C 1
ATOM 2804 O O . ALA A 1 361 ? -8.104 -28.500 -16.666 1.00 45.38 361 ALA A O 1
ATOM 2805 N N . GLY A 1 362 ? -9.887 -27.305 -17.341 1.00 51.81 362 GLY A N 1
ATOM 2806 C CA . GLY A 1 362 ? -10.249 -28.178 -18.461 1.00 51.81 362 GLY A CA 1
ATOM 2807 C C . GLY A 1 362 ? -11.241 -29.314 -18.166 1.00 51.81 362 GLY A C 1
ATOM 2808 O O . GLY A 1 362 ? -11.500 -30.102 -19.073 1.00 51.81 362 GLY A O 1
ATOM 2809 N N . GLN A 1 363 ? -11.830 -29.415 -16.966 1.00 46.34 363 GLN A N 1
ATOM 2810 C CA . GLN A 1 363 ? -12.921 -30.366 -16.681 1.00 46.34 363 GLN A CA 1
ATOM 2811 C C . GLN A 1 363 ? -14.248 -29.659 -16.355 1.00 46.34 363 GLN A C 1
ATOM 2813 O O . GLN A 1 363 ? -14.274 -28.644 -15.666 1.00 46.34 363 GLN A O 1
ATOM 2818 N N . LEU A 1 364 ? -15.367 -30.203 -16.858 1.00 42.59 364 LEU A N 1
ATOM 2819 C CA . LEU A 1 364 ? -16.720 -29.766 -16.489 1.00 42.59 364 LEU A CA 1
ATOM 2820 C C . LEU A 1 364 ? -16.970 -30.053 -15.001 1.00 42.59 364 LEU A C 1
ATOM 2822 O O . LEU A 1 364 ? -16.696 -31.159 -14.537 1.00 42.59 364 LEU A O 1
ATOM 2826 N N . LEU A 1 365 ? -17.544 -29.084 -14.281 1.00 41.16 365 LEU A N 1
ATOM 2827 C CA . LEU A 1 365 ? -18.001 -29.257 -12.899 1.00 41.16 365 LEU A CA 1
ATOM 2828 C C . LEU A 1 365 ? -18.968 -30.450 -12.814 1.00 41.16 365 LEU A C 1
ATOM 2830 O O . LEU A 1 365 ? -19.986 -30.486 -13.513 1.00 41.16 365 LEU A O 1
ATOM 2834 N N . SER A 1 366 ? -18.658 -31.437 -11.970 1.00 40.38 366 SER A N 1
ATOM 2835 C CA . SER A 1 366 ? -19.573 -32.543 -11.684 1.00 40.38 366 SER A CA 1
ATOM 2836 C C . SER A 1 366 ? -20.761 -32.037 -10.869 1.00 40.38 366 SER A C 1
ATOM 2838 O O . SER A 1 366 ? -20.568 -31.384 -9.846 1.00 40.38 366 SER A O 1
ATOM 2840 N N . SER A 1 367 ? -21.982 -32.354 -11.303 1.00 36.09 367 SER A N 1
ATOM 2841 C CA . SER A 1 367 ? -23.206 -31.917 -10.626 1.00 36.09 367 SER A CA 1
ATOM 2842 C C . SER A 1 367 ? -23.288 -32.444 -9.183 1.00 36.09 367 SER A C 1
ATOM 2844 O O . SER A 1 367 ? -23.028 -33.632 -8.963 1.00 36.09 367 SER A O 1
ATOM 2846 N N . PRO A 1 368 ? -23.696 -31.612 -8.207 1.00 39.94 368 PRO A N 1
ATOM 2847 C CA . PRO A 1 368 ? -23.928 -32.059 -6.839 1.00 39.94 368 PRO A CA 1
ATOM 2848 C C . PRO A 1 368 ? -25.126 -33.029 -6.755 1.00 39.94 368 PRO A C 1
ATOM 2850 O O . PRO A 1 368 ? -26.032 -32.984 -7.595 1.00 39.94 368 PRO A O 1
ATOM 2853 N N . PRO A 1 369 ? -25.153 -33.938 -5.761 1.00 37.12 369 PRO A N 1
ATOM 2854 C CA . PRO A 1 369 ? -26.186 -34.965 -5.653 1.00 37.12 369 PRO A CA 1
ATOM 2855 C C . PRO A 1 369 ? -27.573 -34.365 -5.369 1.00 37.12 369 PRO A C 1
ATOM 2857 O O . PRO A 1 369 ? -27.794 -33.694 -4.363 1.00 37.12 369 PRO A O 1
ATOM 2860 N N . VAL A 1 370 ? -28.533 -34.658 -6.252 1.00 38.12 370 VAL A N 1
ATOM 2861 C CA . VAL A 1 370 ? -29.935 -34.218 -6.158 1.00 38.12 370 VAL A CA 1
ATOM 2862 C C . VAL A 1 370 ? -30.720 -35.134 -5.211 1.00 38.12 370 VAL A C 1
ATOM 2864 O O . VAL A 1 370 ? -31.012 -36.285 -5.541 1.00 38.12 370 VAL A O 1
ATOM 2867 N N . GLY A 1 371 ? -31.105 -34.617 -4.041 1.00 33.59 371 GLY A N 1
ATOM 2868 C CA . GLY A 1 371 ? -32.114 -35.219 -3.160 1.00 33.59 371 GLY A CA 1
ATOM 2869 C C . GLY A 1 371 ? -33.518 -34.702 -3.502 1.00 33.59 371 GLY A C 1
ATOM 2870 O O . GLY A 1 371 ? -33.716 -33.499 -3.624 1.00 33.59 371 GLY A O 1
ATOM 2871 N N . LYS A 1 372 ? -34.481 -35.611 -3.703 1.00 31.52 372 LYS A N 1
ATOM 2872 C CA . LYS A 1 372 ? -35.827 -35.340 -4.249 1.00 31.52 372 LYS A CA 1
ATOM 2873 C C . LYS A 1 372 ? -36.721 -34.458 -3.357 1.00 31.52 372 LYS A C 1
ATOM 2875 O O . LYS A 1 372 ? -36.771 -34.633 -2.145 1.00 31.52 372 LYS A O 1
ATOM 2880 N N . PHE A 1 373 ? -37.484 -33.601 -4.039 1.00 31.33 373 PHE A N 1
ATOM 2881 C CA . PHE A 1 373 ? -38.535 -32.692 -3.570 1.00 31.33 373 PHE A CA 1
ATOM 2882 C C . PHE A 1 373 ? -39.721 -33.372 -2.867 1.00 31.33 373 PHE A C 1
ATOM 2884 O O . PHE A 1 373 ? -40.139 -34.452 -3.279 1.00 31.33 373 PHE A O 1
ATOM 2891 N N . ASN A 1 374 ? -40.343 -32.650 -1.926 1.00 30.30 374 ASN A N 1
ATOM 2892 C CA . ASN A 1 374 ? -41.780 -32.715 -1.637 1.00 30.30 374 ASN A CA 1
ATOM 2893 C C . ASN A 1 374 ? -42.321 -31.296 -1.366 1.00 30.30 374 ASN A C 1
ATOM 2895 O O . ASN A 1 374 ? -41.606 -30.448 -0.841 1.00 30.30 374 ASN A O 1
ATOM 2899 N N . ALA A 1 375 ? -43.556 -31.059 -1.812 1.00 29.44 375 ALA A N 1
ATOM 2900 C CA . ALA A 1 375 ? -44.195 -29.758 -2.018 1.00 29.44 375 ALA A CA 1
ATOM 2901 C C . ALA A 1 375 ? -44.849 -29.126 -0.765 1.00 29.44 375 ALA A C 1
ATOM 2903 O O . ALA A 1 375 ? -45.099 -29.809 0.225 1.00 29.44 375 ALA A O 1
ATOM 2904 N N . ALA A 1 376 ? -45.137 -27.822 -0.893 1.00 34.50 376 ALA A N 1
ATOM 2905 C CA . ALA A 1 376 ? -45.736 -26.866 0.056 1.00 34.50 376 ALA A CA 1
ATOM 2906 C C . ALA A 1 376 ? -47.145 -27.226 0.595 1.00 34.50 376 ALA A C 1
ATOM 2908 O O . ALA A 1 376 ? -47.761 -28.190 0.128 1.00 34.50 376 ALA A O 1
ATOM 2909 N N . PRO A 1 377 ? -47.696 -26.420 1.533 1.00 33.28 377 PRO A N 1
ATOM 2910 C CA . PRO A 1 377 ? -48.703 -25.431 1.103 1.00 33.28 377 PRO A CA 1
ATOM 2911 C C . PRO A 1 377 ? -48.711 -24.058 1.825 1.00 33.28 377 PRO A C 1
ATOM 2913 O O . PRO A 1 377 ? -48.200 -23.892 2.930 1.00 33.28 377 PRO A O 1
ATOM 2916 N N . ASP A 1 378 ? -49.359 -23.108 1.138 1.00 31.77 378 ASP A N 1
ATOM 2917 C CA . ASP A 1 378 ? -49.626 -21.684 1.418 1.00 31.77 378 ASP A CA 1
ATOM 2918 C C . ASP A 1 378 ? -50.525 -21.363 2.636 1.00 31.77 378 ASP A C 1
ATOM 2920 O O . ASP A 1 378 ? -51.463 -22.105 2.928 1.00 31.77 378 ASP A O 1
ATOM 2924 N N . SER A 1 379 ? -50.346 -20.174 3.247 1.00 28.72 379 SER A N 1
ATOM 2925 C CA . SER A 1 379 ? -51.324 -19.046 3.305 1.00 28.72 379 SER A CA 1
ATOM 2926 C C . SER A 1 379 ? -51.098 -18.054 4.482 1.00 28.72 379 SER A C 1
ATOM 2928 O O . SER A 1 379 ? -50.735 -18.442 5.585 1.00 28.72 379 SER A O 1
ATOM 2930 N N . ALA A 1 380 ? -51.304 -16.756 4.195 1.00 32.19 380 ALA A N 1
ATOM 2931 C CA . ALA A 1 380 ? -51.206 -15.533 5.038 1.00 32.19 380 ALA A CA 1
ATOM 2932 C C . ALA A 1 380 ? -52.406 -15.376 6.041 1.00 32.19 380 ALA A C 1
ATOM 2934 O O . ALA A 1 380 ? -53.260 -16.263 5.974 1.00 32.19 380 ALA A O 1
ATOM 2935 N N . PRO A 1 381 ? -52.627 -14.300 6.875 1.00 37.44 381 PRO A N 1
ATOM 2936 C CA . PRO A 1 381 ? -52.165 -12.891 6.780 1.00 37.44 381 PRO A CA 1
ATOM 2937 C C . PRO A 1 381 ? -51.990 -12.149 8.175 1.00 37.44 381 PRO A C 1
ATOM 2939 O O . PRO A 1 381 ? -51.585 -12.829 9.112 1.00 37.44 381 PRO A O 1
ATOM 2942 N N . PRO A 1 382 ? -52.171 -10.808 8.379 1.00 45.25 382 PRO A N 1
ATOM 2943 C CA . PRO A 1 382 ? -51.213 -9.948 9.110 1.00 45.25 382 PRO A CA 1
ATOM 2944 C C . PRO A 1 382 ? -51.716 -9.388 10.470 1.00 45.25 382 PRO A C 1
ATOM 2946 O O . PRO A 1 382 ? -52.918 -9.370 10.730 1.00 45.25 382 PRO A O 1
ATOM 2949 N N . ALA A 1 383 ? -50.828 -8.838 11.313 1.00 25.70 383 ALA A N 1
ATOM 2950 C CA . ALA A 1 383 ? -51.214 -7.937 12.414 1.00 25.70 383 ALA A CA 1
ATOM 2951 C C . ALA A 1 383 ? -50.058 -6.987 12.801 1.00 25.70 383 ALA A C 1
ATOM 2953 O O . ALA A 1 383 ? -48.957 -7.456 13.057 1.00 25.70 383 ALA A O 1
ATOM 2954 N N . VAL A 1 384 ? -50.217 -5.684 12.537 1.00 26.42 384 VAL A N 1
ATOM 2955 C CA . VAL A 1 384 ? -50.442 -4.566 13.490 1.00 26.42 384 VAL A CA 1
ATOM 2956 C C . VAL A 1 384 ? -49.192 -4.195 14.300 1.00 26.42 384 VAL A C 1
ATOM 2958 O O . VAL A 1 384 ? -48.829 -4.877 15.250 1.00 26.42 384 VAL A O 1
ATOM 2961 N N . GLU A 1 385 ? -48.575 -3.081 13.897 1.00 27.88 385 GLU A N 1
ATOM 2962 C CA . GLU A 1 385 ? -47.577 -2.324 14.657 1.00 27.88 385 GLU A CA 1
ATOM 2963 C C . GLU A 1 385 ? -48.263 -1.575 15.811 1.00 27.88 385 GLU A C 1
ATOM 2965 O O . GLU A 1 385 ? -49.247 -0.866 15.590 1.00 27.88 385 GLU A O 1
ATOM 2970 N N . GLU A 1 386 ? -47.724 -1.711 17.023 1.00 25.83 386 GLU A N 1
ATOM 2971 C CA . GLU A 1 386 ? -47.883 -0.729 18.096 1.00 25.83 386 GLU A CA 1
ATOM 2972 C C . GLU A 1 386 ? -46.504 -0.137 18.402 1.00 25.83 386 GLU A C 1
ATOM 2974 O O . GLU A 1 386 ? -45.529 -0.860 18.616 1.00 25.83 386 GLU A O 1
ATOM 2979 N N . GLU A 1 387 ? -46.452 1.193 18.363 1.00 35.59 387 GLU A N 1
ATOM 2980 C CA . GLU A 1 387 ? -45.334 2.029 18.786 1.00 35.59 387 GLU A CA 1
ATOM 2981 C C . GLU A 1 387 ? -45.106 1.869 20.295 1.00 35.59 387 GLU A C 1
ATOM 2983 O O . GLU A 1 387 ? -46.043 1.987 21.087 1.00 35.59 387 GLU A O 1
ATOM 2988 N N . LEU A 1 388 ? -43.853 1.656 20.696 1.00 26.02 388 LEU A N 1
ATOM 2989 C CA . LEU A 1 388 ? -43.398 1.905 22.059 1.00 26.02 388 LEU A CA 1
ATOM 2990 C C . LEU A 1 388 ? -42.167 2.808 21.989 1.00 26.02 388 LEU A C 1
ATOM 2992 O O . LEU A 1 388 ? -41.149 2.456 21.398 1.00 26.02 388 LEU A O 1
ATOM 2996 N N . GLU A 1 389 ? -42.336 4.000 22.555 1.00 35.84 389 GLU A N 1
ATOM 2997 C CA . GLU A 1 389 ? -41.301 4.987 22.843 1.00 35.84 389 GLU A CA 1
ATOM 2998 C C . GLU A 1 389 ? -40.293 4.377 23.833 1.00 35.84 389 GLU A C 1
ATOM 3000 O O . GLU A 1 389 ? -40.676 3.968 24.931 1.00 35.84 389 GLU A O 1
ATOM 3005 N N . GLU A 1 390 ? -39.014 4.309 23.454 1.00 30.05 390 GLU A N 1
ATOM 3006 C CA . GLU A 1 390 ? -37.912 4.056 24.386 1.00 30.05 390 GLU A CA 1
ATOM 3007 C C . GLU A 1 390 ? -37.304 5.402 24.803 1.00 30.05 390 GLU A C 1
ATOM 3009 O O . GLU A 1 390 ? -36.914 6.215 23.964 1.00 30.05 390 GLU A O 1
ATOM 3014 N N . GLU A 1 391 ? -37.273 5.649 26.114 1.00 29.95 391 GLU A N 1
ATOM 3015 C CA . GLU A 1 391 ? -36.560 6.768 26.729 1.00 29.95 391 GLU A CA 1
ATOM 3016 C C . GLU A 1 391 ? -35.045 6.556 26.557 1.00 29.95 391 GLU A C 1
ATOM 3018 O O . GLU A 1 391 ? -34.483 5.588 27.069 1.00 29.95 391 GLU A O 1
ATOM 3023 N N . GLU A 1 392 ? -34.381 7.461 25.834 1.00 32.12 392 GLU A N 1
ATOM 3024 C CA . GLU A 1 392 ? -32.919 7.522 25.747 1.00 32.12 392 GLU A CA 1
ATOM 3025 C C . GLU A 1 392 ? -32.342 7.997 27.095 1.00 32.12 392 GLU A C 1
ATOM 3027 O O . GLU A 1 392 ? -32.602 9.119 27.535 1.00 32.12 392 GLU A O 1
ATOM 3032 N N . GLU A 1 393 ? -31.538 7.161 27.762 1.00 34.47 393 GLU A N 1
ATOM 3033 C CA . GLU A 1 393 ? -30.635 7.630 28.818 1.00 34.47 393 GLU A CA 1
ATOM 3034 C C . GLU A 1 393 ? -29.531 8.490 28.173 1.00 34.47 393 GLU A C 1
ATOM 3036 O O . GLU A 1 393 ? -28.724 7.996 27.383 1.00 34.47 393 GLU A O 1
ATOM 3041 N N . GLU A 1 394 ? -29.483 9.786 28.504 1.00 36.97 394 GLU A N 1
ATOM 3042 C CA . GLU A 1 394 ? -28.382 10.682 28.127 1.00 36.97 394 GLU A CA 1
ATOM 3043 C C . GLU A 1 394 ? -27.062 10.169 28.734 1.00 36.97 394 GLU A C 1
ATOM 3045 O O . GLU A 1 394 ? -26.806 10.312 29.930 1.00 36.97 394 GLU A O 1
ATOM 3050 N N . VAL A 1 395 ? -26.200 9.573 27.907 1.00 48.78 395 VAL A N 1
ATOM 3051 C CA . VAL A 1 395 ? -24.821 9.241 28.289 1.00 48.78 395 VAL A CA 1
ATOM 3052 C C . VAL A 1 395 ? -24.017 10.544 28.341 1.00 48.78 395 VAL A C 1
ATOM 3054 O O . VAL A 1 395 ? -23.813 11.191 27.313 1.00 48.78 395 VAL A O 1
ATOM 3057 N N . GLU A 1 396 ? -23.552 10.953 29.526 1.00 58.56 396 GLU A N 1
ATOM 3058 C CA . GLU A 1 396 ? -22.652 12.105 29.669 1.00 58.56 396 GLU A CA 1
ATOM 3059 C C . GLU A 1 396 ? -21.314 11.815 28.960 1.00 58.56 396 GLU A C 1
ATOM 3061 O O . GLU A 1 396 ? -20.496 11.029 29.431 1.00 58.56 396 GLU A O 1
ATOM 3066 N N . LEU A 1 397 ? -21.101 12.445 27.801 1.00 75.81 397 LEU A N 1
ATOM 3067 C CA . LEU A 1 397 ? -19.879 12.313 27.005 1.00 75.81 397 LEU A CA 1
ATOM 3068 C C . LEU A 1 397 ? -18.753 13.178 27.578 1.00 75.81 397 LEU A C 1
ATOM 3070 O O . LEU A 1 397 ? -18.931 14.381 27.796 1.00 75.81 397 LEU A O 1
ATOM 3074 N N . GLU A 1 398 ? -17.567 12.598 27.737 1.00 83.69 398 GLU A N 1
ATOM 3075 C CA . GLU A 1 398 ? -16.411 13.293 28.297 1.00 83.69 398 GLU A CA 1
ATOM 3076 C C . GLU A 1 398 ? -15.383 13.730 27.249 1.00 83.69 398 GLU A C 1
ATOM 3078 O O . GLU A 1 398 ? -14.957 12.963 26.386 1.00 83.69 398 GLU A O 1
ATOM 3083 N N . ASP A 1 399 ? -14.906 14.963 27.390 1.00 91.06 399 ASP A N 1
ATOM 3084 C CA . ASP A 1 399 ? -13.944 15.575 26.479 1.00 91.06 399 ASP A CA 1
ATOM 3085 C C . ASP A 1 399 ? -12.477 15.273 26.867 1.00 91.06 399 ASP A C 1
ATOM 3087 O O . ASP A 1 399 ? -12.044 15.526 27.997 1.00 91.06 399 ASP A O 1
ATOM 3091 N N . ILE A 1 400 ? -11.682 14.797 25.900 1.00 94.88 400 ILE A N 1
ATOM 3092 C CA . ILE A 1 400 ? -10.276 14.388 26.051 1.00 94.88 400 ILE A CA 1
ATOM 3093 C C . ILE A 1 400 ? -9.340 15.135 25.082 1.00 94.88 400 ILE A C 1
ATOM 3095 O O . ILE A 1 400 ? -9.745 15.595 24.010 1.00 94.88 400 ILE A O 1
ATOM 3099 N N . THR A 1 401 ? -8.054 15.244 25.436 1.00 96.19 401 THR A N 1
ATOM 3100 C CA . THR A 1 401 ? -6.994 15.630 24.489 1.00 96.19 401 THR A CA 1
ATOM 3101 C C . THR A 1 401 ? -6.442 14.394 23.783 1.00 96.19 401 THR A C 1
ATOM 3103 O O . THR A 1 401 ? -5.852 13.518 24.411 1.00 96.19 401 THR A O 1
ATOM 3106 N N . LEU A 1 402 ? -6.579 14.348 22.465 1.00 96.81 402 LEU A N 1
ATOM 3107 C CA . LEU A 1 402 ? -5.957 13.350 21.611 1.00 96.81 402 LEU A CA 1
ATOM 3108 C C . LEU A 1 402 ? -4.548 13.805 21.230 1.00 96.81 402 LEU A C 1
ATOM 3110 O O . LEU A 1 402 ? -4.382 14.812 20.546 1.00 96.81 402 LEU A O 1
ATOM 3114 N N . ARG A 1 403 ? -3.523 13.058 21.628 1.00 97.75 403 ARG A N 1
ATOM 3115 C CA . ARG A 1 403 ? -2.150 13.282 21.186 1.00 97.75 403 ARG A CA 1
ATOM 3116 C C . ARG A 1 403 ? -1.757 12.256 20.125 1.00 97.75 403 ARG A C 1
ATOM 3118 O O . ARG A 1 403 ? -1.947 11.065 20.334 1.00 97.75 403 ARG A O 1
ATOM 3125 N N . VAL A 1 404 ? -1.209 12.702 18.997 1.00 98.25 404 VAL A N 1
ATOM 3126 C CA . VAL A 1 404 ? -0.862 11.841 17.857 1.00 98.25 404 VAL A CA 1
ATOM 3127 C C . VAL A 1 404 ? 0.622 11.969 17.520 1.00 98.25 404 VAL A C 1
ATOM 3129 O O . VAL A 1 404 ? 1.088 13.024 17.080 1.00 98.25 404 VAL A O 1
ATOM 3132 N N . GLY A 1 405 ? 1.365 10.879 17.698 1.00 98.50 405 GLY A N 1
ATOM 3133 C CA . GLY A 1 405 ? 2.742 10.742 17.242 1.00 98.50 405 GLY A CA 1
ATOM 3134 C C . GLY A 1 405 ? 2.791 10.404 15.752 1.00 98.50 405 GLY A C 1
ATOM 3135 O O . GLY A 1 405 ? 2.352 9.329 15.356 1.00 98.50 405 GLY A O 1
ATOM 3136 N N . MET A 1 406 ? 3.333 11.294 14.926 1.00 98.44 406 MET A N 1
ATOM 3137 C CA . MET A 1 406 ? 3.460 11.129 13.475 1.00 98.44 406 MET A CA 1
ATOM 3138 C C . MET A 1 406 ? 4.911 10.830 13.097 1.00 98.44 406 MET A C 1
ATOM 3140 O O . MET A 1 406 ? 5.793 11.640 13.372 1.00 98.44 406 MET A O 1
ATOM 3144 N N . PHE A 1 407 ? 5.166 9.703 12.434 1.00 98.50 407 PHE A N 1
ATOM 3145 C CA . PHE A 1 407 ? 6.518 9.202 12.164 1.00 98.50 407 PHE A CA 1
ATOM 3146 C C . PHE A 1 407 ? 6.757 9.001 10.663 1.00 98.50 407 PHE A C 1
ATOM 3148 O O . PHE A 1 407 ? 6.307 8.014 10.091 1.00 98.50 407 PHE A O 1
ATOM 3155 N N . PHE A 1 408 ? 7.486 9.921 10.026 1.00 98.12 408 PHE A N 1
ATOM 3156 C CA . PHE A 1 408 ? 7.775 9.909 8.586 1.00 98.12 408 PHE A CA 1
ATOM 3157 C C . PHE A 1 408 ? 9.170 9.345 8.284 1.00 98.12 408 PHE A C 1
ATOM 3159 O O . PHE A 1 408 ? 10.186 10.001 8.540 1.00 98.12 408 PHE A O 1
ATOM 3166 N N . ASP A 1 409 ? 9.252 8.138 7.724 1.00 95.69 409 ASP A N 1
ATOM 3167 C CA . ASP A 1 409 ? 10.551 7.503 7.476 1.00 95.69 409 ASP A CA 1
ATOM 3168 C C . ASP A 1 409 ? 11.300 8.079 6.251 1.00 95.69 409 ASP A C 1
ATOM 3170 O O . ASP A 1 409 ? 10.751 8.771 5.388 1.00 95.69 409 ASP A O 1
ATOM 3174 N N . GLY A 1 410 ? 12.603 7.810 6.186 1.00 89.56 410 GLY A N 1
ATOM 3175 C CA . GLY A 1 410 ? 13.505 8.256 5.131 1.00 89.56 410 GLY A CA 1
ATOM 3176 C C . GLY A 1 410 ? 13.318 7.534 3.800 1.00 89.56 410 GLY A C 1
ATOM 3177 O O . GLY A 1 410 ? 12.697 6.481 3.701 1.00 89.56 410 GLY A O 1
ATOM 3178 N N . THR A 1 411 ? 13.885 8.107 2.739 1.00 87.12 411 THR A N 1
ATOM 3179 C CA . THR A 1 411 ? 13.847 7.516 1.392 1.00 87.12 411 THR A CA 1
ATOM 3180 C C . THR A 1 411 ? 14.439 6.110 1.396 1.00 87.12 411 THR A C 1
ATOM 3182 O O . THR A 1 411 ? 15.550 5.920 1.884 1.00 87.12 411 THR A O 1
ATOM 3185 N N . GLY A 1 412 ? 13.728 5.139 0.824 1.00 80.31 412 GLY A N 1
ATOM 3186 C CA . GLY A 1 412 ? 14.198 3.753 0.784 1.00 80.31 412 GLY A CA 1
ATOM 3187 C C . GLY A 1 412 ? 14.084 3.003 2.117 1.00 80.31 412 GLY A C 1
ATOM 3188 O O . GLY A 1 412 ? 14.361 1.811 2.138 1.00 80.31 412 GLY A O 1
ATOM 3189 N N . ASN A 1 413 ? 13.648 3.630 3.214 1.00 85.50 413 ASN A N 1
ATOM 3190 C CA . ASN A 1 413 ? 13.364 2.914 4.458 1.00 85.50 413 ASN A CA 1
ATOM 3191 C C . ASN A 1 413 ? 11.920 2.409 4.483 1.00 85.50 413 ASN A C 1
ATOM 3193 O O . ASN A 1 413 ? 10.984 3.092 4.056 1.00 85.50 413 ASN A O 1
ATOM 3197 N N . ASN A 1 414 ? 11.736 1.202 5.006 1.00 88.31 414 ASN A N 1
ATOM 3198 C CA . ASN A 1 414 ? 10.426 0.646 5.299 1.00 88.31 414 ASN A CA 1
ATOM 3199 C C . ASN A 1 414 ? 10.554 -0.323 6.477 1.00 88.31 414 ASN A C 1
ATOM 3201 O O . ASN A 1 414 ? 11.185 -1.372 6.345 1.00 88.31 414 ASN A O 1
ATOM 3205 N N . ARG A 1 415 ? 9.950 0.027 7.618 1.00 89.81 415 ARG A N 1
ATOM 3206 C CA . ARG A 1 415 ? 10.013 -0.760 8.859 1.00 89.81 415 ARG A CA 1
ATOM 3207 C C . ARG A 1 415 ? 9.654 -2.233 8.633 1.00 89.81 415 ARG A C 1
ATOM 3209 O O . ARG A 1 415 ? 10.431 -3.105 9.012 1.00 89.81 415 ARG A O 1
ATOM 3216 N N . ASN A 1 416 ? 8.531 -2.512 7.969 1.00 82.81 416 ASN A N 1
ATOM 3217 C CA . ASN A 1 416 ? 8.043 -3.879 7.765 1.00 82.81 416 ASN A CA 1
ATOM 3218 C C . ASN A 1 416 ? 8.969 -4.694 6.846 1.00 82.81 416 ASN A C 1
ATOM 3220 O O . ASN A 1 416 ? 9.249 -5.860 7.130 1.00 82.81 416 ASN A O 1
ATOM 3224 N N . ASN A 1 417 ? 9.483 -4.089 5.770 1.00 84.69 417 ASN A N 1
ATOM 3225 C CA . ASN A 1 417 ? 10.397 -4.765 4.843 1.00 84.69 417 ASN A CA 1
ATOM 3226 C C . ASN A 1 417 ? 11.746 -5.075 5.511 1.00 84.69 417 ASN A C 1
ATOM 3228 O O . ASN A 1 417 ? 12.237 -6.201 5.389 1.00 84.69 417 ASN A O 1
ATOM 3232 N N . SER A 1 418 ? 12.303 -4.125 6.271 1.00 81.62 418 SER A N 1
ATOM 3233 C CA . SER A 1 418 ? 13.543 -4.311 7.035 1.00 81.62 418 SER A CA 1
ATOM 3234 C C . SER A 1 418 ? 13.401 -5.375 8.131 1.00 81.62 418 SER A C 1
ATOM 3236 O O . SER A 1 418 ? 14.290 -6.211 8.300 1.00 81.62 418 SER A O 1
ATOM 3238 N N . GLU A 1 419 ? 12.275 -5.406 8.853 1.00 81.56 419 GLU A N 1
ATOM 3239 C CA . GLU A 1 419 ? 12.010 -6.438 9.866 1.00 81.56 419 GLU A CA 1
ATOM 3240 C C . GLU A 1 419 ? 11.901 -7.839 9.249 1.00 81.56 419 GLU A C 1
ATOM 3242 O O . GLU A 1 419 ? 12.448 -8.801 9.798 1.00 81.56 419 GLU A O 1
ATOM 3247 N N . ARG A 1 420 ? 11.254 -7.956 8.082 1.00 82.88 420 ARG A N 1
ATOM 3248 C CA . ARG A 1 420 ? 11.031 -9.234 7.388 1.00 82.88 420 ARG A CA 1
ATOM 3249 C C . ARG A 1 420 ? 12.328 -9.928 6.985 1.00 82.88 420 ARG A C 1
ATOM 3251 O O . ARG A 1 420 ? 12.424 -11.149 7.073 1.00 82.88 420 ARG A O 1
ATOM 3258 N N . VAL A 1 421 ? 13.325 -9.155 6.559 1.00 77.88 421 VAL A N 1
ATOM 3259 C CA . VAL A 1 421 ? 14.633 -9.670 6.123 1.00 77.88 421 VAL A CA 1
ATOM 3260 C C . VAL A 1 421 ? 15.696 -9.599 7.215 1.00 77.88 421 VAL A C 1
ATOM 3262 O O . VAL A 1 421 ? 16.862 -9.867 6.940 1.00 77.88 421 VAL A O 1
ATOM 3265 N N . PHE A 1 422 ? 15.317 -9.323 8.471 1.00 75.50 422 PHE A N 1
ATOM 3266 C CA . PHE A 1 422 ? 16.282 -9.168 9.560 1.00 75.50 422 PHE A CA 1
ATOM 3267 C C . PHE A 1 422 ? 17.254 -10.354 9.684 1.00 75.50 422 PHE A C 1
ATOM 3269 O O . PHE A 1 422 ? 18.456 -10.177 9.887 1.00 75.50 422 PHE A O 1
ATOM 3276 N N . GLY A 1 423 ? 16.733 -11.577 9.531 1.00 69.56 423 GLY A N 1
ATOM 3277 C CA . GLY A 1 423 ? 17.524 -12.809 9.589 1.00 69.56 423 GLY A CA 1
ATOM 3278 C C . GLY A 1 423 ? 18.594 -12.920 8.497 1.00 69.56 423 GLY A C 1
ATOM 3279 O O . GLY A 1 423 ? 19.581 -13.620 8.696 1.00 69.56 423 GLY A O 1
ATOM 3280 N N . CYS A 1 424 ? 18.448 -12.190 7.388 1.00 73.12 424 CYS A N 1
ATOM 3281 C CA . CYS A 1 424 ? 19.431 -12.137 6.306 1.00 73.12 424 CYS A CA 1
ATOM 3282 C C . CYS A 1 424 ? 20.643 -11.253 6.637 1.00 73.12 424 CYS A C 1
ATOM 3284 O O . CYS A 1 424 ? 21.685 -11.397 6.003 1.00 73.12 424 CYS A O 1
ATOM 3286 N N . PHE A 1 425 ? 20.528 -10.367 7.633 1.00 68.38 425 PHE A N 1
ATOM 3287 C CA . PHE A 1 425 ? 21.603 -9.471 8.079 1.00 68.38 425 PHE A CA 1
ATOM 3288 C C . PHE A 1 425 ? 22.355 -9.955 9.313 1.00 68.38 425 PHE A C 1
ATOM 3290 O O . PHE A 1 425 ? 23.300 -9.289 9.742 1.00 68.38 425 PHE A O 1
ATOM 3297 N N . ALA A 1 426 ? 21.870 -11.016 9.966 1.00 56.09 426 ALA A N 1
ATOM 3298 C CA . ALA A 1 426 ? 22.314 -11.340 11.310 1.00 56.09 426 ALA A CA 1
ATOM 3299 C C . ALA A 1 426 ? 23.849 -11.535 11.345 1.00 56.09 426 ALA A C 1
ATOM 3301 O O . ALA A 1 426 ? 24.404 -12.207 10.475 1.00 56.09 426 ALA A O 1
ATOM 3302 N N . PRO A 1 427 ? 24.541 -10.930 12.331 1.00 50.16 427 PRO A N 1
ATOM 3303 C CA . PRO A 1 427 ? 25.988 -10.673 12.305 1.00 50.16 427 PRO A CA 1
ATOM 3304 C C . PRO A 1 427 ? 26.883 -11.920 12.204 1.00 50.16 427 PRO A C 1
ATOM 3306 O O . PRO A 1 427 ? 28.060 -11.786 11.868 1.00 50.16 427 PRO A O 1
ATOM 3309 N N . ASP A 1 428 ? 26.321 -13.105 12.452 1.00 50.38 428 ASP A N 1
ATOM 3310 C CA . ASP A 1 428 ? 27.001 -14.404 12.441 1.00 50.38 428 ASP A CA 1
ATOM 3311 C C . ASP A 1 428 ? 26.502 -15.340 11.325 1.00 50.38 428 ASP A C 1
ATOM 3313 O O . ASP A 1 428 ? 26.940 -16.487 11.226 1.00 50.38 428 ASP A O 1
ATOM 3317 N N . VAL A 1 429 ? 25.568 -14.885 10.481 1.00 51.47 429 VAL A N 1
ATOM 3318 C CA . VAL A 1 429 ? 25.020 -15.713 9.406 1.00 51.47 429 VAL A CA 1
ATOM 3319 C C . VAL A 1 429 ? 25.982 -15.651 8.233 1.00 51.47 429 VAL A C 1
ATOM 3321 O O . VAL A 1 429 ? 25.876 -14.816 7.336 1.00 51.47 429 VAL A O 1
ATOM 3324 N N . ASN A 1 430 ? 26.945 -16.569 8.242 1.00 60.12 430 ASN A N 1
ATOM 3325 C CA . ASN A 1 430 ? 27.642 -16.956 7.032 1.00 60.12 430 ASN A CA 1
ATOM 3326 C C . ASN A 1 430 ? 26.599 -17.583 6.096 1.00 60.12 430 ASN A C 1
ATOM 3328 O O . ASN A 1 430 ? 26.341 -18.782 6.165 1.00 60.12 430 ASN A O 1
ATOM 3332 N N . LEU A 1 431 ? 25.926 -16.756 5.287 1.00 62.38 431 LEU A N 1
ATOM 3333 C CA . LEU A 1 431 ? 24.819 -17.182 4.427 1.00 62.38 431 LEU A CA 1
ATOM 3334 C C . LEU A 1 431 ? 25.229 -18.342 3.513 1.00 62.38 431 LEU A C 1
ATOM 3336 O O . LEU A 1 431 ? 24.376 -19.140 3.159 1.00 62.38 431 LEU A O 1
ATOM 3340 N N . GLU A 1 432 ? 26.514 -18.499 3.182 1.00 59.88 432 GLU A N 1
ATOM 3341 C CA . GLU A 1 432 ? 27.021 -19.664 2.444 1.00 59.88 432 GLU A CA 1
ATOM 3342 C C . GLU A 1 432 ? 26.889 -20.988 3.226 1.00 59.88 432 GLU A C 1
ATOM 3344 O O . GLU A 1 432 ? 26.645 -22.029 2.616 1.00 59.88 432 GLU A O 1
ATOM 3349 N N . GLU A 1 433 ? 26.981 -20.953 4.556 1.00 59.03 433 GLU A N 1
ATOM 3350 C CA . GLU A 1 433 ? 26.875 -22.101 5.472 1.00 59.03 433 GLU A CA 1
ATOM 3351 C C . GLU A 1 433 ? 25.482 -22.236 6.124 1.00 59.03 433 GLU A C 1
ATOM 3353 O O . GLU A 1 433 ? 25.235 -23.194 6.860 1.00 59.03 433 GLU A O 1
ATOM 3358 N N . ALA A 1 434 ? 24.560 -21.306 5.852 1.00 65.06 434 ALA A N 1
ATOM 3359 C CA . ALA A 1 434 ? 23.185 -21.352 6.345 1.00 65.06 434 ALA A CA 1
ATOM 3360 C C . ALA A 1 434 ? 22.356 -22.468 5.674 1.00 65.06 434 ALA A C 1
ATOM 3362 O O . ALA A 1 434 ? 22.680 -22.955 4.586 1.00 65.06 434 ALA A O 1
ATOM 3363 N N . ALA A 1 435 ? 21.261 -22.865 6.332 1.00 70.75 435 ALA A N 1
ATOM 3364 C CA . ALA A 1 435 ? 20.313 -23.837 5.794 1.00 70.75 435 ALA A CA 1
ATOM 3365 C C . ALA A 1 435 ? 19.722 -23.364 4.447 1.00 70.75 435 ALA A C 1
ATOM 3367 O O . ALA A 1 435 ? 19.613 -22.166 4.176 1.00 70.75 435 ALA A O 1
ATOM 3368 N N . GLU A 1 436 ? 19.390 -24.318 3.572 1.00 74.19 436 GLU A N 1
ATOM 3369 C CA . GLU A 1 436 ? 19.011 -24.044 2.177 1.00 74.19 436 GLU A CA 1
ATOM 3370 C C . GLU A 1 436 ? 17.774 -23.143 2.053 1.00 74.19 436 GLU A C 1
ATOM 3372 O O . GLU A 1 436 ? 17.717 -22.278 1.184 1.00 74.19 436 GLU A O 1
ATOM 3377 N N . ASP A 1 437 ? 16.818 -23.303 2.959 1.00 75.25 437 ASP A N 1
ATOM 3378 C CA . ASP A 1 437 ? 15.612 -22.488 3.082 1.00 75.25 437 ASP A CA 1
ATOM 3379 C C . ASP A 1 437 ? 15.919 -21.018 3.414 1.00 75.25 437 ASP A C 1
ATOM 3381 O O . ASP A 1 437 ? 15.374 -20.116 2.776 1.00 75.25 437 ASP A O 1
ATOM 3385 N N . ILE A 1 438 ? 16.848 -20.758 4.339 1.00 70.75 438 ILE A N 1
ATOM 3386 C CA . ILE A 1 438 ? 17.300 -19.400 4.687 1.00 70.75 438 ILE A CA 1
ATOM 3387 C C . ILE A 1 438 ? 18.021 -18.757 3.496 1.00 70.75 438 ILE A C 1
ATOM 3389 O O . ILE A 1 438 ? 17.783 -17.589 3.180 1.00 70.75 438 ILE A O 1
ATOM 3393 N N . ARG A 1 439 ? 18.865 -19.520 2.787 1.00 72.44 439 ARG A N 1
ATOM 3394 C CA . ARG A 1 439 ? 19.562 -19.031 1.586 1.00 72.44 439 ARG A CA 1
ATOM 3395 C C . ARG A 1 439 ? 18.592 -18.651 0.478 1.00 72.44 439 ARG A C 1
ATOM 3397 O O . ARG A 1 439 ? 18.725 -17.571 -0.092 1.00 72.44 439 ARG A O 1
ATOM 3404 N N . GLN A 1 440 ? 17.616 -19.509 0.189 1.00 79.69 440 GLN A N 1
ATOM 3405 C CA . GLN A 1 440 ? 16.600 -19.239 -0.828 1.00 79.69 440 GLN A CA 1
ATOM 3406 C C . GLN A 1 440 ? 15.730 -18.039 -0.448 1.00 79.69 440 GLN A C 1
ATOM 3408 O O . GLN A 1 440 ? 15.473 -17.187 -1.298 1.00 79.69 440 GLN A O 1
ATOM 3413 N N . PHE A 1 441 ? 15.348 -17.917 0.827 1.00 83.44 441 PHE A N 1
ATOM 3414 C CA . PHE A 1 441 ? 14.597 -16.768 1.327 1.00 83.44 441 PHE A CA 1
ATOM 3415 C C . PHE A 1 441 ? 15.371 -15.452 1.156 1.00 83.44 441 PHE A C 1
ATOM 3417 O O . PHE A 1 441 ? 14.833 -14.489 0.606 1.00 83.44 441 PHE A O 1
ATOM 3424 N N . CYS A 1 442 ? 16.642 -15.403 1.564 1.00 81.25 442 CYS A N 1
ATOM 3425 C CA . CYS A 1 442 ? 17.460 -14.196 1.430 1.00 81.25 442 CYS A CA 1
ATOM 3426 C C . CYS A 1 442 ? 17.792 -13.877 -0.038 1.00 81.25 442 CYS A C 1
ATOM 3428 O O . CYS A 1 442 ? 17.728 -12.716 -0.444 1.00 81.25 442 CYS A O 1
ATOM 3430 N N . ALA A 1 443 ? 18.065 -14.890 -0.866 1.00 79.12 443 ALA A N 1
ATOM 3431 C CA . ALA A 1 443 ? 18.295 -14.709 -2.299 1.00 79.12 443 ALA A CA 1
ATOM 3432 C C . ALA A 1 443 ? 17.055 -14.159 -3.023 1.00 79.12 443 ALA A C 1
ATOM 3434 O O . ALA A 1 443 ? 17.186 -13.270 -3.865 1.00 79.12 443 ALA A O 1
ATOM 3435 N N . ALA A 1 444 ? 15.852 -14.622 -2.661 1.00 81.38 444 ALA A N 1
ATOM 3436 C CA . ALA A 1 444 ? 14.595 -14.107 -3.209 1.00 81.38 444 ALA A CA 1
ATOM 3437 C C . ALA A 1 444 ? 14.388 -12.609 -2.919 1.00 81.38 444 ALA A C 1
ATOM 3439 O O . ALA A 1 444 ? 13.764 -11.914 -3.715 1.00 81.38 444 ALA A O 1
ATOM 3440 N N . HIS A 1 445 ? 14.963 -12.098 -1.826 1.00 79.56 445 HIS A N 1
ATOM 3441 C CA . HIS A 1 445 ? 14.930 -10.678 -1.465 1.00 79.56 445 HIS A CA 1
ATOM 3442 C C . HIS A 1 445 ? 16.184 -9.909 -1.917 1.00 79.56 445 HIS A C 1
ATOM 3444 O O . HIS A 1 445 ? 16.364 -8.759 -1.535 1.00 79.56 445 HIS A O 1
ATOM 3450 N N . GLY A 1 446 ? 17.041 -10.504 -2.757 1.00 73.00 446 GLY A N 1
ATOM 3451 C CA . GLY A 1 446 ? 18.152 -9.819 -3.425 1.00 73.00 446 GLY A CA 1
ATOM 3452 C C . GLY A 1 446 ? 19.496 -9.824 -2.686 1.00 73.00 446 GLY A C 1
ATOM 3453 O O . GLY A 1 446 ? 20.405 -9.103 -3.101 1.00 73.00 446 GLY A O 1
ATOM 3454 N N . TYR A 1 447 ? 19.653 -10.638 -1.636 1.00 79.19 447 TYR A N 1
ATOM 3455 C CA . TYR A 1 447 ? 20.951 -10.871 -0.987 1.00 79.19 447 TYR A CA 1
ATOM 3456 C C . TYR A 1 447 ? 21.813 -11.823 -1.813 1.00 79.19 447 TYR A C 1
ATOM 3458 O O . TYR A 1 447 ? 21.364 -12.892 -2.220 1.00 79.19 447 TYR A O 1
ATOM 3466 N N . ASP A 1 448 ? 23.079 -11.462 -2.024 1.00 68.12 448 ASP A N 1
ATOM 3467 C CA . ASP A 1 448 ? 24.003 -12.242 -2.860 1.00 68.12 448 ASP A CA 1
ATOM 3468 C C . ASP A 1 448 ? 24.785 -13.328 -2.097 1.00 68.12 448 ASP A C 1
ATOM 3470 O O . ASP A 1 448 ? 25.591 -14.043 -2.695 1.00 68.12 448 ASP A O 1
ATOM 3474 N N . GLY A 1 449 ? 24.584 -13.430 -0.777 1.00 63.75 449 GLY A N 1
ATOM 3475 C CA . GLY A 1 449 ? 25.297 -14.355 0.111 1.00 63.75 449 GLY A CA 1
ATOM 3476 C C . GLY A 1 449 ? 26.773 -14.009 0.353 1.00 63.75 449 GLY A C 1
ATOM 3477 O O . GLY A 1 449 ? 27.413 -14.646 1.180 1.00 63.75 449 GLY A O 1
ATOM 3478 N N . LYS A 1 450 ? 27.310 -12.975 -0.312 1.00 60.88 450 LYS A N 1
ATOM 3479 C CA . LYS A 1 450 ? 28.716 -12.527 -0.249 1.00 60.88 450 LYS A CA 1
ATOM 3480 C C . LYS A 1 450 ? 28.887 -11.217 0.526 1.00 60.88 450 LYS A C 1
ATOM 3482 O O . LYS A 1 450 ? 29.937 -10.568 0.438 1.00 60.88 450 LYS A O 1
ATOM 3487 N N . GLY A 1 451 ? 27.853 -10.829 1.271 1.00 58.31 451 GLY A N 1
ATOM 3488 C CA . GLY A 1 451 ? 27.816 -9.625 2.095 1.00 58.31 451 GLY A CA 1
ATOM 3489 C C . GLY A 1 451 ? 27.325 -8.367 1.375 1.00 58.31 451 GLY A C 1
ATOM 3490 O O . GLY A 1 451 ? 27.501 -7.281 1.923 1.00 58.31 451 GLY A O 1
ATOM 3491 N N . SER A 1 452 ? 26.730 -8.472 0.177 1.00 66.00 452 SER A N 1
ATOM 3492 C CA . SER A 1 452 ? 26.040 -7.336 -0.450 1.00 66.00 452 SER A CA 1
ATOM 3493 C C . SER A 1 452 ? 24.534 -7.419 -0.206 1.00 66.00 452 SER A C 1
ATOM 3495 O O . SER A 1 452 ? 23.913 -8.451 -0.466 1.00 66.00 452 SER A O 1
ATOM 3497 N N . SER A 1 453 ? 23.941 -6.307 0.223 1.00 74.06 453 SER A N 1
ATOM 3498 C CA . SER A 1 453 ? 22.490 -6.129 0.276 1.00 74.06 453 SER A CA 1
ATOM 3499 C C . SER A 1 453 ? 21.929 -5.634 -1.073 1.00 74.06 453 SER A C 1
ATOM 3501 O O . SER A 1 453 ? 22.678 -5.084 -1.903 1.00 74.06 453 SER A O 1
ATOM 3503 N N . PRO A 1 454 ? 20.625 -5.850 -1.334 1.00 74.00 454 PRO A N 1
ATOM 3504 C CA . PRO A 1 454 ? 19.929 -5.245 -2.467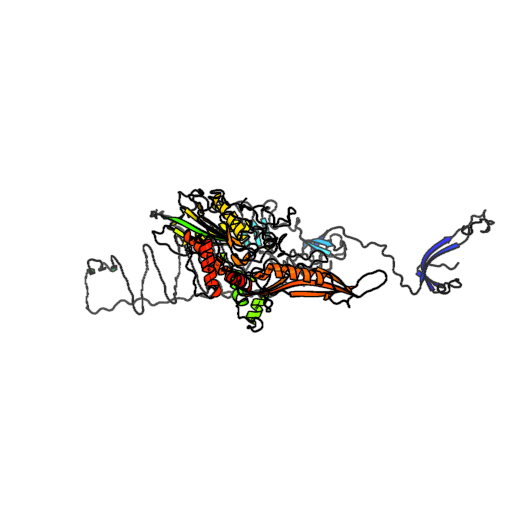 1.00 74.00 454 PRO A CA 1
ATOM 3505 C C . PRO A 1 454 ? 19.870 -3.714 -2.343 1.00 74.00 454 PRO A C 1
ATOM 3507 O O . PRO A 1 454 ? 19.953 -3.154 -1.257 1.00 74.00 454 PRO A O 1
ATOM 3510 N N . ASP A 1 455 ? 19.713 -3.031 -3.477 1.00 74.06 455 ASP A N 1
ATOM 3511 C CA . ASP A 1 455 ? 19.585 -1.564 -3.559 1.00 74.06 455 ASP A CA 1
ATOM 3512 C C . ASP A 1 455 ? 18.096 -1.157 -3.549 1.00 74.06 455 ASP A C 1
ATOM 3514 O O . ASP A 1 455 ? 17.583 -0.580 -4.506 1.00 74.06 455 ASP A O 1
ATOM 3518 N N . ASN A 1 456 ? 17.367 -1.600 -2.519 1.00 79.31 456 ASN A N 1
ATOM 3519 C CA . ASN A 1 456 ? 15.935 -1.357 -2.294 1.00 79.31 456 ASN A CA 1
ATOM 3520 C C . ASN A 1 456 ? 15.622 -1.369 -0.782 1.00 79.31 456 ASN A C 1
ATOM 3522 O O . ASN A 1 456 ? 16.529 -1.508 0.039 1.00 79.31 456 ASN A O 1
ATOM 3526 N N . SER A 1 457 ? 14.350 -1.243 -0.397 1.00 79.50 457 SER A N 1
ATOM 3527 C CA . SER A 1 457 ? 13.944 -1.159 1.011 1.00 79.50 457 SER A CA 1
ATOM 3528 C C . SER A 1 457 ? 14.248 -2.398 1.846 1.00 79.50 457 SER A C 1
ATOM 3530 O O . SER A 1 457 ? 14.504 -2.278 3.041 1.00 79.50 457 SER A O 1
ATOM 3532 N N . TYR A 1 458 ? 14.335 -3.574 1.223 1.00 79.25 458 TYR A N 1
ATOM 3533 C CA . TYR A 1 458 ? 14.779 -4.800 1.884 1.00 79.25 458 TYR A CA 1
ATOM 3534 C C . TYR A 1 458 ? 16.277 -4.800 2.185 1.00 79.25 458 TYR A C 1
ATOM 3536 O O . TYR A 1 458 ? 16.729 -5.688 2.892 1.00 79.25 458 TYR A O 1
ATOM 3544 N N . GLY A 1 459 ? 17.048 -3.859 1.633 1.00 77.69 459 GLY A N 1
ATOM 3545 C CA . GLY A 1 459 ? 18.499 -3.732 1.774 1.00 77.69 459 GLY A CA 1
ATOM 3546 C C . GLY A 1 459 ? 18.978 -2.906 2.964 1.00 77.69 459 GLY A C 1
ATOM 3547 O O . GLY A 1 459 ? 20.184 -2.885 3.224 1.00 77.69 459 GLY A O 1
ATOM 3548 N N . ASN A 1 460 ? 18.052 -2.237 3.655 1.00 84.88 460 ASN A N 1
ATOM 3549 C CA . ASN A 1 460 ? 18.314 -1.301 4.747 1.00 84.88 460 ASN A CA 1
ATOM 3550 C C . ASN A 1 460 ? 17.926 -1.905 6.105 1.00 84.88 460 ASN A C 1
ATOM 3552 O O . ASN A 1 460 ? 16.972 -2.681 6.200 1.00 84.88 460 ASN A O 1
ATOM 3556 N N . ASP A 1 461 ? 18.632 -1.506 7.167 1.00 85.94 461 ASP A N 1
ATOM 3557 C CA . ASP A 1 461 ? 18.192 -1.758 8.548 1.00 85.94 461 ASP A CA 1
ATOM 3558 C C . ASP A 1 461 ? 17.061 -0.787 8.947 1.00 85.94 461 ASP A C 1
ATOM 3560 O O . ASP A 1 461 ? 16.734 0.154 8.224 1.00 85.94 461 ASP A O 1
ATOM 3564 N N . VAL A 1 462 ? 16.464 -0.981 10.121 1.00 90.12 462 VAL A N 1
ATOM 3565 C CA . VAL A 1 462 ? 15.452 -0.064 10.657 1.00 90.12 462 VAL A CA 1
ATOM 3566 C C . VAL A 1 462 ? 16.034 1.329 10.949 1.00 90.12 462 VAL A C 1
ATOM 3568 O O . VAL A 1 462 ? 17.150 1.485 11.460 1.00 90.12 462 VAL A O 1
ATOM 3571 N N . SER A 1 463 ? 15.257 2.368 10.645 1.00 95.56 463 SER A N 1
ATOM 3572 C CA . SER A 1 463 ? 15.612 3.760 10.932 1.00 95.56 463 SER A CA 1
ATOM 3573 C C . SER A 1 463 ? 15.362 4.130 12.396 1.00 95.56 463 SER A C 1
ATOM 3575 O O . SER A 1 463 ? 14.645 3.453 13.134 1.00 95.56 463 SER A O 1
ATOM 3577 N N . ASN A 1 464 ? 15.905 5.266 12.823 1.00 97.25 464 ASN A N 1
ATOM 3578 C CA . ASN A 1 464 ? 15.608 5.846 14.126 1.00 97.25 464 ASN A CA 1
ATOM 3579 C C . ASN A 1 464 ? 14.166 6.351 14.232 1.00 97.25 464 ASN A C 1
ATOM 3581 O O . ASN A 1 464 ? 13.621 6.340 15.329 1.00 97.25 464 ASN A O 1
ATOM 3585 N N . VAL A 1 465 ? 13.524 6.727 13.122 1.00 97.88 465 VAL A N 1
ATOM 3586 C CA . VAL A 1 465 ? 12.094 7.079 13.115 1.00 97.88 465 VAL A CA 1
ATOM 3587 C C . VAL A 1 465 ? 11.244 5.850 13.437 1.00 97.88 465 VAL A C 1
ATOM 3589 O O . VAL A 1 465 ? 10.376 5.933 14.300 1.00 97.88 465 VAL A O 1
ATOM 3592 N N . ALA A 1 466 ? 11.548 4.699 12.829 1.00 96.19 466 ALA A N 1
ATOM 3593 C CA . ALA A 1 466 ? 10.888 3.433 13.146 1.00 96.19 466 ALA A CA 1
ATOM 3594 C C . ALA A 1 466 ? 11.134 3.001 14.605 1.00 96.19 466 ALA A C 1
ATOM 3596 O O . ALA A 1 466 ? 10.201 2.615 15.302 1.00 96.19 466 ALA A O 1
ATOM 3597 N N . ARG A 1 467 ? 12.370 3.146 15.109 1.00 95.88 467 ARG A N 1
ATOM 3598 C CA . ARG A 1 467 ? 12.692 2.850 16.519 1.00 95.88 467 ARG A CA 1
ATOM 3599 C C . ARG A 1 467 ? 11.953 3.770 17.496 1.00 95.88 467 ARG A C 1
ATOM 3601 O O . ARG A 1 467 ? 11.585 3.329 18.581 1.00 95.88 467 ARG A O 1
ATOM 3608 N N . LEU A 1 468 ? 11.767 5.048 17.150 1.00 97.88 468 LEU A N 1
ATOM 3609 C CA . LEU A 1 468 ? 10.977 5.977 17.962 1.00 97.88 468 LEU A CA 1
ATOM 3610 C C . LEU A 1 468 ? 9.501 5.580 17.937 1.00 97.88 468 LEU A C 1
ATOM 3612 O O . LEU A 1 468 ? 8.909 5.485 19.005 1.00 97.88 468 LEU A O 1
ATOM 3616 N N . TYR A 1 469 ? 8.945 5.275 16.763 1.00 97.88 469 TYR A N 1
ATOM 3617 C CA . TYR A 1 469 ? 7.575 4.773 16.626 1.00 97.88 469 TYR A CA 1
ATOM 3618 C C . TYR A 1 469 ? 7.315 3.570 17.547 1.00 97.88 469 TYR A C 1
ATOM 3620 O O . TYR A 1 469 ? 6.386 3.612 18.347 1.00 97.88 469 TYR A O 1
ATOM 3628 N N . ASP A 1 470 ? 8.208 2.574 17.553 1.00 95.56 470 ASP A N 1
ATOM 3629 C CA . ASP A 1 470 ? 8.090 1.387 18.419 1.00 95.56 470 ASP A CA 1
ATOM 3630 C C . ASP A 1 470 ? 8.094 1.715 19.927 1.00 95.56 470 ASP A C 1
ATOM 3632 O O . ASP A 1 470 ? 7.532 0.981 20.747 1.00 95.56 470 ASP A O 1
ATOM 3636 N N . LEU A 1 471 ? 8.750 2.810 20.326 1.00 96.75 471 LEU A N 1
ATOM 3637 C CA . LEU A 1 471 ? 8.779 3.261 21.717 1.00 96.75 471 LEU A CA 1
ATOM 3638 C C . LEU A 1 471 ? 7.633 4.200 22.082 1.00 96.75 471 LEU A C 1
ATOM 3640 O O . LEU A 1 471 ? 7.435 4.426 23.281 1.00 96.75 471 LEU A O 1
ATOM 3644 N N . TYR A 1 472 ? 6.919 4.777 21.115 1.00 98.06 472 TYR A N 1
ATOM 3645 C CA . TYR A 1 472 ? 5.815 5.684 21.410 1.00 98.06 472 TYR A CA 1
ATOM 3646 C C . TYR A 1 472 ? 4.704 4.903 22.113 1.00 98.06 472 TYR A C 1
ATOM 3648 O O . TYR A 1 472 ? 4.395 3.761 21.760 1.00 98.06 472 TYR A O 1
ATOM 3656 N N . ILE A 1 473 ? 4.153 5.479 23.178 1.00 97.12 473 ILE A N 1
ATOM 3657 C CA . ILE A 1 473 ? 3.018 4.878 23.873 1.00 97.12 473 ILE A CA 1
ATOM 3658 C C . ILE A 1 473 ? 1.799 5.058 22.971 1.00 97.12 473 ILE A C 1
ATOM 3660 O O . ILE A 1 473 ? 1.369 6.181 22.732 1.00 97.12 473 ILE A O 1
ATOM 3664 N N . ASP A 1 474 ? 1.278 3.944 22.473 1.00 96.06 474 ASP A N 1
ATOM 3665 C CA . ASP A 1 474 ? 0.057 3.883 21.680 1.00 96.06 474 ASP A CA 1
ATOM 3666 C C . ASP A 1 474 ? -1.033 3.203 22.501 1.00 96.06 474 ASP A C 1
ATOM 3668 O O . ASP A 1 474 ? -0.798 2.135 23.070 1.00 96.06 474 ASP A O 1
ATOM 3672 N N . GLN A 1 475 ? -2.181 3.861 22.586 1.00 95.88 475 GLN A N 1
ATOM 3673 C CA . GLN A 1 475 ? -3.337 3.475 23.385 1.00 95.88 475 GLN A CA 1
ATOM 3674 C C . GLN A 1 475 ? -4.603 3.386 22.523 1.00 95.88 475 GLN A C 1
ATOM 3676 O O . GLN A 1 475 ? -5.707 3.426 23.059 1.00 95.88 475 GLN A O 1
ATOM 3681 N N . ALA A 1 476 ? -4.461 3.279 21.194 1.00 91.56 476 ALA A N 1
ATOM 3682 C CA . ALA A 1 476 ? -5.590 3.124 20.274 1.00 91.56 476 ALA A CA 1
ATOM 3683 C C . ALA A 1 476 ? -6.499 1.940 20.648 1.00 91.56 476 ALA A C 1
ATOM 3685 O O . ALA A 1 476 ? -7.719 2.061 20.608 1.00 91.56 476 ALA A O 1
ATOM 3686 N N . ASP A 1 477 ? -5.902 0.814 21.044 1.00 91.88 477 ASP A N 1
ATOM 3687 C CA . ASP A 1 477 ? -6.602 -0.431 21.385 1.00 91.88 477 ASP A CA 1
ATOM 3688 C C . ASP A 1 477 ? -6.913 -0.575 22.892 1.00 91.88 477 ASP A C 1
ATOM 3690 O O . ASP A 1 477 ? -7.316 -1.645 23.352 1.00 91.88 477 ASP A O 1
ATOM 3694 N N . GLU A 1 478 ? -6.685 0.469 23.697 1.00 92.31 478 GLU A N 1
ATOM 3695 C CA . GLU A 1 478 ? -6.890 0.435 25.149 1.00 92.31 478 GLU A CA 1
ATOM 3696 C C . GLU A 1 478 ? -8.235 1.068 25.545 1.00 92.31 478 GLU A C 1
ATOM 3698 O O . GLU A 1 478 ? -8.625 2.114 25.026 1.00 92.31 478 GLU A O 1
ATOM 3703 N N . SER A 1 479 ? -8.922 0.467 26.523 1.00 90.12 479 SER A N 1
ATOM 3704 C CA . SER A 1 479 ? -10.046 1.107 27.217 1.00 90.12 479 SER A CA 1
ATOM 3705 C C . SER A 1 479 ? -9.502 1.980 28.346 1.00 90.12 479 SER A C 1
ATOM 3707 O O . SER A 1 479 ? -8.787 1.497 29.233 1.00 90.12 479 SER A O 1
ATOM 3709 N N . LEU A 1 480 ? -9.799 3.274 28.293 1.00 89.44 480 LEU A N 1
ATOM 3710 C CA . LEU A 1 480 ? -9.281 4.262 29.226 1.00 89.44 480 LEU A CA 1
ATOM 3711 C C . LEU A 1 480 ? -10.189 4.409 30.455 1.00 89.44 480 LEU A C 1
ATOM 3713 O O . LEU A 1 480 ? -11.405 4.249 30.363 1.00 89.44 480 LEU A O 1
ATOM 3717 N N . PRO A 1 481 ? -9.619 4.754 31.625 1.00 87.62 481 PRO A N 1
ATOM 3718 C CA . PRO A 1 481 ? -10.407 5.122 32.794 1.00 87.62 481 PRO A CA 1
ATOM 3719 C C . PRO A 1 481 ? -11.348 6.296 32.512 1.00 87.62 481 PRO A C 1
ATOM 3721 O O . PRO A 1 481 ? -11.028 7.184 31.721 1.00 87.62 481 PRO A O 1
ATOM 3724 N N . ILE A 1 482 ? -12.466 6.343 33.241 1.00 80.38 482 ILE A N 1
ATOM 3725 C CA . ILE A 1 482 ? -13.455 7.421 33.124 1.00 80.38 482 ILE A CA 1
ATOM 3726 C C . ILE A 1 482 ? -12.788 8.789 33.322 1.00 80.38 482 ILE A C 1
ATOM 3728 O O . ILE A 1 482 ? -13.035 9.684 32.546 1.00 80.38 482 ILE A O 1
ATOM 3732 N N . ASP A 1 483 ? -11.850 8.969 34.247 1.00 84.00 483 ASP A N 1
ATOM 3733 C CA . ASP A 1 483 ? -11.213 10.271 34.494 1.00 84.00 483 ASP A CA 1
ATOM 3734 C C . ASP A 1 483 ? -10.056 10.635 33.534 1.00 84.00 483 ASP A C 1
ATOM 3736 O O . ASP A 1 483 ? -9.383 11.656 33.734 1.00 84.00 483 ASP A O 1
ATOM 3740 N N . ALA A 1 484 ? -9.806 9.835 32.490 1.00 88.31 484 ALA A N 1
ATOM 3741 C CA . ALA A 1 484 ? -8.707 10.053 31.554 1.00 88.31 484 ALA A CA 1
ATOM 3742 C C . ALA A 1 484 ? -8.837 11.388 30.796 1.00 88.31 484 ALA A C 1
ATOM 3744 O O . ALA A 1 484 ? -9.829 11.670 30.130 1.00 88.31 484 ALA A O 1
ATOM 3745 N N . LYS A 1 485 ? -7.786 12.218 30.867 1.00 91.69 485 LYS A N 1
ATOM 3746 C CA . LYS A 1 485 ? -7.730 13.549 30.224 1.00 91.69 485 LYS A CA 1
ATOM 3747 C C . LYS A 1 485 ? -6.950 13.589 28.911 1.00 91.69 485 LYS A C 1
ATOM 3749 O O . LYS A 1 485 ? -7.109 14.541 28.143 1.00 91.69 485 LYS A O 1
ATOM 3754 N N . THR A 1 486 ? -6.145 12.565 28.641 1.00 93.75 486 THR A N 1
ATOM 3755 C CA . THR A 1 486 ? -5.311 12.477 27.440 1.00 93.75 486 THR A CA 1
ATOM 3756 C C . THR A 1 486 ? -5.247 11.039 26.941 1.00 93.75 486 THR A C 1
ATOM 3758 O O . THR A 1 486 ? -5.132 10.122 27.750 1.00 93.75 486 THR A O 1
ATOM 3761 N N . VAL A 1 487 ? -5.254 10.862 25.621 1.00 95.88 487 VAL A N 1
ATOM 3762 C CA . VAL A 1 487 ? -4.951 9.597 24.938 1.00 95.88 487 VAL A CA 1
ATOM 3763 C C . VAL A 1 487 ? -3.799 9.806 23.961 1.00 95.88 487 VAL A C 1
ATOM 3765 O O . VAL A 1 487 ? -3.690 10.876 23.364 1.00 95.88 487 VAL A O 1
ATOM 3768 N N . ASN A 1 488 ? -2.935 8.804 23.803 1.00 97.50 488 ASN A N 1
ATOM 3769 C CA . ASN A 1 488 ? -1.801 8.847 22.882 1.00 97.50 488 ASN A CA 1
ATOM 3770 C C 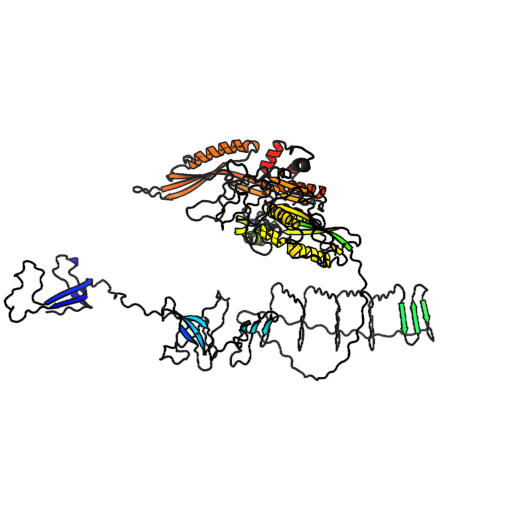. ASN A 1 488 ? -2.004 7.818 21.766 1.00 97.50 488 ASN A C 1
ATOM 3772 O O . ASN A 1 488 ? -2.187 6.641 22.059 1.00 97.50 488 ASN A O 1
ATOM 3776 N N . LEU A 1 489 ? -1.949 8.253 20.509 1.00 97.62 489 LEU A N 1
ATOM 3777 C CA . LEU A 1 489 ? -1.996 7.392 19.325 1.00 97.62 489 LEU A CA 1
ATOM 3778 C C . LEU A 1 489 ? -0.698 7.529 18.535 1.00 97.62 489 LEU A C 1
ATOM 3780 O O . LEU A 1 489 ? -0.075 8.595 18.542 1.00 97.62 489 LEU A O 1
ATOM 3784 N N . SER A 1 490 ? -0.309 6.484 17.811 1.00 97.19 490 SER A N 1
ATOM 3785 C CA . SER A 1 490 ? 0.880 6.512 16.959 1.00 97.19 490 SER A CA 1
ATOM 3786 C C . SER A 1 490 ? 0.546 6.200 15.500 1.00 97.19 490 SER A C 1
ATOM 3788 O O . SER A 1 490 ? -0.264 5.330 15.193 1.00 97.19 490 SER A O 1
ATOM 3790 N N . VAL A 1 491 ? 1.171 6.921 14.571 1.00 97.69 491 VAL A N 1
ATOM 3791 C CA . VAL A 1 491 ? 0.988 6.743 13.128 1.00 97.69 491 VAL A CA 1
ATOM 3792 C C . VAL A 1 491 ? 2.349 6.712 12.448 1.00 97.69 491 VAL A C 1
ATOM 3794 O O . VAL A 1 491 ? 3.103 7.686 12.480 1.00 97.69 491 VAL A O 1
ATOM 3797 N N . TYR A 1 492 ? 2.645 5.590 11.796 1.00 97.12 492 TYR A N 1
ATOM 3798 C CA . TYR A 1 492 ? 3.851 5.408 10.996 1.00 97.12 492 TYR A CA 1
ATOM 3799 C C . TYR A 1 492 ? 3.550 5.598 9.509 1.00 97.12 492 TYR A C 1
ATOM 3801 O O . TYR A 1 492 ? 2.576 5.055 8.988 1.00 97.12 492 TYR A O 1
ATOM 3809 N N . VAL A 1 493 ? 4.401 6.364 8.831 1.00 96.06 493 VAL A N 1
ATOM 3810 C CA . VAL A 1 493 ? 4.318 6.657 7.400 1.00 96.06 493 VAL A CA 1
ATOM 3811 C C . VAL A 1 493 ? 5.568 6.110 6.718 1.00 96.06 493 VAL A C 1
ATOM 3813 O O . VAL A 1 493 ? 6.693 6.503 7.046 1.00 96.06 493 VAL A O 1
ATOM 3816 N N . ASP A 1 494 ? 5.353 5.211 5.755 1.00 92.50 494 ASP A N 1
ATOM 3817 C CA . ASP A 1 494 ? 6.415 4.558 4.989 1.00 92.50 494 ASP A CA 1
ATOM 3818 C C . ASP A 1 494 ? 7.352 5.579 4.320 1.00 92.50 494 ASP A C 1
ATOM 3820 O O . ASP A 1 494 ? 6.952 6.667 3.889 1.00 92.50 494 ASP A O 1
ATOM 3824 N N . GLY A 1 495 ? 8.619 5.197 4.169 1.00 90.88 495 GLY A N 1
ATOM 3825 C CA . GLY A 1 495 ? 9.635 6.031 3.545 1.00 90.88 495 GLY A CA 1
ATOM 3826 C C . GLY A 1 495 ? 9.326 6.419 2.099 1.00 90.88 495 GLY A C 1
ATOM 3827 O O . GLY A 1 495 ? 8.576 5.757 1.375 1.00 90.88 495 GLY A O 1
ATOM 3828 N N . ILE A 1 496 ? 9.916 7.519 1.634 1.00 91.56 496 ILE A N 1
ATOM 3829 C CA . ILE A 1 496 ? 9.733 7.969 0.248 1.00 91.56 496 ILE A CA 1
ATOM 3830 C C . ILE A 1 496 ? 10.241 6.882 -0.710 1.00 91.56 496 ILE A C 1
ATOM 3832 O O . ILE A 1 496 ? 11.366 6.392 -0.586 1.00 91.56 496 ILE A O 1
ATOM 3836 N N . GLY A 1 497 ? 9.407 6.532 -1.689 1.00 85.06 497 GLY A N 1
ATOM 3837 C CA . GLY A 1 497 ? 9.708 5.534 -2.711 1.00 85.06 497 GLY A CA 1
ATOM 3838 C C . GLY A 1 497 ? 9.731 4.077 -2.243 1.00 85.06 497 GLY A C 1
ATOM 3839 O O . GLY A 1 497 ? 10.343 3.250 -2.918 1.00 85.06 497 GLY A O 1
ATOM 3840 N N . THR A 1 498 ? 9.089 3.763 -1.117 1.00 87.12 498 THR A N 1
ATOM 3841 C CA . THR A 1 498 ? 8.891 2.383 -0.643 1.00 87.12 498 THR A CA 1
ATOM 3842 C C . THR A 1 498 ? 7.413 2.021 -0.525 1.00 87.12 498 THR A C 1
ATOM 3844 O O . THR A 1 498 ? 6.538 2.877 -0.640 1.00 87.12 498 THR A O 1
ATOM 3847 N N . SER A 1 499 ? 7.086 0.755 -0.301 1.00 83.31 499 SER A N 1
ATOM 3848 C CA . SER A 1 499 ? 5.734 0.373 0.113 1.00 83.31 499 SER A CA 1
ATOM 3849 C C . SER A 1 499 ? 5.762 -0.889 0.960 1.00 83.31 499 SER A C 1
ATOM 3851 O O . SER A 1 499 ? 6.499 -1.829 0.673 1.00 83.31 499 SER A O 1
ATOM 3853 N N . SER A 1 500 ? 4.933 -0.906 2.001 1.00 75.88 500 SER A N 1
ATOM 3854 C CA . SER A 1 500 ? 4.662 -2.093 2.816 1.00 75.88 500 SER A CA 1
ATOM 3855 C C . SER A 1 500 ? 3.682 -3.076 2.155 1.00 75.88 500 SER A C 1
ATOM 3857 O O . SER A 1 500 ? 3.584 -4.221 2.593 1.00 75.88 500 SER A O 1
ATOM 3859 N N . THR A 1 501 ? 2.956 -2.655 1.110 1.00 72.31 501 THR A N 1
ATOM 3860 C CA . THR A 1 501 ? 1.895 -3.442 0.444 1.00 72.31 501 THR A CA 1
ATOM 3861 C C . THR A 1 501 ? 2.095 -3.615 -1.067 1.00 72.31 501 THR A C 1
ATOM 3863 O O . THR A 1 501 ? 1.356 -4.370 -1.697 1.00 72.31 501 THR A O 1
ATOM 3866 N N . GLY A 1 502 ? 3.097 -2.956 -1.654 1.00 75.00 502 GLY A N 1
ATOM 3867 C CA . GLY A 1 502 ? 3.440 -3.011 -3.077 1.00 75.00 502 GLY A CA 1
ATOM 3868 C C . GLY A 1 502 ? 4.946 -2.882 -3.321 1.00 75.00 502 GLY A C 1
ATOM 3869 O O . GLY A 1 502 ? 5.744 -2.984 -2.395 1.00 75.00 502 GLY A O 1
ATOM 3870 N N . GLU A 1 503 ? 5.348 -2.656 -4.573 1.00 81.06 503 GLU A N 1
ATOM 3871 C CA . GLU A 1 503 ? 6.765 -2.525 -4.943 1.00 81.06 503 GLU A CA 1
ATOM 3872 C C . GLU A 1 503 ? 7.337 -1.120 -4.667 1.00 81.06 503 GLU A C 1
ATOM 3874 O O . GLU A 1 503 ? 6.632 -0.103 -4.679 1.00 81.06 503 GLU A O 1
ATOM 3879 N N . ASP A 1 504 ? 8.655 -1.062 -4.466 1.00 85.25 504 ASP A N 1
ATOM 3880 C CA . ASP A 1 504 ? 9.408 0.184 -4.324 1.00 85.25 504 ASP A CA 1
ATOM 3881 C C . ASP A 1 504 ? 9.449 0.984 -5.641 1.00 85.25 504 ASP A C 1
ATOM 3883 O O . ASP A 1 504 ? 9.802 0.477 -6.710 1.00 85.25 504 ASP A O 1
ATOM 3887 N N . SER A 1 505 ? 9.172 2.287 -5.571 1.00 86.31 505 SER A N 1
ATOM 3888 C CA . SER A 1 505 ? 9.238 3.191 -6.721 1.00 86.31 505 SER A CA 1
ATOM 3889 C C . SER A 1 505 ? 10.621 3.826 -6.852 1.00 86.31 505 SER A C 1
ATOM 3891 O O . SER A 1 505 ? 10.898 4.878 -6.272 1.00 86.31 505 SER A O 1
ATOM 3893 N N . THR A 1 506 ? 11.475 3.264 -7.711 1.00 83.38 506 THR A N 1
ATOM 3894 C CA . THR A 1 506 ? 12.794 3.853 -8.034 1.00 83.38 506 THR A CA 1
ATOM 3895 C C . THR A 1 506 ? 12.703 5.290 -8.566 1.00 83.38 506 THR A C 1
ATOM 3897 O O . THR A 1 506 ? 13.601 6.102 -8.332 1.00 83.38 506 THR A O 1
ATOM 3900 N N . PHE A 1 507 ? 11.604 5.639 -9.244 1.00 85.62 507 PHE A N 1
ATOM 3901 C CA . PHE A 1 507 ? 11.326 7.011 -9.671 1.00 85.62 507 PHE A CA 1
ATOM 3902 C C . PHE A 1 507 ? 11.110 7.940 -8.473 1.00 85.62 507 PHE A C 1
ATOM 3904 O O . PHE A 1 507 ? 11.746 8.993 -8.398 1.00 85.62 507 PHE A O 1
ATOM 3911 N N . SER A 1 508 ? 10.271 7.539 -7.513 1.00 86.25 508 SER A N 1
ATOM 3912 C CA . SER A 1 508 ? 9.993 8.347 -6.320 1.00 86.25 508 SER A CA 1
ATOM 3913 C C . SER A 1 508 ? 11.214 8.429 -5.397 1.00 86.25 508 SER A C 1
ATOM 3915 O O . SER A 1 508 ? 11.518 9.502 -4.879 1.00 86.25 508 SER A O 1
ATOM 3917 N N . GLN A 1 509 ? 11.995 7.347 -5.273 1.00 82.81 509 GLN A N 1
ATOM 3918 C CA . GLN A 1 509 ? 13.286 7.365 -4.570 1.00 82.81 509 GLN A CA 1
ATOM 3919 C C . GLN A 1 509 ? 14.297 8.301 -5.244 1.00 82.81 509 GLN A C 1
ATOM 3921 O O . GLN A 1 509 ? 15.022 9.024 -4.565 1.00 82.81 509 GLN A O 1
ATOM 3926 N N . GLY A 1 510 ? 14.342 8.342 -6.577 1.00 80.25 510 GLY A N 1
ATOM 3927 C CA . GLY A 1 510 ? 15.263 9.212 -7.310 1.00 80.25 510 GLY A CA 1
ATOM 3928 C C . GLY A 1 510 ? 14.875 10.691 -7.267 1.00 80.25 510 GLY A C 1
ATOM 3929 O O . GLY A 1 510 ? 15.740 11.548 -7.116 1.00 80.25 510 GLY A O 1
ATOM 3930 N N . THR A 1 511 ? 13.582 10.998 -7.369 1.00 85.50 511 THR A N 1
ATOM 3931 C CA . THR A 1 511 ? 13.097 12.367 -7.626 1.00 85.50 511 THR A CA 1
ATOM 3932 C C . THR A 1 511 ? 12.427 13.040 -6.431 1.00 85.50 511 THR A C 1
ATOM 3934 O O . THR A 1 511 ? 12.356 14.262 -6.388 1.00 85.50 511 THR A O 1
ATOM 3937 N N . GLY A 1 512 ? 11.931 12.274 -5.458 1.00 82.31 512 GLY A N 1
ATOM 3938 C CA . GLY A 1 512 ? 11.135 12.793 -4.344 1.00 82.31 512 GLY A CA 1
ATOM 3939 C C . GLY A 1 512 ? 9.682 13.127 -4.708 1.00 82.31 512 GLY A C 1
ATOM 3940 O O . GLY A 1 512 ? 8.921 13.509 -3.821 1.00 82.31 512 GLY A O 1
ATOM 3941 N N . ILE A 1 513 ? 9.277 12.941 -5.970 1.00 87.00 513 ILE A N 1
ATOM 3942 C CA . ILE A 1 513 ? 7.906 13.138 -6.473 1.00 87.00 513 ILE A CA 1
ATOM 3943 C C . ILE A 1 513 ? 7.299 11.815 -6.960 1.00 87.00 513 ILE A C 1
ATOM 3945 O O . ILE A 1 513 ? 7.986 10.805 -7.063 1.00 87.00 513 ILE A O 1
ATOM 3949 N N . GLY A 1 514 ? 6.011 11.824 -7.300 1.00 86.94 514 GLY A N 1
ATOM 3950 C CA . GLY A 1 514 ? 5.286 10.642 -7.771 1.00 86.94 514 GLY A CA 1
ATOM 3951 C C . GLY A 1 514 ? 4.454 9.983 -6.672 1.00 86.94 514 GLY A C 1
ATOM 3952 O O . GLY A 1 514 ? 4.251 10.556 -5.605 1.00 86.94 514 GLY A O 1
ATOM 3953 N N . VAL A 1 515 ? 3.964 8.774 -6.953 1.00 85.69 515 VAL A N 1
ATOM 3954 C CA . VAL A 1 515 ? 2.975 8.058 -6.120 1.00 85.69 515 VAL A CA 1
ATOM 3955 C C . VAL A 1 515 ? 3.467 7.709 -4.712 1.00 85.69 515 VAL A C 1
ATOM 3957 O O . VAL A 1 515 ? 2.655 7.489 -3.826 1.00 85.69 515 VAL A O 1
ATOM 3960 N N . GLN A 1 516 ? 4.785 7.681 -4.497 1.00 88.81 516 GLN A N 1
ATOM 3961 C CA . GLN A 1 516 ? 5.423 7.480 -3.190 1.00 88.81 516 GLN A CA 1
ATOM 3962 C C . GLN A 1 516 ? 6.358 8.662 -2.849 1.00 88.81 516 GLN A C 1
ATOM 3964 O O . GLN A 1 516 ? 7.359 8.485 -2.157 1.00 88.81 516 GLN A O 1
ATOM 3969 N N . GLY A 1 517 ? 6.099 9.853 -3.408 1.00 90.19 517 GLY A N 1
ATOM 3970 C CA . GLY A 1 517 ? 6.876 11.078 -3.180 1.00 90.19 517 GLY A CA 1
ATOM 3971 C C . GLY A 1 517 ? 6.549 11.783 -1.856 1.00 90.19 517 GLY A C 1
ATOM 3972 O O . GLY A 1 517 ? 5.647 11.374 -1.132 1.00 90.19 517 GLY A O 1
ATOM 3973 N N . VAL A 1 518 ? 7.248 12.884 -1.554 1.00 90.94 518 VAL A N 1
ATOM 3974 C CA . VAL A 1 518 ? 7.097 13.629 -0.283 1.00 90.94 518 VAL A CA 1
ATOM 3975 C C . VAL A 1 518 ? 5.653 14.087 -0.063 1.00 90.94 518 VAL A C 1
ATOM 3977 O O . VAL A 1 518 ? 5.065 13.776 0.968 1.00 90.94 518 VAL A O 1
ATOM 3980 N N . ARG A 1 519 ? 5.051 14.764 -1.051 1.00 93.69 519 ARG A N 1
ATOM 3981 C CA . ARG A 1 519 ? 3.655 15.224 -0.964 1.00 93.69 519 ARG A CA 1
ATOM 3982 C C . ARG A 1 519 ? 2.670 14.060 -0.818 1.00 93.69 519 ARG A C 1
ATOM 3984 O O . ARG A 1 519 ? 1.758 14.150 -0.007 1.00 93.69 519 ARG A O 1
ATOM 3991 N N . ALA A 1 520 ? 2.886 12.961 -1.543 1.00 92.88 520 ALA A N 1
ATOM 3992 C CA . ALA A 1 520 ? 2.026 11.782 -1.459 1.00 92.88 520 ALA A CA 1
ATOM 3993 C C . ALA A 1 520 ? 2.020 11.180 -0.041 1.00 92.88 520 ALA A C 1
ATOM 3995 O O . ALA A 1 520 ? 0.962 10.818 0.459 1.00 92.88 520 ALA A O 1
ATOM 3996 N N . ARG A 1 521 ? 3.172 11.157 0.650 1.00 93.56 521 ARG A N 1
ATOM 3997 C CA . ARG A 1 521 ? 3.253 10.718 2.057 1.00 93.56 521 ARG A CA 1
ATOM 3998 C C . ARG A 1 521 ? 2.488 11.609 3.017 1.00 93.56 521 ARG A C 1
ATOM 4000 O O . ARG A 1 521 ? 1.906 11.110 3.970 1.00 93.56 521 ARG A O 1
ATOM 4007 N N . VAL A 1 522 ? 2.460 12.913 2.764 1.00 95.31 522 VAL A N 1
ATOM 4008 C CA . VAL A 1 522 ? 1.647 13.847 3.551 1.00 95.31 522 VAL A CA 1
ATOM 4009 C C . VAL A 1 522 ? 0.156 13.624 3.276 1.00 95.31 522 VAL A C 1
ATOM 4011 O O . VAL A 1 522 ? -0.635 13.571 4.213 1.00 95.31 522 VAL A O 1
ATOM 4014 N N . GLU A 1 523 ? -0.230 13.409 2.018 1.00 94.19 523 GLU A N 1
ATOM 4015 C CA . GLU A 1 523 ? -1.615 13.118 1.609 1.00 94.19 523 GLU A CA 1
ATOM 4016 C C . GLU A 1 523 ? -2.128 11.745 2.081 1.00 94.19 523 GLU A C 1
ATOM 4018 O O . GLU A 1 523 ? -3.337 11.552 2.187 1.00 94.19 523 GLU A O 1
ATOM 4023 N N . GLU A 1 524 ? -1.234 10.815 2.420 1.00 93.31 524 GLU A N 1
ATOM 4024 C CA . GLU A 1 524 ? -1.552 9.508 3.012 1.00 93.31 524 GLU A CA 1
ATOM 4025 C C . GLU A 1 524 ? -1.873 9.593 4.517 1.00 93.31 524 GLU A C 1
ATOM 4027 O O . GLU A 1 524 ? -2.503 8.696 5.075 1.00 93.31 524 GLU A O 1
ATOM 4032 N N . THR A 1 525 ? -1.496 10.682 5.194 1.00 95.94 525 THR A N 1
ATOM 4033 C CA . THR A 1 525 ? -1.685 10.808 6.650 1.00 95.94 525 THR A CA 1
ATOM 4034 C C . THR A 1 525 ? -3.143 10.814 7.118 1.00 95.94 525 THR A C 1
ATOM 4036 O O . THR A 1 525 ? -3.411 10.167 8.133 1.00 95.94 525 THR A O 1
ATOM 4039 N N . PRO A 1 526 ? -4.119 11.464 6.442 1.00 95.44 526 PRO A N 1
ATOM 4040 C CA . PRO A 1 526 ? -5.481 11.524 6.961 1.00 95.44 526 PRO A CA 1
ATOM 4041 C C . PRO A 1 526 ? -6.166 10.157 7.135 1.00 95.44 526 PRO A C 1
ATOM 4043 O O . PRO A 1 526 ? -6.692 9.921 8.222 1.00 95.44 526 PRO A O 1
ATOM 4046 N N . PRO A 1 527 ? -6.153 9.219 6.160 1.00 93.75 527 PRO A N 1
ATOM 4047 C CA . PRO A 1 527 ? -6.748 7.901 6.375 1.00 93.75 527 PRO A CA 1
ATOM 4048 C C . PRO A 1 527 ? -6.030 7.083 7.460 1.00 93.75 527 PRO A C 1
ATOM 4050 O O . PRO A 1 527 ? -6.689 6.308 8.151 1.00 93.75 527 PRO A O 1
ATOM 4053 N N . LEU A 1 528 ? -4.717 7.263 7.658 1.00 95.19 528 LEU A N 1
ATOM 4054 C CA . LEU A 1 528 ? -3.979 6.584 8.731 1.00 95.19 528 LEU A CA 1
ATOM 4055 C C . LEU A 1 528 ? -4.384 7.098 10.120 1.00 95.19 528 LEU A C 1
ATOM 4057 O O . LEU A 1 528 ? -4.642 6.300 11.019 1.00 95.19 528 LEU A O 1
ATOM 4061 N N . ILE A 1 529 ? -4.497 8.420 10.276 1.00 96.12 529 ILE A N 1
ATOM 4062 C CA . ILE A 1 529 ? -4.946 9.051 11.524 1.00 96.12 529 ILE A CA 1
ATOM 4063 C C . ILE A 1 529 ? -6.395 8.656 11.824 1.00 96.12 529 ILE A C 1
ATOM 4065 O O . ILE A 1 529 ? -6.692 8.253 12.944 1.00 96.12 529 ILE A O 1
ATOM 4069 N N . LEU A 1 530 ? -7.286 8.708 10.827 1.00 95.06 530 LEU A N 1
ATOM 4070 C CA . LEU A 1 530 ? -8.686 8.308 10.993 1.00 95.06 530 LEU A CA 1
ATOM 4071 C C . LEU A 1 530 ? -8.826 6.850 11.422 1.00 95.06 530 LEU A C 1
ATOM 4073 O O . LEU A 1 530 ? -9.659 6.555 12.272 1.00 95.06 530 LEU A O 1
ATOM 4077 N N . LYS A 1 531 ? -8.000 5.950 10.879 1.00 93.31 531 LYS A N 1
ATOM 4078 C CA . LYS A 1 531 ? -7.984 4.548 11.302 1.00 93.31 531 LYS A CA 1
ATOM 4079 C C . LYS A 1 531 ? -7.626 4.421 12.785 1.00 93.31 531 LYS A C 1
ATOM 4081 O O . LYS A 1 531 ? -8.358 3.763 13.512 1.00 93.31 531 LYS A O 1
ATOM 4086 N N . ALA A 1 532 ? -6.552 5.074 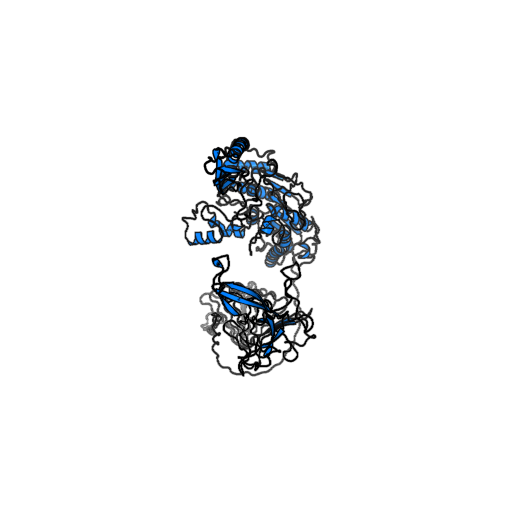13.235 1.00 93.81 532 ALA A N 1
ATOM 4087 C CA . ALA A 1 532 ? -6.149 5.049 14.644 1.00 93.81 532 ALA A CA 1
ATOM 4088 C C . ALA A 1 532 ? -7.217 5.672 15.563 1.00 93.81 532 ALA A C 1
ATOM 4090 O O . ALA A 1 532 ? -7.519 5.138 16.626 1.00 93.81 532 ALA A O 1
ATOM 4091 N N . MET A 1 533 ? -7.829 6.777 15.129 1.00 94.75 533 MET A N 1
ATOM 4092 C CA . MET A 1 533 ? -8.914 7.444 15.849 1.00 94.75 533 MET A CA 1
ATOM 4093 C C . MET A 1 533 ? -10.181 6.586 15.937 1.00 94.75 533 MET A C 1
ATOM 4095 O O . MET A 1 533 ? -10.843 6.589 16.969 1.00 94.75 533 MET A O 1
ATOM 4099 N N . GLN A 1 534 ? -10.518 5.847 14.878 1.00 92.94 534 GLN A N 1
ATOM 4100 C CA . GLN A 1 534 ? -11.673 4.956 14.870 1.00 92.94 534 GLN A CA 1
ATOM 4101 C C . GLN A 1 534 ? -11.466 3.775 15.818 1.00 92.94 534 GLN A C 1
ATOM 4103 O O . GLN A 1 534 ? -12.329 3.511 16.644 1.00 92.94 534 GLN A O 1
ATOM 4108 N N . THR A 1 535 ? -10.290 3.146 15.775 1.00 92.62 535 THR A N 1
ATOM 4109 C CA . THR A 1 535 ? -9.903 2.108 16.738 1.00 92.62 535 THR A CA 1
ATOM 4110 C C . THR A 1 535 ? -10.002 2.606 18.185 1.00 92.62 535 THR A C 1
ATOM 4112 O O . THR A 1 535 ? -10.555 1.916 19.037 1.00 92.62 535 THR A O 1
ATOM 4115 N N . PHE A 1 536 ? -9.555 3.836 18.454 1.00 94.38 536 PHE A N 1
ATOM 4116 C CA . PHE A 1 536 ? -9.731 4.472 19.760 1.00 94.38 536 PHE A CA 1
ATOM 4117 C C . PHE A 1 536 ? -11.208 4.646 20.150 1.00 94.38 536 PHE A C 1
ATOM 4119 O O . PHE A 1 536 ? -11.581 4.280 21.266 1.00 94.38 536 PHE A O 1
ATOM 4126 N N . GLN A 1 537 ? -12.048 5.174 19.252 1.00 91.94 537 GLN A N 1
ATOM 4127 C CA . GLN A 1 537 ? -13.470 5.416 19.525 1.00 91.94 537 GLN A CA 1
ATOM 4128 C C . GLN A 1 537 ? -14.249 4.123 19.764 1.00 91.94 537 GLN A C 1
ATOM 4130 O O . GLN A 1 537 ? -15.099 4.085 20.650 1.00 91.94 537 GLN A O 1
ATOM 4135 N N . ASP A 1 538 ? -13.945 3.067 19.006 1.00 90.06 538 ASP A N 1
ATOM 4136 C CA . ASP A 1 538 ? -14.587 1.758 19.147 1.00 90.06 538 ASP A CA 1
ATOM 4137 C C . ASP A 1 538 ? -14.355 1.174 20.556 1.00 90.06 538 ASP A C 1
ATOM 4139 O O . ASP A 1 538 ? -15.227 0.496 21.100 1.00 90.06 538 ASP A O 1
ATOM 4143 N N . ASN A 1 539 ? -13.209 1.485 21.176 1.00 90.94 539 ASN A N 1
ATOM 4144 C CA . ASN A 1 539 ? -12.854 1.057 22.533 1.00 90.94 539 ASN A CA 1
ATOM 4145 C C . ASN A 1 539 ? -13.260 2.054 23.639 1.00 90.94 539 ASN A C 1
ATOM 4147 O O . ASN A 1 539 ? -13.259 1.684 24.816 1.00 90.94 539 ASN A O 1
ATOM 4151 N N . ASN A 1 540 ? -13.588 3.303 23.286 1.00 92.19 540 ASN A N 1
ATOM 4152 C CA . ASN A 1 540 ? -13.884 4.403 24.217 1.00 92.19 540 ASN A CA 1
ATOM 4153 C C . ASN A 1 540 ? -15.085 5.248 23.728 1.00 92.19 540 ASN A C 1
ATOM 4155 O O . ASN A 1 540 ? -14.924 6.435 23.424 1.00 92.19 540 ASN A O 1
ATOM 4159 N N . PRO A 1 541 ? -16.293 4.660 23.609 1.00 89.62 541 PRO A N 1
ATOM 4160 C CA . PRO A 1 541 ? -17.452 5.325 23.006 1.00 89.62 541 PRO A CA 1
ATOM 4161 C C . PRO A 1 541 ? -17.975 6.521 23.819 1.00 89.62 541 PRO A C 1
ATOM 4163 O O . PRO A 1 541 ? -18.664 7.375 23.269 1.00 89.62 541 PRO A O 1
ATOM 4166 N N . ASP A 1 542 ? -17.634 6.597 25.106 1.00 89.12 542 ASP A N 1
ATOM 4167 C CA . ASP A 1 542 ? -17.989 7.667 26.042 1.00 89.12 542 ASP A CA 1
ATOM 4168 C C . ASP A 1 542 ? -17.086 8.910 25.931 1.00 89.12 542 ASP A C 1
ATOM 4170 O O . ASP A 1 542 ? -17.331 9.918 26.597 1.00 89.12 542 ASP A O 1
ATOM 4174 N N . LYS A 1 543 ? -16.036 8.863 25.098 1.00 90.50 543 LYS A N 1
ATOM 4175 C CA . LYS A 1 543 ? -15.057 9.945 24.949 1.00 90.50 543 LYS A CA 1
ATOM 4176 C C . LYS A 1 543 ? -15.231 10.707 23.637 1.00 90.50 543 LYS A C 1
ATOM 4178 O O . LYS A 1 543 ? -15.451 10.122 22.578 1.00 90.50 543 LYS A O 1
ATOM 4183 N N . ARG A 1 544 ? -15.059 12.030 23.707 1.00 93.12 544 ARG A N 1
ATOM 4184 C CA . ARG A 1 544 ? -14.972 12.951 22.562 1.00 93.12 544 ARG A CA 1
ATOM 4185 C C . ARG A 1 544 ? -13.661 13.724 22.591 1.00 93.12 544 ARG A C 1
ATOM 4187 O O . ARG A 1 544 ? -13.135 14.071 23.640 1.00 93.12 544 ARG A O 1
ATOM 4194 N N . VAL A 1 545 ? -13.120 14.040 21.425 1.00 95.12 545 VAL A N 1
ATOM 4195 C CA . VAL A 1 545 ? -11.858 14.762 21.266 1.00 95.12 545 VAL A CA 1
ATOM 4196 C C . VAL A 1 545 ? -12.119 16.265 21.264 1.00 95.12 545 VAL A C 1
ATOM 4198 O O . VAL A 1 545 ? -12.660 16.817 20.306 1.00 95.12 545 VAL A O 1
ATOM 4201 N N . ALA A 1 546 ? -11.691 16.947 22.323 1.00 94.94 546 ALA A N 1
ATOM 4202 C CA . ALA A 1 546 ? -11.760 18.407 22.426 1.00 94.94 546 ALA A CA 1
ATOM 4203 C C . ALA A 1 546 ? -10.494 19.111 21.925 1.00 94.94 546 ALA A C 1
ATOM 4205 O O . ALA A 1 546 ? -10.525 20.298 21.606 1.00 94.94 546 ALA A O 1
ATOM 4206 N N . LYS A 1 547 ? -9.371 18.392 21.840 1.00 96.25 547 LYS A N 1
ATOM 4207 C CA . LYS A 1 547 ? -8.102 18.931 21.345 1.00 96.25 547 LYS A CA 1
ATOM 4208 C C . LYS A 1 547 ? -7.269 17.846 20.677 1.00 96.25 547 LYS A C 1
ATOM 4210 O O . LYS A 1 547 ? -7.186 16.745 21.207 1.00 96.25 547 LYS A O 1
ATOM 4215 N N . ILE A 1 548 ? -6.607 18.179 19.571 1.00 97.00 548 ILE A N 1
ATOM 4216 C CA . ILE A 1 548 ? -5.620 17.333 18.897 1.00 97.00 548 ILE A CA 1
ATOM 4217 C C . ILE A 1 548 ? -4.229 17.958 19.056 1.00 97.00 548 ILE A C 1
ATOM 4219 O O . ILE A 1 548 ? -3.994 19.112 18.691 1.00 97.00 548 ILE A O 1
ATOM 4223 N N . GLU A 1 549 ? -3.279 17.206 19.599 1.00 97.69 549 GLU A N 1
ATOM 4224 C CA . GLU A 1 549 ? -1.889 17.633 19.747 1.00 97.69 549 GLU A CA 1
ATOM 4225 C C . GLU A 1 549 ? -0.936 16.685 19.010 1.00 97.69 549 GLU A C 1
ATOM 4227 O O . GLU A 1 549 ? -0.993 15.481 19.207 1.00 97.69 549 GLU A O 1
ATOM 4232 N N . PHE A 1 550 ? -0.044 17.202 18.166 1.00 98.31 550 PHE A N 1
ATOM 4233 C CA . PHE A 1 550 ? 0.868 16.373 17.370 1.00 98.31 550 PHE A CA 1
ATOM 4234 C C . PHE A 1 550 ? 2.300 16.371 17.914 1.00 98.31 550 PHE A C 1
ATOM 4236 O O . PHE A 1 550 ? 2.843 17.428 18.243 1.00 98.31 550 PHE A O 1
ATOM 4243 N N . ASP A 1 551 ? 2.934 15.198 17.908 1.00 98.62 551 ASP A N 1
ATOM 4244 C CA . ASP A 1 551 ? 4.386 15.036 18.017 1.00 98.62 551 ASP A CA 1
ATOM 4245 C C . ASP A 1 551 ? 4.903 14.479 16.687 1.00 98.62 551 ASP A C 1
ATOM 4247 O O . ASP A 1 551 ? 4.556 13.368 16.303 1.00 98.62 551 ASP A O 1
ATOM 4251 N N . ILE A 1 552 ? 5.696 15.246 15.946 1.00 98.69 552 ILE A N 1
ATOM 4252 C CA . ILE A 1 552 ? 6.051 14.933 14.560 1.00 98.69 552 ILE A CA 1
ATOM 4253 C C . ILE A 1 552 ? 7.534 14.584 14.471 1.00 98.69 552 ILE A C 1
ATOM 4255 O O . ILE A 1 552 ? 8.396 15.372 14.857 1.00 98.69 552 ILE A O 1
ATOM 4259 N N . PHE A 1 553 ? 7.838 13.430 13.893 1.00 98.75 553 PHE A N 1
ATOM 4260 C CA . PHE A 1 553 ? 9.189 12.940 13.678 1.00 98.75 553 PHE A CA 1
ATOM 4261 C C . PHE A 1 553 ? 9.432 12.637 12.209 1.00 98.75 553 PHE A C 1
ATOM 4263 O O . PHE A 1 553 ? 8.548 12.143 11.510 1.00 98.75 553 PHE A O 1
ATOM 4270 N N . GLY A 1 554 ? 10.647 12.895 11.736 1.00 98.19 554 GLY A N 1
ATOM 4271 C CA . GLY A 1 554 ? 11.008 12.581 10.360 1.00 98.19 554 GLY A CA 1
ATOM 4272 C C . GLY A 1 554 ? 12.493 12.325 10.167 1.00 98.19 554 GLY A C 1
ATOM 4273 O O . GLY A 1 554 ? 13.314 12.785 10.959 1.00 98.19 554 GLY A O 1
ATOM 4274 N N . PHE A 1 555 ? 12.844 11.596 9.108 1.00 98.06 555 PHE A N 1
ATOM 4275 C CA . PHE A 1 555 ? 14.229 11.429 8.663 1.00 98.06 555 PHE A CA 1
ATOM 4276 C C . PHE A 1 555 ? 14.364 11.720 7.166 1.00 98.06 555 PHE A C 1
ATOM 4278 O O . PHE A 1 555 ? 13.556 11.253 6.372 1.00 98.06 555 PHE A O 1
ATOM 4285 N N . SER A 1 556 ? 15.402 12.450 6.742 1.00 95.38 556 SER A N 1
ATOM 4286 C CA . SER A 1 556 ? 15.707 12.685 5.322 1.00 95.38 556 SER A CA 1
ATOM 4287 C C . SER A 1 556 ? 14.569 13.408 4.584 1.00 95.38 556 SER A C 1
ATOM 4289 O O . SER A 1 556 ? 14.145 14.486 5.003 1.00 95.38 556 SER A O 1
ATOM 4291 N N . ARG A 1 557 ? 14.041 12.826 3.501 1.00 94.81 557 ARG A N 1
ATOM 4292 C CA . ARG A 1 557 ? 12.804 13.276 2.848 1.00 94.81 557 ARG A CA 1
ATOM 4293 C C . ARG A 1 557 ? 11.562 13.075 3.716 1.00 94.81 557 ARG A C 1
ATOM 4295 O O . ARG A 1 557 ? 10.614 13.838 3.574 1.00 94.81 557 ARG A O 1
ATOM 4302 N N . GLY A 1 558 ? 11.578 12.122 4.645 1.00 96.62 558 GLY A N 1
ATOM 4303 C CA . GLY A 1 558 ? 10.579 12.012 5.705 1.00 96.62 558 GLY A CA 1
ATOM 4304 C C . GLY A 1 558 ? 10.586 13.237 6.619 1.00 96.62 558 GLY A C 1
ATOM 4305 O O . GLY A 1 558 ? 9.528 13.706 7.008 1.00 96.62 558 GLY A O 1
ATOM 4306 N N . SER A 1 559 ? 11.741 13.865 6.868 1.00 97.44 559 SER A N 1
ATOM 4307 C CA . SER A 1 559 ? 11.801 15.167 7.558 1.00 97.44 559 SER A CA 1
ATOM 4308 C C . SER A 1 559 ? 11.183 16.294 6.728 1.00 97.44 559 SER A C 1
ATOM 4310 O O . SER A 1 559 ? 10.550 17.188 7.282 1.00 97.44 559 SER A O 1
ATOM 4312 N N . ALA A 1 560 ? 11.328 16.259 5.398 1.00 96.44 560 ALA A N 1
ATOM 4313 C CA . ALA A 1 560 ? 10.640 17.202 4.517 1.00 96.44 560 ALA A CA 1
ATOM 4314 C C . ALA A 1 560 ? 9.115 16.982 4.551 1.00 96.44 560 ALA A C 1
ATOM 4316 O O . ALA A 1 560 ? 8.373 17.952 4.667 1.00 96.44 560 ALA A O 1
ATOM 4317 N N . ALA A 1 561 ? 8.658 15.723 4.545 1.00 97.50 561 ALA A N 1
ATOM 4318 C CA . ALA A 1 561 ? 7.247 15.370 4.716 1.00 97.50 561 ALA A CA 1
ATOM 4319 C C . ALA A 1 561 ? 6.717 15.784 6.097 1.00 97.50 561 ALA A C 1
ATOM 4321 O O . ALA A 1 561 ? 5.640 16.353 6.184 1.00 97.50 561 ALA A O 1
ATOM 4322 N N . ALA A 1 562 ? 7.492 15.585 7.165 1.00 97.94 562 ALA A N 1
ATOM 4323 C CA . ALA A 1 562 ? 7.160 16.014 8.521 1.00 97.94 562 ALA A CA 1
ATOM 4324 C C . ALA A 1 562 ? 6.967 17.535 8.614 1.00 97.94 562 ALA A C 1
ATOM 4326 O O . ALA A 1 562 ? 5.999 18.005 9.210 1.00 97.94 562 ALA A O 1
ATOM 4327 N N . ARG A 1 563 ? 7.866 18.312 7.995 1.00 97.31 563 ARG A N 1
ATOM 4328 C CA . ARG A 1 563 ? 7.767 19.780 7.934 1.00 97.31 563 ARG A CA 1
ATOM 4329 C C . ARG A 1 563 ? 6.557 20.231 7.110 1.00 97.31 563 ARG A C 1
ATOM 4331 O O . ARG A 1 563 ? 5.834 21.128 7.530 1.00 97.31 563 ARG A O 1
ATOM 4338 N N . ASP A 1 564 ? 6.303 19.582 5.979 1.00 96.62 564 ASP A N 1
ATOM 4339 C CA . ASP A 1 564 ? 5.137 19.861 5.134 1.00 96.62 564 ASP A CA 1
ATOM 4340 C C . ASP A 1 564 ? 3.815 19.485 5.817 1.00 96.62 564 ASP A C 1
ATOM 4342 O O . ASP A 1 564 ? 2.881 20.281 5.825 1.00 96.62 564 ASP A O 1
ATOM 4346 N N . PHE A 1 565 ? 3.760 18.342 6.499 1.00 97.50 565 PHE A N 1
ATOM 4347 C CA . PHE A 1 565 ? 2.621 17.932 7.315 1.00 97.50 565 PHE A CA 1
ATOM 4348 C C . PHE A 1 565 ? 2.357 18.909 8.467 1.00 97.50 565 PHE A C 1
ATOM 4350 O O . PHE A 1 565 ? 1.209 19.292 8.680 1.00 97.50 565 PHE A O 1
ATOM 4357 N N . ALA A 1 566 ? 3.400 19.373 9.167 1.00 96.94 566 ALA A N 1
ATOM 4358 C CA . ALA A 1 566 ? 3.257 20.396 10.202 1.00 96.94 566 ALA A CA 1
ATOM 4359 C C . ALA A 1 566 ? 2.581 21.661 9.644 1.00 96.94 566 ALA A C 1
ATOM 4361 O O . ALA A 1 566 ? 1.623 22.167 10.229 1.00 96.94 566 ALA A O 1
ATOM 4362 N N . ASN A 1 567 ? 3.013 22.122 8.467 1.00 95.94 567 ASN A N 1
ATOM 4363 C CA . ASN A 1 567 ? 2.372 23.239 7.779 1.00 95.94 567 ASN A CA 1
ATOM 4364 C C . ASN A 1 567 ? 0.932 22.934 7.350 1.00 95.94 567 ASN A C 1
ATOM 4366 O O . ASN A 1 567 ? 0.083 23.814 7.455 1.00 95.94 567 ASN A O 1
ATOM 4370 N N . GLU A 1 568 ? 0.630 21.724 6.869 1.00 95.06 568 GLU A N 1
ATOM 4371 C CA . GLU A 1 568 ? -0.737 21.339 6.497 1.00 95.06 568 GLU A CA 1
ATOM 4372 C C . GLU A 1 568 ? -1.691 21.372 7.689 1.00 95.06 568 GLU A C 1
ATOM 4374 O O . GLU A 1 568 ? -2.789 21.914 7.572 1.00 95.06 568 GLU A O 1
ATOM 4379 N N . VAL A 1 569 ? -1.280 20.831 8.834 1.00 93.56 569 VAL A N 1
ATOM 4380 C CA . VAL A 1 569 ? -2.099 20.788 10.052 1.00 93.56 569 VAL A CA 1
ATOM 4381 C C . VAL A 1 569 ? -2.377 22.197 10.588 1.00 93.56 569 VAL A C 1
ATOM 4383 O O . VAL A 1 569 ? -3.489 22.485 11.032 1.00 93.56 569 VAL A O 1
ATOM 4386 N N . LEU A 1 570 ? -1.411 23.114 10.477 1.00 94.12 570 LEU A N 1
ATOM 4387 C CA . LEU A 1 570 ? -1.560 24.505 10.922 1.00 94.12 570 LEU A CA 1
ATOM 4388 C C . LEU A 1 570 ? -2.443 25.373 10.008 1.00 94.12 570 LEU A C 1
ATOM 4390 O O . LEU A 1 570 ? -2.759 26.505 10.368 1.00 94.12 570 LEU A O 1
ATOM 4394 N N . LYS A 1 571 ? -2.927 24.857 8.869 1.00 93.81 571 LYS A N 1
ATOM 4395 C CA . LYS A 1 571 ? -3.938 25.547 8.039 1.00 93.81 571 LYS A CA 1
ATOM 4396 C C . LYS A 1 571 ? -5.343 25.549 8.659 1.00 93.81 571 LYS A C 1
ATOM 4398 O O . LYS A 1 571 ? -6.278 26.074 8.052 1.00 93.81 571 LYS A O 1
ATOM 4403 N N . GLY A 1 572 ? -5.519 24.942 9.833 1.00 89.38 572 GLY A N 1
ATOM 4404 C CA . GLY A 1 572 ? -6.793 24.886 10.546 1.00 89.38 572 GLY A CA 1
ATOM 4405 C C . GLY A 1 572 ? -7.870 24.162 9.740 1.00 89.38 572 GLY A C 1
ATOM 4406 O O . GLY A 1 572 ? -7.652 23.044 9.270 1.00 89.38 572 GLY A O 1
ATOM 4407 N N . ASN A 1 573 ? -9.021 24.806 9.526 1.00 90.00 573 ASN A N 1
ATOM 4408 C CA . ASN A 1 573 ? -10.144 24.227 8.776 1.00 90.00 573 ASN A CA 1
ATOM 4409 C C . ASN A 1 573 ? -9.848 23.952 7.284 1.00 90.00 573 ASN A C 1
ATOM 4411 O O . ASN A 1 573 ? -10.617 23.255 6.625 1.00 90.00 573 ASN A O 1
ATOM 4415 N N . GLN A 1 574 ? -8.742 24.476 6.744 1.00 91.50 574 GLN A N 1
ATOM 4416 C CA . GLN A 1 574 ? -8.281 24.190 5.381 1.00 91.50 574 GLN A CA 1
ATOM 4417 C C . GLN A 1 574 ? -7.285 23.024 5.315 1.00 91.50 574 GLN A C 1
ATOM 4419 O O . GLN A 1 574 ? -6.883 22.637 4.210 1.00 91.50 574 GLN A O 1
ATOM 4424 N N . SER A 1 575 ? -6.879 22.476 6.466 1.00 92.69 575 SER A N 1
ATOM 4425 C CA . SER A 1 575 ? -5.942 21.356 6.539 1.00 92.69 575 SER A CA 1
ATOM 4426 C C . SER A 1 575 ? -6.486 20.114 5.832 1.00 92.69 575 SER A C 1
ATOM 4428 O O . SER A 1 575 ? -7.696 19.907 5.701 1.00 92.69 575 SER A O 1
ATOM 4430 N N . ILE A 1 576 ? -5.578 19.254 5.375 1.00 91.38 576 ILE A N 1
ATOM 4431 C CA . ILE A 1 576 ? -5.941 17.972 4.756 1.00 91.38 576 ILE A CA 1
ATOM 4432 C C . ILE A 1 576 ? -6.727 17.060 5.708 1.00 91.38 576 ILE A C 1
ATOM 4434 O O . ILE A 1 576 ? -7.580 16.305 5.250 1.00 91.38 576 ILE A O 1
ATOM 4438 N N . LEU A 1 577 ? -6.489 17.171 7.019 1.00 92.19 577 LEU A N 1
ATOM 4439 C CA . LEU A 1 577 ? -7.182 16.381 8.031 1.00 92.19 577 LEU A CA 1
ATOM 4440 C C . LEU A 1 577 ? -8.596 16.923 8.293 1.00 92.19 577 LEU A C 1
ATOM 4442 O O . LEU A 1 577 ? -9.544 16.145 8.308 1.00 92.19 577 LEU A O 1
ATOM 4446 N N . ALA A 1 578 ? -8.774 18.248 8.367 1.00 91.81 578 ALA A N 1
ATOM 4447 C CA . ALA A 1 578 ? -10.091 18.875 8.533 1.00 91.81 578 ALA A CA 1
ATOM 4448 C C . ALA A 1 578 ? -11.070 18.556 7.390 1.00 91.81 578 ALA A C 1
ATOM 4450 O O . ALA A 1 578 ? -12.281 18.514 7.596 1.00 91.81 578 ALA A O 1
ATOM 4451 N N . LYS A 1 579 ? -10.560 18.308 6.175 1.00 91.69 579 LYS A N 1
ATOM 4452 C CA . LYS A 1 579 ? -11.387 17.928 5.016 1.00 91.69 579 LYS A CA 1
ATOM 4453 C C . LYS A 1 579 ? -12.028 16.551 5.156 1.00 91.69 579 LYS A C 1
ATOM 4455 O O . LYS A 1 579 ? -13.104 16.339 4.605 1.00 91.69 579 LYS A O 1
ATOM 4460 N N . VAL A 1 580 ? -11.358 15.623 5.837 1.00 91.31 580 VAL A N 1
ATOM 4461 C CA . VAL A 1 580 ? -11.854 14.253 6.044 1.00 91.31 580 VAL A CA 1
ATOM 4462 C C . VAL A 1 580 ? -12.471 14.055 7.429 1.00 91.31 580 VAL A C 1
ATOM 4464 O O . VAL A 1 580 ? -13.249 13.125 7.611 1.00 91.31 580 VAL A O 1
ATOM 4467 N N . LEU A 1 581 ? -12.167 14.946 8.377 1.00 91.81 581 LEU A N 1
ATOM 4468 C CA . LEU A 1 581 ? -12.733 14.992 9.721 1.00 91.81 581 LEU A CA 1
ATOM 4469 C C . LEU A 1 581 ? -13.363 16.380 9.977 1.00 91.81 581 LEU A C 1
ATOM 4471 O O . LEU A 1 581 ? -12.767 17.220 10.660 1.00 91.81 581 LEU A O 1
ATOM 4475 N N . PRO A 1 582 ? -14.534 16.668 9.377 1.00 89.44 582 PRO A N 1
ATOM 4476 C CA . PRO A 1 582 ? -15.160 17.984 9.466 1.00 89.44 582 PRO A CA 1
ATOM 4477 C C . PRO A 1 582 ? -15.642 18.303 10.889 1.00 89.44 582 PRO A C 1
ATOM 4479 O O . PRO A 1 582 ? -15.814 17.418 11.726 1.00 89.44 582 PRO A O 1
ATOM 4482 N N . MET A 1 583 ? -15.895 19.589 11.152 1.00 88.12 583 MET A N 1
ATOM 4483 C CA . MET A 1 583 ? -16.531 20.035 12.399 1.00 88.12 583 MET A CA 1
ATOM 4484 C C . MET A 1 583 ? -17.858 19.294 12.620 1.00 88.12 583 MET A C 1
ATOM 4486 O O . MET A 1 583 ? -18.610 19.081 11.667 1.00 88.12 583 MET A O 1
ATOM 4490 N N . GLY A 1 584 ? -18.139 18.915 13.868 1.00 84.56 584 GLY A N 1
ATOM 4491 C CA . GLY A 1 584 ? -19.326 18.132 14.221 1.00 84.56 584 GLY A CA 1
ATOM 4492 C C . GLY A 1 584 ? -19.228 16.636 13.899 1.00 84.56 584 GLY A C 1
ATOM 4493 O O . GLY A 1 584 ? -20.231 15.935 14.004 1.00 84.56 584 GLY A O 1
ATOM 4494 N N . ALA A 1 585 ? -18.054 16.128 13.503 1.00 89.38 585 ALA A N 1
ATOM 4495 C CA . ALA A 1 585 ? -17.827 14.685 13.456 1.00 89.38 585 ALA A CA 1
ATOM 4496 C C . ALA A 1 585 ? -18.067 14.066 14.853 1.00 89.38 585 ALA A C 1
ATOM 4498 O O . ALA A 1 585 ? -17.618 14.664 15.828 1.00 89.38 585 ALA A O 1
ATOM 4499 N N . PRO A 1 586 ? -18.699 12.879 14.973 1.00 87.38 586 PRO A N 1
ATOM 4500 C CA . PRO A 1 586 ? -19.108 12.316 16.271 1.00 87.38 586 PRO A CA 1
ATOM 4501 C C . PRO A 1 586 ? -17.980 12.154 17.300 1.00 87.38 586 PRO A C 1
ATOM 4503 O O . PRO A 1 586 ? -18.199 12.304 18.494 1.00 87.38 586 PRO A O 1
ATOM 4506 N N . ILE A 1 587 ? -16.763 11.884 16.823 1.00 91.25 587 ILE A N 1
ATOM 4507 C CA . ILE A 1 587 ? -15.549 11.761 17.642 1.00 91.25 587 ILE A CA 1
ATOM 4508 C C . ILE A 1 587 ? -15.044 13.100 18.196 1.00 91.25 587 ILE A C 1
ATOM 4510 O O . ILE A 1 587 ? -14.218 13.108 19.098 1.00 91.25 587 ILE A O 1
ATOM 4514 N N . LEU A 1 588 ? -15.476 14.241 17.657 1.00 93.50 588 LEU A N 1
ATOM 4515 C CA . LEU A 1 588 ? -15.035 15.566 18.089 1.00 93.50 588 LEU A CA 1
ATOM 4516 C C . LEU A 1 588 ? -16.036 16.171 19.081 1.00 93.50 588 LEU A C 1
ATOM 4518 O O . LEU A 1 588 ? -17.246 16.002 18.948 1.00 93.50 588 LEU A O 1
ATOM 4522 N N . SER A 1 589 ? -15.530 16.932 20.052 1.00 92.31 589 SER A N 1
ATOM 4523 C CA . SER A 1 589 ? -16.364 17.765 20.928 1.00 92.31 589 SER A CA 1
ATOM 4524 C C . SER A 1 589 ? -17.124 18.812 20.106 1.00 92.31 589 SER A C 1
ATOM 4526 O O . SER A 1 589 ? -16.617 19.329 19.109 1.00 92.31 589 SER A O 1
ATOM 4528 N N . GLU A 1 590 ? -18.317 19.195 20.563 1.00 88.50 590 GLU A N 1
ATOM 4529 C CA . GLU A 1 590 ? -19.137 20.250 19.944 1.00 88.50 590 GLU A CA 1
ATOM 4530 C C . GLU A 1 590 ? -18.421 21.604 19.870 1.00 88.50 590 GLU A C 1
ATOM 4532 O O . GLU A 1 590 ? -18.718 22.428 19.005 1.00 88.50 590 GLU A O 1
ATOM 4537 N N . SER A 1 591 ? -17.456 21.833 20.764 1.00 88.06 591 SER A N 1
ATOM 4538 C CA . SER A 1 591 ? -16.659 23.061 20.807 1.00 88.06 591 SER A CA 1
ATOM 4539 C C . SER A 1 591 ? -15.471 23.073 19.831 1.00 88.06 591 SER A C 1
ATOM 4541 O O . SER A 1 591 ? -14.835 24.114 19.660 1.00 88.06 591 SER A O 1
ATOM 4543 N N . PHE A 1 592 ? -15.168 21.950 19.170 1.00 94.31 592 PHE A N 1
ATOM 4544 C CA . PHE A 1 592 ? -13.992 21.806 18.312 1.00 94.31 592 PHE A CA 1
ATOM 4545 C C . PHE A 1 592 ? -14.159 22.530 16.966 1.00 94.31 592 PHE A C 1
ATOM 4547 O O . PHE A 1 592 ? -15.068 22.236 16.187 1.00 94.31 592 PHE A O 1
ATOM 4554 N N . SER A 1 593 ? -13.232 23.435 16.637 1.00 93.19 593 SER A N 1
ATOM 4555 C CA . SER A 1 593 ? -13.345 24.345 15.484 1.00 93.19 593 SER A CA 1
ATOM 4556 C C . SER A 1 593 ? -12.141 24.346 14.533 1.00 93.19 593 SER A C 1
ATOM 4558 O O . SER A 1 593 ? -12.055 25.197 13.646 1.00 93.19 593 SER A O 1
ATOM 4560 N N . TRP A 1 594 ? -11.209 23.395 14.681 1.00 94.19 594 TRP A N 1
ATOM 4561 C CA . TRP A 1 594 ? -9.947 23.358 13.924 1.00 94.19 594 TRP A CA 1
ATOM 4562 C C . TRP A 1 594 ? -9.100 24.634 14.076 1.00 94.19 594 TRP A C 1
ATOM 4564 O O . TRP A 1 594 ? -8.323 24.970 13.181 1.00 94.19 594 TRP A O 1
ATOM 4574 N N . THR A 1 595 ? -9.226 25.360 15.190 1.00 94.31 595 THR A N 1
ATOM 4575 C CA . THR A 1 595 ? -8.444 26.581 15.419 1.00 94.31 595 THR A CA 1
ATOM 4576 C C . THR A 1 595 ? -6.986 26.224 15.748 1.00 94.31 595 THR A C 1
ATOM 4578 O O . THR A 1 595 ? -6.741 25.581 16.777 1.00 94.31 595 THR A O 1
ATOM 4581 N N . PRO A 1 596 ? -5.994 26.635 14.926 1.00 92.88 596 PRO A N 1
ATOM 4582 C CA . PRO A 1 596 ? -4.584 26.366 15.203 1.00 92.88 596 PRO A CA 1
ATOM 4583 C C . PRO A 1 596 ? -4.143 26.953 16.548 1.00 92.88 596 PRO A C 1
ATOM 4585 O O . PRO A 1 596 ? -4.606 28.015 16.959 1.00 92.88 596 PRO A O 1
ATOM 4588 N N . HIS A 1 597 ? -3.241 26.258 17.235 1.00 90.75 597 HIS A N 1
ATOM 4589 C CA . HIS A 1 597 ? -2.725 26.552 18.580 1.00 90.75 597 HIS A CA 1
ATOM 4590 C C . HIS A 1 597 ? -3.743 26.455 19.733 1.00 90.75 597 HIS A C 1
ATOM 4592 O O . HIS A 1 597 ? -3.325 26.449 20.892 1.00 90.75 597 HIS A O 1
ATOM 4598 N N . SER A 1 598 ? -5.040 26.322 19.441 1.00 91.25 598 SER A N 1
ATOM 4599 C CA . SER A 1 598 ? -6.099 26.056 20.423 1.00 91.25 598 SER A CA 1
ATOM 4600 C C . SER A 1 598 ? -6.526 24.592 20.356 1.00 91.25 598 SER A C 1
ATOM 4602 O O . SER A 1 598 ? -6.099 23.777 21.179 1.00 91.25 598 SER A O 1
ATOM 4604 N N . ASP A 1 599 ? -7.294 24.265 19.319 1.00 93.38 599 ASP A N 1
ATOM 4605 C CA . ASP A 1 599 ? -7.952 22.972 19.131 1.00 93.38 599 ASP A CA 1
ATOM 4606 C C . ASP A 1 599 ? -6.990 21.989 18.473 1.00 93.38 599 ASP A C 1
ATOM 4608 O O . ASP A 1 599 ? -7.047 20.790 18.719 1.00 93.38 599 ASP A O 1
ATOM 4612 N N . VAL A 1 600 ? -6.075 22.511 17.651 1.00 95.25 600 VAL A N 1
ATOM 4613 C CA . VAL A 1 600 ? -5.016 21.743 17.003 1.00 95.25 600 VAL A CA 1
ATOM 4614 C C . VAL A 1 600 ? -3.675 22.403 17.262 1.00 95.25 600 VAL A C 1
ATOM 4616 O O . VAL A 1 600 ? -3.464 23.556 16.896 1.00 95.25 600 VAL A O 1
ATOM 4619 N N . SER A 1 601 ? -2.741 21.686 17.877 1.00 96.56 601 SER A N 1
ATOM 4620 C CA . SER A 1 601 ? -1.406 22.216 18.180 1.00 96.56 601 SER A CA 1
ATOM 4621 C C . SER A 1 601 ? -0.311 21.192 17.917 1.00 96.56 601 SER A C 1
ATOM 4623 O O . SER A 1 601 ? -0.562 19.995 17.958 1.00 96.56 601 SER A O 1
ATOM 4625 N N . ILE A 1 602 ? 0.918 21.650 17.693 1.00 98.12 602 ILE A N 1
ATOM 4626 C CA . ILE A 1 602 ? 2.086 20.774 17.569 1.00 98.12 602 ILE A CA 1
ATOM 4627 C C . ILE A 1 602 ? 2.955 20.972 18.811 1.00 98.12 602 ILE A C 1
ATOM 4629 O O . ILE A 1 602 ? 3.365 22.089 19.139 1.00 98.12 602 ILE A O 1
ATOM 4633 N N . ASN A 1 603 ? 3.202 19.892 19.542 1.00 98.00 603 ASN A N 1
ATOM 4634 C CA . ASN A 1 603 ? 4.004 19.914 20.755 1.00 98.00 603 ASN A CA 1
ATOM 4635 C C . ASN A 1 603 ? 5.495 19.811 20.424 1.00 98.00 603 ASN A C 1
ATOM 4637 O O . ASN A 1 603 ? 6.269 20.692 20.802 1.00 98.00 603 ASN A O 1
ATOM 4641 N N . PHE A 1 604 ? 5.887 18.793 19.661 1.00 98.56 604 PHE A N 1
ATOM 4642 C CA . PHE A 1 604 ? 7.285 18.537 19.332 1.00 98.56 604 PHE A CA 1
ATOM 4643 C C . PHE A 1 604 ? 7.466 18.256 17.839 1.00 98.56 604 PHE A C 1
ATOM 4645 O O . PHE A 1 604 ? 6.695 17.498 17.259 1.00 98.56 604 PHE A O 1
ATOM 4652 N N . ILE A 1 605 ? 8.496 18.835 17.218 1.00 98.69 605 ILE A N 1
ATOM 4653 C CA . ILE A 1 605 ? 8.978 18.450 15.886 1.00 98.69 605 ILE A CA 1
ATOM 4654 C C . ILE A 1 605 ? 10.434 18.004 16.019 1.00 98.69 605 ILE A C 1
ATOM 4656 O O . ILE A 1 605 ? 11.312 18.828 16.275 1.00 98.69 605 ILE A O 1
ATOM 4660 N N . GLY A 1 606 ? 10.685 16.709 15.842 1.00 98.50 606 GLY A N 1
ATOM 4661 C CA . GLY A 1 606 ? 12.008 16.094 15.922 1.00 98.50 606 GLY A CA 1
ATOM 4662 C C . GLY A 1 606 ? 12.440 15.501 14.591 1.00 98.50 606 GLY A C 1
ATOM 4663 O O . GLY A 1 606 ? 12.019 14.404 14.233 1.00 98.50 606 GLY A O 1
ATOM 4664 N N . VAL A 1 607 ? 13.312 16.189 13.861 1.00 98.44 607 VAL A N 1
ATOM 4665 C CA . VAL A 1 607 ? 13.748 15.741 12.532 1.00 98.44 607 VAL A CA 1
ATOM 4666 C C . VAL A 1 607 ? 15.224 15.356 12.489 1.00 98.44 607 VAL A C 1
ATOM 4668 O O . VAL A 1 607 ? 16.084 15.977 13.114 1.00 98.44 607 VAL A O 1
ATOM 4671 N N . TYR A 1 608 ? 15.531 14.322 11.713 1.00 98.38 608 TYR A N 1
ATOM 4672 C CA . TYR A 1 608 ? 16.887 13.898 11.399 1.00 98.38 608 TYR A CA 1
ATOM 4673 C C . TYR A 1 608 ? 17.248 14.394 10.001 1.00 98.38 608 TYR A C 1
ATOM 4675 O O . TYR A 1 608 ? 16.647 13.979 9.009 1.00 98.38 608 TYR A O 1
ATOM 4683 N N . ASP A 1 609 ? 18.231 15.285 9.941 1.00 97.69 609 ASP A N 1
ATOM 4684 C CA . ASP A 1 609 ? 18.974 15.683 8.749 1.00 97.69 609 ASP A CA 1
ATOM 4685 C C . ASP A 1 609 ? 18.096 15.918 7.504 1.00 97.69 609 ASP A C 1
ATOM 4687 O O . ASP A 1 609 ? 18.093 15.125 6.562 1.00 97.69 609 ASP A O 1
ATOM 4691 N N . THR A 1 610 ? 17.301 16.993 7.515 1.00 97.06 610 THR A N 1
ATOM 4692 C CA . THR A 1 610 ? 16.304 17.256 6.466 1.00 97.06 610 THR A CA 1
ATOM 4693 C C . THR A 1 610 ? 16.943 17.418 5.087 1.00 97.06 610 THR A C 1
ATOM 4695 O O . THR A 1 610 ? 17.678 18.374 4.834 1.00 97.06 610 THR A O 1
ATOM 4698 N N . VAL A 1 611 ? 16.579 16.526 4.166 1.00 93.50 611 VAL A N 1
ATOM 4699 C CA . VAL A 1 611 ? 17.000 16.545 2.760 1.00 93.50 611 VAL A CA 1
ATOM 4700 C C . VAL A 1 611 ? 15.748 16.421 1.902 1.00 93.50 611 VAL A C 1
ATOM 4702 O O . VAL A 1 611 ? 15.230 15.324 1.729 1.00 93.50 611 VAL A O 1
ATOM 4705 N N . ALA A 1 612 ? 15.236 17.536 1.379 1.00 87.94 612 ALA A N 1
ATOM 4706 C CA . ALA A 1 612 ? 14.077 17.505 0.486 1.00 87.94 612 ALA A CA 1
ATOM 4707 C C . ALA A 1 612 ? 14.451 16.909 -0.883 1.00 87.94 612 ALA A C 1
ATOM 4709 O O . ALA A 1 612 ? 13.817 15.964 -1.355 1.00 87.94 612 ALA A O 1
ATOM 4710 N N . ALA A 1 613 ? 15.539 17.415 -1.472 1.00 83.75 613 ALA A N 1
ATOM 4711 C CA . ALA A 1 613 ? 16.135 16.940 -2.718 1.00 83.75 613 ALA A CA 1
ATOM 4712 C C . ALA A 1 613 ? 15.111 16.587 -3.807 1.00 83.75 613 ALA A C 1
ATOM 4714 O O . ALA A 1 613 ? 15.145 15.485 -4.365 1.00 83.75 613 ALA A O 1
ATOM 4715 N N . ILE A 1 614 ? 14.172 17.500 -4.058 1.00 82.44 614 ILE A N 1
ATOM 4716 C CA . ILE A 1 614 ? 13.128 17.323 -5.062 1.00 82.44 614 ILE A CA 1
ATOM 4717 C C . ILE A 1 614 ? 13.721 17.620 -6.437 1.00 82.44 614 ILE A C 1
ATOM 4719 O O . ILE A 1 614 ? 14.149 18.735 -6.701 1.00 82.44 614 ILE A O 1
ATOM 4723 N N . ALA A 1 615 ? 13.740 16.624 -7.319 1.00 81.88 615 ALA A N 1
ATOM 4724 C CA . ALA A 1 615 ? 14.072 16.819 -8.725 1.00 81.88 615 ALA A CA 1
ATOM 4725 C C . ALA A 1 615 ? 12.783 16.738 -9.542 1.00 81.88 615 ALA A C 1
ATOM 4727 O O . ALA A 1 615 ? 12.012 15.786 -9.395 1.00 81.88 615 ALA A O 1
ATOM 4728 N N . ASN A 1 616 ? 12.555 17.703 -10.433 1.00 79.69 616 ASN A N 1
ATOM 4729 C CA . ASN A 1 616 ? 11.388 17.716 -11.308 1.00 79.69 616 ASN A CA 1
ATOM 4730 C C . ASN A 1 616 ? 11.794 17.656 -12.794 1.00 79.69 616 ASN A C 1
ATOM 4732 O O . ASN A 1 616 ? 11.844 18.687 -13.479 1.00 79.69 616 ASN A O 1
ATOM 4736 N N . PRO A 1 617 ? 12.019 16.437 -13.328 1.00 76.56 617 PRO A N 1
ATOM 4737 C CA . PRO A 1 617 ? 12.363 16.226 -14.733 1.00 76.56 617 PRO A CA 1
ATOM 4738 C C . PRO A 1 617 ? 11.383 16.865 -15.723 1.00 76.56 617 PRO A C 1
ATOM 4740 O O . PRO A 1 617 ? 11.782 17.251 -16.820 1.00 76.56 617 PRO A O 1
ATOM 4743 N N . LEU A 1 618 ? 10.104 17.002 -15.345 1.00 72.75 618 LEU A N 1
ATOM 4744 C CA . LEU A 1 618 ? 9.039 17.507 -16.218 1.00 72.75 618 LEU A CA 1
ATOM 4745 C C . LEU A 1 618 ? 9.191 18.997 -16.551 1.00 72.75 618 LEU A C 1
ATOM 4747 O O . LEU A 1 618 ? 8.676 19.444 -17.572 1.00 72.75 618 LEU A O 1
ATOM 4751 N N . VAL A 1 619 ? 9.912 19.755 -15.722 1.00 73.94 619 VAL A N 1
ATOM 4752 C CA . VAL A 1 619 ? 10.216 21.179 -15.957 1.00 73.94 619 VAL A CA 1
ATOM 4753 C C . VAL A 1 619 ? 11.692 21.413 -16.289 1.00 73.94 619 VAL A C 1
ATOM 4755 O O . VAL A 1 619 ? 12.157 22.549 -16.297 1.00 73.94 619 VAL A O 1
ATOM 4758 N N . GLY A 1 620 ? 12.435 20.341 -16.584 1.00 70.44 620 GLY A N 1
ATOM 4759 C CA . GLY A 1 620 ? 13.859 20.405 -16.905 1.00 70.44 620 GLY A CA 1
ATOM 4760 C C . GLY A 1 620 ? 14.779 20.562 -15.693 1.00 70.44 620 GLY A C 1
ATOM 4761 O O . GLY A 1 620 ? 15.967 20.824 -15.887 1.00 70.44 620 GLY A O 1
ATOM 4762 N N . ASP A 1 621 ? 14.268 20.383 -14.469 1.00 76.38 621 ASP A N 1
ATOM 4763 C CA . ASP A 1 621 ? 15.087 20.350 -13.259 1.00 76.38 621 ASP A CA 1
ATOM 4764 C C . ASP A 1 621 ? 15.511 18.915 -12.931 1.00 76.38 621 ASP A C 1
ATOM 4766 O O . ASP A 1 621 ? 14.734 18.084 -12.459 1.00 76.38 621 ASP A O 1
ATOM 4770 N N . TRP A 1 622 ? 16.777 18.623 -13.205 1.00 73.38 622 TRP A N 1
ATOM 4771 C CA . TRP A 1 622 ? 17.370 17.303 -13.006 1.00 73.38 622 TRP A CA 1
ATOM 4772 C C . TRP A 1 622 ? 18.194 17.213 -11.717 1.00 73.38 622 TRP A C 1
ATOM 4774 O O . TRP A 1 622 ? 18.812 16.173 -11.478 1.00 73.38 622 TRP A O 1
ATOM 4784 N N . THR A 1 623 ? 18.257 18.281 -10.908 1.00 76.38 623 THR A N 1
ATOM 4785 C CA . THR A 1 623 ? 19.096 18.336 -9.705 1.00 76.38 623 THR A CA 1
ATOM 4786 C C . THR A 1 623 ? 18.267 18.528 -8.441 1.00 76.38 623 THR A C 1
ATOM 4788 O O . THR A 1 623 ? 17.523 19.484 -8.312 1.00 76.38 623 THR A O 1
ATOM 4791 N N . GLY A 1 624 ? 18.453 17.639 -7.463 1.00 74.38 624 GLY A N 1
ATOM 4792 C CA . GLY A 1 624 ? 17.901 17.808 -6.116 1.00 74.38 624 GLY A CA 1
ATOM 4793 C C . GLY A 1 624 ? 18.791 18.645 -5.186 1.00 74.38 624 GLY A C 1
ATOM 4794 O O . GLY A 1 624 ? 18.508 18.729 -3.999 1.00 74.38 624 GLY A O 1
ATOM 4795 N N . ASN A 1 625 ? 19.896 19.230 -5.668 1.00 85.56 625 ASN A N 1
ATOM 4796 C CA . ASN A 1 625 ? 20.809 20.016 -4.819 1.00 85.56 625 ASN A CA 1
ATOM 4797 C C . ASN A 1 625 ? 20.406 21.504 -4.697 1.00 85.56 625 ASN A C 1
ATOM 4799 O O . ASN A 1 625 ? 21.145 22.322 -4.157 1.00 85.56 625 ASN A O 1
ATOM 4803 N N . ASN A 1 626 ? 19.254 21.900 -5.232 1.00 84.50 626 ASN A N 1
ATOM 4804 C CA . ASN A 1 626 ? 18.772 23.279 -5.169 1.00 84.50 626 ASN A CA 1
ATOM 4805 C C . ASN A 1 626 ? 17.755 23.466 -4.018 1.00 84.50 626 ASN A C 1
ATOM 4807 O O . ASN A 1 626 ? 17.364 22.506 -3.357 1.00 84.50 626 ASN A O 1
ATOM 4811 N N . ALA A 1 627 ? 17.348 24.714 -3.767 1.00 83.50 627 ALA A N 1
ATOM 4812 C CA . ALA A 1 627 ? 16.323 25.052 -2.771 1.00 83.50 627 ALA A CA 1
ATOM 4813 C C . ALA A 1 627 ? 14.883 24.941 -3.322 1.00 83.50 627 ALA A C 1
ATOM 4815 O O . ALA A 1 627 ? 13.922 25.303 -2.646 1.00 83.50 627 ALA A O 1
ATOM 4816 N N . TYR A 1 628 ? 14.712 24.505 -4.573 1.00 85.31 628 TYR A N 1
ATOM 4817 C CA . TYR A 1 628 ? 13.421 24.484 -5.245 1.00 85.31 628 TYR A CA 1
ATOM 4818 C C . TYR A 1 628 ? 12.661 23.199 -4.906 1.00 85.31 628 TYR A C 1
ATOM 4820 O O . TYR A 1 628 ? 12.967 22.119 -5.397 1.00 85.31 628 TYR A O 1
ATOM 4828 N N . ASN A 1 629 ? 11.628 23.330 -4.075 1.00 86.31 629 ASN A N 1
ATOM 4829 C CA . ASN A 1 629 ? 10.832 22.206 -3.584 1.00 86.31 629 ASN A CA 1
ATOM 4830 C C . ASN A 1 629 ? 9.366 22.326 -4.047 1.00 86.31 629 ASN A C 1
ATOM 4832 O O . ASN A 1 629 ? 8.489 22.681 -3.258 1.00 86.31 629 ASN A O 1
ATOM 4836 N N . PRO A 1 630 ? 9.066 22.096 -5.340 1.00 83.50 630 PRO A N 1
ATOM 4837 C CA . PRO A 1 630 ? 7.731 22.316 -5.881 1.00 83.50 630 PRO A CA 1
ATOM 4838 C C . PRO A 1 630 ? 6.686 21.439 -5.194 1.00 83.50 630 PRO A C 1
ATOM 4840 O O . PRO A 1 630 ? 6.833 20.223 -5.093 1.00 83.50 630 PRO A O 1
ATOM 4843 N N . GLY A 1 631 ? 5.589 22.070 -4.779 1.00 84.62 631 GLY A N 1
ATOM 4844 C CA . GLY A 1 631 ? 4.441 21.370 -4.219 1.00 84.62 631 GLY A CA 1
ATOM 4845 C C . GLY A 1 631 ? 4.611 20.917 -2.773 1.00 84.62 631 GLY A C 1
ATOM 4846 O O . GLY A 1 631 ? 3.707 20.253 -2.287 1.00 84.62 631 GLY A O 1
ATOM 4847 N N . ILE A 1 632 ? 5.688 21.273 -2.065 1.00 90.88 632 ILE A N 1
ATOM 4848 C CA . ILE A 1 632 ? 5.840 21.052 -0.615 1.00 90.88 632 ILE A CA 1
ATOM 4849 C C . ILE A 1 632 ? 6.252 22.347 0.088 1.00 90.88 632 ILE A C 1
ATOM 4851 O O . ILE A 1 632 ? 7.009 23.139 -0.467 1.00 90.88 632 ILE A O 1
ATOM 4855 N N . ASN A 1 633 ? 5.744 22.573 1.297 1.00 93.19 633 ASN A N 1
ATOM 4856 C CA . ASN A 1 633 ? 6.131 23.687 2.149 1.00 93.19 633 ASN A CA 1
ATOM 4857 C C . ASN A 1 633 ? 6.934 23.156 3.332 1.00 93.19 633 ASN A C 1
ATOM 4859 O O . ASN A 1 633 ? 6.379 22.672 4.312 1.00 93.19 633 ASN A O 1
ATOM 4863 N N . ILE A 1 634 ? 8.252 23.267 3.246 1.00 93.50 634 ILE A N 1
ATOM 4864 C CA . ILE A 1 634 ? 9.122 22.834 4.335 1.00 93.50 634 ILE A CA 1
ATOM 4865 C C . ILE A 1 634 ? 9.461 23.978 5.294 1.00 93.50 634 ILE A C 1
ATOM 4867 O O . ILE A 1 634 ? 10.000 23.705 6.356 1.00 93.50 634 ILE A O 1
ATOM 4871 N N . HIS A 1 635 ? 9.144 25.240 5.009 1.00 94.94 635 HIS A N 1
ATOM 4872 C CA . HIS A 1 635 ? 9.423 26.333 5.943 1.00 94.94 635 HIS A CA 1
ATOM 4873 C C . HIS A 1 635 ? 8.693 26.116 7.278 1.00 94.94 635 HIS A C 1
ATOM 4875 O O . HIS A 1 635 ? 7.483 25.925 7.284 1.00 94.94 635 HIS A O 1
ATOM 4881 N N . LEU A 1 636 ? 9.397 26.160 8.413 1.00 95.75 636 LEU A N 1
ATOM 4882 C CA . LEU A 1 636 ? 8.754 26.138 9.733 1.00 95.75 636 LEU A CA 1
ATOM 4883 C C . LEU A 1 636 ? 8.825 27.516 10.384 1.00 95.75 636 LEU A C 1
ATOM 4885 O O . LEU A 1 636 ? 9.920 28.016 10.655 1.00 95.75 636 LEU A O 1
ATOM 4889 N N . ALA A 1 637 ? 7.661 28.092 10.678 1.00 92.12 637 ALA A N 1
ATOM 4890 C CA . ALA A 1 637 ? 7.564 29.327 11.444 1.00 92.12 637 ALA A CA 1
ATOM 4891 C C . ALA A 1 637 ? 8.057 29.123 12.897 1.00 92.12 637 ALA A C 1
ATOM 4893 O O . ALA A 1 637 ? 7.963 28.010 13.425 1.00 92.12 637 ALA A O 1
ATOM 4894 N N . PRO A 1 638 ? 8.564 30.169 13.581 1.00 88.06 638 PRO A N 1
ATOM 4895 C CA . PRO A 1 638 ? 9.079 30.052 14.951 1.00 88.06 638 PRO A CA 1
ATOM 4896 C C . PRO A 1 638 ? 8.070 29.526 15.982 1.00 88.06 638 PRO A C 1
ATOM 4898 O O . PRO A 1 638 ? 8.471 28.961 16.995 1.00 88.06 638 PRO A O 1
ATOM 4901 N N . ASP A 1 639 ? 6.778 29.724 15.733 1.00 90.44 639 ASP A N 1
ATOM 4902 C CA . ASP A 1 639 ? 5.650 29.300 16.562 1.00 90.44 639 ASP A CA 1
ATOM 4903 C C . ASP A 1 639 ? 4.959 28.025 16.049 1.00 90.44 639 ASP A C 1
ATOM 4905 O O . ASP A 1 639 ? 3.951 27.605 16.618 1.00 90.44 639 ASP A O 1
ATOM 4909 N N . ALA A 1 640 ? 5.507 27.368 15.017 1.00 93.50 640 ALA A N 1
ATOM 4910 C CA . ALA A 1 640 ? 4.906 26.178 14.411 1.00 93.50 640 ALA A CA 1
ATOM 4911 C C . ALA A 1 640 ? 4.720 25.018 15.408 1.00 93.50 640 ALA A C 1
ATOM 4913 O O . ALA A 1 640 ? 3.760 24.261 15.301 1.00 93.50 640 ALA A O 1
ATOM 4914 N N . ALA A 1 641 ? 5.611 24.882 16.392 1.00 96.94 641 ALA A N 1
ATOM 4915 C CA . ALA A 1 641 ? 5.499 23.908 17.474 1.00 96.94 641 ALA A CA 1
ATOM 4916 C C . ALA A 1 641 ? 6.077 24.468 18.776 1.00 96.94 641 ALA A C 1
ATOM 4918 O O . ALA A 1 641 ? 6.907 25.377 18.745 1.00 96.94 641 ALA A O 1
ATOM 4919 N N . LYS A 1 642 ? 5.710 23.889 19.930 1.00 96.44 642 LYS A N 1
ATOM 4920 C CA . LYS A 1 642 ? 6.310 24.300 21.218 1.00 96.44 642 LYS A CA 1
ATOM 4921 C C . LYS A 1 642 ? 7.820 24.060 21.243 1.00 96.44 642 LYS A C 1
ATOM 4923 O O . LYS A 1 642 ? 8.560 24.859 21.817 1.00 96.44 642 LYS A O 1
ATOM 4928 N N . LYS A 1 643 ? 8.282 22.971 20.622 1.00 97.44 643 LYS A N 1
ATOM 4929 C CA . LYS A 1 643 ? 9.704 22.672 20.466 1.00 97.44 643 LYS A CA 1
ATOM 4930 C C . LYS A 1 643 ? 10.003 22.074 19.096 1.00 97.44 643 LYS A C 1
ATOM 4932 O O . LYS A 1 643 ? 9.378 21.104 18.684 1.00 97.44 643 LYS A O 1
ATOM 4937 N N . VAL A 1 644 ? 11.015 22.626 18.431 1.00 97.94 644 VAL A N 1
ATOM 4938 C CA . VAL A 1 644 ? 11.588 22.099 17.187 1.00 97.94 644 VAL A CA 1
ATOM 4939 C C . VAL A 1 644 ? 13.047 21.725 17.442 1.00 97.94 644 VAL A C 1
ATOM 4941 O O . VAL A 1 644 ? 13.784 22.489 18.073 1.00 97.94 644 VAL A O 1
ATOM 4944 N N . VAL A 1 645 ? 13.455 20.546 16.977 1.00 97.56 645 VAL A N 1
ATOM 4945 C CA . VAL A 1 645 ? 14.824 20.027 17.046 1.00 97.56 645 VAL A CA 1
ATOM 4946 C C . VAL A 1 645 ? 15.182 19.389 15.710 1.00 97.56 645 VAL A C 1
ATOM 4948 O O . VAL A 1 645 ? 14.424 18.573 15.184 1.00 97.56 645 VAL A O 1
ATOM 4951 N N . GLN A 1 646 ? 16.370 19.707 15.197 1.00 98.38 646 GLN A N 1
ATOM 4952 C CA . GLN A 1 646 ? 16.949 19.015 14.052 1.00 98.38 646 GLN A CA 1
ATOM 4953 C C . GLN A 1 646 ? 18.331 18.471 14.392 1.00 98.38 646 GLN A C 1
ATOM 4955 O O . GLN A 1 646 ? 19.224 19.232 14.744 1.00 98.38 646 GLN A O 1
ATOM 4960 N N . LEU A 1 647 ? 18.541 17.163 14.247 1.00 98.56 647 LEU A N 1
ATOM 4961 C CA . LEU A 1 647 ? 19.891 16.598 14.315 1.00 98.56 647 LEU A CA 1
ATOM 4962 C C . LEU A 1 647 ? 20.526 16.667 12.926 1.00 98.56 647 LEU A C 1
ATOM 4964 O O . LEU A 1 647 ? 19.945 16.168 11.964 1.00 98.56 647 LEU A O 1
ATOM 4968 N N . VAL A 1 648 ? 21.704 17.281 12.816 1.00 98.19 648 VAL A N 1
ATOM 4969 C CA . VAL A 1 648 ? 22.371 17.560 11.535 1.00 98.19 648 VAL A CA 1
ATOM 4970 C C . VAL A 1 648 ? 23.676 16.788 11.417 1.00 98.19 648 VAL A C 1
ATOM 4972 O O . VAL A 1 648 ? 24.524 16.828 12.312 1.00 98.19 648 VAL A O 1
ATOM 4975 N N . ALA A 1 649 ? 23.860 16.119 10.280 1.00 97.62 649 ALA A N 1
ATOM 4976 C CA . ALA A 1 649 ? 25.044 15.318 10.009 1.00 97.62 649 ALA A CA 1
ATOM 4977 C C . ALA A 1 649 ? 26.252 16.220 9.708 1.00 97.62 649 ALA A C 1
ATOM 4979 O O . ALA A 1 649 ? 26.322 16.852 8.651 1.00 97.62 649 ALA A O 1
ATOM 4980 N N . ARG A 1 650 ? 27.228 16.261 10.626 1.00 95.38 650 ARG A N 1
ATOM 4981 C CA . ARG A 1 650 ? 28.455 17.073 10.501 1.00 95.38 650 ARG A CA 1
ATOM 4982 C C . ARG A 1 650 ? 29.334 16.644 9.329 1.00 95.38 650 ARG A C 1
ATOM 4984 O O . ARG A 1 650 ? 30.071 17.461 8.781 1.00 95.38 650 ARG A O 1
ATOM 4991 N N . ASN A 1 651 ? 29.329 15.354 9.004 1.00 94.38 651 ASN A N 1
ATOM 4992 C CA . ASN A 1 651 ? 30.279 14.747 8.075 1.00 94.38 651 ASN A CA 1
ATOM 4993 C C . ASN A 1 651 ? 29.655 14.362 6.729 1.00 94.38 651 ASN A C 1
ATOM 4995 O O . ASN A 1 651 ? 30.360 13.834 5.876 1.00 94.38 651 ASN A O 1
ATOM 4999 N N . GLU A 1 652 ? 28.373 14.664 6.514 1.00 95.50 652 GLU A N 1
ATOM 5000 C CA . GLU A 1 652 ? 27.718 14.520 5.214 1.00 95.50 652 GLU A CA 1
ATOM 5001 C C . GLU A 1 652 ? 28.286 15.528 4.207 1.00 95.50 652 GLU A C 1
ATOM 5003 O O . GLU A 1 652 ? 28.455 16.702 4.529 1.00 95.50 652 GLU A O 1
ATOM 5008 N N . ARG A 1 653 ? 28.599 15.065 2.992 1.00 93.62 653 ARG A N 1
ATOM 5009 C CA . ARG A 1 653 ? 29.270 15.859 1.946 1.00 93.62 653 ARG A CA 1
ATOM 5010 C C . ARG A 1 653 ? 28.782 15.536 0.535 1.00 93.62 653 ARG A C 1
ATOM 5012 O O . ARG A 1 653 ? 29.354 16.046 -0.427 1.00 93.62 653 ARG A O 1
ATOM 5019 N N . ARG A 1 654 ? 27.779 14.670 0.370 1.00 93.06 654 ARG A N 1
ATOM 5020 C CA . ARG A 1 654 ? 27.271 14.284 -0.950 1.00 93.06 654 ARG A CA 1
ATOM 5021 C C . ARG A 1 654 ? 26.528 15.435 -1.610 1.00 93.06 654 ARG A C 1
ATOM 5023 O O . ARG A 1 654 ? 25.694 16.086 -0.988 1.00 93.06 654 ARG A O 1
ATOM 5030 N N . TYR A 1 655 ? 26.741 15.577 -2.916 1.00 90.12 655 TYR A N 1
ATOM 5031 C CA . TYR A 1 655 ? 26.069 16.579 -3.748 1.00 90.12 655 TYR A CA 1
ATOM 5032 C C . TYR A 1 655 ? 24.537 16.465 -3.693 1.00 90.12 655 TYR A C 1
ATOM 5034 O O . TYR A 1 655 ? 23.838 17.462 -3.656 1.00 90.12 655 TYR A O 1
ATOM 5042 N N . ASN A 1 656 ? 23.983 15.249 -3.685 1.00 87.06 656 ASN A N 1
ATOM 5043 C CA . ASN A 1 656 ? 22.526 15.054 -3.720 1.00 87.06 656 ASN A CA 1
ATOM 5044 C C . ASN A 1 656 ? 21.849 15.140 -2.337 1.00 87.06 656 ASN A C 1
ATOM 5046 O O . ASN A 1 656 ? 20.639 14.957 -2.250 1.00 87.06 656 ASN A O 1
ATOM 5050 N N . PHE A 1 657 ? 22.607 15.386 -1.264 1.00 91.75 657 PHE A N 1
ATOM 5051 C CA . PHE A 1 657 ? 22.104 15.398 0.114 1.00 91.75 657 PHE A CA 1
ATOM 5052 C C . PHE A 1 657 ? 22.174 16.805 0.715 1.00 91.75 657 PHE A C 1
ATOM 5054 O O . PHE A 1 657 ? 22.656 16.987 1.833 1.00 91.75 657 PHE A O 1
ATOM 5061 N N . ALA A 1 658 ? 21.693 17.806 -0.024 1.00 93.25 658 ALA A N 1
ATOM 5062 C CA . ALA A 1 658 ? 21.632 19.193 0.430 1.00 93.25 658 ALA A CA 1
ATOM 5063 C C . ALA A 1 658 ? 20.813 19.321 1.723 1.00 93.25 658 ALA A C 1
ATOM 5065 O O . ALA A 1 658 ? 19.664 18.869 1.787 1.00 93.25 658 ALA A O 1
ATOM 5066 N N . LEU A 1 659 ? 21.395 19.934 2.752 1.00 96.19 659 LEU A N 1
ATOM 5067 C CA . LEU A 1 659 ? 20.703 20.158 4.019 1.00 96.19 659 LEU A CA 1
ATOM 5068 C C . LEU A 1 659 ? 19.674 21.277 3.858 1.00 96.19 659 LEU A C 1
ATOM 5070 O O . LEU A 1 659 ? 19.999 22.330 3.325 1.00 96.19 659 LEU A O 1
ATOM 5074 N N . ASN A 1 660 ? 18.471 21.091 4.393 1.00 96.25 660 ASN A N 1
ATOM 5075 C CA . ASN A 1 660 ? 17.523 22.179 4.634 1.00 96.25 660 ASN A CA 1
ATOM 5076 C C . ASN A 1 660 ? 17.568 22.513 6.132 1.00 96.25 660 ASN A C 1
ATOM 5078 O O . ASN A 1 660 ? 16.968 21.818 6.954 1.00 96.25 660 ASN A O 1
ATOM 5082 N N . SER A 1 661 ? 18.340 23.537 6.488 1.00 96.12 661 SER A N 1
ATOM 5083 C CA . SER A 1 661 ? 18.612 23.936 7.873 1.00 96.12 661 SER A CA 1
ATOM 5084 C C . SER A 1 661 ? 17.349 24.457 8.563 1.00 96.12 661 SER A C 1
ATOM 5086 O O . SER A 1 661 ? 16.494 25.059 7.915 1.00 96.12 661 SER A O 1
ATOM 5088 N N . LEU A 1 662 ? 17.236 24.242 9.879 1.00 95.56 662 LEU A N 1
ATOM 5089 C CA . LEU A 1 662 ? 16.254 24.905 10.748 1.00 95.56 662 LEU A CA 1
ATOM 5090 C C . LEU A 1 662 ? 16.900 26.007 11.611 1.00 95.56 662 LEU A C 1
ATOM 5092 O O . LEU A 1 662 ? 16.324 26.476 12.594 1.00 95.56 662 LEU A O 1
ATOM 5096 N N . GLY A 1 663 ? 18.101 26.455 11.235 1.00 93.75 663 GLY A N 1
ATOM 5097 C CA . GLY A 1 663 ? 18.816 27.539 11.897 1.00 93.75 663 GLY A CA 1
ATOM 5098 C C . GLY A 1 663 ? 19.216 27.170 13.322 1.00 93.75 663 GLY A C 1
ATOM 5099 O O . GLY A 1 663 ? 19.960 26.222 13.544 1.00 93.75 663 GLY A O 1
ATOM 5100 N N . SER A 1 664 ? 18.728 27.921 14.310 1.00 91.56 664 SER A N 1
ATOM 5101 C CA . SER A 1 664 ? 19.078 27.717 15.723 1.00 91.56 664 SER A CA 1
ATOM 5102 C C . SER A 1 664 ? 18.563 26.403 16.322 1.00 91.56 664 SER A C 1
ATOM 5104 O O . SER A 1 664 ? 19.007 26.030 17.406 1.00 91.56 664 SER A O 1
ATOM 5106 N N . ALA A 1 665 ? 17.643 25.708 15.646 1.00 94.88 665 ALA A N 1
ATOM 5107 C CA . ALA A 1 665 ? 17.175 24.385 16.055 1.00 94.88 665 ALA A CA 1
ATOM 5108 C C . ALA A 1 665 ? 18.119 23.242 15.625 1.00 94.88 665 ALA A C 1
ATOM 5110 O O . ALA A 1 665 ? 17.919 22.105 16.061 1.00 94.88 665 ALA A O 1
ATOM 5111 N N . ASP A 1 666 ? 19.125 23.525 14.788 1.00 97.44 666 ASP A N 1
ATOM 5112 C CA . ASP A 1 666 ? 20.092 22.533 14.319 1.00 97.44 666 ASP A CA 1
ATOM 5113 C C . ASP A 1 666 ? 21.105 22.169 15.422 1.00 97.44 666 ASP A C 1
ATOM 5115 O O . ASP A 1 666 ? 21.814 23.018 15.965 1.00 97.44 666 ASP A O 1
ATOM 5119 N N . ILE A 1 667 ? 21.227 20.872 15.702 1.00 97.88 667 ILE A N 1
ATOM 5120 C CA . ILE A 1 667 ? 22.228 20.270 16.584 1.00 97.88 667 ILE A CA 1
ATOM 5121 C C . ILE A 1 667 ? 23.171 19.443 15.710 1.00 97.88 667 ILE A C 1
ATOM 5123 O O . ILE A 1 667 ? 22.827 18.357 15.239 1.00 97.88 667 ILE A O 1
ATOM 5127 N N . VAL A 1 668 ? 24.371 19.969 15.473 1.00 97.25 668 VAL A N 1
ATOM 5128 C CA . VAL A 1 668 ? 25.358 19.356 14.575 1.00 97.25 668 VAL A CA 1
ATOM 5129 C C . VAL A 1 668 ? 26.120 18.247 15.298 1.00 97.25 668 VAL A C 1
ATOM 5131 O O . VAL A 1 668 ? 26.819 18.502 16.278 1.00 97.25 668 VAL A O 1
ATOM 5134 N N . LEU A 1 669 ? 26.020 17.015 14.799 1.00 97.50 669 LEU A N 1
ATOM 5135 C CA . LEU A 1 669 ? 26.555 15.813 15.444 1.00 97.50 669 LEU A CA 1
ATOM 5136 C C . LEU A 1 669 ? 27.464 15.012 14.491 1.00 97.50 669 LEU A C 1
ATOM 5138 O O . LEU A 1 669 ? 27.277 15.071 13.273 1.00 97.50 669 LEU A O 1
ATOM 5142 N N . PRO A 1 670 ? 28.484 14.296 15.006 1.00 96.56 670 PRO A N 1
ATOM 5143 C CA . PRO A 1 670 ? 29.431 13.556 14.169 1.00 96.56 670 PRO A CA 1
ATOM 5144 C C . PRO A 1 670 ? 28.761 12.431 13.363 1.00 96.56 670 PRO A C 1
ATOM 5146 O O . PRO A 1 670 ? 27.907 11.716 13.863 1.00 96.56 670 PRO A O 1
ATOM 5149 N N . GLY A 1 671 ? 29.183 12.220 12.123 1.00 95.69 671 GLY A N 1
ATOM 5150 C CA . GLY A 1 671 ? 28.597 11.201 11.247 1.00 95.69 671 GLY A CA 1
ATOM 5151 C C . GLY A 1 671 ? 27.928 11.774 10.003 1.00 95.69 671 GLY A C 1
ATOM 5152 O O . GLY A 1 671 ? 27.832 12.993 9.822 1.00 95.69 671 GLY A O 1
ATOM 5153 N N . VAL A 1 672 ? 27.526 10.869 9.116 1.00 96.00 672 VAL A N 1
ATOM 5154 C CA . VAL A 1 672 ? 26.832 11.166 7.854 1.00 96.00 672 VAL A CA 1
ATOM 5155 C C . VAL A 1 672 ? 25.319 10.961 7.984 1.00 96.00 672 VAL A C 1
ATOM 5157 O O . VAL A 1 672 ? 24.828 10.524 9.020 1.00 96.00 672 VAL A O 1
ATOM 5160 N N . HIS A 1 673 ? 24.558 11.265 6.932 1.00 95.56 673 HIS A N 1
ATOM 5161 C CA . HIS A 1 673 ? 23.089 11.274 6.937 1.00 95.56 673 HIS A CA 1
ATOM 5162 C C . HIS A 1 673 ? 22.422 10.080 7.656 1.00 95.56 673 HIS A C 1
ATOM 5164 O O . HIS A 1 673 ? 21.647 10.262 8.594 1.00 95.56 673 HIS A O 1
ATOM 5170 N N . SER A 1 674 ? 22.760 8.851 7.255 1.00 94.56 674 SER A N 1
ATOM 5171 C CA . SER A 1 674 ? 22.191 7.619 7.821 1.00 94.56 674 SER A CA 1
ATOM 5172 C C . SER A 1 674 ? 22.884 7.156 9.108 1.00 94.56 674 SER A C 1
ATOM 5174 O O . SER A 1 674 ? 22.334 6.318 9.817 1.00 94.56 674 SER A O 1
ATOM 5176 N N . ASP A 1 675 ? 24.030 7.742 9.484 1.00 96.81 675 ASP A N 1
ATOM 5177 C CA . ASP A 1 675 ? 24.542 7.564 10.850 1.00 96.81 675 ASP A CA 1
ATOM 5178 C C . ASP A 1 675 ? 23.595 8.228 11.843 1.00 96.81 675 ASP A C 1
ATOM 5180 O O . ASP A 1 675 ? 23.422 7.708 12.932 1.00 96.81 675 ASP A O 1
ATOM 5184 N N . LEU A 1 676 ? 22.954 9.342 11.467 1.00 97.12 676 LEU A N 1
ATOM 5185 C CA . LEU A 1 676 ? 21.974 10.041 12.299 1.00 97.12 676 LEU A CA 1
ATOM 5186 C C . LEU A 1 676 ? 20.589 9.411 12.224 1.00 97.12 676 LEU A C 1
ATOM 5188 O O . LEU A 1 676 ? 19.979 9.151 13.259 1.00 97.12 676 LEU A O 1
ATOM 5192 N N . GLY A 1 677 ? 20.081 9.188 11.014 1.00 92.88 677 GLY A N 1
ATOM 5193 C CA . GLY A 1 677 ? 18.729 8.671 10.812 1.00 92.88 677 GLY A CA 1
ATOM 5194 C C . GLY A 1 677 ? 18.578 7.161 10.946 1.00 92.88 677 GLY A C 1
ATOM 5195 O O . GLY A 1 677 ? 17.449 6.687 11.019 1.00 92.88 677 GLY A O 1
ATOM 5196 N N . GLY A 1 678 ? 19.672 6.399 10.989 1.00 92.69 678 GLY A N 1
ATOM 5197 C CA . GLY A 1 678 ? 19.646 4.939 10.894 1.00 92.69 678 GLY A CA 1
ATOM 5198 C C . GLY A 1 678 ? 19.521 4.446 9.448 1.00 92.69 678 GLY A C 1
ATOM 5199 O O . GLY A 1 678 ? 19.744 5.193 8.493 1.00 92.69 678 GLY A O 1
ATOM 5200 N N . GLY A 1 679 ? 19.183 3.168 9.277 1.00 88.81 679 GLY A N 1
ATOM 5201 C CA . GLY A 1 679 ? 19.096 2.525 7.959 1.00 88.81 679 GLY A CA 1
ATOM 5202 C C . GLY A 1 679 ? 20.368 1.803 7.507 1.00 88.81 679 GLY A C 1
ATOM 5203 O O . GLY A 1 679 ? 20.299 0.923 6.651 1.00 88.81 679 GLY A O 1
ATOM 5204 N N . TYR A 1 680 ? 21.528 2.109 8.099 1.00 89.88 680 TYR A N 1
ATOM 5205 C CA . TYR A 1 680 ? 22.742 1.327 7.856 1.00 89.88 680 TYR A CA 1
ATOM 5206 C C . TYR A 1 680 ? 22.681 -0.038 8.533 1.00 89.88 680 TYR A C 1
ATOM 5208 O O . TYR A 1 680 ? 22.254 -0.160 9.681 1.00 89.88 680 TYR A O 1
ATOM 5216 N N . LEU A 1 681 ? 23.206 -1.044 7.836 1.00 85.69 681 LEU A N 1
ATOM 5217 C CA . LEU A 1 681 ? 23.327 -2.398 8.361 1.00 85.69 681 LEU A CA 1
ATOM 5218 C C . LEU A 1 681 ? 24.132 -2.414 9.669 1.00 85.69 681 LEU A C 1
ATOM 5220 O O . LEU A 1 681 ? 25.137 -1.703 9.757 1.00 85.69 681 LEU A O 1
ATOM 5224 N N . PRO A 1 682 ? 23.768 -3.267 10.648 1.00 84.44 682 PRO A N 1
ATOM 5225 C CA . PRO A 1 682 ? 24.495 -3.399 11.915 1.00 84.44 682 PRO A CA 1
ATOM 5226 C C . PRO A 1 682 ? 26.007 -3.555 11.738 1.00 84.44 682 PRO A C 1
ATOM 5228 O O . PRO A 1 682 ? 26.794 -3.032 12.527 1.00 84.44 682 PRO A O 1
ATOM 5231 N N . LYS A 1 683 ? 26.407 -4.255 10.672 1.00 84.06 683 LYS A N 1
ATOM 5232 C CA . LYS A 1 683 ? 27.793 -4.505 10.301 1.00 84.06 683 LYS A CA 1
ATOM 5233 C C . LYS A 1 683 ? 27.913 -4.566 8.777 1.00 84.06 683 LYS A C 1
ATOM 5235 O O . LYS A 1 683 ? 27.323 -5.442 8.151 1.00 84.06 683 LYS A O 1
ATOM 5240 N N . ALA A 1 684 ? 28.672 -3.653 8.179 1.00 82.56 684 ALA A N 1
ATOM 5241 C CA . ALA A 1 684 ? 28.855 -3.552 6.734 1.00 82.56 684 ALA A CA 1
ATOM 5242 C C . ALA A 1 684 ? 30.340 -3.520 6.353 1.00 82.56 684 ALA A C 1
ATOM 5244 O O . ALA A 1 684 ? 31.170 -2.940 7.051 1.00 82.56 684 ALA A O 1
ATOM 5245 N N . MET A 1 685 ? 30.678 -4.116 5.208 1.00 84.56 685 MET A N 1
ATOM 5246 C CA . MET A 1 685 ? 31.995 -3.962 4.591 1.00 84.56 685 MET A CA 1
ATOM 5247 C C . MET A 1 685 ? 31.941 -2.810 3.583 1.00 84.56 685 MET A C 1
ATOM 5249 O O . MET A 1 685 ? 31.554 -3.003 2.429 1.00 84.56 685 MET A O 1
ATOM 5253 N N . GLU A 1 686 ? 32.333 -1.608 4.004 1.00 85.56 686 GLU A N 1
ATOM 5254 C CA . GLU A 1 686 ? 32.450 -0.460 3.107 1.00 85.56 686 GLU A CA 1
ATOM 5255 C C . GLU A 1 686 ? 33.537 -0.732 2.064 1.00 85.56 686 GLU A C 1
ATOM 5257 O O . GLU A 1 686 ? 34.691 -0.988 2.404 1.00 85.56 686 GLU A O 1
ATOM 5262 N N . ARG A 1 687 ? 33.171 -0.673 0.780 1.00 86.88 687 ARG A N 1
ATOM 5263 C CA . ARG A 1 687 ? 34.084 -0.763 -0.370 1.00 86.88 687 ARG A CA 1
ATOM 5264 C C . ARG A 1 687 ? 33.841 0.440 -1.266 1.00 86.88 687 ARG A C 1
ATOM 5266 O O . ARG A 1 687 ? 32.914 0.440 -2.077 1.00 86.88 687 ARG A O 1
ATOM 5273 N N . ILE A 1 688 ? 34.645 1.480 -1.100 1.00 89.81 688 ILE A N 1
ATOM 5274 C CA . ILE A 1 688 ? 34.356 2.796 -1.676 1.00 89.81 688 ILE A CA 1
ATOM 5275 C C . ILE A 1 688 ? 35.536 3.354 -2.457 1.00 89.81 688 ILE A C 1
ATOM 5277 O O . ILE A 1 688 ? 36.691 3.232 -2.052 1.00 89.81 688 ILE A O 1
ATOM 5281 N N . LEU A 1 689 ? 35.232 4.000 -3.580 1.00 91.31 689 LEU A N 1
ATOM 5282 C CA . LEU A 1 689 ? 36.175 4.805 -4.346 1.00 91.31 689 LEU A CA 1
ATOM 5283 C C . LEU A 1 689 ? 36.131 6.246 -3.826 1.00 91.31 689 LEU A C 1
ATOM 5285 O O . LEU A 1 689 ? 35.155 6.960 -4.032 1.00 91.31 689 LEU A O 1
ATOM 5289 N N . LEU A 1 690 ? 37.190 6.687 -3.155 1.00 91.75 690 LEU A N 1
ATOM 5290 C CA . LEU A 1 690 ? 37.297 8.029 -2.569 1.00 91.75 690 LEU A CA 1
ATOM 5291 C C . LEU A 1 690 ? 37.728 9.092 -3.585 1.00 91.75 690 LEU A C 1
ATOM 5293 O O . LEU A 1 690 ? 37.555 10.288 -3.359 1.00 91.75 690 LEU A O 1
ATOM 5297 N N . SER A 1 691 ? 38.278 8.679 -4.728 1.00 92.44 691 SER A N 1
ATOM 5298 C CA . SER A 1 691 ? 38.563 9.579 -5.843 1.00 92.44 691 SER A CA 1
ATOM 5299 C C . SER A 1 691 ? 37.885 9.122 -7.128 1.00 92.44 691 SER A C 1
ATOM 5301 O O . SER A 1 691 ? 37.656 7.932 -7.349 1.00 92.44 691 SER A O 1
ATOM 5303 N N . LYS A 1 692 ? 37.550 10.091 -7.990 1.00 90.31 692 LYS A N 1
ATOM 5304 C CA . LYS A 1 692 ? 36.893 9.828 -9.272 1.00 90.31 692 LYS A CA 1
ATOM 5305 C C . LYS A 1 692 ? 37.771 8.905 -10.127 1.00 90.31 692 LYS A C 1
ATOM 5307 O O . LYS A 1 692 ? 38.900 9.301 -10.435 1.00 90.31 692 LYS A O 1
ATOM 5312 N N . PRO A 1 693 ? 37.262 7.745 -10.584 1.00 90.25 693 PRO A N 1
ATOM 5313 C CA . PRO A 1 693 ? 37.985 6.881 -11.508 1.00 90.25 693 PRO A CA 1
ATOM 5314 C C . PRO A 1 693 ? 38.428 7.643 -12.750 1.00 90.25 693 PRO A C 1
ATOM 5316 O O . PRO A 1 693 ? 37.614 8.258 -13.442 1.00 90.25 693 PRO A O 1
ATOM 5319 N N . ARG A 1 694 ? 39.732 7.616 -13.037 1.00 90.06 694 ARG A N 1
ATOM 5320 C CA . ARG A 1 694 ? 40.290 8.219 -14.253 1.00 90.06 694 ARG A CA 1
ATOM 5321 C C . ARG A 1 694 ? 40.786 7.134 -15.186 1.00 90.06 694 ARG A C 1
ATOM 5323 O O . ARG A 1 694 ? 41.422 6.190 -14.732 1.00 90.06 694 ARG A O 1
ATOM 5330 N N . GLN A 1 695 ? 40.556 7.322 -16.481 1.00 91.06 695 GLN A N 1
ATOM 5331 C CA . GLN A 1 695 ? 41.042 6.428 -17.529 1.00 91.06 695 GLN A CA 1
ATOM 5332 C C . GLN A 1 695 ? 42.240 7.014 -18.280 1.00 91.06 695 GLN A C 1
ATOM 5334 O O . GLN A 1 695 ? 42.391 8.232 -18.407 1.00 91.06 695 GLN A O 1
ATOM 5339 N N . SER A 1 696 ? 43.107 6.147 -18.794 1.00 92.44 696 SER A N 1
ATOM 5340 C CA . SER A 1 696 ? 44.170 6.491 -19.743 1.00 92.44 696 SER A CA 1
ATOM 5341 C C . SER A 1 696 ? 44.352 5.350 -20.736 1.00 92.44 696 SER A C 1
ATOM 5343 O O . SER A 1 696 ? 44.447 4.197 -20.325 1.00 92.44 696 SER A O 1
ATOM 5345 N N . ALA A 1 697 ? 44.398 5.665 -22.031 1.00 90.94 697 ALA A N 1
ATOM 5346 C CA . ALA A 1 697 ? 44.714 4.688 -23.067 1.00 90.94 697 ALA A CA 1
ATOM 5347 C C . ALA A 1 697 ? 46.234 4.489 -23.153 1.00 90.94 697 ALA A C 1
ATOM 5349 O O . ALA A 1 697 ? 46.977 5.464 -23.276 1.00 90.94 697 ALA A O 1
ATOM 5350 N N . VAL A 1 698 ? 46.687 3.238 -23.096 1.00 91.19 698 VAL A N 1
ATOM 5351 C CA . VAL A 1 698 ? 48.099 2.844 -23.227 1.00 91.19 698 VAL A CA 1
ATOM 5352 C C . VAL A 1 698 ? 48.225 1.613 -24.131 1.00 91.19 698 VAL A C 1
ATOM 5354 O O . VAL A 1 698 ? 47.232 0.931 -24.394 1.00 91.19 698 VAL A O 1
ATOM 5357 N N . GLU A 1 699 ? 49.431 1.323 -24.626 1.00 88.69 699 GLU A N 1
ATOM 5358 C CA . GLU A 1 699 ? 49.681 0.066 -25.346 1.00 88.69 699 GLU A CA 1
ATOM 5359 C C . GLU A 1 699 ? 49.492 -1.127 -24.390 1.00 88.69 699 GLU A C 1
ATOM 5361 O O . GLU A 1 699 ? 49.778 -1.029 -23.198 1.00 88.69 699 GLU A O 1
ATOM 5366 N N . GLU A 1 700 ? 49.030 -2.273 -24.898 1.00 86.62 700 GLU A N 1
ATOM 5367 C CA . GLU A 1 700 ? 48.720 -3.458 -24.073 1.00 86.62 700 GLU A CA 1
ATOM 5368 C C . GLU A 1 700 ? 49.892 -3.898 -23.167 1.00 86.62 700 GLU A C 1
ATOM 5370 O O . GLU A 1 700 ? 49.696 -4.271 -22.009 1.00 86.62 700 GLU A O 1
ATOM 5375 N N . ARG A 1 701 ? 51.125 -3.759 -23.669 1.00 88.06 701 ARG A N 1
ATOM 5376 C CA . ARG A 1 701 ? 52.381 -4.077 -22.964 1.00 88.06 701 ARG A CA 1
ATOM 5377 C C . ARG A 1 701 ? 52.798 -3.072 -21.883 1.00 88.06 701 ARG A C 1
ATOM 5379 O O . ARG A 1 701 ? 53.695 -3.373 -21.103 1.00 88.06 701 ARG A O 1
ATOM 5386 N N . THR A 1 702 ? 52.224 -1.871 -21.867 1.00 89.00 702 THR A N 1
ATOM 5387 C CA . THR A 1 702 ? 52.587 -0.813 -20.914 1.00 89.00 702 THR A CA 1
ATOM 5388 C C . THR A 1 702 ? 52.103 -1.195 -19.516 1.00 89.00 702 THR A C 1
ATOM 5390 O O . THR A 1 702 ? 50.947 -1.582 -19.348 1.00 89.00 702 THR A O 1
ATOM 5393 N N . SER A 1 703 ? 52.961 -1.094 -18.499 1.00 91.75 703 SER A N 1
ATOM 5394 C CA . SER A 1 703 ? 52.553 -1.347 -17.109 1.00 91.75 703 SER A CA 1
ATOM 5395 C C . SER A 1 703 ? 51.522 -0.311 -16.648 1.00 91.75 703 SER A C 1
ATOM 5397 O O . SER A 1 703 ? 51.652 0.874 -16.965 1.00 91.75 703 SER A O 1
ATOM 5399 N N . PHE A 1 704 ? 50.524 -0.718 -15.854 1.00 90.00 704 PHE A N 1
ATOM 5400 C CA . PHE A 1 704 ? 49.521 0.212 -15.316 1.00 90.00 704 PHE A CA 1
ATOM 5401 C C . PHE A 1 704 ? 50.157 1.360 -14.512 1.00 90.00 704 PHE A C 1
ATOM 5403 O O . PHE A 1 704 ? 49.624 2.467 -14.502 1.00 90.00 704 PHE A O 1
ATOM 5410 N N . ALA A 1 705 ? 51.320 1.125 -13.890 1.00 91.19 705 ALA A N 1
ATOM 5411 C CA . ALA A 1 705 ? 52.038 2.121 -13.095 1.00 91.19 705 ALA A CA 1
ATOM 5412 C C . ALA A 1 705 ? 52.569 3.301 -13.933 1.00 91.19 705 ALA A C 1
ATOM 5414 O O . ALA A 1 705 ? 52.808 4.390 -13.409 1.00 91.19 705 ALA A O 1
ATOM 5415 N N . GLU A 1 706 ? 52.741 3.111 -15.243 1.00 91.88 706 GLU A N 1
ATOM 5416 C CA . GLU A 1 706 ? 53.214 4.156 -16.155 1.00 91.88 706 GLU A CA 1
ATOM 5417 C C . GLU A 1 706 ? 52.075 5.059 -16.656 1.00 91.88 706 GLU A C 1
ATOM 5419 O O . GLU A 1 706 ? 52.333 6.184 -17.105 1.00 91.88 706 GLU A O 1
ATOM 5424 N N . ALA A 1 707 ? 50.821 4.603 -16.542 1.00 92.38 707 ALA A N 1
ATOM 5425 C CA . ALA A 1 707 ? 49.644 5.313 -17.023 1.00 92.38 707 ALA A CA 1
ATOM 5426 C C . ALA A 1 707 ? 49.398 6.625 -16.254 1.00 92.38 707 ALA A C 1
ATOM 5428 O O . ALA A 1 707 ? 49.545 6.713 -15.032 1.00 92.38 707 ALA A O 1
ATOM 5429 N N . ASN A 1 708 ? 48.953 7.663 -16.970 1.00 94.06 708 ASN A N 1
ATOM 5430 C CA . ASN A 1 708 ? 48.641 8.962 -16.363 1.00 94.06 708 ASN A CA 1
ATOM 5431 C C . ASN A 1 708 ? 47.488 8.877 -15.348 1.00 94.06 708 ASN A C 1
ATOM 5433 O O . ASN A 1 708 ? 47.484 9.629 -14.374 1.00 94.06 708 ASN A O 1
ATOM 5437 N N . SER A 1 709 ? 46.531 7.964 -15.543 1.00 93.31 709 SER A N 1
ATOM 5438 C CA . SER A 1 709 ? 45.460 7.674 -14.584 1.00 93.31 709 SER A CA 1
ATOM 5439 C C . SER A 1 709 ? 46.018 7.241 -13.228 1.00 93.31 709 SER A C 1
ATOM 5441 O O . SER A 1 709 ? 45.615 7.805 -12.211 1.00 93.31 709 SER A O 1
ATOM 5443 N N . TYR A 1 710 ? 46.993 6.327 -13.211 1.00 94.31 710 TYR A N 1
ATOM 5444 C CA . TYR A 1 710 ? 47.651 5.856 -11.989 1.00 94.31 710 TYR A CA 1
ATOM 5445 C C . TYR A 1 710 ? 48.443 6.967 -11.292 1.00 94.31 710 TYR A C 1
ATOM 5447 O O . TYR A 1 710 ? 48.267 7.192 -10.098 1.00 94.31 710 TYR A O 1
ATOM 5455 N N . LYS A 1 711 ? 49.235 7.747 -12.041 1.00 94.12 711 LYS A N 1
ATOM 5456 C CA . LYS A 1 711 ? 49.994 8.886 -11.485 1.00 94.12 711 LYS A CA 1
ATOM 5457 C C . LYS A 1 711 ? 49.086 9.936 -10.837 1.00 94.12 711 LYS A C 1
ATOM 5459 O O . LYS A 1 711 ? 49.406 10.468 -9.779 1.00 94.12 711 LYS A O 1
ATOM 5464 N N . ARG A 1 712 ? 47.927 10.218 -11.442 1.00 93.69 712 ARG A N 1
ATOM 5465 C CA . ARG A 1 712 ? 46.915 11.106 -10.843 1.00 93.69 712 ARG A CA 1
ATOM 5466 C C . ARG A 1 712 ? 46.269 10.491 -9.601 1.00 93.69 712 ARG A C 1
ATOM 5468 O O . ARG A 1 712 ? 46.021 11.211 -8.642 1.00 93.69 712 ARG A O 1
ATOM 5475 N N . ALA A 1 713 ? 46.021 9.180 -9.592 1.00 93.88 713 ALA A N 1
ATOM 5476 C CA . ALA A 1 713 ? 45.528 8.487 -8.402 1.00 93.88 713 ALA A CA 1
ATOM 5477 C C . ALA A 1 713 ? 46.547 8.517 -7.248 1.00 93.88 713 ALA A C 1
ATOM 5479 O O . ALA A 1 713 ? 46.138 8.657 -6.104 1.00 93.88 713 ALA A O 1
ATOM 5480 N N . GLN A 1 714 ? 47.856 8.485 -7.529 1.00 95.38 714 GLN A N 1
ATOM 5481 C CA . GLN A 1 714 ? 48.897 8.685 -6.509 1.00 95.38 714 GLN A CA 1
ATOM 5482 C C . GLN A 1 714 ? 48.849 10.087 -5.891 1.00 95.38 714 GLN A C 1
ATOM 5484 O O . GLN A 1 714 ? 48.954 10.220 -4.677 1.00 95.38 714 GLN A O 1
ATOM 5489 N N . GLN A 1 715 ? 48.634 11.128 -6.702 1.00 94.44 715 GLN A N 1
ATOM 5490 C CA . GLN A 1 715 ? 48.459 12.496 -6.196 1.00 94.44 715 GLN A CA 1
ATOM 5491 C C . GLN A 1 715 ? 47.209 12.621 -5.316 1.00 94.44 715 GLN A C 1
ATOM 5493 O O . GLN A 1 715 ? 47.254 13.243 -4.256 1.00 94.44 715 GLN A O 1
ATOM 5498 N N . ASP A 1 716 ? 46.100 12.004 -5.734 1.00 92.94 716 ASP A N 1
ATOM 5499 C CA . ASP A 1 716 ? 44.887 11.946 -4.917 1.00 92.94 716 ASP A CA 1
ATOM 5500 C C . ASP A 1 716 ? 45.094 11.155 -3.627 1.00 92.94 716 ASP A C 1
ATOM 5502 O O . ASP A 1 716 ? 44.556 11.561 -2.602 1.00 92.94 716 ASP A O 1
ATOM 5506 N N . LEU A 1 717 ? 45.865 10.062 -3.661 1.00 94.38 717 LEU A N 1
ATOM 5507 C CA . LEU A 1 717 ? 46.171 9.264 -2.477 1.00 94.38 717 LEU A CA 1
ATOM 5508 C C . LEU A 1 717 ? 46.902 10.121 -1.448 1.00 94.38 717 LEU A C 1
ATOM 5510 O O . LEU A 1 717 ? 46.452 10.175 -0.313 1.00 94.38 717 LEU A O 1
ATOM 5514 N N . SER A 1 718 ? 47.958 10.837 -1.846 1.00 92.56 718 SER A N 1
ATOM 5515 C CA . SER A 1 718 ? 48.688 11.727 -0.934 1.00 92.56 718 SER A CA 1
ATOM 5516 C C . SER A 1 718 ? 47.775 12.800 -0.337 1.00 92.56 718 SER A C 1
ATOM 5518 O O . SER A 1 718 ? 47.738 12.973 0.876 1.00 92.56 718 SER A O 1
ATOM 5520 N N . ARG A 1 719 ? 46.951 13.457 -1.165 1.00 91.31 719 ARG A N 1
ATOM 5521 C CA . ARG A 1 719 ? 45.990 14.464 -0.688 1.00 91.31 719 ARG A CA 1
ATOM 5522 C C . ARG A 1 719 ? 44.975 13.881 0.301 1.00 91.31 719 ARG A C 1
ATOM 5524 O O . ARG A 1 719 ? 44.659 14.524 1.296 1.00 91.31 719 ARG A O 1
ATOM 5531 N N . LEU A 1 720 ? 44.423 12.701 0.016 1.00 90.19 720 LEU A N 1
ATOM 5532 C CA . LEU A 1 720 ? 43.434 12.046 0.876 1.00 90.19 720 LEU A CA 1
ATOM 5533 C C . LEU A 1 720 ? 44.064 11.505 2.163 1.00 90.19 720 LEU A C 1
ATOM 5535 O O . LEU A 1 720 ? 43.428 11.577 3.209 1.00 90.19 720 LEU A O 1
ATOM 5539 N N . GLN A 1 721 ? 45.308 11.021 2.103 1.00 90.31 721 GLN A N 1
ATOM 5540 C CA . GLN A 1 721 ? 46.090 10.642 3.279 1.00 90.31 721 GLN A CA 1
ATOM 5541 C C . GLN A 1 721 ? 46.279 11.840 4.208 1.00 90.31 721 GLN A C 1
ATOM 5543 O O . GLN A 1 721 ? 46.040 11.695 5.399 1.00 90.31 721 GLN A O 1
ATOM 5548 N N . ASP A 1 722 ? 46.599 13.022 3.675 1.00 88.00 722 ASP A N 1
ATOM 5549 C CA . ASP A 1 722 ? 46.715 14.245 4.476 1.00 88.00 722 ASP A CA 1
ATOM 5550 C C . ASP A 1 722 ? 45.359 14.679 5.061 1.00 88.00 722 ASP A C 1
ATOM 5552 O O . ASP A 1 722 ? 45.258 15.004 6.243 1.00 88.00 722 ASP A O 1
ATOM 5556 N N . GLN A 1 723 ? 44.289 14.652 4.255 1.00 85.19 723 GLN A N 1
ATOM 5557 C CA . GLN A 1 723 ? 42.943 15.065 4.683 1.00 85.19 723 GLN A CA 1
ATOM 5558 C C . GLN A 1 723 ? 42.320 14.141 5.738 1.00 85.19 723 GLN A C 1
ATOM 5560 O O . GLN A 1 723 ? 41.527 14.598 6.559 1.00 85.19 723 GLN A O 1
ATOM 5565 N N . LEU A 1 724 ? 42.645 12.848 5.699 1.00 85.44 724 LEU A N 1
ATOM 5566 C CA . LEU A 1 724 ? 42.084 11.818 6.577 1.00 85.44 724 LEU A CA 1
ATOM 5567 C C . LEU A 1 724 ? 43.111 11.288 7.589 1.00 85.44 724 LEU A C 1
ATOM 5569 O O . LEU A 1 724 ? 42.821 10.321 8.295 1.00 85.44 724 LEU A O 1
ATOM 5573 N N . ALA A 1 725 ? 44.282 11.927 7.694 1.00 82.62 725 ALA A N 1
ATOM 5574 C CA . ALA A 1 725 ? 45.391 11.498 8.550 1.00 82.62 725 ALA A CA 1
ATOM 5575 C C . ALA A 1 725 ? 44.954 11.290 10.005 1.00 82.62 725 ALA A C 1
ATOM 5577 O O . ALA A 1 725 ? 45.336 10.308 10.635 1.00 82.62 725 ALA A O 1
ATOM 5578 N N . GLN A 1 726 ? 44.100 12.184 10.510 1.00 80.12 726 GLN A N 1
ATOM 5579 C CA . GLN A 1 726 ? 43.595 12.153 11.885 1.00 80.12 726 GLN A CA 1
ATOM 5580 C C . GLN A 1 726 ? 42.725 10.930 12.216 1.00 80.12 726 GLN A C 1
ATOM 5582 O O . GLN A 1 726 ? 42.493 10.654 13.385 1.00 80.12 726 GLN A O 1
ATOM 5587 N N . TYR A 1 727 ? 42.240 10.206 11.205 1.00 82.12 727 TYR A N 1
ATOM 5588 C CA . TYR A 1 727 ? 41.386 9.028 11.378 1.00 82.12 727 TYR A CA 1
ATOM 5589 C C . TYR A 1 727 ? 42.123 7.710 11.117 1.00 82.12 727 TYR A C 1
ATOM 5591 O O . TYR A 1 727 ? 41.573 6.638 11.370 1.00 82.12 727 TYR A O 1
ATOM 5599 N N . ASN A 1 728 ? 43.361 7.781 10.610 1.00 82.88 728 ASN A N 1
ATOM 5600 C CA . ASN A 1 728 ? 44.225 6.629 10.353 1.00 82.88 728 ASN A CA 1
ATOM 5601 C C . ASN A 1 728 ? 43.537 5.518 9.523 1.00 82.88 728 ASN A C 1
ATOM 5603 O O . ASN A 1 728 ? 43.589 4.330 9.844 1.00 82.88 728 ASN A O 1
ATOM 5607 N N . LEU A 1 729 ? 42.843 5.919 8.452 1.00 84.50 729 LEU A N 1
ATOM 5608 C CA . LEU A 1 729 ? 42.129 5.004 7.558 1.00 84.50 729 LEU A CA 1
ATOM 5609 C C . LEU A 1 729 ? 43.086 4.316 6.573 1.00 84.50 729 LEU A C 1
ATOM 5611 O O . LEU A 1 729 ? 44.003 4.940 6.039 1.00 84.50 729 LEU A O 1
ATOM 5615 N N . SER A 1 730 ? 42.832 3.038 6.272 1.00 86.38 730 SER A N 1
ATOM 5616 C CA . SER A 1 730 ? 43.582 2.306 5.245 1.00 86.38 730 SER A CA 1
ATOM 5617 C C . SER A 1 730 ? 43.133 2.732 3.847 1.00 86.38 730 SER A C 1
ATOM 5619 O O . SER A 1 730 ? 41.971 2.551 3.478 1.00 86.38 730 SER A O 1
ATOM 5621 N N . LEU A 1 731 ? 44.053 3.321 3.082 1.00 92.25 731 LEU A N 1
ATOM 5622 C CA . LEU A 1 731 ? 43.818 3.807 1.724 1.00 92.25 731 LEU A CA 1
ATOM 5623 C C . LEU A 1 731 ? 44.728 3.069 0.740 1.00 92.25 731 LEU A C 1
ATOM 5625 O O . LEU A 1 731 ? 45.934 2.959 0.964 1.00 92.25 731 LEU A O 1
ATOM 5629 N N . GLU A 1 732 ? 44.170 2.623 -0.380 1.00 93.88 732 GLU A N 1
ATOM 5630 C CA . GLU A 1 732 ? 44.910 1.950 -1.451 1.00 93.88 732 GLU A CA 1
ATOM 5631 C C . GLU A 1 732 ? 44.541 2.520 -2.826 1.00 93.88 732 GLU A C 1
ATOM 5633 O O . GLU A 1 732 ? 43.508 3.169 -2.989 1.00 93.88 732 GLU A O 1
ATOM 5638 N N . ILE A 1 733 ? 45.381 2.293 -3.839 1.00 94.12 733 ILE A N 1
ATOM 5639 C CA . ILE A 1 733 ? 45.025 2.595 -5.232 1.00 94.12 733 ILE A CA 1
ATOM 5640 C C . ILE A 1 733 ? 44.525 1.309 -5.868 1.00 94.12 733 ILE A C 1
ATOM 5642 O O . ILE A 1 733 ? 45.286 0.351 -6.002 1.00 94.12 733 ILE A O 1
ATOM 5646 N N . ARG A 1 734 ? 43.273 1.313 -6.325 1.00 92.50 734 ARG A N 1
ATOM 5647 C CA . ARG A 1 734 ? 42.739 0.232 -7.152 1.00 92.50 734 ARG A CA 1
ATOM 5648 C C . ARG A 1 734 ? 42.888 0.545 -8.622 1.00 92.50 734 ARG A C 1
ATOM 5650 O O . ARG A 1 734 ? 42.581 1.650 -9.073 1.00 92.50 734 ARG A O 1
ATOM 5657 N N . THR A 1 735 ? 43.339 -0.463 -9.357 1.00 91.94 735 THR A N 1
ATOM 5658 C CA . THR A 1 735 ? 43.531 -0.422 -10.801 1.00 91.94 735 THR A CA 1
ATOM 5659 C C . THR A 1 735 ? 42.765 -1.548 -11.476 1.00 91.94 735 THR A C 1
ATOM 5661 O O . THR A 1 735 ? 42.643 -2.648 -10.940 1.00 91.94 735 THR A O 1
ATOM 5664 N N . TRP A 1 736 ? 42.227 -1.267 -12.659 1.00 92.44 736 TRP A N 1
ATOM 5665 C CA . TRP A 1 736 ? 41.650 -2.283 -13.535 1.00 92.44 736 TRP A CA 1
ATOM 5666 C C . TRP A 1 736 ? 41.919 -1.924 -14.992 1.00 92.44 736 TRP A C 1
ATOM 5668 O O . TRP A 1 736 ? 42.027 -0.749 -15.358 1.00 92.44 736 TRP A O 1
ATOM 5678 N N . GLU A 1 737 ? 42.071 -2.950 -15.821 1.00 91.19 737 GLU A N 1
ATOM 5679 C CA . GLU A 1 737 ? 42.522 -2.822 -17.203 1.00 91.19 737 GLU A CA 1
ATOM 5680 C C . GLU A 1 737 ? 41.456 -3.380 -18.145 1.00 91.19 737 GLU A C 1
ATOM 5682 O O . GLU A 1 737 ? 40.982 -4.499 -17.960 1.00 91.19 737 GLU A O 1
ATOM 5687 N N . VAL A 1 738 ? 41.069 -2.596 -19.154 1.00 89.44 738 VAL A N 1
ATOM 5688 C CA . VAL A 1 738 ? 40.051 -2.989 -20.139 1.00 89.44 738 VAL A CA 1
ATOM 5689 C C . VAL A 1 738 ? 40.671 -2.954 -21.539 1.00 89.44 738 VAL A C 1
ATOM 5691 O O . VAL A 1 738 ? 41.025 -1.867 -22.008 1.00 89.44 738 VAL A O 1
ATOM 5694 N N . PRO A 1 739 ? 40.847 -4.103 -22.216 1.00 87.75 739 PRO A N 1
ATOM 5695 C CA . PRO A 1 739 ? 41.460 -4.146 -23.541 1.00 87.75 739 PRO A CA 1
ATOM 5696 C C . PRO A 1 739 ? 40.534 -3.551 -24.612 1.00 87.75 739 PRO A C 1
ATOM 5698 O O . PRO A 1 739 ? 39.319 -3.736 -24.568 1.00 87.75 739 PRO A O 1
ATOM 5701 N N . PHE A 1 740 ? 41.106 -2.868 -25.607 1.00 85.75 740 PHE A N 1
ATOM 5702 C CA . PHE A 1 740 ? 40.378 -2.392 -26.788 1.00 85.75 740 PHE A CA 1
ATOM 5703 C C . PHE A 1 740 ? 41.275 -2.352 -28.035 1.00 85.75 740 PHE A C 1
ATOM 5705 O O . PHE A 1 740 ? 42.505 -2.365 -27.958 1.00 85.75 740 PHE A O 1
ATOM 5712 N N . ARG A 1 741 ? 40.662 -2.297 -29.223 1.00 77.88 741 ARG A N 1
ATOM 5713 C CA . ARG A 1 741 ? 41.395 -2.131 -30.487 1.00 77.88 741 ARG A CA 1
ATOM 5714 C C . ARG A 1 741 ? 41.436 -0.660 -30.878 1.00 77.88 741 ARG A C 1
ATOM 5716 O O . ARG A 1 741 ? 40.392 -0.060 -31.111 1.00 77.88 741 ARG A O 1
ATOM 5723 N N . GLY A 1 742 ? 42.638 -0.097 -30.984 1.00 69.62 742 GLY A N 1
ATOM 5724 C CA . GLY A 1 742 ? 42.820 1.250 -31.517 1.00 69.62 742 GLY A CA 1
ATOM 5725 C C . GLY A 1 742 ? 42.663 1.261 -33.038 1.00 69.62 742 GLY A C 1
ATOM 5726 O O . GLY A 1 742 ? 43.308 0.476 -33.736 1.00 69.62 742 GLY A O 1
ATOM 5727 N N . THR A 1 743 ? 41.819 2.145 -33.565 1.00 58.69 743 THR A N 1
ATOM 5728 C CA . THR A 1 743 ? 41.734 2.429 -35.003 1.00 58.69 743 THR A CA 1
ATOM 5729 C C . THR A 1 743 ? 42.598 3.636 -35.325 1.00 58.69 743 THR A C 1
ATOM 5731 O O . THR A 1 743 ? 42.120 4.766 -35.277 1.00 58.69 743 THR A O 1
ATOM 5734 N N . ASP A 1 744 ? 43.862 3.394 -35.658 1.00 58.44 744 ASP A N 1
ATOM 5735 C CA . ASP A 1 744 ? 44.698 4.401 -36.306 1.00 58.44 744 ASP A CA 1
ATOM 5736 C C . ASP A 1 744 ? 45.002 3.946 -37.737 1.00 58.44 744 ASP A C 1
ATOM 5738 O O . ASP A 1 744 ? 45.246 2.758 -37.974 1.00 58.44 744 ASP A O 1
ATOM 5742 N N . LYS A 1 745 ? 44.896 4.871 -38.700 1.00 52.75 745 LYS A N 1
ATOM 5743 C CA . LYS A 1 745 ? 44.663 4.577 -40.132 1.00 52.75 745 LYS A CA 1
ATOM 5744 C C . LYS A 1 745 ? 45.740 3.736 -40.834 1.00 52.75 745 LYS A C 1
ATOM 5746 O O . LYS A 1 745 ? 45.438 3.210 -41.896 1.00 52.75 745 LYS A O 1
ATOM 5751 N N . ASP A 1 746 ? 46.905 3.520 -40.223 1.00 55.00 746 ASP A N 1
ATOM 5752 C CA . ASP A 1 746 ? 48.008 2.744 -40.812 1.00 55.00 746 ASP A CA 1
ATOM 5753 C C . ASP A 1 746 ? 48.631 1.686 -39.876 1.00 55.00 746 ASP A C 1
ATOM 5755 O O . ASP A 1 746 ? 49.618 1.049 -40.243 1.00 55.00 746 ASP A O 1
ATOM 5759 N N . ASN A 1 747 ? 48.094 1.445 -38.667 1.00 58.19 747 ASN A N 1
ATOM 5760 C CA . ASN A 1 747 ? 48.633 0.389 -37.795 1.00 58.19 747 ASN A CA 1
ATOM 5761 C C . ASN A 1 747 ? 47.636 -0.084 -36.721 1.00 58.19 747 ASN A C 1
ATOM 5763 O O . ASN A 1 747 ? 47.297 0.652 -35.795 1.00 58.19 747 ASN A O 1
ATOM 5767 N N . ARG A 1 748 ? 47.196 -1.349 -36.802 1.00 60.28 748 ARG A N 1
ATOM 5768 C CA . ARG A 1 748 ? 46.357 -1.979 -35.767 1.00 60.28 748 ARG A CA 1
ATOM 5769 C C . ARG A 1 748 ? 47.220 -2.300 -34.546 1.00 60.28 748 ARG A C 1
ATOM 5771 O O . ARG A 1 748 ? 47.947 -3.289 -34.553 1.00 60.28 748 ARG A O 1
ATOM 5778 N N . LYS A 1 749 ? 47.136 -1.477 -33.500 1.00 70.00 749 LYS A N 1
ATOM 5779 C CA . LYS A 1 749 ? 47.792 -1.732 -32.210 1.00 70.00 749 LYS A CA 1
ATOM 5780 C C . LYS A 1 749 ? 46.791 -2.269 -31.190 1.00 70.00 749 LYS A C 1
ATOM 5782 O O . LYS A 1 749 ? 45.672 -1.761 -31.087 1.00 70.00 749 LYS A O 1
ATOM 5787 N N . ASN A 1 750 ? 47.213 -3.266 -30.414 1.00 85.12 750 ASN A N 1
ATOM 5788 C CA . ASN A 1 750 ? 46.475 -3.679 -29.226 1.00 85.12 750 ASN A CA 1
ATOM 5789 C C . ASN A 1 750 ? 46.676 -2.635 -28.125 1.00 85.12 750 ASN A C 1
ATOM 5791 O O . ASN A 1 750 ? 47.808 -2.319 -27.743 1.00 85.12 750 ASN A O 1
ATOM 5795 N N . MET A 1 751 ? 45.567 -2.098 -27.632 1.00 89.75 751 MET A N 1
ATOM 5796 C CA . MET A 1 751 ? 45.539 -1.051 -26.622 1.00 89.75 751 MET A CA 1
ATOM 5797 C C . MET A 1 751 ? 44.759 -1.538 -25.403 1.00 89.75 751 MET A C 1
ATOM 5799 O O . MET A 1 751 ? 43.985 -2.494 -25.468 1.00 89.75 751 MET A O 1
ATOM 5803 N N . LYS A 1 752 ? 44.936 -0.850 -24.281 1.00 90.31 752 LYS A N 1
ATOM 5804 C CA . LYS A 1 752 ? 44.099 -1.024 -23.094 1.00 90.31 752 LYS A CA 1
ATOM 5805 C C . LYS A 1 752 ? 43.811 0.317 -22.437 1.00 90.31 752 LYS A C 1
ATOM 5807 O O . LYS A 1 752 ? 44.635 1.233 -22.476 1.00 90.31 752 LYS A O 1
ATOM 5812 N N . TYR A 1 753 ? 42.643 0.428 -21.820 1.00 92.06 753 TYR A N 1
ATOM 5813 C CA . TYR A 1 753 ? 42.343 1.483 -20.866 1.00 92.06 753 TYR A CA 1
ATOM 5814 C C . TYR A 1 753 ? 42.805 1.043 -19.482 1.00 92.06 753 TYR A C 1
ATOM 5816 O O . TYR A 1 753 ? 42.362 0.012 -18.983 1.00 92.06 753 TYR A O 1
ATOM 5824 N N . VAL A 1 754 ? 43.675 1.835 -18.862 1.00 91.81 754 VAL A N 1
ATOM 5825 C CA . VAL A 1 754 ? 44.046 1.685 -17.452 1.00 91.81 754 VAL A CA 1
ATOM 5826 C C . VAL A 1 754 ? 43.211 2.660 -16.640 1.00 91.81 754 VAL A C 1
ATOM 5828 O O . VAL A 1 754 ? 43.343 3.882 -16.794 1.00 91.81 754 VAL A O 1
ATOM 5831 N N . TYR A 1 755 ? 42.373 2.122 -15.765 1.00 93.19 755 TYR A N 1
ATOM 5832 C CA . TYR A 1 755 ? 41.627 2.886 -14.779 1.00 93.19 755 TYR A CA 1
ATOM 5833 C C . TYR A 1 755 ? 42.357 2.865 -13.441 1.00 93.19 755 TYR A C 1
ATOM 5835 O O . TYR A 1 755 ? 42.927 1.843 -13.062 1.00 93.19 755 TYR A O 1
ATOM 5843 N N . ALA A 1 756 ? 42.340 3.990 -12.729 1.00 93.81 756 ALA A N 1
ATOM 5844 C CA . ALA A 1 756 ? 42.871 4.073 -11.374 1.00 93.81 756 ALA A CA 1
ATOM 5845 C C . ALA A 1 756 ? 42.043 5.030 -10.508 1.00 93.81 756 ALA A C 1
ATOM 5847 O O . ALA A 1 756 ? 41.626 6.099 -10.975 1.00 93.81 756 ALA A O 1
ATOM 5848 N N . ALA A 1 757 ? 41.836 4.646 -9.250 1.00 94.25 757 ALA A N 1
ATOM 5849 C CA . ALA A 1 757 ? 41.159 5.432 -8.223 1.00 94.25 757 ALA A CA 1
ATOM 5850 C C . ALA A 1 757 ? 41.720 5.094 -6.837 1.00 94.25 757 ALA A C 1
ATOM 5852 O O . ALA A 1 757 ? 42.216 3.990 -6.616 1.00 94.25 757 ALA A O 1
ATOM 5853 N N . VAL A 1 758 ? 41.620 6.037 -5.904 1.00 94.75 758 VAL A N 1
ATOM 5854 C CA . VAL A 1 758 ? 41.885 5.784 -4.484 1.00 94.75 758 VAL A CA 1
ATOM 5855 C C . VAL A 1 758 ? 40.660 5.101 -3.903 1.00 94.75 758 VAL A C 1
ATOM 5857 O O . VAL A 1 758 ? 39.540 5.564 -4.122 1.00 94.75 758 VAL A O 1
ATOM 5860 N N . SER A 1 759 ? 40.863 4.023 -3.163 1.00 93.31 759 SER A N 1
ATOM 5861 C CA . SER A 1 759 ? 39.805 3.279 -2.497 1.00 93.31 759 SER A CA 1
ATOM 5862 C C . SER A 1 759 ? 40.100 3.072 -1.023 1.00 93.31 759 SER A C 1
ATOM 5864 O O . SER A 1 759 ? 41.256 3.053 -0.601 1.00 93.31 759 SER A O 1
ATOM 5866 N N . SER A 1 760 ? 39.033 2.865 -0.263 1.00 90.50 760 SER A N 1
ATOM 5867 C CA . SER A 1 760 ? 39.083 2.359 1.103 1.00 90.50 760 SER A CA 1
ATOM 5868 C C . SER A 1 760 ? 38.204 1.118 1.200 1.00 90.50 760 SER A C 1
ATOM 5870 O O . SER A 1 760 ? 37.135 1.050 0.580 1.00 90.50 760 SER A O 1
ATOM 5872 N N . GLN A 1 761 ? 38.689 0.127 1.945 1.00 89.31 761 GLN A N 1
ATOM 5873 C CA . GLN A 1 761 ? 37.923 -1.053 2.305 1.00 89.31 761 GLN A CA 1
ATOM 5874 C C . GLN A 1 761 ? 38.045 -1.297 3.805 1.00 89.31 761 GLN A C 1
ATOM 5876 O O . GLN A 1 761 ? 39.148 -1.512 4.308 1.00 89.31 761 GLN A O 1
ATOM 5881 N N . ARG A 1 762 ? 36.915 -1.280 4.513 1.00 88.88 762 ARG A N 1
ATOM 5882 C CA . ARG A 1 762 ? 36.880 -1.474 5.966 1.00 88.88 762 ARG A CA 1
ATOM 5883 C C . ARG A 1 762 ? 35.519 -1.961 6.440 1.00 88.88 762 ARG A C 1
ATOM 5885 O O . ARG A 1 762 ? 34.509 -1.784 5.768 1.00 88.88 762 ARG A O 1
ATOM 5892 N N . GLU A 1 763 ? 35.512 -2.532 7.630 1.00 88.44 763 GLU A N 1
ATOM 5893 C CA . GLU A 1 763 ? 34.291 -2.871 8.345 1.00 88.44 763 GLU A CA 1
ATOM 5894 C C . GLU A 1 763 ? 33.788 -1.654 9.131 1.00 88.44 763 GLU A C 1
ATOM 5896 O O . GLU A 1 763 ? 34.572 -1.006 9.824 1.00 88.44 763 GLU A O 1
ATOM 5901 N N . VAL A 1 764 ? 32.495 -1.349 9.021 1.00 90.44 764 VAL A N 1
ATOM 5902 C CA . VAL A 1 764 ? 31.825 -0.249 9.731 1.00 90.44 764 VAL A CA 1
ATOM 5903 C C . VAL A 1 764 ? 30.530 -0.763 10.342 1.00 90.44 764 VAL A C 1
ATOM 5905 O O . VAL A 1 764 ? 29.884 -1.656 9.792 1.00 90.44 764 VAL A O 1
ATOM 5908 N N . ARG A 1 765 ? 30.169 -0.229 11.506 1.00 92.19 765 ARG A N 1
ATOM 5909 C CA . ARG A 1 765 ? 28.986 -0.619 12.268 1.00 92.19 765 ARG A CA 1
ATOM 5910 C C . ARG A 1 765 ? 28.004 0.540 12.399 1.00 92.19 765 ARG A C 1
ATOM 5912 O O . ARG A 1 765 ? 28.423 1.687 12.527 1.00 92.19 765 ARG A O 1
ATOM 5919 N N . SER A 1 766 ? 26.706 0.251 12.444 1.00 92.56 766 SER A N 1
ATOM 5920 C CA . SER A 1 766 ? 25.659 1.285 12.508 1.00 92.56 766 SER A CA 1
ATOM 5921 C C . SER A 1 766 ? 25.299 1.763 13.921 1.00 92.56 766 SER A C 1
ATOM 5923 O O . SER A 1 766 ? 24.414 2.611 14.072 1.00 92.56 766 SER A O 1
ATOM 5925 N N . ASP A 1 767 ? 25.988 1.278 14.964 1.00 94.75 767 ASP A N 1
ATOM 5926 C CA . ASP A 1 767 ? 25.652 1.554 16.371 1.00 94.75 767 ASP A CA 1
ATOM 5927 C C . ASP A 1 767 ? 25.674 3.048 16.740 1.00 94.75 767 ASP A C 1
ATOM 5929 O O . ASP A 1 767 ? 25.001 3.454 17.686 1.00 94.75 767 ASP A O 1
ATOM 5933 N N . LEU A 1 768 ? 26.392 3.897 15.993 1.00 96.62 768 LEU A N 1
ATOM 5934 C CA . LEU A 1 768 ? 26.376 5.350 16.205 1.00 96.62 768 LEU A CA 1
ATOM 5935 C C . LEU A 1 768 ? 24.960 5.937 16.078 1.00 96.62 768 LEU A C 1
ATOM 5937 O O . LEU A 1 768 ? 24.592 6.826 16.847 1.00 96.62 768 LEU A O 1
ATOM 5941 N N . SER A 1 769 ? 24.122 5.370 15.205 1.00 96.69 769 SER A N 1
ATOM 5942 C CA . SER A 1 769 ? 22.712 5.760 15.090 1.00 96.69 769 SER A CA 1
ATOM 5943 C C . SER A 1 769 ? 21.924 5.562 16.382 1.00 96.69 769 SER A C 1
ATOM 5945 O O . SER A 1 769 ? 21.011 6.338 16.663 1.00 96.69 769 SER A O 1
ATOM 5947 N N . LEU A 1 770 ? 22.311 4.606 17.230 1.00 96.56 770 LEU A N 1
ATOM 5948 C CA . LEU A 1 770 ? 21.648 4.340 18.506 1.00 96.56 770 LEU A CA 1
ATOM 5949 C C . LEU A 1 770 ? 21.913 5.431 19.556 1.00 96.56 770 LEU A C 1
ATOM 5951 O O . LEU A 1 770 ? 21.126 5.568 20.498 1.00 96.56 770 LEU A O 1
ATOM 5955 N N . ILE A 1 771 ? 22.984 6.219 19.401 1.00 97.81 771 ILE A N 1
ATOM 5956 C CA . ILE A 1 771 ? 23.216 7.425 20.209 1.00 97.81 771 ILE A CA 1
ATOM 5957 C C . ILE A 1 771 ? 22.208 8.505 19.807 1.00 97.81 771 ILE A C 1
ATOM 5959 O O . ILE A 1 771 ? 21.578 9.121 20.662 1.00 97.81 771 ILE A O 1
ATOM 5963 N N . TYR A 1 772 ? 21.995 8.711 18.508 1.00 98.25 772 TYR A N 1
ATOM 5964 C CA . TYR A 1 772 ? 21.087 9.748 18.002 1.00 98.25 772 TYR A CA 1
ATOM 5965 C C . TYR A 1 772 ? 19.612 9.410 18.177 1.00 98.25 772 TYR A C 1
ATOM 5967 O O . TYR A 1 772 ? 18.784 10.302 18.370 1.00 98.25 772 TYR A O 1
ATOM 5975 N N . PHE A 1 773 ? 19.290 8.122 18.189 1.00 98.06 773 PHE A N 1
ATOM 5976 C CA . PHE A 1 773 ? 18.019 7.610 18.678 1.00 98.06 773 PHE A CA 1
ATOM 5977 C C . PHE A 1 773 ? 17.758 8.039 20.127 1.00 98.06 773 PHE A C 1
ATOM 5979 O O . PHE A 1 773 ? 16.737 8.665 20.412 1.00 98.06 773 PHE A O 1
ATOM 5986 N N . ARG A 1 774 ? 18.717 7.773 21.027 1.00 97.94 774 ARG A N 1
ATOM 5987 C CA . ARG A 1 774 ? 18.645 8.171 22.441 1.00 97.94 774 ARG A CA 1
ATOM 5988 C C . ARG A 1 774 ? 18.506 9.678 22.592 1.00 97.94 774 ARG A C 1
ATOM 5990 O O . ARG A 1 774 ? 17.631 10.127 23.321 1.00 97.94 774 ARG A O 1
ATOM 5997 N N . ILE A 1 775 ? 19.329 10.453 21.885 1.00 98.44 775 ILE A N 1
ATOM 5998 C CA . ILE A 1 775 ? 19.304 11.919 21.949 1.00 98.44 775 ILE A CA 1
ATOM 5999 C C . ILE A 1 775 ? 17.927 12.464 21.575 1.00 98.44 775 ILE A C 1
ATOM 6001 O O . ILE A 1 775 ? 17.361 13.238 22.340 1.00 98.44 775 ILE A O 1
ATOM 6005 N N . MET A 1 776 ? 17.359 12.049 20.438 1.00 98.62 776 MET A N 1
ATOM 6006 C CA . MET A 1 776 ? 16.039 12.537 20.031 1.00 98.62 776 MET A CA 1
ATOM 6007 C C . MET A 1 776 ? 14.949 12.118 21.021 1.00 98.62 776 MET A C 1
ATOM 6009 O O . MET A 1 776 ? 14.105 12.940 21.367 1.00 98.62 776 MET A O 1
ATOM 6013 N N . ARG A 1 777 ? 14.990 10.870 21.515 1.00 98.00 777 ARG A N 1
ATOM 6014 C CA . ARG A 1 777 ? 14.047 10.373 22.526 1.00 98.00 777 ARG A CA 1
ATOM 6015 C C . ARG A 1 777 ? 14.104 11.213 23.798 1.00 98.00 777 ARG A C 1
ATOM 6017 O O . ARG A 1 777 ? 13.057 11.629 24.279 1.00 98.00 777 ARG A O 1
ATOM 6024 N N . GLU A 1 778 ? 15.294 11.478 24.335 1.00 98.00 778 GLU A N 1
ATOM 6025 C CA . GLU A 1 778 ? 15.444 12.286 25.552 1.00 98.00 778 GLU A CA 1
ATOM 6026 C C . GLU A 1 778 ? 14.988 13.731 25.338 1.00 98.00 778 GLU A C 1
ATOM 6028 O O . GLU A 1 778 ? 14.227 14.250 26.149 1.00 98.00 778 GLU A O 1
ATOM 6033 N N . LEU A 1 779 ? 15.365 14.365 24.221 1.00 98.25 779 LEU A N 1
ATOM 6034 C CA . LEU A 1 779 ? 14.911 15.724 23.898 1.00 98.25 779 LEU A CA 1
ATOM 6035 C C . LEU A 1 779 ? 13.384 15.803 23.762 1.00 98.25 779 LEU A C 1
ATOM 6037 O O . LEU A 1 779 ? 12.775 16.783 24.192 1.00 98.25 779 LEU A O 1
ATOM 6041 N N . ALA A 1 780 ? 12.758 14.775 23.192 1.00 98.19 780 ALA A N 1
ATOM 6042 C CA . ALA A 1 780 ? 11.311 14.679 23.076 1.00 98.19 780 ALA A CA 1
ATOM 6043 C C . ALA A 1 780 ? 10.642 14.475 24.448 1.00 98.19 780 ALA A C 1
ATOM 6045 O O . ALA A 1 780 ? 9.698 15.186 24.791 1.00 98.19 780 ALA A O 1
ATOM 6046 N N . VAL A 1 781 ? 11.160 13.567 25.280 1.00 98.25 781 VAL A N 1
ATOM 6047 C CA . VAL A 1 781 ? 10.626 13.301 26.628 1.00 98.25 781 VAL A CA 1
ATOM 6048 C C . VAL A 1 781 ? 10.758 14.511 27.549 1.00 98.25 781 VAL A C 1
ATOM 6050 O O . VAL A 1 781 ? 9.819 14.821 28.280 1.00 98.25 781 VAL A O 1
ATOM 6053 N N . GLU A 1 782 ? 11.861 15.261 27.466 1.00 97.25 782 GLU A N 1
ATOM 6054 C CA . GLU A 1 782 ? 12.027 16.541 28.173 1.00 97.25 782 GLU A CA 1
ATOM 6055 C C . GLU A 1 782 ? 10.954 17.576 27.785 1.00 97.25 782 GLU A C 1
ATOM 6057 O O . GLU A 1 782 ? 10.653 18.477 28.566 1.00 97.25 782 GLU A O 1
ATOM 6062 N N . ASN A 1 783 ? 10.339 17.425 26.607 1.00 97.56 783 ASN A N 1
ATOM 6063 C CA . ASN A 1 783 ? 9.241 18.255 26.101 1.00 97.56 783 ASN A CA 1
ATOM 6064 C C . ASN A 1 783 ? 7.885 17.521 26.134 1.00 97.56 783 ASN A C 1
ATOM 6066 O O . ASN A 1 783 ? 6.946 17.873 25.418 1.00 97.56 783 ASN A O 1
ATOM 6070 N N . GLY A 1 784 ? 7.770 16.509 26.996 1.00 96.12 784 GLY A N 1
ATOM 6071 C CA . GLY A 1 784 ? 6.516 15.849 27.332 1.00 96.12 784 GLY A CA 1
ATOM 6072 C C . GLY A 1 784 ? 6.048 14.783 26.348 1.00 96.12 784 GLY A C 1
ATOM 6073 O O . GLY A 1 784 ? 4.927 14.321 26.513 1.00 96.12 784 GLY A O 1
ATOM 6074 N N . VAL A 1 785 ? 6.844 14.381 25.355 1.00 98.06 785 VAL A N 1
ATOM 6075 C CA . VAL A 1 785 ? 6.470 13.318 24.405 1.00 98.06 785 VAL A CA 1
ATOM 6076 C C . VAL A 1 785 ? 6.429 11.945 25.110 1.00 98.06 785 VAL A C 1
ATOM 6078 O O . VAL A 1 785 ? 7.376 11.610 25.829 1.00 98.06 785 VAL A O 1
ATOM 6081 N N . PRO A 1 786 ? 5.374 11.125 24.930 1.00 96.75 786 PRO A N 1
ATOM 6082 C CA . PRO A 1 786 ? 5.149 9.904 25.708 1.00 96.75 786 PRO A CA 1
ATOM 6083 C C . PRO A 1 786 ? 5.924 8.692 25.154 1.00 96.75 786 PRO A C 1
ATOM 6085 O O . PRO A 1 786 ? 5.345 7.755 24.610 1.00 96.75 786 PRO A O 1
ATOM 6088 N N . PHE A 1 787 ? 7.250 8.675 25.311 1.00 98.25 787 PHE A N 1
ATOM 6089 C CA . PHE A 1 787 ? 8.071 7.508 24.955 1.00 98.25 787 PHE A CA 1
ATOM 6090 C C . PHE A 1 787 ? 8.312 6.568 26.141 1.00 98.25 787 PHE A C 1
ATOM 6092 O O . PHE A 1 787 ? 8.718 6.995 27.228 1.00 98.25 787 PHE A O 1
ATOM 6099 N N . ARG A 1 788 ? 8.207 5.257 25.896 1.00 96.69 788 ARG A N 1
ATOM 6100 C CA . ARG A 1 788 ? 8.676 4.214 26.822 1.00 96.69 788 ARG A CA 1
ATOM 6101 C C . ARG A 1 788 ? 10.190 4.330 27.069 1.00 96.69 788 ARG A C 1
ATOM 6103 O O . ARG A 1 788 ? 10.922 5.032 26.364 1.00 96.69 788 ARG A O 1
ATOM 6110 N N . GLN A 1 789 ? 10.661 3.660 28.119 1.00 95.00 789 GLN A N 1
ATOM 6111 C CA . GLN A 1 789 ? 12.093 3.524 28.400 1.00 95.00 789 GLN A CA 1
ATOM 6112 C C . GLN A 1 789 ? 12.755 2.599 27.376 1.00 95.00 789 GLN A C 1
ATOM 6114 O O . GLN A 1 789 ? 12.139 1.638 26.915 1.00 95.00 789 GLN A O 1
ATOM 6119 N N . ILE A 1 790 ? 14.021 2.860 27.052 1.00 94.25 790 ILE A N 1
ATOM 6120 C CA . ILE A 1 790 ? 14.777 2.021 26.118 1.00 94.25 790 ILE A CA 1
ATOM 6121 C C . ILE A 1 790 ? 15.141 0.705 26.824 1.00 94.25 790 ILE A C 1
ATOM 6123 O O . ILE A 1 790 ? 15.742 0.735 27.902 1.00 94.25 790 ILE A O 1
ATOM 6127 N N . PRO A 1 791 ? 14.817 -0.470 26.254 1.00 90.12 791 PRO A N 1
ATOM 6128 C CA . PRO A 1 791 ? 15.214 -1.743 26.839 1.00 90.12 791 PRO A CA 1
ATOM 6129 C C . PRO A 1 791 ? 16.716 -1.989 26.615 1.00 90.12 791 PRO A C 1
ATOM 6131 O O . PRO A 1 791 ? 17.113 -2.675 25.679 1.00 90.12 791 PRO A O 1
ATOM 6134 N N . GLU A 1 792 ? 17.555 -1.462 27.513 1.00 84.69 792 GLU A N 1
ATOM 6135 C CA . GLU A 1 792 ? 19.035 -1.494 27.449 1.00 84.69 792 GLU A CA 1
ATOM 6136 C C . GLU A 1 792 ? 19.648 -2.906 27.374 1.00 84.69 792 GLU A C 1
ATOM 6138 O O . GLU A 1 792 ? 20.802 -3.079 26.992 1.00 84.69 792 GLU A O 1
ATOM 6143 N N . LYS A 1 793 ? 18.877 -3.942 27.724 1.00 82.62 793 LYS A N 1
ATOM 6144 C CA . LYS A 1 793 ? 19.293 -5.351 27.615 1.00 82.62 793 LYS A CA 1
ATOM 6145 C C . LYS A 1 793 ? 19.019 -5.964 26.239 1.00 82.62 793 LYS A C 1
ATOM 6147 O O . LYS A 1 793 ? 19.430 -7.095 26.000 1.00 82.62 793 LYS A O 1
ATOM 6152 N N . SER A 1 794 ? 18.305 -5.262 25.359 1.00 85.81 794 SER A N 1
ATOM 6153 C CA . SER A 1 794 ? 18.028 -5.722 23.999 1.00 85.81 794 SER A CA 1
ATOM 6154 C C . SER A 1 794 ? 19.304 -5.645 23.157 1.00 85.81 794 SER A C 1
ATOM 6156 O O . SER A 1 794 ? 19.822 -4.541 22.970 1.00 85.81 794 SER A O 1
ATOM 6158 N N . PRO A 1 795 ? 19.796 -6.760 22.581 1.00 81.81 795 PRO A N 1
ATOM 6159 C CA . PRO A 1 795 ? 20.996 -6.745 21.742 1.00 81.81 795 PRO A CA 1
ATOM 6160 C C . PRO A 1 795 ? 20.910 -5.787 20.545 1.00 81.81 795 PRO A C 1
ATOM 6162 O O . PRO A 1 795 ? 21.935 -5.306 20.083 1.00 81.81 795 PRO A O 1
ATOM 6165 N N . ARG A 1 796 ? 19.696 -5.483 20.060 1.00 83.19 796 ARG A N 1
ATOM 6166 C CA . ARG A 1 796 ? 19.463 -4.545 18.947 1.00 83.19 796 ARG A CA 1
ATOM 6167 C C . ARG A 1 796 ? 19.625 -3.072 19.325 1.00 83.19 796 ARG A C 1
ATOM 6169 O O . ARG A 1 796 ? 19.787 -2.241 18.441 1.00 83.19 796 ARG A O 1
ATOM 6176 N N . LEU A 1 797 ? 19.503 -2.739 20.610 1.00 90.31 797 LEU A N 1
ATOM 6177 C CA . LEU A 1 797 ? 19.502 -1.354 21.091 1.00 90.31 797 LEU A CA 1
ATOM 6178 C C . LEU A 1 797 ? 20.657 -1.059 22.050 1.00 90.31 797 LEU A C 1
ATOM 6180 O O . LEU A 1 797 ? 20.913 0.114 22.327 1.00 90.31 797 LEU A O 1
ATOM 6184 N N . ALA A 1 798 ? 21.344 -2.084 22.556 1.00 90.81 798 ALA A N 1
ATOM 6185 C CA . ALA A 1 798 ? 22.477 -1.945 23.459 1.00 90.81 798 ALA A CA 1
ATOM 6186 C C . ALA A 1 798 ? 23.653 -1.227 22.779 1.00 90.81 798 ALA A C 1
ATOM 6188 O O . ALA A 1 798 ? 24.038 -1.561 21.661 1.00 90.81 798 ALA A O 1
ATOM 6189 N N . LEU A 1 799 ? 24.248 -0.257 23.477 1.00 93.12 799 LEU A N 1
ATOM 6190 C CA . LEU A 1 799 ? 25.443 0.427 22.992 1.00 93.12 799 LEU A CA 1
ATOM 6191 C C . LEU A 1 799 ? 26.707 -0.403 23.272 1.00 93.12 799 LEU A C 1
ATOM 6193 O O . LEU A 1 799 ? 26.878 -0.909 24.386 1.00 93.12 799 LEU A O 1
ATOM 6197 N N . PRO A 1 800 ? 27.640 -0.491 22.310 1.00 93.00 800 PRO A N 1
ATOM 6198 C CA . PRO A 1 800 ? 28.998 -0.959 22.555 1.00 93.00 800 PRO A CA 1
ATOM 6199 C C . PRO A 1 800 ? 29.690 -0.171 23.674 1.00 93.00 800 PRO A C 1
ATOM 6201 O O . PRO A 1 800 ? 29.492 1.036 23.816 1.00 93.00 800 PRO A O 1
ATOM 6204 N N . ALA A 1 801 ? 30.554 -0.839 24.443 1.00 92.56 801 ALA A N 1
ATOM 6205 C CA . ALA A 1 801 ? 31.224 -0.236 25.599 1.00 92.56 801 ALA A CA 1
ATOM 6206 C C . ALA A 1 801 ? 32.075 1.000 25.247 1.00 92.56 801 ALA A C 1
ATOM 6208 O O . ALA A 1 801 ? 32.198 1.908 26.064 1.00 92.56 801 ALA A O 1
ATOM 6209 N N . ASP A 1 802 ? 32.641 1.052 24.037 1.00 93.19 802 ASP A N 1
ATOM 6210 C CA . ASP A 1 802 ? 33.404 2.200 23.538 1.00 93.19 802 ASP A CA 1
ATOM 6211 C C . ASP A 1 802 ? 32.513 3.390 23.136 1.00 93.19 802 ASP A C 1
ATOM 6213 O O . ASP A 1 802 ? 32.980 4.526 23.170 1.00 93.19 802 ASP A O 1
ATOM 6217 N N . LEU A 1 803 ? 31.228 3.167 22.834 1.00 95.69 803 LEU A N 1
ATOM 6218 C CA . LEU A 1 803 ? 30.264 4.228 22.526 1.00 95.69 803 LEU A CA 1
ATOM 6219 C C . LEU A 1 803 ? 29.571 4.822 23.757 1.00 95.69 803 LEU A C 1
ATOM 6221 O O . LEU A 1 803 ? 29.049 5.931 23.661 1.00 95.69 803 LEU A O 1
ATOM 6225 N N . VAL A 1 804 ? 29.577 4.148 24.911 1.00 95.12 804 VAL A N 1
ATOM 6226 C CA . VAL A 1 804 ? 28.901 4.648 26.124 1.00 95.12 804 VAL A CA 1
ATOM 6227 C C . VAL A 1 804 ? 29.432 6.028 26.566 1.00 95.12 804 VAL A C 1
ATOM 6229 O O . VAL A 1 804 ? 28.619 6.950 26.668 1.00 95.12 804 VAL A O 1
ATOM 6232 N N . PRO A 1 805 ? 30.755 6.257 26.731 1.00 95.75 805 PRO A N 1
ATOM 6233 C CA . PRO A 1 805 ? 31.268 7.574 27.134 1.00 95.75 805 PRO A CA 1
ATOM 6234 C C . PRO A 1 805 ? 31.016 8.667 26.085 1.00 95.75 805 PRO A C 1
ATOM 6236 O O . PRO A 1 805 ? 30.787 9.830 26.418 1.00 95.75 805 PRO A O 1
ATOM 6239 N N . ILE A 1 806 ? 31.033 8.294 24.801 1.00 97.00 806 ILE A N 1
ATOM 6240 C CA . ILE A 1 806 ? 30.731 9.199 23.686 1.00 97.00 806 ILE A CA 1
ATOM 6241 C C . ILE A 1 806 ? 29.254 9.606 23.728 1.00 97.00 806 ILE A C 1
ATOM 6243 O O . ILE A 1 806 ? 28.933 10.785 23.577 1.00 97.00 806 ILE A O 1
ATOM 6247 N N . SER A 1 807 ? 28.358 8.650 23.985 1.00 96.75 807 SER A N 1
ATOM 6248 C CA . SER A 1 807 ? 26.918 8.879 24.093 1.00 96.75 807 SER A CA 1
ATOM 6249 C C . SER A 1 807 ? 26.586 9.882 25.194 1.00 96.75 807 SER A C 1
ATOM 6251 O O . SER A 1 807 ? 25.785 10.784 24.965 1.00 96.75 807 SER A O 1
ATOM 6253 N N . GLU A 1 808 ? 27.215 9.775 26.367 1.00 95.88 808 GLU A N 1
ATOM 6254 C CA . GLU A 1 808 ? 27.002 10.710 27.481 1.00 95.88 808 GLU A CA 1
ATOM 6255 C C . GLU A 1 808 ? 27.385 12.151 27.108 1.00 95.88 808 GLU A C 1
ATOM 6257 O O . GLU A 1 808 ? 26.638 13.094 27.382 1.00 95.88 808 GLU A O 1
ATOM 6262 N N . LYS A 1 809 ? 28.523 12.328 26.426 1.00 97.50 809 LYS A N 1
ATOM 6263 C CA . LYS A 1 809 ? 29.005 13.643 25.981 1.00 97.50 809 LYS A CA 1
ATOM 6264 C C . LYS A 1 809 ? 28.112 14.258 24.908 1.00 97.50 809 LYS A C 1
ATOM 6266 O O . LYS A 1 809 ? 27.746 15.430 25.010 1.00 97.50 809 LYS A O 1
ATOM 6271 N N . LEU A 1 810 ? 27.738 13.470 23.898 1.00 97.81 810 LEU A N 1
ATOM 6272 C CA . LEU A 1 810 ? 26.864 13.929 22.817 1.00 97.81 810 LEU A CA 1
ATOM 6273 C C . LEU A 1 810 ? 25.449 14.232 23.324 1.00 97.81 810 LEU A C 1
ATOM 6275 O O . LEU A 1 810 ? 24.865 15.227 22.901 1.00 97.81 810 LEU A O 1
ATOM 6279 N N . MET A 1 811 ? 24.936 13.451 24.279 1.00 97.62 811 MET A N 1
ATOM 6280 C CA . MET A 1 811 ? 23.675 13.738 24.968 1.00 97.62 811 MET A CA 1
ATOM 6281 C C . MET A 1 811 ? 23.739 15.064 25.729 1.00 97.62 811 MET A C 1
ATOM 6283 O O . MET A 1 811 ? 22.882 15.925 25.540 1.00 97.62 811 MET A O 1
ATOM 6287 N N . ALA A 1 812 ? 24.778 15.273 26.543 1.00 97.06 812 ALA A N 1
ATOM 6288 C CA . ALA A 1 812 ? 24.947 16.516 27.292 1.00 97.06 812 ALA A CA 1
ATOM 6289 C C . ALA A 1 812 ? 25.062 17.742 26.370 1.00 97.06 812 ALA A C 1
ATOM 6291 O O . ALA A 1 812 ? 24.511 18.800 26.676 1.00 97.06 812 ALA A O 1
ATOM 6292 N N . TYR A 1 813 ? 25.750 17.604 25.235 1.00 97.50 813 TYR A N 1
ATOM 6293 C CA . TYR A 1 813 ? 25.823 18.647 24.214 1.00 97.50 813 TYR A CA 1
ATOM 6294 C C . TYR A 1 813 ? 24.456 18.933 23.581 1.00 97.50 813 TYR A C 1
ATOM 6296 O O . TYR A 1 813 ? 24.033 20.087 23.548 1.00 97.50 813 TYR A O 1
ATOM 6304 N N . ALA A 1 814 ? 23.728 17.900 23.149 1.00 96.50 814 ALA A N 1
ATOM 6305 C CA . ALA A 1 814 ? 22.421 18.056 22.514 1.00 96.50 814 ALA A CA 1
ATOM 6306 C C . ALA A 1 814 ? 21.362 18.666 23.452 1.00 96.50 814 ALA A C 1
ATOM 6308 O O . ALA A 1 814 ? 20.530 19.457 23.018 1.00 96.50 814 ALA A O 1
ATOM 6309 N N . GLN A 1 815 ? 21.432 18.366 24.750 1.00 96.00 815 GLN A N 1
ATOM 6310 C CA . GLN A 1 815 ? 20.574 18.959 25.784 1.00 96.00 815 GLN A CA 1
ATOM 6311 C C . GLN A 1 815 ? 20.995 20.384 26.192 1.00 96.00 815 GLN A C 1
ATOM 6313 O O . GLN A 1 815 ? 20.390 20.982 27.081 1.00 96.00 815 GLN A O 1
ATOM 6318 N N . GLY A 1 816 ? 22.066 20.933 25.607 1.00 94.19 816 GLY A N 1
ATOM 6319 C CA . GLY A 1 816 ? 22.595 22.254 25.957 1.00 94.19 816 GLY A CA 1
ATOM 6320 C C . GLY A 1 816 ? 23.288 22.321 27.325 1.00 94.19 816 GLY A C 1
ATOM 6321 O O . GLY A 1 816 ? 23.600 23.412 27.799 1.00 94.19 816 GLY A O 1
ATOM 6322 N N . LYS A 1 817 ? 23.567 21.174 27.963 1.00 94.12 817 LYS A N 1
ATOM 6323 C CA . LYS A 1 817 ? 24.342 21.081 29.218 1.00 94.12 817 LYS A CA 1
ATOM 6324 C C . LYS A 1 817 ? 25.840 21.315 28.983 1.00 94.12 817 LYS A C 1
ATOM 6326 O O . LYS A 1 817 ? 26.564 21.641 29.921 1.00 94.12 817 LYS A O 1
ATOM 6331 N N . SER A 1 818 ? 26.301 21.166 27.740 1.00 93.00 818 SER A N 1
ATOM 6332 C CA . SER A 1 818 ? 27.650 21.511 27.284 1.00 93.00 818 SER A CA 1
ATOM 6333 C C . SER A 1 818 ? 27.590 22.405 26.045 1.00 93.00 818 SER A C 1
ATOM 6335 O O . SER A 1 818 ? 26.745 22.213 25.178 1.00 93.00 818 SER A O 1
ATOM 6337 N N . ILE A 1 819 ? 28.527 23.353 25.931 1.00 88.19 819 ILE A N 1
ATOM 6338 C CA . ILE A 1 819 ? 28.660 24.242 24.761 1.00 88.19 819 ILE A CA 1
ATOM 6339 C C . ILE A 1 819 ? 29.290 23.505 23.567 1.00 88.19 819 ILE A C 1
ATOM 6341 O O . ILE A 1 819 ? 29.086 23.888 22.419 1.00 88.19 819 ILE A O 1
ATOM 6345 N N . THR A 1 820 ? 30.069 22.448 23.820 1.00 89.44 820 THR A N 1
ATOM 6346 C CA . THR A 1 820 ? 30.726 21.654 22.771 1.00 89.44 820 THR A CA 1
ATOM 6347 C C . THR A 1 820 ? 30.451 20.166 22.957 1.00 89.44 820 THR A C 1
ATOM 6349 O O . THR A 1 820 ? 30.194 19.712 24.073 1.00 89.44 820 THR A O 1
ATOM 6352 N N . ALA A 1 821 ? 30.567 19.391 21.876 1.00 88.75 821 ALA A N 1
ATOM 6353 C CA . ALA A 1 821 ? 30.458 17.933 21.918 1.00 88.75 821 ALA A CA 1
ATOM 6354 C C . ALA A 1 821 ? 31.491 17.266 22.850 1.00 88.75 821 ALA A C 1
ATOM 6356 O O . ALA A 1 821 ? 31.282 16.137 23.276 1.00 88.75 821 ALA A O 1
ATOM 6357 N N . GLY A 1 822 ? 32.606 17.939 23.173 1.00 87.56 822 GLY A N 1
ATOM 6358 C CA . GLY A 1 822 ? 33.574 17.467 24.171 1.00 87.56 822 GLY A CA 1
ATOM 6359 C C . GLY A 1 822 ? 34.305 16.162 23.822 1.00 87.56 822 GLY A C 1
ATOM 6360 O O . GLY A 1 822 ? 34.871 15.525 24.716 1.00 87.56 822 GLY A O 1
ATOM 6361 N N . LEU A 1 823 ? 34.287 15.744 22.551 1.00 93.94 823 LEU A N 1
ATOM 6362 C CA . LEU A 1 823 ? 34.982 14.543 22.088 1.00 93.94 823 LEU A CA 1
ATOM 6363 C C . LEU A 1 823 ? 36.494 14.778 22.039 1.00 93.94 823 LEU A C 1
ATOM 6365 O O . LEU A 1 823 ? 36.972 15.788 21.525 1.00 93.94 823 LEU A O 1
ATOM 6369 N N . THR A 1 824 ? 37.248 13.831 22.584 1.00 93.38 824 THR A N 1
ATOM 6370 C CA . THR A 1 824 ? 38.708 13.791 22.478 1.00 93.38 824 THR A CA 1
ATOM 6371 C C . THR A 1 824 ? 39.130 13.328 21.086 1.00 93.38 824 THR A C 1
ATOM 6373 O O . THR A 1 824 ? 38.377 12.645 20.394 1.00 93.38 824 THR A O 1
ATOM 6376 N N . SER A 1 825 ? 40.367 13.630 20.682 1.00 90.06 825 SER A N 1
ATOM 6377 C CA . SER A 1 825 ? 40.901 13.161 19.395 1.00 90.06 825 SER A CA 1
ATOM 6378 C C . SER A 1 825 ? 40.885 11.633 19.267 1.00 90.06 825 SER A C 1
ATOM 6380 O O . SER A 1 825 ? 40.630 11.124 18.185 1.00 90.06 825 SER A O 1
ATOM 6382 N N . GLN A 1 826 ? 41.084 10.906 20.372 1.00 90.62 826 GLN A N 1
ATOM 6383 C CA . GLN A 1 826 ? 41.014 9.442 20.390 1.00 90.62 826 GLN A CA 1
ATOM 6384 C C . GLN A 1 826 ? 39.580 8.925 20.188 1.00 90.62 826 GLN A C 1
ATOM 6386 O O . GLN A 1 826 ? 39.372 7.948 19.477 1.00 90.62 826 GLN A O 1
ATOM 6391 N N . GLU A 1 827 ? 38.578 9.578 20.784 1.00 93.75 827 GLU A N 1
ATOM 6392 C CA . GLU A 1 827 ? 37.165 9.234 20.565 1.00 93.75 827 GLU A CA 1
ATOM 6393 C C . GLU A 1 827 ? 36.721 9.555 19.133 1.00 93.75 827 GLU A C 1
ATOM 6395 O O . GLU A 1 827 ? 36.018 8.751 18.524 1.00 93.75 827 GLU A O 1
ATOM 6400 N N . GLU A 1 828 ? 37.159 10.687 18.565 1.00 91.81 828 GLU A N 1
ATOM 6401 C CA . GLU A 1 828 ? 36.908 10.993 17.152 1.00 91.81 828 GLU A CA 1
ATOM 6402 C C . GLU A 1 828 ? 37.560 9.962 16.221 1.00 91.81 828 GLU A C 1
ATOM 6404 O O . GLU A 1 828 ? 36.919 9.510 15.274 1.00 91.81 828 GLU A O 1
ATOM 6409 N N . GLU A 1 829 ? 38.795 9.538 16.498 1.00 91.81 829 GLU A N 1
ATOM 6410 C CA . GLU A 1 829 ? 39.466 8.488 15.726 1.00 91.81 829 GLU A CA 1
ATOM 6411 C C . GLU A 1 829 ? 38.681 7.165 15.774 1.00 91.81 829 GLU A C 1
ATOM 6413 O O . GLU A 1 829 ? 38.416 6.573 14.728 1.00 91.81 829 GLU A O 1
ATOM 6418 N N . VAL A 1 830 ? 38.233 6.729 16.959 1.00 92.06 830 VAL A N 1
ATOM 6419 C CA . VAL A 1 830 ? 37.434 5.498 17.120 1.00 92.06 830 VAL A CA 1
ATOM 6420 C C . VAL A 1 830 ? 36.108 5.585 16.366 1.00 92.06 830 VAL A C 1
ATOM 6422 O O . VAL A 1 830 ? 35.745 4.636 15.663 1.00 92.06 830 VAL A O 1
ATOM 6425 N N . LEU A 1 831 ? 35.401 6.719 16.467 1.00 93.81 831 LEU A N 1
ATOM 6426 C CA . LEU A 1 831 ? 34.172 6.955 15.709 1.00 93.81 831 LEU A CA 1
ATOM 6427 C C . LEU A 1 831 ? 34.423 6.794 14.213 1.00 93.81 831 LEU A C 1
ATOM 6429 O O . LEU A 1 831 ? 33.711 6.043 13.552 1.00 93.81 831 LEU A O 1
ATOM 6433 N N . PHE A 1 832 ? 35.462 7.435 13.683 1.00 91.38 832 PHE A N 1
ATOM 6434 C CA . PHE A 1 832 ? 35.763 7.365 12.260 1.00 91.38 832 PHE A CA 1
ATOM 6435 C C . PHE A 1 832 ? 36.301 6.029 11.798 1.00 91.38 832 PHE A C 1
ATOM 6437 O O . PHE A 1 832 ? 36.051 5.683 10.654 1.00 91.38 832 PHE A O 1
ATOM 6444 N N . GLN A 1 833 ? 36.994 5.264 12.634 1.00 90.00 833 GLN A N 1
ATOM 6445 C CA . GLN A 1 833 ? 37.479 3.941 12.251 1.00 90.00 833 GLN A CA 1
ATOM 6446 C C . GLN A 1 833 ? 36.356 2.911 12.184 1.00 90.00 833 GLN A C 1
ATOM 6448 O O . GLN A 1 833 ? 36.391 2.054 11.301 1.00 90.00 833 GLN A O 1
ATOM 6453 N N . ARG A 1 834 ? 35.366 3.000 13.084 1.00 91.88 834 ARG A N 1
ATOM 6454 C CA . ARG A 1 834 ? 34.403 1.912 13.317 1.00 91.88 834 ARG A CA 1
ATOM 6455 C C . ARG A 1 834 ? 32.944 2.238 13.031 1.00 91.88 834 ARG A C 1
ATOM 6457 O O . ARG A 1 834 ? 32.202 1.306 12.746 1.00 91.88 834 ARG A O 1
ATOM 6464 N N . TYR A 1 835 ? 32.523 3.497 13.135 1.00 95.06 835 TYR A N 1
ATOM 6465 C CA . TYR A 1 835 ? 31.096 3.822 13.239 1.00 95.06 835 TYR A CA 1
ATOM 6466 C C . TYR A 1 835 ? 30.596 4.927 12.299 1.00 95.06 835 TYR A C 1
ATOM 6468 O O . TYR A 1 835 ? 29.435 4.905 11.912 1.00 95.06 835 TYR A O 1
ATOM 6476 N N . VAL A 1 836 ? 31.437 5.895 11.927 1.00 94.75 836 VAL A N 1
ATOM 6477 C CA . VAL A 1 836 ? 31.075 6.927 10.945 1.00 94.75 836 VAL A CA 1
ATOM 6478 C C . VAL A 1 836 ? 31.269 6.355 9.555 1.00 94.75 836 VAL A C 1
ATOM 6480 O O . VAL A 1 836 ? 32.395 6.000 9.208 1.00 94.75 836 VAL A O 1
ATOM 6483 N N . HIS A 1 837 ? 30.207 6.295 8.760 1.00 93.75 837 HIS A N 1
ATOM 6484 C CA . HIS A 1 837 ? 30.276 5.841 7.371 1.00 93.75 837 HIS A CA 1
ATOM 6485 C C . HIS A 1 837 ? 30.856 6.926 6.455 1.00 93.75 837 HIS A C 1
ATOM 6487 O O . HIS A 1 837 ? 30.725 8.123 6.719 1.00 93.75 837 HIS A O 1
ATOM 6493 N N . ILE A 1 838 ? 31.472 6.527 5.339 1.00 91.69 838 ILE A N 1
ATOM 6494 C CA . ILE A 1 838 ? 31.929 7.470 4.305 1.00 91.69 838 ILE A CA 1
ATOM 6495 C C . ILE A 1 838 ? 30.922 7.450 3.159 1.00 91.69 838 ILE A C 1
ATOM 6497 O O . ILE A 1 838 ? 31.012 6.683 2.195 1.00 91.69 838 ILE A O 1
ATOM 6501 N N . SER A 1 839 ? 29.919 8.310 3.302 1.00 91.44 839 SER A N 1
ATOM 6502 C CA . SER A 1 839 ? 28.804 8.365 2.362 1.00 91.44 839 SER A CA 1
ATOM 6503 C C . SER A 1 839 ? 29.175 8.991 1.018 1.00 91.44 839 SER A C 1
ATOM 6505 O O . SER A 1 839 ? 28.637 8.575 -0.006 1.00 91.44 839 SER A O 1
ATOM 6507 N N . ASP A 1 840 ? 30.107 9.944 0.984 1.00 91.44 840 ASP A N 1
ATOM 6508 C CA . ASP A 1 840 ? 30.550 10.617 -0.230 1.00 91.44 840 ASP A CA 1
ATOM 6509 C C . ASP A 1 840 ? 31.636 9.814 -0.958 1.00 91.44 840 ASP A C 1
ATOM 6511 O O . ASP A 1 840 ? 32.779 9.695 -0.523 1.00 91.44 840 ASP A O 1
ATOM 6515 N N . ASN A 1 841 ? 31.278 9.223 -2.097 1.00 91.44 841 ASN A N 1
ATOM 6516 C CA . ASN A 1 841 ? 32.164 8.363 -2.871 1.00 91.44 841 ASN A CA 1
ATOM 6517 C C . ASN A 1 841 ? 31.842 8.375 -4.374 1.00 91.44 841 ASN A C 1
ATOM 6519 O O . ASN A 1 841 ? 30.791 8.815 -4.837 1.00 91.44 841 ASN A O 1
ATOM 6523 N N . TRP A 1 842 ? 32.785 7.864 -5.155 1.00 90.12 842 TRP A N 1
ATOM 6524 C CA . TRP A 1 842 ? 32.729 7.758 -6.608 1.00 90.12 842 TRP A CA 1
ATOM 6525 C C . TRP A 1 842 ? 32.410 6.336 -7.074 1.00 90.12 842 TRP A C 1
ATOM 6527 O O . TRP A 1 842 ? 32.845 5.927 -8.154 1.00 90.12 842 TRP A O 1
ATOM 6537 N N . ASN A 1 843 ? 31.657 5.566 -6.286 1.00 87.12 843 ASN A N 1
ATOM 6538 C CA . ASN A 1 843 ? 31.125 4.298 -6.771 1.00 87.12 843 ASN A CA 1
ATOM 6539 C C . ASN A 1 843 ? 30.078 4.571 -7.862 1.00 87.12 843 ASN A C 1
ATOM 6541 O O . ASN A 1 843 ? 29.228 5.455 -7.733 1.00 87.12 843 ASN A O 1
ATOM 6545 N N . ALA A 1 844 ? 30.158 3.822 -8.960 1.00 78.44 844 ALA A N 1
ATOM 6546 C CA . ALA A 1 844 ? 29.174 3.893 -10.034 1.00 78.44 844 ALA A CA 1
ATOM 6547 C C . ALA A 1 844 ? 27.846 3.262 -9.589 1.00 78.44 844 ALA A C 1
ATOM 6549 O O . ALA A 1 844 ? 27.846 2.231 -8.914 1.00 78.44 844 ALA A O 1
ATOM 6550 N N . ALA A 1 845 ? 26.719 3.850 -9.997 1.00 68.81 845 ALA A N 1
ATOM 6551 C CA . ALA A 1 845 ? 25.403 3.258 -9.764 1.00 68.81 845 ALA A CA 1
ATOM 6552 C C . ALA A 1 845 ? 25.265 1.900 -10.486 1.00 68.81 845 ALA A C 1
ATOM 6554 O O . ALA A 1 845 ? 25.595 1.786 -11.671 1.00 68.81 845 ALA A O 1
ATOM 6555 N N . LYS A 1 846 ? 24.763 0.869 -9.788 1.00 61.44 846 LYS A N 1
ATOM 6556 C CA . LYS A 1 846 ? 24.538 -0.474 -10.356 1.00 61.44 846 LYS A CA 1
ATOM 6557 C C . LYS A 1 846 ? 23.529 -0.403 -11.521 1.00 61.44 846 LYS A C 1
ATOM 6559 O O . LYS A 1 846 ? 22.566 0.354 -11.471 1.00 61.44 846 LYS A O 1
ATOM 6564 N N . ASN A 1 847 ? 23.749 -1.195 -12.576 1.00 50.22 847 ASN A N 1
ATOM 6565 C CA . ASN A 1 847 ? 22.831 -1.391 -13.717 1.00 50.22 847 ASN A CA 1
ATOM 6566 C C . ASN A 1 847 ? 22.437 -0.146 -14.546 1.00 50.22 847 ASN A C 1
ATOM 6568 O O . ASN A 1 847 ? 21.538 -0.233 -15.378 1.00 50.22 847 ASN A O 1
ATOM 6572 N N . ARG A 1 848 ? 23.125 0.997 -14.405 1.00 45.72 848 ARG A N 1
ATOM 6573 C CA . ARG A 1 848 ? 22.932 2.190 -15.258 1.00 45.72 848 ARG A CA 1
ATOM 6574 C C . ARG A 1 848 ? 24.077 2.384 -16.259 1.00 45.72 848 ARG A C 1
ATOM 6576 O O . ARG A 1 848 ? 24.638 3.470 -16.368 1.00 45.72 848 ARG A O 1
ATOM 6583 N N . ASN A 1 849 ? 24.417 1.320 -16.988 1.00 40.50 849 ASN A N 1
ATOM 6584 C CA . ASN A 1 849 ? 25.339 1.373 -18.125 1.00 40.50 849 ASN A CA 1
ATOM 6585 C C . ASN A 1 849 ? 24.531 1.454 -19.425 1.00 40.50 849 ASN A C 1
ATOM 6587 O O . ASN A 1 849 ? 24.145 0.424 -19.969 1.00 40.50 849 ASN A O 1
ATOM 6591 N N . ASN A 1 850 ? 24.295 2.665 -19.931 1.00 33.56 850 ASN A N 1
ATOM 6592 C CA . ASN A 1 850 ? 23.929 2.857 -21.333 1.00 33.56 850 ASN A CA 1
ATOM 6593 C C . ASN A 1 850 ? 25.163 3.355 -22.096 1.00 33.56 850 ASN A C 1
ATOM 6595 O O . ASN A 1 850 ? 25.914 4.191 -21.598 1.00 33.56 850 ASN A O 1
ATOM 6599 N N . SER A 1 851 ? 25.379 2.772 -23.274 1.00 37.47 851 SER A N 1
ATOM 6600 C CA . SER A 1 851 ? 26.458 3.028 -24.240 1.00 37.47 851 SER A CA 1
ATOM 6601 C C . SER A 1 851 ? 27.097 4.425 -24.164 1.00 37.47 851 SER A C 1
ATOM 6603 O O . SER A 1 851 ? 26.400 5.420 -24.341 1.00 37.47 851 SER A O 1
ATOM 6605 N N . ASP A 1 852 ? 28.418 4.477 -23.947 1.00 37.84 852 ASP A N 1
ATOM 6606 C CA . ASP A 1 852 ? 29.349 5.612 -24.127 1.00 37.84 852 ASP A CA 1
ATOM 6607 C C . ASP A 1 852 ? 28.982 7.005 -23.554 1.00 37.84 852 ASP A C 1
ATOM 6609 O O . ASP A 1 852 ? 29.749 7.956 -23.724 1.00 37.84 852 ASP A O 1
ATOM 6613 N N . LEU A 1 853 ? 27.893 7.152 -22.791 1.00 35.62 853 LEU A N 1
ATOM 6614 C CA . LEU A 1 853 ? 27.476 8.413 -22.168 1.00 35.62 853 LEU A CA 1
ATOM 6615 C C . LEU A 1 853 ? 27.246 8.253 -20.655 1.00 35.62 853 LEU A C 1
ATOM 6617 O O . LEU A 1 853 ? 26.225 7.754 -20.200 1.00 35.62 853 LEU A O 1
ATOM 6621 N N . ASN A 1 854 ? 28.213 8.786 -19.899 1.00 50.03 854 ASN A N 1
ATOM 6622 C CA . ASN A 1 854 ? 28.160 9.215 -18.495 1.00 50.03 854 ASN A CA 1
ATOM 6623 C C . ASN A 1 854 ? 27.811 8.158 -17.429 1.00 50.03 854 ASN A C 1
ATOM 6625 O O . ASN A 1 854 ? 26.662 7.999 -17.026 1.00 50.03 854 ASN A O 1
ATOM 6629 N N . ILE A 1 855 ? 28.855 7.556 -16.843 1.00 61.72 855 ILE A N 1
ATOM 6630 C CA . ILE A 1 855 ? 28.771 6.879 -15.537 1.00 61.72 855 ILE A CA 1
ATOM 6631 C C . ILE A 1 855 ? 28.141 7.840 -14.513 1.00 61.72 855 ILE A C 1
ATOM 6633 O O . ILE A 1 855 ? 28.673 8.926 -14.265 1.00 61.72 855 ILE A O 1
ATOM 6637 N N . VAL A 1 856 ? 27.020 7.433 -13.911 1.00 70.69 856 VAL A N 1
ATOM 6638 C CA . VAL A 1 856 ? 26.322 8.209 -12.880 1.00 70.69 856 VAL A CA 1
ATOM 6639 C C . VAL A 1 856 ? 26.909 7.887 -11.505 1.00 70.69 856 VAL A C 1
ATOM 6641 O O . VAL A 1 856 ? 26.880 6.740 -11.058 1.00 70.69 856 VAL A O 1
ATOM 6644 N N . PHE A 1 857 ? 27.413 8.914 -10.821 1.00 81.56 857 PHE A N 1
ATOM 6645 C CA . PHE A 1 857 ? 27.926 8.830 -9.451 1.00 81.56 857 PHE A CA 1
ATOM 6646 C C . PHE A 1 857 ? 26.923 9.485 -8.494 1.00 81.56 857 PHE A C 1
ATOM 6648 O O . PHE A 1 857 ? 26.994 10.689 -8.243 1.00 81.56 857 PHE A O 1
ATOM 6655 N N . ILE A 1 858 ? 25.957 8.704 -8.001 1.00 80.50 858 ILE A N 1
ATOM 6656 C CA . ILE A 1 858 ? 24.858 9.205 -7.150 1.00 80.50 858 ILE A CA 1
ATOM 6657 C C . ILE A 1 858 ? 25.396 9.766 -5.825 1.00 80.50 858 ILE A C 1
ATOM 6659 O O . ILE A 1 858 ? 24.938 10.807 -5.362 1.00 80.50 858 ILE A O 1
ATOM 6663 N N . ASN A 1 859 ? 26.414 9.115 -5.262 1.00 87.19 859 ASN A N 1
ATOM 6664 C CA . ASN A 1 859 ? 27.021 9.471 -3.981 1.00 87.19 859 ASN A CA 1
ATOM 6665 C C . ASN A 1 859 ? 28.230 10.407 -4.117 1.00 87.19 859 ASN A C 1
ATOM 6667 O O . ASN A 1 859 ? 29.015 10.522 -3.181 1.00 87.19 859 ASN A O 1
ATOM 6671 N N . ARG A 1 860 ? 28.419 11.070 -5.267 1.00 89.81 860 ARG A N 1
ATOM 6672 C CA . ARG A 1 860 ? 29.590 11.934 -5.466 1.00 89.81 860 ARG A CA 1
ATOM 6673 C C . ARG A 1 860 ? 29.663 13.035 -4.392 1.00 89.81 860 ARG A C 1
ATOM 6675 O O . ARG A 1 860 ? 28.619 13.609 -4.058 1.00 89.81 860 ARG A O 1
ATOM 6682 N N . PRO A 1 861 ? 30.868 13.385 -3.910 1.00 90.44 861 PRO A N 1
ATOM 6683 C CA . PRO A 1 861 ? 31.055 14.568 -3.082 1.00 90.44 861 PRO A CA 1
ATOM 6684 C C . PRO A 1 861 ? 30.579 15.834 -3.804 1.00 90.44 861 PRO A C 1
ATOM 6686 O O . PRO A 1 861 ? 30.673 15.936 -5.035 1.00 90.44 861 PRO A O 1
ATOM 6689 N N . ASP A 1 862 ? 30.084 16.791 -3.031 1.00 88.62 862 ASP A N 1
ATOM 6690 C CA . ASP A 1 862 ? 29.765 18.140 -3.486 1.00 88.62 862 ASP A CA 1
ATOM 6691 C C . ASP A 1 862 ? 31.050 18.925 -3.829 1.00 88.62 862 ASP A C 1
ATOM 6693 O O . ASP A 1 862 ? 32.182 18.479 -3.580 1.00 88.62 862 ASP A O 1
ATOM 6697 N N . GLU A 1 863 ? 30.892 20.095 -4.439 1.00 82.00 863 GLU A N 1
ATOM 6698 C CA . GLU A 1 863 ? 32.002 20.972 -4.792 1.00 82.00 863 GLU A CA 1
ATOM 6699 C C . GLU A 1 863 ? 32.834 21.318 -3.547 1.00 82.00 863 GLU A C 1
ATOM 6701 O O . GLU A 1 863 ? 32.320 21.663 -2.485 1.00 82.00 863 GLU A O 1
ATOM 6706 N N . ASN A 1 864 ? 34.158 21.169 -3.656 1.00 81.06 864 ASN A N 1
ATOM 6707 C CA . ASN A 1 864 ? 35.111 21.346 -2.551 1.00 81.06 864 ASN A CA 1
ATOM 6708 C C . ASN A 1 864 ? 34.872 20.454 -1.315 1.00 81.06 864 ASN A C 1
ATOM 6710 O O . ASN A 1 864 ? 35.477 20.702 -0.273 1.00 81.06 864 ASN A O 1
ATOM 6714 N N . SER A 1 865 ? 34.050 19.400 -1.423 1.00 81.56 865 SER A N 1
ATOM 6715 C CA . SER A 1 865 ? 33.714 18.505 -0.302 1.00 81.56 865 SER A CA 1
ATOM 6716 C C . SER A 1 865 ? 33.020 19.226 0.863 1.00 81.56 865 SER A C 1
ATOM 6718 O O . SER A 1 865 ? 33.186 18.845 2.024 1.00 81.56 865 SER A O 1
ATOM 6720 N N . VAL A 1 866 ? 32.246 20.270 0.548 1.00 87.44 866 VAL A N 1
ATOM 6721 C CA . VAL A 1 866 ? 31.417 21.020 1.497 1.00 87.44 866 VAL A CA 1
ATOM 6722 C C . VAL A 1 866 ? 29.957 20.819 1.124 1.00 87.44 866 VAL A C 1
ATOM 6724 O O . VAL A 1 866 ? 29.569 21.068 -0.011 1.00 87.44 866 VAL A O 1
ATOM 6727 N N . ARG A 1 867 ? 29.148 20.372 2.083 1.00 93.44 867 ARG A N 1
ATOM 6728 C CA . ARG A 1 867 ? 27.718 20.140 1.880 1.00 93.44 867 ARG A CA 1
ATOM 6729 C C . ARG A 1 867 ? 26.990 21.445 1.570 1.00 93.44 867 ARG A C 1
ATOM 6731 O O . ARG A 1 867 ? 27.123 22.410 2.322 1.00 93.44 867 ARG A O 1
ATOM 6738 N N . THR A 1 868 ? 26.170 21.447 0.527 1.00 94.50 868 THR A N 1
ATOM 6739 C CA . THR A 1 868 ? 25.216 22.533 0.279 1.00 94.50 868 THR A CA 1
ATOM 6740 C C . THR A 1 868 ? 24.180 22.613 1.409 1.00 94.50 868 THR A C 1
ATOM 6742 O O . THR A 1 868 ? 23.619 21.596 1.826 1.00 94.50 868 THR A O 1
ATOM 6745 N N . VAL A 1 869 ? 23.930 23.827 1.912 1.00 95.00 869 VAL A N 1
ATOM 6746 C CA . VAL A 1 869 ? 22.956 24.108 2.977 1.00 95.00 869 VAL A CA 1
ATOM 6747 C C . VAL A 1 869 ? 22.001 25.198 2.510 1.00 95.00 869 VAL A C 1
ATOM 6749 O O . VAL A 1 869 ? 22.430 26.305 2.188 1.00 95.00 869 VAL A O 1
ATOM 6752 N N . HIS A 1 870 ? 20.712 24.884 2.522 1.00 94.81 870 HIS A N 1
ATOM 6753 C CA . HIS A 1 870 ? 19.621 25.808 2.250 1.00 94.81 870 HIS A CA 1
ATOM 6754 C C . HIS A 1 870 ? 19.020 26.299 3.575 1.00 94.81 870 HIS A C 1
ATOM 6756 O O . HIS A 1 870 ? 18.852 25.490 4.496 1.00 94.81 870 HIS A O 1
ATOM 6762 N N . PRO A 1 871 ? 18.736 27.604 3.715 1.00 92.69 871 PRO A N 1
ATOM 6763 C CA . PRO A 1 871 ? 18.118 28.165 4.916 1.00 92.69 871 PRO A CA 1
ATOM 6764 C C . PRO A 1 871 ? 16.663 27.692 5.094 1.00 92.69 871 PRO A C 1
ATOM 6766 O O . PRO A 1 871 ? 16.070 27.100 4.194 1.00 92.69 871 PRO A O 1
ATOM 6769 N N . ASN A 1 872 ? 16.083 27.953 6.271 1.00 90.06 872 ASN A N 1
ATOM 6770 C CA . ASN A 1 872 ? 14.665 27.705 6.556 1.00 90.06 872 ASN A CA 1
ATOM 6771 C C . ASN A 1 872 ? 13.779 28.763 5.876 1.00 90.06 872 ASN A C 1
ATOM 6773 O O . ASN A 1 872 ? 13.210 29.623 6.552 1.00 90.06 872 ASN A O 1
ATOM 6777 N N . GLU A 1 873 ? 13.705 28.724 4.550 1.00 76.00 873 GLU A N 1
ATOM 6778 C CA . GLU A 1 873 ? 12.968 29.677 3.707 1.00 76.00 873 GLU A CA 1
ATOM 6779 C C . GLU A 1 873 ? 11.773 29.047 2.993 1.00 76.00 873 GLU A C 1
ATOM 6781 O O . GLU A 1 873 ? 11.822 27.831 2.684 1.00 76.00 873 GLU A O 1
#

Sequence (873 aa):
MRLTFSGHFMILSEHPRAEWNDLWLLLEVVHEGKQPQVLGENVTSDVTQNKDDFHQGYRNRFLATPWDAHYRPALEHPKPQVLGSQTAIVTGPPGEEIHCDEYGRVKVQFHWDRDGQANDNTSCWLRVATGWAGSAYGGIAIPRVGMEVLVTFLEGDPDQPLITGCLYHKENVVPYDLPANKTRSTFKTLSSPGGKGYNEFRIEDKKGAEQIYLHAQRDWDENIEHDQKIRIGNERHDTVEAKVFSEFKVEEHRITHLDRKTEARADDHLTVGVTQHVKVGTAQFVEAGEEIHYHAGNKVVVEGEMELTAKAGGSFVKVDAGGVTISGAEVKANSGGSPGAGTGIAILTPIIPGAAAAAIAGQLLSSPPVGKFNAAPDSAPPAVEEELEEEEEEVELEDITLRVGMFFDGTGNNRNNSERVFGCFAPDVNLEEAAEDIRQFCAAHGYDGKGSSPDNSYGNDVSNVARLYDLYIDQADESLPIDAKTVNLSVYVDGIGTSSTGEDSTFSQGTGIGVQGVRARVEETPPLILKAMQTFQDNNPDKRVAKIEFDIFGFSRGSAAARDFANEVLKGNQSILAKVLPMGAPILSESFSWTPHSDVSINFIGVYDTVAAIANPLVGDWTGNNAYNPGINIHLAPDAAKKVVQLVARNERRYNFALNSLGSADIVLPGVHSDLGGGYLPKAMERILLSKPRQSAVEERTSFAEANSYKRAQQDLSRLQDQLAQYNLSLEIRTWEVPFRGTDKDNRKNMKYVYAAVSSQREVRSDLSLIYFRIMRELAVENGVPFRQIPEKSPRLALPADLVPISEKLMAYAQGKSITAGLTSQEEEVLFQRYVHISDNWNAAKNRNNSDLNIVFINRPDENSVRTVHPNE

Radius of gyration: 44.56 Å; chains: 1; bounding box: 105×68×162 Å

Secondary structure (DSSP, 8-state):
-----TT-EEE--S-SSGGGSSEEEEEEEEEEEE---TT-TT--TT-SS-TT---SEEEEEEEEEETTS-------SPPP---S-EEEEEE-STT-S----TT--BEEEETT-SS--SSTTSS-PBEE--S-EETTEE---PPPTT-EEEEEEGGG-TTSEEEEEEE--SSS--SS-TTTTTTEEEEE---TTT-----EEEEE--TTS-EEEEE-SS------SS------SS------SS------SS------SS------SS------SS------SS------SS------SS------SSEEEEEETTEEEEEETTEEEEE-S---SSS-PPPP-PPPP-PPPPPPPPPP----TT-PPPPPP-PPP---------------PPPP----PEEEEEEEEEEEPPTT--HHHHHHTGGGS-TT--TTTS-HHHHHHHHHTT--SSSPPPSSGGGSPPBHHHHHHHHB---TTPPPPTT--EEEEEEEEPPTT--SSS---HHHHHHS-STTSHHHHHHTHHHHHHHHHHHHHHH-TTEEEEEEEEEEEEETHHHHHHHHHHHHHTTGGGSHHHHHS-TT-TTB-TT----BTTTEEEEEEEEES-------GGGT---SSSS--TT------TTSSSEEEEEEETT--BTT--EE--GGGEEEESS-HHHHHB-S-SEEEEEEESS--EEEEEETTS-GGGSHHHHHHHHHHHHHHHHTGGGT--EEEEEEEEEEEE--TT--EEEEEEEEEEEEEEEEETTHHHHHHHHHHHHHHHTT--BPPP-TT-TTTPPPTTTHHHHHHHHHHHTTSSSS----HHHHHHHHHHT-------PPPTT---TTS----TTPBPGGG---EE---

Organism: NCBI:txid78543